Protein AF-A0A3B9G0I0-F1 (afdb_monomer)

Structure (mmCIF, N/CA/C/O backbone):
data_AF-A0A3B9G0I0-F1
#
_entry.id   AF-A0A3B9G0I0-F1
#
loop_
_atom_site.group_PDB
_atom_site.id
_atom_site.type_symbol
_atom_site.label_atom_id
_atom_site.label_alt_id
_atom_site.label_comp_id
_atom_site.label_asym_id
_atom_site.label_entity_id
_atom_site.label_seq_id
_atom_site.pdbx_PDB_ins_code
_atom_site.Cartn_x
_atom_site.Cartn_y
_atom_site.Cartn_z
_atom_site.occupancy
_atom_site.B_iso_or_equiv
_atom_site.auth_seq_id
_atom_site.auth_comp_id
_atom_site.auth_asym_id
_atom_site.auth_atom_id
_atom_site.pdbx_PDB_model_num
ATOM 1 N N . MET A 1 1 ? -12.073 -60.567 45.822 1.00 41.97 1 MET A N 1
ATOM 2 C CA . MET A 1 1 ? -11.079 -59.484 45.970 1.00 41.97 1 MET A CA 1
ATOM 3 C C . MET A 1 1 ? -10.978 -59.125 47.441 1.00 41.97 1 MET A C 1
ATOM 5 O O . MET A 1 1 ? -12.001 -59.067 48.112 1.00 41.97 1 MET A O 1
ATOM 9 N N . SER A 1 2 ? -9.762 -58.991 47.967 1.00 38.66 2 SER A N 1
ATOM 10 C CA . SER A 1 2 ? -9.510 -58.536 49.338 1.00 38.66 2 SER A CA 1
ATOM 11 C C . SER A 1 2 ? -10.139 -57.159 49.542 1.00 38.66 2 SER A C 1
ATOM 13 O O . SER A 1 2 ? -9.814 -56.247 48.785 1.00 38.66 2 SER A O 1
ATOM 15 N N . LYS A 1 3 ? -11.020 -57.011 50.539 1.00 46.69 3 LYS A N 1
ATOM 16 C CA . LYS A 1 3 ? -11.597 -55.719 50.933 1.00 46.69 3 LYS A CA 1
ATOM 17 C C . LYS A 1 3 ? -10.458 -54.750 51.260 1.00 46.69 3 LYS A C 1
ATOM 19 O O . LYS A 1 3 ? -9.879 -54.827 52.343 1.00 46.69 3 LYS A O 1
ATOM 24 N N . LYS A 1 4 ? -10.109 -53.870 50.317 1.00 53.06 4 LYS A N 1
ATOM 25 C CA . LYS A 1 4 ? -9.336 -52.666 50.620 1.00 53.06 4 LYS A CA 1
ATOM 26 C C . LYS A 1 4 ? -10.223 -51.853 51.555 1.00 53.06 4 LYS A C 1
ATOM 28 O O . LYS A 1 4 ? -11.272 -51.372 51.147 1.00 53.06 4 LYS A O 1
ATOM 33 N N . ILE A 1 5 ? -9.834 -51.756 52.821 1.00 47.72 5 ILE A N 1
ATOM 34 C CA . ILE A 1 5 ? -10.400 -50.746 53.711 1.00 47.72 5 ILE A CA 1
ATOM 35 C C . ILE A 1 5 ? -9.814 -49.425 53.220 1.00 47.72 5 ILE A C 1
ATOM 37 O O . ILE A 1 5 ? -8.691 -49.073 53.576 1.00 47.72 5 ILE A O 1
ATOM 41 N N . VAL A 1 6 ? -10.533 -48.748 52.329 1.00 55.44 6 VAL A N 1
ATOM 42 C CA . VAL A 1 6 ? -10.244 -47.364 51.965 1.00 55.44 6 VAL A CA 1
ATOM 43 C C . VAL A 1 6 ? -11.093 -46.527 52.910 1.00 55.44 6 VAL A C 1
ATOM 45 O O . VAL A 1 6 ? -12.318 -46.556 52.840 1.00 55.44 6 VAL A O 1
ATOM 48 N N . PHE A 1 7 ? -10.456 -45.868 53.874 1.00 58.44 7 PHE A N 1
ATOM 49 C CA . PHE A 1 7 ? -11.147 -44.913 54.735 1.00 58.44 7 PHE A CA 1
ATOM 50 C C . PHE A 1 7 ? -11.372 -43.647 53.905 1.00 58.44 7 PHE A C 1
ATOM 52 O O . PHE A 1 7 ? -10.561 -42.724 53.926 1.00 58.44 7 PHE A O 1
ATOM 59 N N . LEU A 1 8 ? -12.414 -43.668 53.077 1.00 64.19 8 LEU A N 1
ATOM 60 C CA . LEU A 1 8 ? -12.832 -42.516 52.296 1.00 64.19 8 LEU A CA 1
ATOM 61 C C . LEU A 1 8 ? -13.683 -41.613 53.200 1.00 64.19 8 LEU A C 1
ATOM 63 O O . LEU A 1 8 ? -14.548 -42.129 53.915 1.00 64.19 8 LEU A O 1
ATOM 67 N N . PRO A 1 9 ? -13.429 -40.296 53.234 1.00 64.06 9 PRO A N 1
ATOM 68 C CA . PRO A 1 9 ? -14.244 -39.365 54.003 1.00 64.06 9 PRO A CA 1
ATOM 69 C C . PRO A 1 9 ? -15.730 -39.506 53.654 1.00 64.06 9 PRO A C 1
ATOM 71 O O . PRO A 1 9 ? -16.112 -39.699 52.493 1.00 64.06 9 PRO A O 1
ATOM 74 N N . TYR A 1 10 ? -16.573 -39.437 54.683 1.00 61.56 10 TYR A N 1
ATOM 75 C CA . TYR A 1 10 ? -18.013 -39.297 54.498 1.00 61.56 10 TYR A CA 1
ATOM 76 C C . TYR A 1 10 ? -18.261 -37.946 53.811 1.00 61.56 10 TYR A C 1
ATOM 78 O O . TYR A 1 10 ? -17.676 -36.977 54.282 1.00 61.56 10 TYR A O 1
ATOM 86 N N . ASP A 1 11 ? -18.967 -37.992 52.663 1.00 62.03 11 ASP A N 1
ATOM 87 C CA . ASP A 1 11 ? -19.448 -36.931 51.734 1.00 62.03 11 ASP A CA 1
ATOM 88 C C . ASP A 1 11 ? -18.601 -35.672 51.423 1.00 62.03 11 ASP A C 1
ATOM 90 O O . ASP A 1 11 ? -18.962 -34.920 50.518 1.00 62.03 11 ASP A O 1
ATOM 94 N N . MET A 1 12 ? -17.443 -35.480 52.057 1.00 69.00 12 MET A N 1
ATOM 95 C CA . MET A 1 12 ? -16.493 -34.368 51.903 1.00 69.00 12 MET A CA 1
ATOM 96 C C . MET A 1 12 ? -17.063 -32.971 52.217 1.00 69.00 12 MET A C 1
ATOM 98 O O . MET A 1 12 ? -16.278 -32.032 52.294 1.00 69.00 12 MET A O 1
ATOM 102 N N . ASP A 1 13 ? -18.381 -32.816 52.399 1.00 71.12 13 ASP A N 1
ATOM 103 C CA . ASP A 1 13 ? -19.108 -31.598 52.797 1.00 71.12 13 ASP A CA 1
ATOM 104 C C . ASP A 1 13 ? -18.713 -30.291 52.058 1.00 71.12 13 ASP A C 1
ATOM 106 O O . ASP A 1 13 ? -18.874 -29.184 52.575 1.00 71.12 13 ASP A O 1
ATOM 110 N N . THR A 1 14 ? -18.203 -30.379 50.822 1.00 75.06 14 THR A N 1
ATOM 111 C CA . THR A 1 14 ? -17.759 -29.208 50.030 1.00 75.06 14 THR A CA 1
ATOM 112 C C . THR A 1 14 ? -18.674 -28.847 48.859 1.00 75.06 14 THR A C 1
ATOM 114 O O . THR A 1 14 ? -18.431 -27.851 48.167 1.00 75.06 14 THR A O 1
ATOM 117 N N . ALA A 1 15 ? -19.721 -29.640 48.619 1.00 77.75 15 ALA A N 1
ATOM 118 C CA . ALA A 1 15 ? -20.648 -29.443 47.514 1.00 77.75 15 ALA A CA 1
ATOM 119 C C . ALA A 1 15 ? -21.806 -28.513 47.905 1.00 77.75 15 ALA A C 1
ATOM 121 O O . ALA A 1 15 ? -22.407 -28.649 48.968 1.00 77.75 15 ALA A O 1
ATOM 122 N N . ILE A 1 16 ? -22.141 -27.572 47.021 1.00 86.62 16 ILE A N 1
ATOM 123 C CA . ILE A 1 16 ? -23.198 -26.578 47.243 1.00 86.62 16 ILE A CA 1
ATOM 124 C C . ILE A 1 16 ? -24.109 -26.458 46.024 1.00 86.62 16 ILE A C 1
ATOM 126 O O . ILE A 1 16 ? -23.675 -26.645 44.887 1.00 86.62 16 ILE A O 1
ATOM 130 N N . GLY A 1 17 ? -25.381 -26.140 46.264 1.00 85.94 17 GLY A N 1
ATOM 131 C CA . GLY A 1 17 ? -26.382 -25.981 45.206 1.00 85.94 17 GLY A CA 1
ATOM 132 C C . GLY A 1 17 ? -26.926 -27.293 44.623 1.00 85.94 17 GLY A C 1
ATOM 133 O O . GLY A 1 17 ? -27.568 -27.272 43.573 1.00 85.94 17 GLY A O 1
ATOM 134 N N . ILE A 1 18 ? -26.676 -28.427 45.284 1.00 83.62 18 ILE A N 1
ATOM 135 C CA . ILE A 1 18 ? -27.123 -29.758 44.851 1.00 83.62 18 ILE A CA 1
ATOM 136 C C . ILE A 1 18 ? -28.121 -30.379 45.826 1.00 83.62 18 ILE A C 1
ATOM 138 O O . ILE A 1 18 ? -28.094 -30.078 47.018 1.00 83.62 18 ILE A O 1
ATOM 142 N N . ASN A 1 19 ? -28.987 -31.256 45.321 1.00 81.44 19 ASN A N 1
ATOM 143 C CA . ASN A 1 19 ? -29.797 -32.147 46.153 1.00 81.44 19 ASN A CA 1
ATOM 144 C C . ASN A 1 19 ? -29.030 -33.421 46.548 1.00 81.44 19 ASN A C 1
ATOM 146 O O . ASN A 1 19 ? -27.861 -33.599 46.200 1.00 81.44 19 ASN A O 1
ATOM 150 N N . ASN A 1 20 ? -29.704 -34.320 47.268 1.00 76.12 20 ASN A N 1
ATOM 151 C CA . ASN A 1 20 ? -29.115 -35.567 47.764 1.00 76.12 20 ASN A CA 1
ATOM 152 C C . ASN A 1 20 ? -28.740 -36.547 46.638 1.00 76.12 20 ASN A C 1
ATOM 154 O O . ASN A 1 20 ? -27.899 -37.419 46.837 1.00 76.12 20 ASN A O 1
ATOM 158 N N . GLU A 1 21 ? -29.327 -36.398 45.450 1.00 76.81 21 GLU A N 1
ATOM 159 C CA . GLU A 1 21 ? -28.962 -37.134 44.236 1.00 76.81 21 GLU A CA 1
ATOM 160 C C . GLU A 1 21 ? -27.770 -36.494 43.487 1.00 76.81 21 GLU A C 1
ATOM 162 O O . GLU A 1 21 ? -27.240 -37.055 42.526 1.00 76.81 21 GLU A O 1
ATOM 167 N N . GLY A 1 22 ? -27.316 -35.312 43.910 1.00 77.62 22 GLY A N 1
ATOM 168 C CA . GLY A 1 22 ? -26.197 -34.587 43.307 1.00 77.62 22 GLY A CA 1
ATOM 169 C C . GLY A 1 22 ? -26.554 -33.703 42.127 1.00 77.62 22 GLY A C 1
ATOM 170 O O . GLY A 1 22 ? -25.659 -33.152 41.484 1.00 77.62 22 GLY A O 1
ATOM 171 N N . ALA A 1 23 ? -27.842 -33.572 41.821 1.00 82.62 23 ALA A N 1
ATOM 172 C CA . ALA A 1 23 ? -28.332 -32.715 40.758 1.00 82.62 23 ALA A CA 1
ATOM 173 C C . ALA A 1 23 ? -28.284 -31.243 41.188 1.00 82.62 23 ALA A C 1
ATOM 175 O O . ALA A 1 23 ? -28.682 -30.891 42.298 1.00 82.62 23 ALA A O 1
ATOM 176 N N . LEU A 1 24 ? -27.820 -30.379 40.282 1.00 84.12 24 LEU A N 1
ATOM 177 C CA . LEU A 1 24 ? -27.733 -28.925 40.447 1.00 84.12 24 LEU A CA 1
ATOM 178 C C . LEU A 1 24 ? -29.117 -28.259 40.383 1.00 84.12 24 LEU A C 1
ATOM 180 O O . LEU A 1 24 ? -29.476 -27.642 39.382 1.00 84.12 24 LEU A O 1
ATOM 184 N N . VAL A 1 25 ? -29.906 -28.414 41.443 1.00 84.81 25 VAL A N 1
ATOM 185 C CA . VAL A 1 25 ? -31.303 -27.944 41.503 1.00 84.81 25 VAL A CA 1
ATOM 186 C C . VAL A 1 25 ? -31.512 -26.747 42.432 1.00 84.81 25 VAL A C 1
ATOM 188 O O . VAL A 1 25 ? -32.557 -26.106 42.365 1.00 84.81 25 VAL A O 1
ATOM 191 N N . PHE A 1 26 ? -30.528 -26.405 43.272 1.00 88.12 26 PHE A N 1
ATOM 192 C CA . PHE A 1 26 ? -30.631 -25.282 44.205 1.00 88.12 26 PHE A CA 1
ATOM 193 C C . PHE A 1 26 ? -29.777 -24.101 43.747 1.00 88.12 26 PHE A C 1
ATOM 195 O O . PHE A 1 26 ? -28.579 -24.000 44.029 1.00 88.12 26 PHE A O 1
ATOM 202 N N . SER A 1 27 ? -30.419 -23.178 43.036 1.00 91.25 27 SER A N 1
ATOM 203 C CA . SER A 1 27 ? -29.778 -21.945 42.587 1.00 91.25 27 SER A CA 1
ATOM 204 C C . SER A 1 27 ? -29.383 -21.040 43.766 1.00 91.25 27 SER A C 1
ATOM 206 O O . SER A 1 27 ? -29.938 -21.110 44.864 1.00 91.25 27 SER A O 1
ATOM 208 N N . TYR A 1 28 ? -28.403 -20.167 43.539 1.00 94.12 28 TYR A N 1
ATOM 209 C CA . TYR A 1 28 ? -27.823 -19.285 44.557 1.00 94.12 28 TYR A CA 1
ATOM 210 C C . TYR A 1 28 ? -28.792 -18.213 45.072 1.00 94.12 28 TYR A C 1
ATOM 212 O O . TYR A 1 28 ? -28.503 -17.550 46.068 1.00 94.12 28 TYR A O 1
ATOM 220 N N . ASN A 1 29 ? -29.916 -17.995 44.394 1.00 93.31 29 ASN A N 1
ATOM 221 C CA . ASN A 1 29 ? -30.916 -16.997 44.757 1.00 93.31 29 ASN A CA 1
ATOM 222 C C . ASN A 1 29 ? -31.951 -17.518 45.755 1.00 93.31 29 ASN A C 1
ATOM 224 O O . ASN A 1 29 ? -32.730 -16.713 46.253 1.00 93.31 29 ASN A O 1
ATOM 228 N N . LEU A 1 30 ? -31.968 -18.821 46.053 1.00 93.00 30 LEU A N 1
ATOM 229 C CA . LEU A 1 30 ? -32.938 -19.400 46.978 1.00 93.00 30 LEU A CA 1
ATOM 230 C C . LEU A 1 30 ? -32.705 -18.917 48.416 1.00 93.00 30 LEU A C 1
ATOM 232 O O . LEU A 1 30 ? -31.572 -18.801 48.894 1.00 93.00 30 LEU A O 1
ATOM 236 N N . GLU A 1 31 ? -33.785 -18.603 49.109 1.00 92.25 31 GLU A N 1
ATOM 237 C CA . GLU A 1 31 ? -33.810 -18.106 50.479 1.00 92.25 31 GLU A CA 1
ATOM 238 C C . GLU A 1 31 ? -34.434 -19.119 51.432 1.00 92.25 31 GLU A C 1
ATOM 240 O O . GLU A 1 31 ? -35.031 -20.111 51.025 1.00 92.25 31 GLU A O 1
ATOM 245 N N . ASP A 1 32 ? -34.285 -18.858 52.726 1.00 88.69 32 ASP A N 1
ATOM 246 C CA . ASP A 1 32 ? -34.721 -19.721 53.824 1.00 88.69 32 ASP A CA 1
ATOM 247 C C . ASP A 1 32 ? -36.240 -19.870 53.960 1.00 88.69 32 ASP A C 1
ATOM 249 O O . ASP A 1 32 ? -36.683 -20.553 54.874 1.00 88.69 32 ASP A O 1
ATOM 253 N N . ILE A 1 33 ? -37.010 -19.215 53.089 1.00 91.12 33 ILE A N 1
ATOM 254 C CA . ILE A 1 33 ? -38.476 -19.266 53.014 1.00 91.12 33 ILE A CA 1
ATOM 255 C C . ILE A 1 33 ? -38.984 -19.845 51.683 1.00 91.12 33 ILE A C 1
ATOM 257 O O . ILE A 1 33 ? -40.194 -19.911 51.461 1.00 91.12 33 ILE A O 1
ATOM 261 N N . ASP A 1 34 ? -38.081 -20.186 50.759 1.00 93.00 34 ASP A N 1
ATOM 262 C CA . ASP A 1 34 ? -38.469 -20.647 49.430 1.00 93.00 34 ASP A CA 1
ATOM 263 C C . ASP A 1 34 ? -38.861 -22.126 49.426 1.00 93.00 34 ASP A C 1
ATOM 265 O O . ASP A 1 34 ? -38.409 -22.942 50.234 1.00 93.00 34 ASP A O 1
ATOM 269 N N . GLN A 1 35 ? -39.676 -22.484 48.437 1.00 90.75 35 GLN A N 1
ATOM 270 C CA . GLN A 1 35 ? -40.056 -23.858 48.144 1.00 90.75 35 GLN A CA 1
ATOM 271 C C . GLN A 1 35 ? -39.558 -24.255 46.752 1.00 90.75 35 GLN A C 1
ATOM 273 O O . GLN A 1 35 ? -39.450 -23.435 45.841 1.00 90.75 35 GLN A O 1
ATOM 278 N N . THR A 1 36 ? -39.243 -25.536 46.596 1.00 84.38 36 THR A N 1
ATOM 279 C CA . THR A 1 36 ? -38.968 -26.176 45.305 1.00 84.38 36 THR A CA 1
ATOM 280 C C . THR A 1 36 ? -40.199 -26.133 44.396 1.00 84.38 36 THR A C 1
ATOM 282 O O . THR A 1 36 ? -41.320 -25.939 44.864 1.00 84.38 36 THR A O 1
ATOM 285 N N . GLU A 1 37 ? -40.030 -26.406 43.097 1.00 79.88 37 GLU A N 1
ATOM 286 C CA . GLU A 1 37 ? -41.160 -26.508 42.153 1.00 79.88 37 GLU A CA 1
ATOM 287 C C . GLU A 1 37 ? -42.211 -27.552 42.579 1.00 79.88 37 GLU A C 1
ATOM 289 O O . GLU A 1 37 ? -43.393 -27.411 42.273 1.00 79.88 37 GLU A O 1
ATOM 294 N N . GLY A 1 38 ? -41.796 -28.582 43.327 1.00 81.19 38 GLY A N 1
ATOM 295 C CA . GLY A 1 38 ? -42.679 -29.601 43.902 1.00 81.19 38 GLY A CA 1
ATOM 296 C C . GLY A 1 38 ? -43.382 -29.190 45.203 1.00 81.19 38 GLY A C 1
ATOM 297 O O . GLY A 1 38 ? -44.087 -30.012 45.784 1.00 81.19 38 GLY A O 1
ATOM 298 N N . GLY A 1 39 ? -43.182 -27.958 45.684 1.00 84.88 39 GLY A N 1
ATOM 299 C CA . GLY A 1 39 ? -43.790 -27.425 46.908 1.00 84.88 39 GLY A CA 1
ATOM 300 C C . GLY A 1 39 ? -43.109 -27.853 48.212 1.00 84.88 39 GLY A C 1
ATOM 301 O O . GLY A 1 39 ? -43.616 -27.543 49.284 1.00 84.88 39 GLY A O 1
ATOM 302 N N . ALA A 1 40 ? -41.979 -28.563 48.147 1.00 85.94 40 ALA A N 1
ATOM 303 C CA . ALA A 1 40 ? -41.186 -28.890 49.331 1.00 85.94 40 ALA A CA 1
ATOM 304 C C . ALA A 1 40 ? -40.299 -27.709 49.737 1.00 85.94 40 ALA A C 1
ATOM 306 O O . ALA A 1 40 ? -39.719 -27.058 48.866 1.00 85.94 40 ALA A O 1
ATOM 307 N N . ASP A 1 41 ? -40.155 -27.478 51.038 1.00 89.81 41 ASP A N 1
ATOM 308 C CA . ASP A 1 41 ? -39.297 -26.434 51.600 1.00 89.81 41 ASP A CA 1
ATOM 309 C C . ASP A 1 41 ? -37.835 -26.619 51.169 1.00 89.81 41 ASP A C 1
ATOM 311 O O . ASP A 1 41 ? -37.285 -27.719 51.265 1.00 89.81 41 ASP A O 1
ATOM 315 N N . VAL A 1 42 ? -37.182 -25.541 50.722 1.00 88.06 42 VAL A N 1
ATOM 316 C CA . VAL A 1 42 ? -35.743 -25.570 50.399 1.00 88.06 42 VAL A CA 1
ATOM 317 C C . VAL A 1 42 ? -34.918 -25.763 51.675 1.00 88.06 42 VAL A C 1
ATOM 319 O O . VAL A 1 42 ? -33.900 -26.453 51.663 1.00 88.06 42 VAL A O 1
ATOM 322 N N . TYR A 1 43 ? -35.380 -25.192 52.791 1.00 86.81 43 TYR A N 1
ATOM 323 C CA . TYR A 1 43 ? -34.755 -25.325 54.102 1.00 86.81 43 TYR A CA 1
ATOM 324 C C . TYR A 1 43 ? -35.694 -26.028 55.081 1.00 86.81 43 TYR A C 1
ATOM 326 O O . TYR A 1 43 ? -36.759 -25.522 55.436 1.00 86.81 43 TYR A O 1
ATOM 334 N N . ASN A 1 44 ? -35.261 -27.188 55.578 1.00 86.31 44 ASN A N 1
ATOM 335 C CA . ASN A 1 44 ? -36.016 -27.937 56.577 1.00 86.31 44 ASN A CA 1
ATOM 336 C C . ASN A 1 44 ? -36.257 -27.092 57.837 1.00 86.31 44 ASN A C 1
ATOM 338 O O . ASN A 1 44 ? -35.318 -26.605 58.469 1.00 86.31 44 ASN A O 1
ATOM 342 N N . GLY A 1 45 ? -37.526 -26.972 58.234 1.00 87.88 45 GLY A N 1
ATOM 343 C CA . GLY A 1 45 ? -37.923 -26.220 59.423 1.00 87.88 45 GLY A CA 1
ATOM 344 C C . GLY A 1 45 ? -38.049 -24.711 59.205 1.00 87.88 45 GLY A C 1
ATOM 345 O O . GLY A 1 45 ? -38.039 -23.976 60.197 1.00 87.88 45 GLY A O 1
ATOM 346 N N . GLN A 1 46 ? -38.189 -24.243 57.958 1.00 89.88 46 GLN A N 1
ATOM 347 C CA . GLN A 1 46 ? -38.402 -22.823 57.653 1.00 89.88 46 GLN A CA 1
ATOM 348 C C . GLN A 1 46 ? -39.603 -22.207 58.385 1.00 89.88 46 GLN A C 1
ATOM 350 O O . GLN A 1 46 ? -39.515 -21.066 58.845 1.00 89.88 46 GLN A O 1
ATOM 355 N N . ASP A 1 47 ? -40.658 -22.996 58.607 1.00 89.75 47 ASP A N 1
ATOM 356 C CA . ASP A 1 47 ? -41.871 -22.607 59.341 1.00 89.75 47 ASP A CA 1
ATOM 357 C C . ASP A 1 47 ? -41.736 -22.708 60.870 1.00 89.75 47 ASP A C 1
ATOM 359 O O . ASP A 1 47 ? -42.698 -22.500 61.615 1.00 89.75 47 ASP A O 1
ATOM 363 N N . SER A 1 48 ? -40.541 -23.016 61.385 1.00 94.12 48 SER A N 1
ATOM 364 C CA . SER A 1 48 ? -40.289 -22.963 62.823 1.00 94.12 48 SER A CA 1
ATOM 365 C C . SER A 1 48 ? -40.630 -21.575 63.365 1.00 94.12 48 SER A C 1
ATOM 367 O O . SER A 1 48 ? -40.189 -20.548 62.838 1.00 94.12 48 SER A O 1
ATOM 369 N N . VAL A 1 49 ? -41.374 -21.545 64.474 1.00 94.75 49 VAL A N 1
ATOM 370 C CA . VAL A 1 49 ? -41.757 -20.304 65.166 1.00 94.75 49 VAL A CA 1
ATOM 371 C C . VAL A 1 49 ? -40.525 -19.461 65.510 1.00 94.75 49 VAL A C 1
ATOM 373 O O . VAL A 1 49 ? -40.589 -18.236 65.446 1.00 94.75 49 VAL A O 1
ATOM 376 N N . LEU A 1 50 ? -39.388 -20.100 65.818 1.00 93.62 50 LEU A N 1
ATOM 377 C CA . LEU A 1 50 ? -38.130 -19.400 66.080 1.00 93.62 50 LEU A CA 1
ATOM 378 C C . LEU A 1 50 ? -37.680 -18.574 64.870 1.00 93.62 50 LEU A C 1
ATOM 380 O O . LEU A 1 50 ? -37.455 -17.376 65.010 1.00 93.62 50 LEU A O 1
ATOM 384 N N . TRP A 1 51 ? -37.553 -19.201 63.698 1.00 92.25 51 TRP A N 1
ATOM 385 C CA . TRP A 1 51 ? -37.054 -18.533 62.494 1.00 92.25 51 TRP A CA 1
ATOM 386 C C . TRP A 1 51 ? -38.052 -17.508 61.958 1.00 92.25 51 TRP A C 1
ATOM 388 O O . TRP A 1 51 ? -37.658 -16.417 61.551 1.00 92.25 51 TRP A O 1
ATOM 398 N N . THR A 1 52 ? -39.348 -17.806 62.062 1.00 92.88 52 THR A N 1
ATOM 399 C CA . THR A 1 52 ? -40.420 -16.864 61.715 1.00 92.88 52 THR A CA 1
ATOM 400 C C . THR A 1 52 ? -40.353 -15.600 62.572 1.00 92.88 52 THR A C 1
ATOM 402 O O . THR A 1 52 ? -40.341 -14.496 62.031 1.00 92.88 52 THR A O 1
ATOM 405 N N . ASN A 1 53 ? -40.222 -15.744 63.895 1.00 94.38 53 ASN A N 1
ATOM 406 C CA . ASN A 1 53 ? -40.084 -14.601 64.800 1.00 94.38 53 ASN A CA 1
ATOM 407 C C . ASN A 1 53 ? -38.746 -13.876 64.620 1.00 94.38 53 ASN A C 1
ATOM 409 O O . ASN A 1 53 ? -38.710 -12.654 64.724 1.00 94.38 53 ASN A O 1
ATOM 413 N N . LEU A 1 54 ? -37.653 -14.596 64.338 1.00 93.56 54 LEU A N 1
ATOM 414 C CA . LEU A 1 54 ? -36.351 -13.980 64.081 1.00 93.56 54 LEU A CA 1
ATOM 415 C C . LEU A 1 54 ? -36.435 -13.018 62.890 1.00 93.56 54 LEU A C 1
ATOM 417 O O . LEU A 1 54 ? -36.057 -11.857 63.014 1.00 93.56 54 LEU A O 1
ATOM 421 N N . ARG A 1 55 ? -36.982 -13.485 61.762 1.00 91.00 55 ARG A N 1
ATOM 422 C CA . ARG A 1 55 ? -37.166 -12.667 60.555 1.00 91.00 55 ARG A CA 1
ATOM 423 C C . ARG A 1 55 ? -38.099 -11.481 60.796 1.00 91.00 55 ARG A C 1
ATOM 425 O O . ARG A 1 55 ? -37.802 -10.382 60.346 1.00 91.00 55 ARG A O 1
ATOM 432 N N . ALA A 1 56 ? -39.209 -11.702 61.503 1.00 92.38 56 ALA A N 1
ATOM 433 C CA . ALA A 1 56 ? -40.216 -10.670 61.742 1.00 92.38 56 ALA A CA 1
ATOM 434 C C . ALA A 1 56 ? -39.754 -9.579 62.723 1.00 92.38 56 ALA A C 1
ATOM 436 O O . ALA A 1 56 ? -40.138 -8.424 62.565 1.00 92.38 56 ALA A O 1
ATOM 437 N N . CYS A 1 57 ? -38.954 -9.937 63.732 1.00 95.94 57 CYS A N 1
ATOM 438 C CA . CYS A 1 57 ? -38.592 -9.025 64.819 1.00 95.94 57 CYS A CA 1
ATOM 439 C C . CYS A 1 57 ? -37.181 -8.435 64.711 1.00 95.94 57 CYS A C 1
ATOM 441 O O . CYS A 1 57 ? -36.946 -7.409 65.335 1.00 95.94 57 CYS A O 1
ATOM 443 N N . PHE A 1 58 ? -36.254 -9.073 63.984 1.00 95.44 58 PHE A N 1
ATOM 444 C CA . PHE A 1 58 ? -34.827 -8.707 63.988 1.00 95.44 58 PHE A CA 1
ATOM 445 C C . PHE A 1 58 ? -34.249 -8.453 62.587 1.00 95.44 58 PHE A C 1
ATOM 447 O O . PHE A 1 58 ? -33.060 -8.669 62.346 1.00 95.44 58 PHE A O 1
ATOM 454 N N . GLY A 1 59 ? -35.086 -8.049 61.625 1.00 91.38 59 GLY A N 1
ATOM 455 C CA . GLY A 1 59 ? -34.648 -7.789 60.248 1.00 91.38 59 GLY A CA 1
ATOM 456 C C . GLY A 1 59 ? -33.519 -6.753 60.161 1.00 91.38 59 GLY A C 1
ATOM 457 O O . GLY A 1 59 ? -32.508 -7.001 59.499 1.00 91.38 59 GLY A O 1
ATOM 458 N N . ASP A 1 60 ? -33.650 -5.643 60.890 1.00 93.88 60 ASP A N 1
ATOM 459 C CA . ASP A 1 60 ? -32.676 -4.544 60.897 1.00 93.88 60 ASP A CA 1
ATOM 460 C C . ASP A 1 60 ? -31.346 -4.960 61.548 1.00 93.88 60 ASP A C 1
ATOM 462 O O . ASP A 1 60 ? -30.260 -4.627 61.056 1.00 93.88 60 ASP A O 1
ATOM 466 N N . GLU A 1 61 ? -31.397 -5.737 62.634 1.00 96.94 61 GLU A N 1
ATOM 467 C CA . GLU A 1 61 ? -30.212 -6.285 63.293 1.00 96.94 61 GLU A CA 1
ATOM 468 C C . GLU A 1 61 ? -29.497 -7.313 62.411 1.00 96.94 61 GLU A C 1
ATOM 470 O O . GLU A 1 61 ? -28.265 -7.307 62.348 1.00 96.94 61 GLU A O 1
ATOM 475 N N . LEU A 1 62 ? -30.238 -8.168 61.695 1.00 94.69 62 LEU A N 1
ATOM 476 C CA . LEU A 1 62 ? -29.669 -9.129 60.742 1.00 94.69 62 LEU A CA 1
ATOM 477 C C . LEU A 1 62 ? -28.967 -8.416 59.582 1.00 94.69 62 LEU A C 1
ATOM 479 O O . LEU A 1 62 ? -27.840 -8.780 59.229 1.00 94.69 62 LEU A O 1
ATOM 483 N N . GLN A 1 63 ? -29.592 -7.374 59.029 1.00 95.31 63 GLN A N 1
ATOM 484 C CA . GLN A 1 63 ? -28.983 -6.536 57.998 1.00 95.31 63 GLN A CA 1
ATOM 485 C C . GLN A 1 63 ? -27.707 -5.860 58.517 1.00 95.31 63 GLN A C 1
ATOM 487 O O . GLN A 1 63 ? -26.653 -5.961 57.883 1.00 95.31 63 GLN A O 1
ATOM 492 N N . SER A 1 64 ? -27.770 -5.233 59.694 1.00 97.25 64 SER A N 1
ATOM 493 C CA . SER A 1 64 ? -26.632 -4.547 60.323 1.00 97.25 64 SER A CA 1
ATOM 494 C C . SER A 1 64 ? -25.473 -5.503 60.625 1.00 97.25 64 SER A C 1
ATOM 496 O O . SER A 1 64 ? -24.299 -5.174 60.413 1.00 97.25 64 SER A O 1
ATOM 498 N N . MET A 1 65 ? -25.785 -6.718 61.085 1.00 97.12 65 MET A N 1
ATOM 499 C CA . MET A 1 65 ? -24.806 -7.782 61.295 1.00 97.12 65 MET A CA 1
ATOM 500 C C . MET A 1 65 ? -24.114 -8.148 59.978 1.00 97.12 65 MET A C 1
ATOM 502 O O . MET A 1 65 ? -22.881 -8.167 59.926 1.00 97.12 65 MET A O 1
ATOM 506 N N . TYR A 1 66 ? -24.876 -8.404 58.911 1.00 97.12 66 TYR A N 1
ATOM 507 C CA . TYR A 1 66 ? -24.309 -8.752 57.607 1.00 97.12 66 TYR A CA 1
ATOM 508 C C . TYR A 1 66 ? -23.428 -7.623 57.051 1.00 97.12 66 TYR A C 1
ATOM 510 O O . TYR A 1 66 ? -22.281 -7.863 56.669 1.00 97.12 66 TYR A O 1
ATOM 518 N N . GLN A 1 67 ? -23.905 -6.377 57.100 1.00 97.25 67 GLN A N 1
ATOM 519 C CA . GLN A 1 67 ? -23.145 -5.188 56.698 1.00 97.25 67 GLN A CA 1
ATOM 520 C C . GLN A 1 67 ? -21.827 -5.048 57.469 1.00 97.25 67 GLN A C 1
ATOM 522 O O . GLN A 1 67 ? -20.785 -4.754 56.877 1.00 97.25 67 GLN A O 1
ATOM 527 N N . THR A 1 68 ? -21.833 -5.315 58.776 1.00 97.75 68 THR A N 1
ATOM 528 C CA . THR A 1 68 ? -20.619 -5.295 59.609 1.00 97.75 68 THR A CA 1
ATOM 529 C C . THR A 1 68 ? -19.643 -6.395 59.194 1.00 97.75 68 THR A C 1
ATOM 531 O O . THR A 1 68 ? -18.443 -6.150 59.054 1.00 97.75 68 THR A O 1
ATOM 534 N N . LEU A 1 69 ? -20.131 -7.615 58.960 1.00 97.06 69 LEU A N 1
ATOM 535 C CA . LEU A 1 69 ? -19.293 -8.740 58.538 1.00 97.06 69 LEU A CA 1
ATOM 536 C C . LEU A 1 69 ? -18.644 -8.495 57.170 1.00 97.06 69 LEU A C 1
ATOM 538 O O . LEU A 1 69 ? -17.458 -8.800 57.008 1.00 97.06 69 LEU A O 1
ATOM 542 N N . ARG A 1 70 ? -19.388 -7.915 56.219 1.00 96.62 70 ARG A N 1
ATOM 543 C CA . ARG A 1 70 ? -18.876 -7.561 54.887 1.00 96.62 70 ARG A CA 1
ATOM 544 C C . ARG A 1 70 ? -17.884 -6.402 54.942 1.00 96.62 70 ARG A C 1
ATOM 546 O O . ARG A 1 70 ? -16.774 -6.546 54.441 1.00 96.62 70 ARG A O 1
ATOM 553 N N . SER A 1 71 ? -18.232 -5.291 55.595 1.00 95.56 71 SER A N 1
ATOM 554 C CA . SER A 1 71 ? -17.383 -4.084 55.641 1.00 95.56 71 SER A CA 1
ATOM 555 C C . SER A 1 71 ? -16.076 -4.277 56.417 1.00 95.56 71 SER A C 1
ATOM 557 O O . SER A 1 71 ? -15.069 -3.659 56.090 1.00 95.56 71 SER A O 1
ATOM 559 N N . THR A 1 72 ? -16.051 -5.173 57.409 1.00 95.06 72 THR A N 1
ATOM 560 C CA . THR A 1 72 ? -14.824 -5.518 58.153 1.00 95.06 72 THR A CA 1
ATOM 561 C C . THR A 1 72 ? -13.980 -6.605 57.480 1.00 95.06 72 THR A C 1
ATOM 563 O O . THR A 1 72 ? -12.980 -7.037 58.054 1.00 95.06 72 THR A O 1
ATOM 566 N N . GLY A 1 73 ? -14.387 -7.108 56.306 1.00 92.25 73 GLY A N 1
ATOM 567 C CA . GLY A 1 73 ? -13.712 -8.212 55.612 1.00 92.25 73 GLY A CA 1
ATOM 568 C C . GLY A 1 73 ? -13.744 -9.541 56.378 1.00 92.25 73 GLY A C 1
ATOM 569 O O . GLY A 1 73 ? -13.027 -10.485 56.042 1.00 92.25 73 GLY A O 1
ATOM 570 N N . LYS A 1 74 ? -14.561 -9.644 57.436 1.00 93.88 74 LYS A N 1
ATOM 571 C CA . LYS A 1 74 ? -14.697 -10.877 58.222 1.00 93.88 74 LYS A CA 1
ATOM 572 C C . LYS A 1 74 ? -15.390 -11.972 57.424 1.00 93.88 74 LYS A C 1
ATOM 574 O O . LYS A 1 74 ? -15.032 -13.134 57.617 1.00 93.88 74 LYS A O 1
ATOM 579 N N . LEU A 1 75 ? -16.302 -11.579 56.536 1.00 96.19 75 LEU A N 1
ATOM 580 C CA . LEU A 1 75 ? -17.004 -12.427 55.582 1.00 96.19 75 LEU A CA 1
ATOM 581 C C . LEU A 1 75 ? -16.833 -11.847 54.167 1.00 96.19 75 LEU A C 1
ATOM 583 O O . LEU A 1 75 ? -17.197 -10.697 53.920 1.00 96.19 75 LEU A O 1
ATOM 587 N N . SER A 1 76 ? -16.283 -12.625 53.237 1.00 95.25 76 SER A N 1
ATOM 588 C CA . SER A 1 76 ? -16.141 -12.255 51.823 1.00 95.25 76 SER A CA 1
ATOM 589 C C . SER A 1 76 ? -16.068 -13.491 50.936 1.00 95.25 76 SER A C 1
ATOM 591 O O . SER A 1 76 ? -15.730 -14.567 51.429 1.00 95.25 76 SER A O 1
ATOM 593 N N . TYR A 1 77 ? -16.345 -13.321 49.638 1.00 95.69 77 TYR A N 1
ATOM 594 C CA . TYR A 1 77 ? -16.185 -14.385 48.644 1.00 95.69 77 TYR A CA 1
ATOM 595 C C . TYR A 1 77 ? -14.799 -15.027 48.736 1.00 95.69 77 TYR A C 1
ATOM 597 O O . TYR A 1 77 ? -14.710 -16.211 49.034 1.00 95.69 77 TYR A O 1
ATOM 605 N N . SER A 1 78 ? -13.735 -14.231 48.590 1.00 95.12 78 SER A N 1
ATOM 606 C CA . SER A 1 78 ? -12.357 -14.735 48.580 1.00 95.12 78 SER A CA 1
ATOM 607 C C . SER A 1 78 ? -11.990 -15.494 49.853 1.00 95.12 78 SER A C 1
ATOM 609 O O . SER A 1 78 ? -11.315 -16.506 49.785 1.00 95.12 78 SER A O 1
ATOM 611 N N . LYS A 1 79 ? -12.463 -15.041 51.020 1.00 95.19 79 LYS A N 1
ATOM 612 C CA . LYS A 1 79 ? -12.143 -15.693 52.294 1.00 95.19 79 LYS A CA 1
ATOM 613 C C . LYS A 1 79 ? -12.901 -17.004 52.490 1.00 95.19 79 LYS A C 1
ATOM 615 O O . LYS A 1 79 ? -12.352 -17.951 53.038 1.00 95.19 79 LYS A O 1
ATOM 620 N N . VAL A 1 80 ? -14.178 -17.047 52.104 1.00 94.62 80 VAL A N 1
ATOM 621 C CA . VAL A 1 80 ? -14.975 -18.279 52.200 1.00 94.62 80 VAL A CA 1
ATOM 622 C C . VAL A 1 80 ? -14.489 -19.302 51.180 1.00 94.62 80 VAL A C 1
ATOM 624 O O . VAL A 1 80 ? -14.382 -20.475 51.518 1.00 94.62 80 VAL A O 1
ATOM 627 N N . GLU A 1 81 ? -14.152 -18.861 49.971 1.00 94.56 81 GLU A N 1
ATOM 628 C CA . GLU A 1 81 ? -13.571 -19.714 48.937 1.00 94.56 81 GLU A CA 1
ATOM 629 C C . GLU A 1 81 ? -12.223 -20.296 49.386 1.00 94.56 81 GLU A C 1
ATOM 631 O O . GLU A 1 81 ? -12.112 -21.517 49.448 1.00 94.56 81 GLU A O 1
ATOM 636 N N . GLU A 1 82 ? -11.293 -19.477 49.888 1.00 94.12 82 GLU A N 1
ATOM 637 C CA . GLU A 1 82 ? -10.014 -19.940 50.456 1.00 94.12 82 GLU A CA 1
ATOM 638 C C . GLU A 1 82 ? -10.204 -20.990 51.567 1.00 94.12 82 GLU A C 1
ATOM 640 O O . GLU A 1 82 ? -9.456 -21.966 51.649 1.00 94.12 82 GLU A O 1
ATOM 645 N N . MET A 1 83 ? -11.213 -20.822 52.430 1.00 92.31 83 MET A N 1
ATOM 646 C CA . MET A 1 83 ? -11.523 -21.796 53.483 1.00 92.31 83 MET A CA 1
ATOM 647 C C . MET A 1 83 ? -12.012 -23.134 52.923 1.00 92.31 83 MET A C 1
ATOM 649 O O . MET A 1 83 ? -11.663 -24.179 53.480 1.00 92.31 83 MET A O 1
ATOM 653 N N . PHE A 1 84 ? -12.807 -23.118 51.849 1.00 91.19 84 PHE A N 1
ATOM 654 C CA . PHE A 1 84 ? -13.215 -24.340 51.159 1.00 91.19 84 PHE A CA 1
ATOM 655 C C . PHE A 1 84 ? -12.035 -25.004 50.449 1.00 91.19 84 PHE A C 1
ATOM 657 O O . PHE A 1 84 ? -11.875 -26.214 50.604 1.00 91.19 84 PHE A O 1
ATOM 664 N N . GLU A 1 85 ? -11.191 -24.239 49.749 1.00 89.25 85 GLU A N 1
ATOM 665 C CA . GLU A 1 85 ? -9.993 -24.780 49.089 1.00 89.25 85 GLU A CA 1
ATOM 666 C C . GLU A 1 85 ? -9.044 -25.408 50.117 1.00 89.25 85 GLU A C 1
ATOM 668 O O . GLU A 1 85 ? -8.721 -26.588 50.031 1.00 89.25 85 GLU A O 1
ATOM 673 N N . THR A 1 86 ? -8.739 -24.697 51.207 1.00 90.56 86 THR A N 1
ATOM 674 C CA . THR A 1 86 ? -7.895 -25.215 52.303 1.00 90.56 86 THR A CA 1
ATOM 675 C C . THR A 1 86 ? -8.473 -26.484 52.941 1.00 90.56 86 THR A C 1
ATOM 677 O O . THR A 1 86 ? -7.738 -27.343 53.441 1.00 90.56 86 THR A O 1
ATOM 680 N N . HIS A 1 87 ? -9.803 -26.607 52.996 1.00 86.88 87 HIS A N 1
ATOM 681 C CA . HIS A 1 87 ? -10.446 -27.821 53.484 1.00 86.88 87 HIS A CA 1
ATOM 682 C C . HIS A 1 87 ? -10.269 -28.976 52.494 1.00 86.88 87 HIS A C 1
ATOM 684 O O . HIS A 1 87 ? -9.886 -30.067 52.917 1.00 86.88 87 HIS A O 1
ATOM 690 N N . GLN A 1 88 ? -10.522 -28.730 51.208 1.00 82.44 88 GLN A N 1
ATOM 691 C CA . GLN A 1 88 ? -10.452 -29.723 50.137 1.00 82.44 88 GLN A CA 1
ATOM 692 C C . GLN A 1 88 ? -9.014 -30.206 49.875 1.00 82.44 88 GLN A C 1
ATOM 694 O O . GLN A 1 88 ? -8.809 -31.401 49.664 1.00 82.44 88 GLN A O 1
ATOM 699 N N . ASP A 1 89 ? -8.017 -29.332 50.021 1.00 86.56 89 ASP A N 1
ATOM 700 C CA . ASP A 1 89 ? -6.583 -29.615 49.833 1.00 86.56 89 ASP A CA 1
ATOM 701 C C . ASP A 1 89 ? -6.018 -30.695 50.773 1.00 86.56 89 ASP A C 1
ATOM 703 O O . ASP A 1 89 ? -4.910 -31.201 50.578 1.00 86.56 89 ASP A O 1
ATOM 707 N N . LYS A 1 90 ? -6.772 -31.098 51.803 1.00 85.62 90 LYS A N 1
ATOM 708 C CA . LYS A 1 90 ? -6.400 -32.214 52.687 1.00 85.62 90 LYS A CA 1
ATOM 709 C C . LYS A 1 90 ? -6.409 -33.568 51.975 1.00 85.62 90 LYS A C 1
ATOM 711 O O . LYS A 1 90 ? -5.826 -34.517 52.508 1.00 85.62 90 LYS A O 1
ATOM 716 N N . TRP A 1 91 ? -7.051 -33.672 50.809 1.00 82.19 91 TRP A N 1
ATOM 717 C CA . TRP A 1 91 ? -7.150 -34.908 50.036 1.00 82.19 91 TRP A CA 1
ATOM 718 C C . TRP A 1 91 ? -6.610 -34.723 48.613 1.00 82.19 91 TRP A C 1
ATOM 720 O O . TRP A 1 91 ? -7.076 -33.845 47.893 1.00 82.19 91 TRP A O 1
ATOM 730 N N . PRO A 1 92 ? -5.661 -35.564 48.159 1.00 83.62 92 PRO A N 1
ATOM 731 C CA . PRO A 1 92 ? -5.203 -35.526 46.777 1.00 83.62 92 PRO A CA 1
ATOM 732 C C . PRO A 1 92 ? -6.322 -35.950 45.818 1.00 83.62 92 PRO A C 1
ATOM 734 O O . PRO A 1 92 ? -7.124 -36.832 46.133 1.00 83.62 92 PRO A O 1
ATOM 737 N N . GLU A 1 93 ? -6.302 -35.402 44.604 1.00 80.56 93 GLU A N 1
ATOM 738 C CA . GLU A 1 93 ? -7.289 -35.663 43.544 1.00 80.56 93 GLU A CA 1
ATOM 739 C C . GLU A 1 93 ? -7.484 -37.163 43.253 1.00 80.56 93 GLU A C 1
ATOM 741 O O . GLU A 1 93 ? -8.592 -37.620 42.989 1.00 80.56 93 GLU A O 1
ATOM 746 N N . ALA A 1 94 ? -6.430 -37.974 43.397 1.00 82.75 94 ALA A N 1
ATOM 747 C CA . ALA A 1 94 ? -6.522 -39.426 43.251 1.00 82.75 94 ALA A CA 1
ATOM 748 C C . ALA A 1 94 ? -7.474 -40.087 44.270 1.00 82.75 94 ALA A C 1
ATOM 750 O O . ALA A 1 94 ? -8.170 -41.036 43.917 1.00 82.75 94 ALA A O 1
ATOM 751 N N . ILE A 1 95 ? -7.530 -39.593 45.515 1.00 81.81 95 ILE A N 1
ATOM 752 C CA . ILE A 1 95 ? -8.486 -40.083 46.525 1.00 81.81 95 ILE A CA 1
ATOM 753 C C . ILE A 1 95 ? -9.903 -39.633 46.169 1.00 81.81 95 ILE A C 1
ATOM 755 O O . ILE A 1 95 ? -10.836 -40.417 46.316 1.00 81.81 95 ILE A O 1
ATOM 759 N N . PHE A 1 96 ? -10.061 -38.406 45.669 1.00 79.12 96 PHE A N 1
ATOM 760 C CA . PHE A 1 96 ? -11.356 -37.888 45.229 1.00 79.12 96 PHE A CA 1
ATOM 761 C C . PHE A 1 96 ? -11.927 -38.702 44.058 1.00 79.12 96 PHE A C 1
ATOM 763 O O . PHE A 1 96 ? -13.096 -39.077 44.076 1.00 79.12 96 PHE A O 1
ATOM 770 N N . ASN A 1 97 ? -11.089 -39.050 43.079 1.00 82.56 97 ASN A N 1
ATOM 771 C CA . ASN A 1 97 ? -11.488 -39.863 41.929 1.00 82.56 97 ASN A CA 1
ATOM 772 C C . ASN A 1 97 ? -11.852 -41.301 42.322 1.00 82.56 97 ASN A C 1
ATOM 774 O O . ASN A 1 97 ? -12.831 -41.838 41.809 1.00 82.56 97 ASN A O 1
ATOM 778 N N . GLU A 1 98 ? -11.107 -41.914 43.247 1.00 85.06 98 GLU A N 1
ATOM 779 C CA . GLU A 1 98 ? -11.441 -43.247 43.768 1.00 85.06 98 GLU A CA 1
ATOM 780 C C . GLU A 1 98 ? -12.762 -43.225 44.559 1.00 85.06 98 GLU A C 1
ATOM 782 O O . GLU A 1 98 ? -13.586 -44.127 44.407 1.00 85.06 98 GLU A O 1
ATOM 787 N N . ASP A 1 99 ? -13.003 -42.178 45.362 1.00 82.38 99 ASP A N 1
ATOM 788 C CA . ASP A 1 99 ? -14.266 -41.989 46.088 1.00 82.38 99 ASP A CA 1
ATOM 789 C C . ASP A 1 99 ? -15.452 -41.802 45.143 1.00 82.38 99 ASP A C 1
ATOM 791 O O . ASP A 1 99 ? -16.480 -42.466 45.292 1.00 82.38 99 ASP A O 1
ATOM 795 N N . ALA A 1 100 ? -15.291 -40.941 44.137 1.00 83.56 100 ALA A N 1
ATOM 796 C CA . ALA A 1 100 ? -16.309 -40.695 43.129 1.00 83.56 100 ALA A CA 1
ATOM 797 C C . ALA A 1 100 ? -16.606 -41.954 42.304 1.00 83.56 100 ALA A C 1
ATOM 799 O O . ALA A 1 100 ? -17.771 -42.232 42.013 1.00 83.56 100 ALA A O 1
ATOM 800 N N . PHE A 1 101 ? -15.579 -42.745 41.968 1.00 86.94 101 PHE A N 1
ATOM 801 C CA . PHE A 1 101 ? -15.766 -44.032 41.308 1.00 86.94 101 PHE A CA 1
ATOM 802 C C . PHE A 1 101 ? -16.599 -44.967 42.185 1.00 86.94 101 PHE A C 1
ATOM 804 O O . PHE A 1 101 ? -17.681 -45.370 41.768 1.00 86.94 101 PHE A O 1
ATOM 811 N N . TYR A 1 102 ? -16.152 -45.236 43.414 1.00 86.50 102 TYR A N 1
ATOM 812 C CA . TYR A 1 102 ? -16.816 -46.172 44.323 1.00 86.50 102 TYR A CA 1
ATOM 813 C C . TYR A 1 102 ? -18.263 -45.772 44.650 1.00 86.50 102 TYR A C 1
ATOM 815 O O . TYR A 1 102 ? -19.150 -46.621 44.680 1.00 86.50 102 TYR A O 1
ATOM 823 N N . LYS A 1 103 ? -18.531 -44.484 44.900 1.00 82.56 103 LYS A N 1
ATOM 824 C CA . LYS A 1 103 ? -19.860 -44.017 45.332 1.00 82.56 103 LYS A CA 1
ATOM 825 C C . LYS A 1 103 ? -20.830 -43.760 44.183 1.00 82.56 103 LYS A C 1
ATOM 827 O O . LYS A 1 103 ? -22.032 -43.920 44.378 1.00 82.56 103 LYS A O 1
ATOM 832 N N . TYR A 1 104 ? -20.347 -43.314 43.022 1.00 85.25 104 TYR A N 1
ATOM 833 C CA . TYR A 1 104 ? -21.220 -42.766 41.976 1.00 85.25 104 TYR A CA 1
ATOM 834 C C . TYR A 1 104 ? -21.147 -43.525 40.651 1.00 85.25 104 TYR A C 1
ATOM 836 O O . TYR A 1 104 ? -22.122 -43.503 39.902 1.00 85.25 104 TYR A O 1
ATOM 844 N N . ILE A 1 105 ? -20.034 -44.208 40.360 1.00 88.38 105 ILE A N 1
ATOM 845 C CA . ILE A 1 105 ? -19.831 -44.950 39.105 1.00 88.38 105 ILE A CA 1
ATOM 846 C C . ILE A 1 105 ? -20.011 -46.458 39.319 1.00 88.38 105 ILE A C 1
ATOM 848 O O . ILE A 1 105 ? -20.685 -47.105 38.523 1.00 88.38 105 ILE A O 1
ATOM 852 N N . ASP A 1 106 ? -19.475 -47.021 40.398 1.00 90.00 106 ASP A N 1
ATOM 853 C CA . ASP A 1 106 ? -19.569 -48.452 40.708 1.00 90.00 106 ASP A CA 1
ATOM 854 C C . ASP A 1 106 ? -21.027 -48.934 40.841 1.00 90.00 106 ASP A C 1
ATOM 856 O O . ASP A 1 106 ? -21.359 -49.947 40.230 1.00 90.00 106 ASP A O 1
ATOM 860 N N . PRO A 1 107 ? -21.964 -48.186 41.473 1.00 90.00 107 PRO A N 1
ATOM 861 C CA . PRO A 1 107 ? -23.380 -48.568 41.485 1.00 90.00 107 PRO A CA 1
ATOM 862 C C . PRO A 1 107 ? -24.016 -48.635 40.090 1.00 90.00 107 PRO A C 1
ATOM 864 O O . PRO A 1 107 ? -24.948 -49.408 39.865 1.00 90.00 107 PRO A O 1
ATOM 867 N N . LEU A 1 108 ? -23.521 -47.847 39.128 1.00 91.00 108 LEU A N 1
ATOM 868 C CA . LEU A 1 108 ? -23.944 -47.974 37.734 1.00 91.00 108 LEU A CA 1
ATOM 869 C C . LEU A 1 108 ? -23.379 -49.259 37.114 1.00 91.00 108 LEU A C 1
ATOM 871 O O . LEU A 1 108 ? -24.087 -49.932 36.371 1.00 91.00 108 LEU A O 1
ATOM 875 N N . ILE A 1 109 ? -22.117 -49.590 37.391 1.00 92.69 109 ILE A N 1
ATOM 876 C CA . ILE A 1 109 ? -21.426 -50.738 36.790 1.00 92.69 109 ILE A CA 1
ATOM 877 C C . ILE A 1 109 ? -21.939 -52.064 37.362 1.00 92.69 109 ILE A C 1
ATOM 879 O O . ILE A 1 109 ? -22.241 -52.979 36.595 1.00 92.69 109 ILE A O 1
ATOM 883 N N . GLU A 1 110 ? -22.019 -52.181 38.686 1.00 92.94 110 GLU A N 1
ATOM 884 C CA . GLU A 1 110 ? -22.350 -53.431 39.376 1.00 92.94 110 GLU A CA 1
ATOM 885 C C . GLU A 1 110 ? -23.865 -53.663 39.457 1.00 92.94 110 GLU A C 1
ATOM 887 O O . GLU A 1 110 ? -24.329 -54.777 39.207 1.00 92.94 110 GLU A O 1
ATOM 892 N N . ASP A 1 111 ? -24.639 -52.604 39.727 1.00 91.81 111 ASP A N 1
ATOM 893 C CA . ASP A 1 111 ? -26.074 -52.698 40.029 1.00 91.81 111 ASP A CA 1
ATOM 894 C C . ASP A 1 111 ? -26.983 -52.049 38.964 1.00 91.81 111 ASP A C 1
ATOM 896 O O . ASP A 1 111 ? -28.210 -52.056 39.106 1.00 91.81 111 ASP A O 1
ATOM 900 N N . ASN A 1 112 ? -26.419 -51.485 37.886 1.00 90.56 112 ASN A N 1
ATOM 901 C CA . ASN A 1 112 ? -27.149 -50.736 36.850 1.00 90.56 112 ASN A CA 1
ATOM 902 C C . ASN A 1 112 ? -27.998 -49.573 37.416 1.00 90.56 112 ASN A C 1
ATOM 904 O O . ASN A 1 112 ? -29.066 -49.246 36.891 1.00 90.56 112 ASN A O 1
ATOM 908 N N . ASN A 1 113 ? -27.529 -48.946 38.500 1.00 89.06 113 ASN A N 1
ATOM 909 C CA . ASN A 1 113 ? -28.182 -47.817 39.159 1.00 89.06 113 ASN A CA 1
ATOM 910 C C . ASN A 1 113 ? -27.525 -46.479 38.774 1.00 89.06 113 ASN A C 1
ATOM 912 O O . ASN A 1 113 ? -26.446 -46.138 39.249 1.00 89.06 113 ASN A O 1
ATOM 916 N N . SER A 1 114 ? -28.212 -45.676 37.959 1.00 88.44 114 SER A N 1
ATOM 917 C CA . SER A 1 114 ? -27.713 -44.382 37.470 1.00 88.44 114 SER A CA 1
ATOM 918 C C . SER A 1 114 ? -28.047 -43.175 38.359 1.00 88.44 114 SER A C 1
ATOM 920 O O . SER A 1 114 ? -27.768 -42.043 37.965 1.00 88.44 114 SER A O 1
ATOM 922 N N . SER A 1 115 ? -28.669 -43.378 39.524 1.00 85.12 115 SER A N 1
ATOM 923 C CA . SER A 1 115 ? -29.276 -42.299 40.329 1.00 85.12 115 SER A CA 1
ATOM 924 C C . SER A 1 115 ? -28.279 -41.268 40.874 1.00 85.12 115 SER A C 1
ATOM 926 O O . SER A 1 115 ? -28.684 -40.163 41.213 1.00 85.12 115 SER A O 1
ATOM 928 N N . TYR A 1 116 ? -26.989 -41.608 40.949 1.00 82.75 116 TYR A N 1
ATOM 929 C CA . TYR A 1 116 ? -25.956 -40.770 41.574 1.00 82.75 116 TYR A CA 1
ATOM 930 C C . TYR A 1 116 ? -24.952 -40.173 40.582 1.00 82.75 116 TYR A C 1
ATOM 932 O O . TYR A 1 116 ? -24.020 -39.482 40.986 1.00 82.75 116 TYR A O 1
ATOM 940 N N . LEU A 1 117 ? -25.126 -40.402 39.275 1.00 86.62 117 LEU A N 1
ATOM 941 C CA . LEU A 1 117 ? -24.156 -39.968 38.260 1.00 86.62 117 LEU A CA 1
ATOM 942 C C . LEU A 1 117 ? -23.968 -38.446 38.211 1.00 86.62 117 LEU A C 1
ATOM 944 O O . LEU A 1 117 ? -22.891 -37.973 37.851 1.00 86.62 117 LEU A O 1
ATOM 948 N N . SER A 1 118 ? -24.976 -37.666 38.606 1.00 85.69 118 SER A N 1
ATOM 949 C CA . SER A 1 118 ? -24.888 -36.204 38.730 1.00 85.69 118 SER A CA 1
ATOM 950 C C . SER A 1 118 ? -23.817 -35.743 39.726 1.00 85.69 118 SER A C 1
ATOM 952 O O . SER A 1 118 ? -23.192 -34.698 39.525 1.00 85.69 118 SER A O 1
ATOM 954 N N . MET A 1 119 ? -23.507 -36.546 40.749 1.00 82.31 119 MET A N 1
ATOM 955 C CA . MET A 1 119 ? -22.397 -36.260 41.665 1.00 82.31 119 MET A CA 1
ATOM 956 C C . MET A 1 119 ? -21.031 -36.312 40.971 1.00 82.31 119 MET A C 1
ATOM 958 O O . MET A 1 119 ? -20.124 -35.599 41.385 1.00 82.31 119 MET A O 1
ATOM 962 N N . ALA A 1 120 ? -20.884 -37.077 39.887 1.00 80.56 120 ALA A N 1
ATOM 963 C CA . ALA A 1 120 ? -19.646 -37.152 39.109 1.00 80.56 120 ALA A CA 1
ATOM 964 C C . ALA A 1 120 ? -19.556 -36.085 37.994 1.00 80.56 120 ALA A C 1
ATOM 966 O O . ALA A 1 120 ? -18.577 -36.049 37.250 1.00 80.56 120 ALA A O 1
ATOM 967 N N . GLN A 1 121 ? -20.566 -35.216 37.840 1.00 79.75 121 GLN A N 1
ATOM 968 C CA . GLN A 1 121 ? -20.567 -34.192 36.793 1.00 79.75 121 GLN A CA 1
ATOM 969 C C . GLN A 1 121 ? -19.718 -32.975 37.171 1.00 79.75 121 GLN A C 1
ATOM 971 O O . GLN A 1 121 ? -20.034 -32.263 38.132 1.00 79.75 121 GLN A O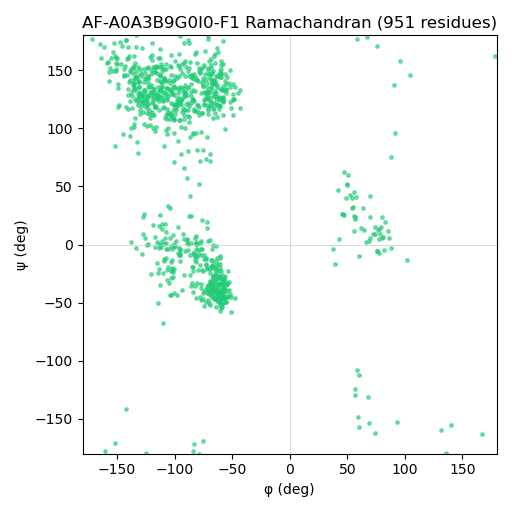 1
ATOM 976 N N . GLY A 1 122 ? -18.708 -32.709 36.335 1.00 79.62 122 GLY A N 1
ATOM 977 C CA . GLY A 1 122 ? -17.892 -31.496 36.352 1.00 79.62 122 GLY A CA 1
ATOM 978 C C . GLY A 1 122 ? -16.999 -31.349 37.585 1.00 79.62 122 GLY A C 1
ATOM 979 O O . GLY A 1 122 ? -17.002 -32.173 38.497 1.00 79.62 122 GLY A O 1
ATOM 980 N N . SER A 1 123 ? -16.229 -30.262 37.614 1.00 82.69 123 SER A N 1
ATOM 981 C CA . SER A 1 123 ? -15.452 -29.900 38.797 1.00 82.69 123 SER A CA 1
ATOM 982 C C . SER A 1 123 ? -16.376 -29.338 39.882 1.00 82.69 123 SER A C 1
ATOM 984 O O . SER A 1 123 ? -17.043 -28.320 39.677 1.00 82.69 123 SER A O 1
ATOM 986 N N . LYS A 1 124 ? -16.404 -29.988 41.054 1.00 80.44 124 LYS A N 1
ATOM 987 C CA . LYS A 1 124 ? -17.142 -29.491 42.230 1.00 80.44 124 LYS A CA 1
ATOM 988 C C . LYS A 1 124 ? -16.548 -28.201 42.791 1.00 80.44 124 LYS A C 1
ATOM 990 O O . LYS A 1 124 ? -17.281 -27.387 43.346 1.00 80.44 124 LYS A O 1
ATOM 995 N N . GLU A 1 125 ? -15.254 -27.992 42.580 1.00 84.75 125 GLU A N 1
ATOM 996 C CA . GLU A 1 125 ? -14.557 -26.748 42.897 1.00 84.75 125 GLU A CA 1
ATOM 997 C C . GLU A 1 125 ? -15.098 -25.583 42.054 1.00 84.75 125 GLU A C 1
ATOM 999 O O . GLU A 1 125 ? -15.583 -24.596 42.604 1.00 84.75 125 GLU A O 1
ATOM 1004 N N . GLU A 1 126 ? -15.130 -25.720 40.725 1.00 88.75 126 GLU A N 1
ATOM 1005 C CA . GLU A 1 126 ? -15.623 -24.655 39.836 1.00 88.75 126 GLU A CA 1
ATOM 1006 C C . GLU A 1 126 ? -17.118 -24.372 40.040 1.00 88.75 126 GLU A C 1
ATOM 1008 O O . GLU A 1 126 ? -17.550 -23.216 40.067 1.00 88.75 126 GLU A O 1
ATOM 1013 N N . GLN A 1 127 ? -17.912 -25.422 40.275 1.00 88.19 127 GLN A N 1
ATOM 1014 C CA . GLN A 1 127 ? -19.311 -25.297 40.683 1.00 88.19 127 GLN A CA 1
ATOM 1015 C C . GLN A 1 127 ? -19.453 -24.441 41.952 1.00 88.19 127 GLN A C 1
ATOM 1017 O O . GLN A 1 127 ? -20.277 -23.521 41.998 1.00 88.19 127 GLN A O 1
ATOM 1022 N N . ARG A 1 128 ? -18.657 -24.737 42.986 1.00 90.00 128 ARG A N 1
ATOM 1023 C CA . ARG A 1 128 ? -18.674 -24.013 44.259 1.00 90.00 128 ARG A CA 1
ATOM 1024 C C . ARG A 1 128 ? -18.266 -22.556 44.076 1.00 90.00 128 ARG A C 1
ATOM 1026 O O . ARG A 1 128 ? -18.973 -21.675 44.566 1.00 90.00 128 ARG A O 1
ATOM 1033 N N . LYS A 1 129 ? -17.168 -22.288 43.364 1.00 93.69 129 LYS A N 1
ATOM 1034 C CA . LYS A 1 129 ? -16.699 -20.922 43.077 1.00 93.69 129 LYS A CA 1
ATOM 1035 C C . LYS A 1 129 ? -17.793 -20.103 42.404 1.00 93.69 129 LYS A C 1
ATOM 1037 O O . LYS A 1 129 ? -18.136 -19.022 42.882 1.00 93.69 129 LYS A O 1
ATOM 1042 N N . TRP A 1 130 ? -18.418 -20.650 41.360 1.00 92.94 130 TRP A N 1
ATOM 1043 C CA . TRP A 1 130 ? -19.522 -19.987 40.667 1.00 92.94 130 TRP A CA 1
ATOM 1044 C C . TRP A 1 130 ? -20.716 -19.720 41.593 1.00 92.94 130 TRP A C 1
ATOM 1046 O O . TRP A 1 130 ? -21.238 -18.602 41.625 1.00 92.94 130 TRP A O 1
ATOM 1056 N N . TRP A 1 131 ? -21.147 -20.711 42.377 1.00 94.06 131 TRP A N 1
ATOM 1057 C CA . TRP A 1 131 ? -22.304 -20.556 43.262 1.00 94.06 131 TRP A CA 1
ATOM 1058 C C . TRP A 1 131 ? -22.029 -19.531 44.370 1.00 94.06 131 TRP A C 1
ATOM 1060 O O . TRP A 1 131 ? -22.842 -18.629 44.575 1.00 94.06 131 TRP A O 1
ATOM 1070 N N . LEU A 1 132 ? -20.868 -19.597 45.038 1.00 95.25 132 LEU A N 1
ATOM 1071 C CA . LEU A 1 132 ? -20.467 -18.633 46.073 1.00 95.25 132 LEU A CA 1
ATOM 1072 C C . LEU A 1 132 ? -20.357 -17.217 45.503 1.00 95.25 132 LEU A C 1
ATOM 1074 O O . LEU A 1 132 ? -20.875 -16.277 46.106 1.00 95.25 132 LEU A O 1
ATOM 1078 N N . TYR A 1 133 ? -19.728 -17.058 44.336 1.00 95.69 133 TYR A N 1
ATOM 1079 C CA . TYR A 1 133 ? -19.558 -15.761 43.678 1.00 95.69 133 TYR A CA 1
ATOM 1080 C C . TYR A 1 133 ? -20.899 -15.051 43.456 1.00 95.69 133 TYR A C 1
ATOM 1082 O O . TYR A 1 133 ? -21.028 -13.852 43.736 1.00 95.69 133 TYR A O 1
ATOM 1090 N N . ASN A 1 134 ? -21.901 -15.790 42.972 1.00 95.88 134 ASN A N 1
ATOM 1091 C CA . ASN A 1 134 ? -23.237 -15.255 42.728 1.00 95.88 134 ASN A CA 1
ATOM 1092 C C . ASN A 1 134 ? -24.041 -15.102 44.026 1.00 95.88 134 ASN A C 1
ATOM 1094 O O . ASN A 1 134 ? -24.731 -14.096 44.190 1.00 95.88 134 ASN A O 1
ATOM 1098 N N . ARG A 1 135 ? -23.908 -16.025 44.991 1.00 95.69 135 ARG A N 1
ATOM 1099 C CA . ARG A 1 135 ? -24.576 -15.924 46.299 1.00 95.69 135 ARG A CA 1
ATOM 1100 C C . ARG A 1 135 ? -24.158 -14.669 47.053 1.00 95.69 135 ARG A C 1
ATOM 1102 O O . ARG A 1 135 ? -25.018 -13.984 47.599 1.00 95.69 135 ARG A O 1
ATOM 1109 N N . PHE A 1 136 ? -22.863 -14.356 47.074 1.00 96.88 136 PHE A N 1
ATOM 1110 C CA . PHE A 1 136 ? -22.371 -13.147 47.730 1.00 96.88 136 PHE A CA 1
ATOM 1111 C C . PHE A 1 136 ? -22.973 -11.888 47.112 1.00 96.88 136 PHE A C 1
ATOM 1113 O O . PHE A 1 136 ? -23.490 -11.061 47.851 1.00 96.88 136 PHE A O 1
ATOM 1120 N N . ARG A 1 137 ? -23.009 -11.779 45.779 1.00 96.56 137 ARG A N 1
ATOM 1121 C CA . ARG A 1 137 ? -23.645 -10.645 45.078 1.00 96.56 137 ARG A CA 1
ATOM 1122 C C . ARG A 1 137 ? -25.145 -10.560 45.330 1.00 96.56 137 ARG A C 1
ATOM 1124 O O . ARG A 1 137 ? -25.664 -9.475 45.567 1.00 96.56 137 ARG A O 1
ATOM 1131 N N . TYR A 1 138 ? -25.829 -11.701 45.334 1.00 97.62 138 TYR A N 1
ATOM 1132 C CA . TYR A 1 138 ? -27.250 -11.777 45.653 1.00 97.62 138 TYR A CA 1
ATOM 1133 C C . TYR A 1 138 ? -27.536 -11.239 47.066 1.00 97.62 138 TYR A C 1
ATOM 1135 O O . TYR A 1 138 ? -28.356 -10.336 47.229 1.00 97.62 138 TYR A O 1
ATOM 1143 N N . ILE A 1 139 ? -26.819 -11.712 48.089 1.00 97.19 139 ILE A N 1
ATOM 1144 C CA . ILE A 1 139 ? -27.039 -11.267 49.475 1.00 97.19 139 ILE A CA 1
ATOM 1145 C C . ILE A 1 139 ? -26.540 -9.831 49.707 1.00 97.19 139 ILE A C 1
ATOM 1147 O O . ILE A 1 139 ? -27.201 -9.062 50.406 1.00 97.19 139 ILE A O 1
ATOM 1151 N N . ASP A 1 140 ? -25.426 -9.437 49.085 1.00 97.56 140 ASP A N 1
ATOM 1152 C CA . ASP A 1 140 ? -24.924 -8.057 49.093 1.00 97.56 140 ASP A CA 1
ATOM 1153 C C . ASP A 1 140 ? -25.968 -7.088 48.520 1.00 97.56 140 ASP A C 1
ATOM 1155 O O . ASP A 1 140 ? -26.210 -6.036 49.112 1.00 97.56 140 ASP A O 1
ATOM 1159 N N . SER A 1 141 ? -26.659 -7.468 47.439 1.00 97.38 141 SER A N 1
ATOM 1160 C CA . SER A 1 141 ? -27.762 -6.676 46.884 1.00 97.38 141 SER A CA 1
ATOM 1161 C C . SER A 1 141 ? -28.984 -6.626 47.812 1.00 97.38 141 SER A C 1
ATOM 1163 O O . SER A 1 141 ? -29.571 -5.560 47.974 1.00 97.38 141 SER A O 1
ATOM 1165 N N . LYS A 1 142 ? -29.336 -7.732 48.492 1.00 96.38 142 LYS A N 1
ATOM 1166 C CA . LYS A 1 142 ? -30.455 -7.790 49.455 1.00 96.38 142 LYS A CA 1
ATOM 1167 C C . LYS A 1 142 ? -30.256 -6.822 50.613 1.00 96.38 142 LYS A C 1
ATOM 1169 O O . LYS A 1 142 ? -31.133 -6.020 50.913 1.00 96.38 142 LYS A O 1
ATOM 1174 N N . TYR A 1 143 ? -29.095 -6.896 51.257 1.00 96.44 143 TYR A N 1
ATOM 1175 C CA . TYR A 1 143 ? -28.795 -6.114 52.456 1.00 96.44 143 TYR A CA 1
ATOM 1176 C C . TYR A 1 143 ? -28.115 -4.772 52.163 1.00 96.44 143 TYR A C 1
ATOM 1178 O O . TYR A 1 143 ? -27.752 -4.066 53.108 1.00 96.44 143 TYR A O 1
ATOM 1186 N N . ASN A 1 144 ? -27.963 -4.411 50.883 1.00 94.88 144 ASN A N 1
ATOM 1187 C CA . ASN A 1 144 ? -27.257 -3.219 50.416 1.00 94.88 144 ASN A CA 1
ATOM 1188 C C . ASN A 1 144 ? -25.889 -3.070 51.109 1.00 94.88 144 ASN A C 1
ATOM 1190 O O . ASN A 1 144 ? -25.660 -2.157 51.906 1.00 94.88 144 ASN A O 1
ATOM 1194 N N . ALA A 1 145 ? -25.019 -4.052 50.886 1.00 96.06 145 ALA A N 1
ATOM 1195 C CA . ALA A 1 145 ? -23.764 -4.245 51.605 1.00 96.06 145 ALA A CA 1
ATOM 1196 C C . ALA A 1 145 ? -22.643 -4.703 50.664 1.00 96.06 145 ALA A C 1
ATOM 1198 O O . ALA A 1 145 ? -22.896 -5.093 49.529 1.00 96.06 145 ALA A O 1
ATOM 1199 N N . GLY A 1 146 ? -21.403 -4.714 51.163 1.00 95.44 146 GLY A N 1
ATOM 1200 C CA . GLY A 1 146 ? -20.278 -5.341 50.466 1.00 95.44 146 GLY A CA 1
ATOM 1201 C C . GLY A 1 146 ? -20.059 -4.788 49.057 1.00 95.44 146 GLY A C 1
ATOM 1202 O O . GLY A 1 146 ? -20.005 -3.572 48.870 1.00 95.44 146 GLY A O 1
ATOM 1203 N N . ASP A 1 147 ? -19.950 -5.689 48.083 1.00 93.94 147 ASP A N 1
ATOM 1204 C CA . ASP A 1 147 ? -19.570 -5.363 46.705 1.00 93.94 147 ASP A CA 1
ATOM 1205 C C . ASP A 1 147 ? -20.647 -4.506 46.010 1.00 93.94 147 ASP A C 1
ATOM 1207 O O . ASP A 1 147 ? -20.327 -3.691 45.143 1.00 93.94 147 ASP A O 1
ATOM 1211 N N . ALA A 1 148 ? -21.916 -4.625 46.428 1.00 95.94 148 ALA A N 1
ATOM 1212 C CA . ALA A 1 148 ? -23.032 -3.876 45.849 1.00 95.94 148 ALA A CA 1
ATOM 1213 C C . ALA A 1 148 ? -22.906 -2.357 46.049 1.00 95.94 148 ALA A C 1
ATOM 1215 O O . ALA A 1 148 ? -23.394 -1.603 45.213 1.00 95.94 148 ALA A O 1
ATOM 1216 N N . LEU A 1 149 ? -22.242 -1.898 47.120 1.00 95.19 149 LEU A N 1
ATOM 1217 C CA . LEU A 1 149 ? -22.097 -0.469 47.436 1.00 95.19 149 LEU A CA 1
ATOM 1218 C C . LEU A 1 149 ? -21.070 0.251 46.553 1.00 95.19 149 LEU A C 1
ATOM 1220 O O . LEU A 1 149 ? -21.125 1.472 46.430 1.00 95.19 149 LEU A O 1
ATOM 1224 N N . THR A 1 150 ? -20.134 -0.494 45.966 1.00 94.62 150 THR A N 1
ATOM 1225 C CA . THR A 1 150 ? -19.117 0.027 45.040 1.00 94.62 150 THR A CA 1
ATOM 1226 C C . THR A 1 150 ? -19.446 -0.273 43.578 1.00 94.62 150 THR A C 1
ATOM 1228 O O . THR A 1 150 ? -18.955 0.412 42.688 1.00 94.62 150 THR A O 1
ATOM 1231 N N . ASP A 1 151 ? -20.283 -1.282 43.325 1.00 96.88 151 ASP A N 1
ATOM 1232 C CA . ASP A 1 151 ? -20.777 -1.662 42.001 1.00 96.88 151 ASP A CA 1
ATOM 1233 C C . ASP A 1 151 ? -22.054 -0.884 41.655 1.00 96.88 151 ASP A C 1
ATOM 1235 O O . ASP A 1 151 ? -23.173 -1.368 41.838 1.00 96.88 151 ASP A O 1
ATOM 1239 N N . VAL A 1 152 ? -21.891 0.360 41.205 1.00 97.31 152 VAL A N 1
ATOM 1240 C CA . VAL A 1 152 ? -22.998 1.320 41.093 1.00 97.31 152 VAL A CA 1
ATOM 1241 C C . VAL A 1 152 ? -22.994 2.078 39.765 1.00 97.31 152 VAL A C 1
ATOM 1243 O O . VAL A 1 152 ? -21.931 2.411 39.240 1.00 97.31 152 VAL A O 1
ATOM 1246 N N . ILE A 1 153 ? -24.194 2.345 39.239 1.00 98.50 153 ILE A N 1
ATOM 1247 C CA . ILE A 1 153 ? -24.462 3.389 38.239 1.00 98.50 153 ILE A CA 1
ATOM 1248 C C . ILE A 1 153 ? -24.875 4.642 39.001 1.00 98.50 153 ILE A C 1
ATOM 1250 O O . ILE A 1 153 ? -25.774 4.579 39.847 1.00 98.50 153 ILE A O 1
ATOM 1254 N N . THR A 1 154 ? -24.272 5.775 38.662 1.00 98.38 154 THR A N 1
ATOM 1255 C CA . THR A 1 154 ? -24.590 7.064 39.286 1.00 98.38 154 THR A CA 1
ATOM 1256 C C . THR A 1 154 ? -25.232 7.982 38.265 1.00 98.38 154 THR A C 1
ATOM 1258 O O . THR A 1 154 ? -24.656 8.232 37.208 1.00 98.38 154 THR A O 1
ATOM 1261 N N . VAL A 1 155 ? -26.412 8.518 38.580 1.00 98.56 155 VAL A N 1
ATOM 1262 C CA . VAL A 1 155 ? -27.054 9.551 37.760 1.00 98.56 155 VAL A CA 1
ATOM 1263 C C . VAL A 1 155 ? -27.537 10.730 38.604 1.00 98.56 155 VAL A C 1
ATOM 1265 O O . VAL A 1 155 ? -27.858 10.577 39.782 1.00 98.56 155 VAL A O 1
ATOM 1268 N N . ARG A 1 156 ? -27.618 11.920 38.000 1.00 98.25 156 ARG A N 1
ATOM 1269 C CA . ARG A 1 156 ? -28.271 13.102 38.597 1.00 98.25 156 ARG A CA 1
ATOM 1270 C C . ARG A 1 156 ? -29.601 13.355 37.897 1.00 98.25 156 ARG A C 1
ATOM 1272 O O . ARG A 1 156 ? -29.601 13.685 36.719 1.00 98.25 156 ARG A O 1
ATOM 1279 N N . GLY A 1 157 ? -30.726 13.170 38.584 1.00 98.00 157 GLY A N 1
ATOM 1280 C CA . GLY A 1 157 ? -32.068 13.379 38.023 1.00 98.00 157 GLY A CA 1
ATOM 1281 C C . GLY A 1 157 ? -32.592 14.803 38.234 1.00 98.00 157 GLY A C 1
ATOM 1282 O O . GLY A 1 157 ? -32.370 15.391 39.293 1.00 98.00 157 GLY A O 1
ATOM 1283 N N . TYR A 1 158 ? -33.344 15.323 37.260 1.00 98.25 158 TYR A N 1
ATOM 1284 C CA . TYR A 1 158 ? -33.994 16.648 37.276 1.00 98.25 158 TYR A CA 1
ATOM 1285 C C . TYR A 1 158 ? -35.512 16.601 37.050 1.00 98.25 158 TYR A C 1
ATOM 1287 O O . TYR A 1 158 ? -36.176 17.636 37.043 1.00 98.25 158 TYR A O 1
ATOM 1295 N N . ALA A 1 159 ? -36.072 15.410 36.853 1.00 97.62 159 ALA A N 1
ATOM 1296 C CA . ALA A 1 159 ? -37.504 15.190 36.747 1.00 97.62 159 ALA A CA 1
ATOM 1297 C C . ALA A 1 159 ? -37.888 13.857 37.395 1.00 97.62 159 ALA A C 1
ATOM 1299 O O . ALA A 1 159 ? -37.091 12.920 37.469 1.00 97.62 159 ALA A O 1
ATOM 1300 N N . LYS A 1 160 ? -39.116 13.779 37.912 1.00 97.19 160 LYS A N 1
ATOM 1301 C CA . LYS A 1 160 ? -39.631 12.560 38.540 1.00 97.19 160 LYS A CA 1
ATOM 1302 C C . LYS A 1 160 ? -39.961 11.525 37.466 1.00 97.19 160 LYS A C 1
ATOM 1304 O O . LYS A 1 160 ? -40.852 11.751 36.652 1.00 97.19 160 LYS A O 1
ATOM 1309 N N . ALA A 1 161 ? -39.317 10.365 37.540 1.00 97.44 161 ALA A N 1
ATOM 1310 C CA . ALA A 1 161 ? -39.677 9.182 36.767 1.00 97.44 161 ALA A CA 1
ATOM 1311 C C . ALA A 1 161 ? -39.299 7.902 37.524 1.00 97.44 161 ALA A C 1
ATOM 1313 O O . ALA A 1 161 ? -38.350 7.883 38.312 1.00 97.44 161 ALA A O 1
ATOM 1314 N N . ASN A 1 162 ? -40.053 6.832 37.283 1.00 97.94 162 ASN A N 1
ATOM 1315 C CA . ASN A 1 162 ? -39.706 5.496 37.759 1.00 97.94 162 ASN A CA 1
ATOM 1316 C C . ASN A 1 162 ? -38.556 4.933 36.922 1.00 97.94 162 ASN A C 1
ATOM 1318 O O . ASN A 1 162 ? -38.394 5.304 35.760 1.00 97.94 162 ASN A O 1
ATOM 1322 N N . ILE A 1 163 ? -37.782 4.013 37.492 1.00 98.50 163 ILE A N 1
ATOM 1323 C CA . ILE A 1 163 ? -36.722 3.314 36.760 1.00 98.50 163 ILE A CA 1
ATOM 1324 C C . ILE A 1 163 ? -37.108 1.846 36.643 1.00 98.50 163 ILE A C 1
ATOM 1326 O O . ILE A 1 163 ? -37.395 1.187 37.641 1.00 98.50 163 ILE A O 1
ATOM 1330 N N . THR A 1 164 ? -37.100 1.323 35.419 1.00 98.44 164 THR A N 1
ATOM 1331 C CA . THR A 1 164 ? -37.316 -0.105 35.164 1.00 98.44 164 THR A CA 1
ATOM 1332 C C . THR A 1 164 ? -35.978 -0.795 34.996 1.00 98.44 164 THR A C 1
ATOM 1334 O O . THR A 1 164 ? -35.248 -0.485 34.064 1.00 98.44 164 THR A O 1
ATOM 1337 N N . VAL A 1 165 ? -35.657 -1.769 35.841 1.00 97.94 165 VAL A N 1
ATOM 1338 C CA . VAL A 1 165 ? -34.418 -2.544 35.713 1.00 97.94 165 VAL A CA 1
ATOM 1339 C C . VAL A 1 165 ? -34.705 -3.966 35.264 1.00 97.94 165 VAL A C 1
ATOM 1341 O O . VAL A 1 165 ? -35.691 -4.579 35.662 1.00 97.94 165 VAL A O 1
ATOM 1344 N N . THR A 1 166 ? -33.826 -4.509 34.431 1.00 98.31 166 THR A N 1
ATOM 1345 C CA . THR A 1 166 ? -33.808 -5.931 34.075 1.00 98.31 166 THR A CA 1
ATOM 1346 C C . THR A 1 166 ? -32.466 -6.507 34.508 1.00 98.31 166 THR A C 1
ATOM 1348 O O . THR A 1 166 ? -31.444 -6.152 33.912 1.00 98.31 166 THR A O 1
ATOM 1351 N N . PRO A 1 167 ? -32.417 -7.381 35.522 1.00 97.56 167 PRO A N 1
ATOM 1352 C CA . PRO A 1 167 ? -31.167 -7.998 35.943 1.00 97.56 167 PRO A CA 1
ATOM 1353 C C . PRO A 1 167 ? -30.635 -9.027 34.938 1.00 97.56 167 PRO A C 1
ATOM 1355 O O . PRO A 1 167 ? -31.388 -9.756 34.293 1.00 97.56 167 PRO A O 1
ATOM 1358 N N . TYR A 1 168 ? -29.313 -9.133 34.840 1.00 96.50 168 TYR A N 1
ATOM 1359 C CA . TYR A 1 168 ? -28.601 -10.209 34.144 1.00 96.50 168 TYR A CA 1
ATOM 1360 C C . TYR A 1 168 ? -28.422 -11.460 35.024 1.00 96.50 168 TYR A C 1
ATOM 1362 O O . TYR A 1 168 ? -28.233 -12.563 34.505 1.00 96.50 168 TYR A O 1
ATOM 1370 N N . ALA A 1 169 ? -28.479 -11.292 36.343 1.00 96.06 169 ALA A N 1
ATOM 1371 C CA . ALA A 1 169 ? -28.393 -12.334 37.360 1.00 96.06 169 ALA A CA 1
ATOM 1372 C C . ALA A 1 169 ? -29.487 -12.091 38.408 1.00 96.06 169 ALA A C 1
ATOM 1374 O O . ALA A 1 169 ? -29.901 -10.949 38.589 1.00 96.06 169 ALA A O 1
ATOM 1375 N N . ASP A 1 170 ? -29.954 -13.137 39.090 1.00 97.50 170 ASP A N 1
ATOM 1376 C CA . ASP A 1 170 ? -30.882 -12.967 40.213 1.00 97.50 170 ASP A CA 1
ATOM 1377 C C . ASP A 1 170 ? -30.240 -12.090 41.298 1.00 97.50 170 ASP A C 1
ATOM 1379 O O . ASP A 1 170 ? -29.129 -12.384 41.746 1.00 97.50 170 ASP A O 1
ATOM 1383 N N . ILE A 1 171 ? -30.924 -11.020 41.704 1.00 97.56 171 ILE A N 1
ATOM 1384 C CA . ILE A 1 171 ? -30.469 -10.026 42.693 1.00 97.56 171 ILE A CA 1
ATOM 1385 C C . ILE A 1 171 ? -31.678 -9.393 43.392 1.00 97.56 171 ILE A C 1
ATOM 1387 O O . ILE A 1 171 ? -32.821 -9.573 42.982 1.00 97.56 171 ILE A O 1
ATOM 1391 N N . TYR A 1 172 ? -31.438 -8.571 44.407 1.00 98.06 172 TYR A N 1
ATOM 1392 C CA . TYR A 1 172 ? -32.371 -7.514 44.777 1.00 98.06 172 TYR A CA 1
ATOM 1393 C C . TYR A 1 172 ? -32.056 -6.269 43.955 1.00 98.06 172 TYR A C 1
ATOM 1395 O O . TYR A 1 172 ? -31.073 -5.565 44.204 1.00 98.06 172 TYR A O 1
ATOM 1403 N N . ALA A 1 173 ? -32.904 -5.994 42.969 1.00 98.00 173 ALA A N 1
ATOM 1404 C CA . ALA A 1 173 ? -32.872 -4.742 42.231 1.00 98.00 173 ALA A CA 1
ATOM 1405 C C . ALA A 1 173 ? -33.042 -3.589 43.222 1.00 98.00 173 ALA A C 1
ATOM 1407 O O . ALA A 1 173 ? -34.018 -3.572 43.968 1.00 98.00 173 ALA A O 1
ATOM 1408 N N . SER A 1 174 ? -32.081 -2.667 43.253 1.00 97.94 174 SER A N 1
ATOM 1409 C CA . SER A 1 174 ? -31.961 -1.681 44.326 1.00 97.94 174 SER A CA 1
ATOM 1410 C C . SER A 1 174 ? -31.598 -0.312 43.767 1.00 97.94 174 SER A C 1
ATOM 1412 O O . SER A 1 174 ? -30.577 -0.170 43.092 1.00 97.94 174 SER A O 1
ATOM 1414 N N . ILE A 1 175 ? -32.418 0.695 44.069 1.00 98.50 175 ILE A N 1
ATOM 1415 C CA . ILE A 1 175 ? -32.202 2.081 43.646 1.00 98.50 175 ILE A CA 1
ATOM 1416 C C . ILE A 1 175 ? -32.339 3.003 44.845 1.00 98.50 175 ILE A C 1
ATOM 1418 O O . ILE A 1 175 ? -33.326 2.949 45.578 1.00 98.50 175 ILE A O 1
ATOM 1422 N N . LYS A 1 176 ? -31.359 3.882 45.030 1.00 98.25 176 LYS A N 1
ATOM 1423 C CA . LYS A 1 176 ? -31.386 4.917 46.055 1.00 98.25 176 LYS A CA 1
ATOM 1424 C C . LYS A 1 176 ? -31.612 6.280 45.414 1.00 98.25 176 LYS A C 1
ATOM 1426 O O . LYS A 1 176 ? -30.725 6.782 44.738 1.00 98.25 176 LYS A O 1
ATOM 1431 N N . TYR A 1 177 ? -32.781 6.873 45.650 1.00 97.75 177 TYR A N 1
ATOM 1432 C CA . TYR A 1 177 ? -33.147 8.229 45.232 1.00 97.75 177 TYR A CA 1
ATOM 1433 C C . TYR A 1 177 ? -32.855 9.210 46.375 1.00 97.75 177 TYR A C 1
ATOM 1435 O O . TYR A 1 177 ? -33.616 9.292 47.345 1.00 97.75 177 TYR A O 1
ATOM 1443 N N . GLY A 1 178 ? -31.739 9.937 46.303 1.00 94.56 178 GLY A N 1
ATOM 1444 C CA . GLY A 1 178 ? -31.249 10.763 47.407 1.00 94.56 178 GLY A CA 1
ATOM 1445 C C . GLY A 1 178 ? -31.013 9.919 48.664 1.00 94.56 178 GLY A C 1
ATOM 1446 O O . GLY A 1 178 ? -30.086 9.116 48.725 1.00 94.56 178 GLY A O 1
ATOM 1447 N N . SER A 1 179 ? -31.876 10.068 49.670 1.00 93.88 179 SER A N 1
ATOM 1448 C CA . SER A 1 179 ? -31.809 9.291 50.919 1.00 93.88 179 SER A CA 1
ATOM 1449 C C . SER A 1 179 ? -32.703 8.044 50.939 1.00 93.88 179 SER A C 1
ATOM 1451 O O . SER A 1 179 ? -32.585 7.246 51.867 1.00 93.88 179 SER A O 1
ATOM 1453 N N . TYR A 1 180 ? -33.585 7.854 49.952 1.00 96.88 180 TYR A N 1
ATOM 1454 C CA . TYR A 1 180 ? -34.597 6.791 49.959 1.00 96.88 180 TYR A CA 1
ATOM 1455 C C . TYR A 1 180 ? -34.147 5.586 49.141 1.00 96.88 180 TYR A C 1
ATOM 1457 O O . TYR A 1 180 ? -33.934 5.706 47.938 1.00 96.88 180 TYR A O 1
ATOM 1465 N N . LEU A 1 181 ? -34.038 4.424 49.784 1.00 96.75 181 LEU A N 1
ATOM 1466 C CA . LEU A 1 181 ? -33.716 3.155 49.137 1.00 96.75 181 LEU A CA 1
ATOM 1467 C C . LEU A 1 181 ? -35.008 2.400 48.789 1.00 96.75 181 LEU A C 1
ATOM 1469 O O . LEU A 1 181 ? -35.831 2.140 49.664 1.00 96.75 181 LEU A O 1
ATOM 1473 N N . VAL A 1 182 ? -35.170 2.043 47.517 1.00 98.00 182 VAL A N 1
ATOM 1474 C CA . VAL A 1 182 ? -36.251 1.195 47.000 1.00 98.00 182 VAL A CA 1
ATOM 1475 C C . VAL A 1 182 ? -35.626 -0.099 46.499 1.00 98.00 182 VAL A C 1
ATOM 1477 O O . VAL A 1 182 ? -34.665 -0.057 45.731 1.00 98.00 182 VAL A O 1
ATOM 1480 N N . GLN A 1 183 ? -36.150 -1.245 46.938 1.00 97.12 183 GLN A N 1
ATOM 1481 C CA . GLN A 1 183 ? -35.624 -2.558 46.561 1.00 97.12 183 GLN A CA 1
ATOM 1482 C C . GLN A 1 183 ? -36.746 -3.544 46.250 1.00 97.12 183 GLN A C 1
ATOM 1484 O O . GLN A 1 183 ? -37.810 -3.504 46.867 1.00 97.12 183 GLN A O 1
ATOM 1489 N N . THR A 1 184 ? -36.487 -4.465 45.328 1.00 97.44 184 THR A N 1
ATOM 1490 C CA . THR A 1 184 ? -37.357 -5.614 45.062 1.00 97.44 184 THR A CA 1
ATOM 1491 C C . THR A 1 184 ? -36.529 -6.843 44.705 1.00 97.44 184 THR A C 1
ATOM 1493 O O . THR A 1 184 ? -35.477 -6.727 44.074 1.00 97.44 184 THR A O 1
ATOM 1496 N N . ARG A 1 185 ? -36.987 -8.031 45.112 1.00 97.50 185 ARG A N 1
ATOM 1497 C CA . ARG A 1 185 ? -36.355 -9.302 44.740 1.00 97.50 185 ARG A CA 1
ATOM 1498 C C . ARG A 1 185 ? -36.622 -9.549 43.257 1.00 97.50 185 ARG A C 1
ATOM 1500 O O . ARG A 1 185 ? -37.777 -9.662 42.853 1.00 97.50 185 ARG A O 1
ATOM 1507 N N . ALA A 1 186 ? -35.566 -9.605 42.458 1.00 97.62 186 ALA A N 1
ATOM 1508 C CA . ALA A 1 186 ? -35.647 -9.554 41.010 1.00 97.62 186 ALA A CA 1
ATOM 1509 C C . ALA A 1 186 ? -34.965 -10.768 40.369 1.00 97.62 186 ALA A C 1
ATOM 1511 O O . ALA A 1 186 ? -33.783 -11.039 40.594 1.00 97.62 186 ALA A O 1
ATOM 1512 N N . ALA A 1 187 ? -35.723 -11.498 39.554 1.00 96.75 187 ALA A N 1
ATOM 1513 C CA . ALA A 1 187 ? -35.227 -12.644 38.816 1.00 96.75 187 ALA A CA 1
ATOM 1514 C C . ALA A 1 187 ? -34.441 -12.214 37.572 1.00 96.75 187 ALA A C 1
ATOM 1516 O O . ALA A 1 187 ? -34.731 -11.201 36.922 1.00 96.75 187 ALA A O 1
ATOM 1517 N N . ARG A 1 188 ? -33.460 -13.033 37.200 1.00 96.50 188 ARG A N 1
ATOM 1518 C CA . ARG A 1 188 ? -32.686 -12.889 35.969 1.00 96.50 188 ARG A CA 1
ATOM 1519 C C . ARG A 1 188 ? -33.607 -12.756 34.751 1.00 96.50 188 ARG A C 1
ATOM 1521 O O . ARG A 1 188 ? -34.524 -13.549 34.557 1.00 96.50 188 ARG A O 1
ATOM 1528 N N . ASN A 1 189 ? -33.285 -11.810 33.867 1.00 96.88 189 ASN A N 1
ATOM 1529 C CA . ASN A 1 189 ? -33.985 -11.533 32.607 1.00 96.88 189 ASN A CA 1
ATOM 1530 C C . ASN A 1 189 ? -35.461 -11.108 32.741 1.00 96.88 189 ASN A C 1
ATOM 1532 O O . ASN A 1 189 ? -36.161 -11.084 31.729 1.00 96.88 189 ASN A O 1
ATOM 1536 N N . GLN A 1 190 ? -35.930 -10.738 33.934 1.00 98.06 190 GLN A N 1
ATOM 1537 C CA . GLN A 1 190 ? -37.267 -10.173 34.139 1.00 98.06 190 GLN A CA 1
ATOM 1538 C C . GLN A 1 190 ? -37.178 -8.676 34.457 1.00 98.06 190 GLN A C 1
ATOM 1540 O O . GLN A 1 190 ? -36.249 -8.236 35.132 1.00 98.06 190 GLN A O 1
ATOM 1545 N N . ALA A 1 191 ? -38.114 -7.887 33.927 1.00 97.94 191 ALA A N 1
ATOM 1546 C CA . ALA A 1 191 ? -38.154 -6.442 34.131 1.00 97.94 191 ALA A CA 1
ATOM 1547 C C . ALA A 1 191 ? -38.960 -6.086 35.387 1.00 97.94 191 ALA A C 1
ATOM 1549 O O . ALA A 1 191 ? -40.060 -6.600 35.585 1.00 97.94 191 ALA A O 1
ATOM 1550 N N . TYR A 1 192 ? -38.427 -5.177 36.201 1.00 98.38 192 TYR A N 1
ATOM 1551 C CA . TYR A 1 192 ? -39.049 -4.693 37.430 1.00 98.38 192 TYR A CA 1
ATOM 1552 C C . TYR A 1 192 ? -39.031 -3.168 37.454 1.00 98.38 192 TYR A C 1
ATOM 1554 O O . TYR A 1 192 ? -37.967 -2.559 37.349 1.00 98.38 192 TYR A O 1
ATOM 1562 N N . GLU A 1 193 ? -40.201 -2.553 37.612 1.00 98.31 193 GLU A N 1
ATOM 1563 C CA . GLU A 1 193 ? -40.319 -1.112 37.825 1.00 98.31 193 GLU A CA 1
ATOM 1564 C C . GLU A 1 193 ? -40.105 -0.785 39.309 1.00 98.31 193 GLU A C 1
ATOM 1566 O O . GLU A 1 193 ? -40.802 -1.306 40.181 1.00 98.31 193 GLU A O 1
ATOM 1571 N N . LEU A 1 194 ? -39.141 0.087 39.600 1.00 98.31 194 LEU A N 1
ATOM 1572 C CA . LEU A 1 194 ? -38.909 0.635 40.929 1.00 98.31 194 LEU A CA 1
ATOM 1573 C C . LEU A 1 194 ? -39.436 2.069 40.953 1.00 98.31 194 LEU A C 1
ATOM 1575 O O . LEU A 1 194 ? -38.928 2.960 40.267 1.00 98.31 194 LEU A O 1
ATOM 1579 N N . VAL A 1 195 ? -40.496 2.266 41.736 1.00 98.06 195 VAL A N 1
ATOM 1580 C CA . VAL A 1 195 ? -41.220 3.537 41.813 1.00 98.06 195 VAL A CA 1
ATOM 1581 C C . VAL A 1 195 ? -40.360 4.595 42.498 1.00 98.06 195 VAL A C 1
ATOM 1583 O O . VAL A 1 195 ? -39.829 4.360 43.584 1.00 98.06 195 VAL A O 1
ATOM 1586 N N . CYS A 1 196 ? -40.258 5.782 41.895 1.00 97.75 196 CYS A N 1
ATOM 1587 C CA . CYS A 1 196 ? -39.563 6.907 42.512 1.00 97.75 196 CYS A CA 1
ATOM 1588 C C . CYS A 1 196 ? -40.360 7.416 43.730 1.00 97.75 196 CYS A C 1
ATOM 1590 O O . CYS A 1 196 ? -41.495 7.880 43.563 1.00 97.75 196 CYS A O 1
ATOM 1592 N N . PRO A 1 197 ? -39.789 7.380 44.950 1.00 97.31 197 PRO A N 1
ATOM 1593 C CA . PRO A 1 197 ? -40.507 7.739 46.172 1.00 97.31 197 PRO A CA 1
ATOM 1594 C C . PRO A 1 197 ? -40.577 9.256 46.407 1.00 97.31 197 PRO A C 1
ATOM 1596 O O . PRO A 1 197 ? -41.264 9.702 47.319 1.00 97.31 197 PRO A O 1
ATOM 1599 N N . LEU A 1 198 ? -39.851 10.053 45.619 1.00 96.56 198 LEU A N 1
ATOM 1600 C CA . LEU A 1 198 ? -39.779 11.504 45.770 1.00 96.56 198 LEU A CA 1
ATOM 1601 C C . LEU A 1 198 ? -40.939 12.195 45.045 1.00 96.56 198 LEU A C 1
ATOM 1603 O O . LEU A 1 198 ? -41.329 11.796 43.947 1.00 96.56 198 LEU A O 1
ATOM 1607 N N . ASP A 1 199 ? -41.469 13.270 45.626 1.00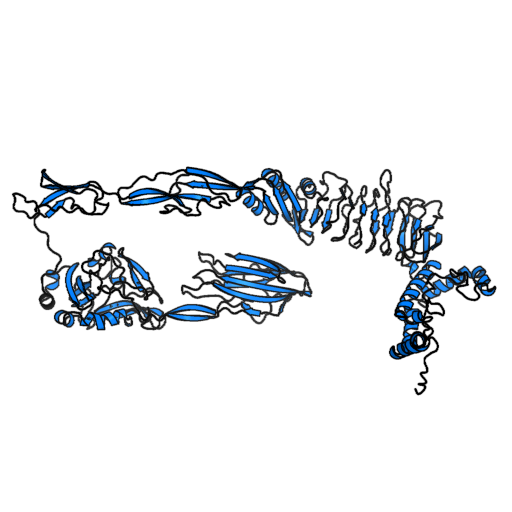 94.12 199 ASP A N 1
ATOM 1608 C CA . ASP A 1 199 ? -42.474 14.122 44.970 1.00 94.12 199 ASP A CA 1
ATOM 1609 C C . ASP A 1 199 ? -41.847 15.110 43.986 1.00 94.12 199 ASP A C 1
ATOM 1611 O O . ASP A 1 199 ? -42.439 15.413 42.951 1.00 94.12 199 ASP A O 1
ATOM 1615 N N . ASN A 1 200 ? -40.633 15.570 44.290 1.00 93.69 200 ASN A N 1
ATOM 1616 C CA . ASN A 1 200 ? -39.845 16.445 43.437 1.00 93.69 200 ASN A CA 1
ATOM 1617 C C . ASN A 1 200 ? -38.427 15.887 43.291 1.00 93.69 200 ASN A C 1
ATOM 1619 O O . ASN A 1 200 ? -37.809 15.491 44.279 1.00 93.69 200 ASN A O 1
ATOM 1623 N N . VAL A 1 201 ? -37.922 15.889 42.064 1.00 96.44 201 VAL A N 1
ATOM 1624 C CA . VAL A 1 201 ? -36.567 15.467 41.708 1.00 96.44 201 VAL A CA 1
ATOM 1625 C C . VAL A 1 201 ? -35.927 16.661 41.017 1.00 96.44 201 VAL A C 1
ATOM 1627 O O . VAL A 1 201 ? -36.409 17.094 39.979 1.00 96.44 201 VAL A O 1
ATOM 1630 N N . ASN A 1 202 ? -34.883 17.223 41.616 1.00 96.19 202 ASN A N 1
ATOM 1631 C CA . ASN A 1 202 ? -34.122 18.340 41.064 1.00 96.19 202 ASN A CA 1
ATOM 1632 C C . ASN A 1 202 ? -32.674 18.200 41.519 1.00 96.19 202 ASN A C 1
ATOM 1634 O O . ASN A 1 202 ? -32.440 18.163 42.729 1.00 96.19 202 ASN A O 1
ATOM 1638 N N . ASP A 1 203 ? -31.745 18.078 40.570 1.00 96.56 203 ASP A N 1
ATOM 1639 C CA . ASP A 1 203 ? -30.331 17.789 40.830 1.00 96.56 203 ASP A CA 1
ATOM 1640 C C . ASP A 1 203 ? -30.136 16.721 41.929 1.00 96.56 203 ASP A C 1
ATOM 1642 O O . ASP A 1 203 ? -29.421 16.888 42.919 1.00 96.56 203 ASP A O 1
ATOM 1646 N N . THR A 1 204 ? -30.895 15.633 41.816 1.00 97.94 204 THR A N 1
ATOM 1647 C CA . THR A 1 204 ? -30.955 14.590 42.840 1.00 97.94 204 THR A CA 1
ATOM 1648 C C . THR A 1 204 ? -30.034 13.447 42.466 1.00 97.94 204 THR A C 1
ATOM 1650 O O . THR A 1 204 ? -30.152 12.879 41.383 1.00 97.94 204 THR A O 1
ATOM 1653 N N . GLU A 1 205 ? -29.144 13.079 43.382 1.00 98.00 205 GLU A N 1
ATOM 1654 C CA . GLU A 1 205 ? -28.286 11.908 43.233 1.00 98.00 205 GLU A CA 1
ATOM 1655 C C . GLU A 1 205 ? -29.095 10.616 43.295 1.00 98.00 205 GLU A C 1
ATOM 1657 O O . GLU A 1 205 ? -29.860 10.394 44.239 1.00 98.00 205 GLU A O 1
ATOM 1662 N N . ILE A 1 206 ? -28.930 9.770 42.284 1.00 98.62 206 ILE A N 1
ATOM 1663 C CA . ILE A 1 206 ? -29.587 8.475 42.185 1.00 98.62 206 ILE A CA 1
ATOM 1664 C C . ILE A 1 206 ? -28.517 7.411 41.953 1.00 98.62 206 ILE A C 1
ATOM 1666 O O . ILE A 1 206 ? -27.763 7.474 40.981 1.00 98.62 206 ILE A O 1
ATOM 1670 N N . TYR A 1 207 ? -28.487 6.418 42.837 1.00 98.56 207 TYR A N 1
ATOM 1671 C CA . TYR A 1 207 ? -27.614 5.253 42.727 1.00 98.56 207 TYR A CA 1
ATOM 1672 C C . TYR A 1 207 ? -28.427 4.028 42.331 1.00 98.56 207 TYR A C 1
ATOM 1674 O O . TYR A 1 207 ? -29.391 3.686 43.015 1.00 98.56 207 TYR A O 1
ATOM 1682 N N . ILE A 1 208 ? -28.023 3.345 41.263 1.00 98.50 208 ILE A N 1
ATOM 1683 C CA . ILE A 1 208 ? -28.561 2.034 40.881 1.00 98.50 208 ILE A CA 1
ATOM 1684 C C . ILE A 1 208 ? -27.478 1.002 41.207 1.00 98.50 208 ILE A C 1
ATOM 1686 O O . ILE A 1 208 ? -26.428 0.971 40.562 1.00 98.50 208 ILE A O 1
ATOM 1690 N N . TYR A 1 209 ? -27.705 0.201 42.246 1.00 98.31 209 TYR A N 1
ATOM 1691 C CA . TYR A 1 209 ? -26.705 -0.725 42.783 1.00 98.31 209 TYR A CA 1
ATOM 1692 C C . TYR A 1 209 ? -26.637 -2.042 42.008 1.00 98.31 209 TYR A C 1
ATOM 1694 O O . TYR A 1 209 ? -27.572 -2.421 41.300 1.00 98.31 209 TYR A O 1
ATOM 1702 N N . SER A 1 210 ? -25.542 -2.780 42.217 1.00 97.06 210 SER A N 1
ATOM 1703 C CA . SER A 1 210 ? -25.219 -4.026 41.507 1.00 97.06 210 SER A CA 1
ATOM 1704 C C . SER A 1 210 ? -25.162 -3.835 39.989 1.00 97.06 210 SER A C 1
ATOM 1706 O O . SER A 1 210 ? -25.664 -4.666 39.229 1.00 97.06 210 SER A O 1
ATOM 1708 N N . ALA A 1 211 ? -24.577 -2.718 39.547 1.00 96.94 211 ALA A N 1
ATOM 1709 C CA . ALA A 1 211 ? -24.527 -2.293 38.150 1.00 96.94 211 ALA A CA 1
ATOM 1710 C C . ALA A 1 211 ? -24.000 -3.380 37.202 1.00 96.94 211 ALA A C 1
ATOM 1712 O O . ALA A 1 211 ? -24.592 -3.628 36.148 1.00 96.94 211 ALA A O 1
ATOM 1713 N N . SER A 1 212 ? -22.949 -4.098 37.601 1.00 95.81 212 SER A N 1
ATOM 1714 C CA . SER A 1 212 ? -22.358 -5.209 36.844 1.00 95.81 212 SER A CA 1
ATOM 1715 C C . SER A 1 212 ? -23.299 -6.404 36.650 1.00 95.81 212 SER A C 1
ATOM 1717 O O . SER A 1 212 ? -23.006 -7.319 35.877 1.00 95.81 212 SER A O 1
ATOM 1719 N N . GLN A 1 213 ? -24.431 -6.434 37.357 1.00 96.00 213 GLN A N 1
ATOM 1720 C CA . GLN A 1 213 ? -25.457 -7.471 37.270 1.00 96.00 213 GLN A CA 1
ATOM 1721 C C . GLN A 1 213 ? -26.725 -6.996 36.558 1.00 96.00 213 GLN A C 1
ATOM 1723 O O . GLN A 1 213 ? -27.716 -7.726 36.558 1.00 96.00 213 GLN A O 1
ATOM 1728 N N . LEU A 1 214 ? -26.718 -5.825 35.916 1.00 97.25 214 LEU A N 1
ATOM 1729 C CA . LEU A 1 214 ? -27.869 -5.294 35.186 1.00 97.25 214 LEU A CA 1
ATOM 1730 C C . LEU A 1 214 ? -27.712 -5.477 33.678 1.00 97.25 214 LEU A C 1
ATOM 1732 O O . LEU A 1 214 ? -26.693 -5.133 33.089 1.00 97.25 214 LEU A O 1
ATOM 1736 N N . LYS A 1 215 ? -28.766 -6.004 33.051 1.00 96.88 215 LYS A N 1
ATOM 1737 C CA . LYS A 1 215 ? -28.907 -6.118 31.596 1.00 96.88 215 LYS A CA 1
ATOM 1738 C C . LYS A 1 215 ? -29.492 -4.841 30.988 1.00 96.88 215 LYS A C 1
ATOM 1740 O O . LYS A 1 215 ? -29.131 -4.464 29.878 1.00 96.88 215 LYS A O 1
ATOM 1745 N N . SER A 1 216 ? -30.414 -4.189 31.697 1.00 97.56 216 SER A N 1
ATOM 1746 C CA . SER A 1 216 ? -31.068 -2.944 31.278 1.00 97.56 216 SER A CA 1
ATOM 1747 C C . SER A 1 216 ? -31.479 -2.114 32.494 1.00 97.56 216 SER A C 1
ATOM 1749 O O . SER A 1 216 ? -31.828 -2.677 33.532 1.00 97.56 216 SER A O 1
ATOM 1751 N N . VAL A 1 217 ? -31.477 -0.791 32.332 1.00 97.81 217 VAL A N 1
ATOM 1752 C CA . VAL A 1 217 ? -32.070 0.193 33.258 1.00 97.81 217 VAL A CA 1
ATOM 1753 C C . VAL A 1 217 ? -33.267 0.926 32.635 1.00 97.81 217 VAL A C 1
ATOM 1755 O O . VAL A 1 217 ? -33.706 1.955 33.143 1.00 97.81 217 VAL A O 1
ATOM 1758 N N . GLY A 1 218 ? -33.808 0.384 31.538 1.00 97.00 218 GLY A N 1
ATOM 1759 C CA . GLY A 1 218 ? -34.977 0.933 30.862 1.00 97.00 218 GLY A CA 1
ATOM 1760 C C . GLY A 1 218 ? -34.703 2.277 30.185 1.00 97.00 218 GLY A C 1
ATOM 1761 O O . GLY A 1 218 ? -33.580 2.567 29.770 1.00 97.00 218 GLY A O 1
ATOM 1762 N N . ASP A 1 219 ? -35.763 3.068 30.044 1.00 97.94 219 ASP A N 1
ATOM 1763 C CA . ASP A 1 219 ? -35.716 4.428 29.514 1.00 97.94 219 ASP A CA 1
ATOM 1764 C C . ASP A 1 219 ? -35.545 5.426 30.665 1.00 97.94 219 ASP A C 1
ATOM 1766 O O . ASP A 1 219 ? -36.417 5.544 31.527 1.00 97.94 219 ASP A O 1
ATOM 1770 N N . LEU A 1 220 ? -34.416 6.134 30.684 1.00 98.44 220 LEU A N 1
ATOM 1771 C CA . LEU A 1 220 ? -34.100 7.129 31.707 1.00 98.44 220 LEU A CA 1
ATOM 1772 C C . LEU A 1 220 ? -34.350 8.569 31.234 1.00 98.44 220 LEU A C 1
ATOM 1774 O O . LEU A 1 220 ? -34.143 9.501 32.012 1.00 98.44 220 LEU A O 1
ATOM 1778 N N . SER A 1 221 ? -34.816 8.786 29.998 1.00 97.75 221 SER A N 1
ATOM 1779 C CA . SER A 1 221 ? -35.050 10.130 29.443 1.00 97.75 221 SER A CA 1
ATOM 1780 C C . SER A 1 221 ? -36.036 10.953 30.283 1.00 97.75 221 SER A C 1
ATOM 1782 O O . SER A 1 221 ? -35.853 12.161 30.457 1.00 97.75 221 SER A O 1
ATOM 1784 N N . GLY A 1 222 ? -37.025 10.294 30.900 1.00 97.00 222 GLY A N 1
ATOM 1785 C CA . GLY A 1 222 ? -38.000 10.910 31.805 1.00 97.00 222 GLY A CA 1
ATOM 1786 C C . GLY A 1 222 ? -37.405 11.494 33.092 1.00 97.00 222 GLY A C 1
ATOM 1787 O O . GLY A 1 222 ? -38.043 12.342 33.711 1.00 97.00 222 GLY A O 1
ATOM 1788 N N . LEU A 1 223 ? -36.187 11.094 33.485 1.00 97.88 223 LEU A N 1
ATOM 1789 C CA . LEU A 1 223 ? -35.473 11.680 34.628 1.00 97.88 223 LEU A CA 1
ATOM 1790 C C . LEU A 1 223 ? -34.780 13.001 34.290 1.00 97.88 223 LEU A C 1
ATOM 1792 O O . LEU A 1 223 ? -34.303 13.663 35.212 1.00 97.88 223 LEU A O 1
ATOM 1796 N N . MET A 1 224 ? -34.689 13.377 33.006 1.00 97.88 224 MET A N 1
ATOM 1797 C CA . MET A 1 224 ? -33.923 14.542 32.541 1.00 97.88 224 MET A CA 1
ATOM 1798 C C . MET A 1 224 ? -32.496 14.537 33.111 1.00 97.88 224 MET A C 1
ATOM 1800 O O . MET A 1 224 ? -32.069 15.485 33.765 1.00 97.88 224 MET A O 1
ATOM 1804 N N . VAL A 1 225 ? -31.793 13.412 32.941 1.00 98.44 225 VAL A N 1
ATOM 1805 C CA . VAL A 1 225 ? -30.496 13.147 33.584 1.00 98.44 225 VAL A CA 1
ATOM 1806 C C . VAL A 1 225 ? -29.487 14.262 33.282 1.00 98.44 225 VAL A C 1
ATOM 1808 O O . VAL A 1 225 ? -29.372 14.666 32.131 1.00 98.44 225 VAL A O 1
ATOM 1811 N N . GLY A 1 226 ? -28.763 14.746 34.298 1.00 98.00 226 GLY A N 1
ATOM 1812 C CA . GLY A 1 226 ? -27.732 15.784 34.170 1.00 98.00 226 GLY A CA 1
ATOM 1813 C C . GLY A 1 226 ? -26.282 15.291 34.213 1.00 98.00 226 GLY A C 1
ATOM 1814 O O . GLY A 1 226 ? -25.394 15.852 33.579 1.00 98.00 226 GLY A O 1
ATOM 1815 N N . TYR A 1 227 ? -26.047 14.188 34.913 1.00 98.50 227 TYR A N 1
ATOM 1816 C CA . TYR A 1 227 ? -24.763 13.490 34.987 1.00 98.50 227 TYR A CA 1
ATOM 1817 C C . TYR A 1 227 ? -25.050 11.998 34.932 1.00 98.50 227 TYR A C 1
ATOM 1819 O O . TYR A 1 227 ? -26.026 11.556 35.547 1.00 98.50 227 TYR A O 1
ATOM 1827 N N . ALA A 1 228 ? -24.224 11.244 34.216 1.00 98.12 228 ALA A N 1
ATOM 1828 C CA . ALA A 1 228 ? -24.398 9.816 34.016 1.00 98.12 228 ALA A CA 1
ATOM 1829 C C . ALA A 1 228 ? -23.055 9.074 34.035 1.00 98.12 228 ALA A C 1
ATOM 1831 O O . ALA A 1 228 ? -22.226 9.274 33.151 1.00 98.12 228 ALA A O 1
ATOM 1832 N N . ASP A 1 229 ? -22.878 8.157 34.985 1.00 98.25 229 ASP A N 1
ATOM 1833 C CA . ASP A 1 229 ? -21.760 7.213 35.018 1.00 98.25 229 ASP A CA 1
ATOM 1834 C C . ASP A 1 229 ? -22.266 5.767 35.039 1.00 98.25 229 ASP A C 1
ATOM 1836 O O . ASP A 1 229 ? -22.869 5.299 36.009 1.00 98.25 229 ASP A O 1
ATOM 1840 N N . PHE A 1 230 ? -21.999 5.071 33.937 1.00 97.75 230 PHE A N 1
ATOM 1841 C CA . PHE A 1 230 ? -22.337 3.678 33.673 1.00 97.75 230 PHE A CA 1
ATOM 1842 C C . PHE A 1 230 ? -21.102 2.769 33.621 1.00 97.75 230 PHE A C 1
ATOM 1844 O O . PHE A 1 230 ? -21.219 1.616 33.211 1.00 97.75 230 PHE A O 1
ATOM 1851 N N . THR A 1 231 ? -19.929 3.233 34.062 1.00 95.75 231 THR A N 1
ATOM 1852 C CA . THR A 1 231 ? -18.649 2.508 33.936 1.00 95.75 231 THR A CA 1
ATOM 1853 C C . THR A 1 231 ? -18.687 1.096 34.536 1.00 95.75 231 THR A C 1
ATOM 1855 O O . THR A 1 231 ? -18.092 0.170 33.984 1.00 95.75 231 THR A O 1
ATOM 1858 N N . ASN A 1 232 ? -19.429 0.894 35.631 1.00 95.56 232 ASN A N 1
ATOM 1859 C CA . ASN A 1 232 ? -19.575 -0.413 36.287 1.00 95.56 232 ASN A CA 1
ATOM 1860 C C . ASN A 1 232 ? -20.634 -1.327 35.641 1.00 95.56 232 ASN A C 1
ATOM 1862 O O . ASN A 1 232 ? -20.696 -2.520 35.946 1.00 95.56 232 ASN A O 1
ATOM 1866 N N . ALA A 1 233 ? -21.460 -0.807 34.727 1.00 95.56 233 ALA A N 1
ATOM 1867 C CA . ALA A 1 233 ? -22.581 -1.510 34.103 1.00 95.56 233 ALA A CA 1
ATOM 1868 C C . ALA A 1 233 ? -22.134 -2.462 32.978 1.00 95.56 233 ALA A C 1
ATOM 1870 O O . ALA A 1 233 ? -22.651 -2.441 31.867 1.00 95.56 233 ALA A O 1
ATOM 1871 N N . THR A 1 234 ? -21.170 -3.333 33.275 1.00 94.62 234 THR A N 1
ATOM 1872 C CA . THR A 1 234 ? -20.452 -4.203 32.320 1.00 94.62 234 THR A CA 1
ATOM 1873 C C . THR A 1 234 ? -21.318 -5.204 31.548 1.00 94.62 234 THR A C 1
ATOM 1875 O O . THR A 1 234 ? -20.827 -5.851 30.623 1.00 94.62 234 THR A O 1
ATOM 1878 N N . LYS A 1 235 ? -22.596 -5.359 31.918 1.00 95.19 235 LYS A N 1
ATOM 1879 C CA . LYS A 1 235 ? -23.557 -6.247 31.248 1.00 95.19 235 LYS A CA 1
ATOM 1880 C C . LYS A 1 235 ? -24.747 -5.514 30.624 1.00 95.19 235 LYS A C 1
ATOM 1882 O O . LYS A 1 235 ? -25.675 -6.172 30.145 1.00 95.19 235 LYS A O 1
ATOM 1887 N N . LEU A 1 236 ? -24.737 -4.181 30.634 1.00 97.19 236 LEU A N 1
ATOM 1888 C CA . LEU A 1 236 ? -25.834 -3.363 30.133 1.00 97.19 236 LEU A CA 1
ATOM 1889 C C . LEU A 1 236 ? -25.874 -3.416 28.602 1.00 97.19 236 LEU A C 1
ATOM 1891 O O . LEU A 1 236 ? -24.882 -3.133 27.944 1.00 97.19 236 LEU A O 1
ATOM 1895 N N . GLN A 1 237 ? -27.032 -3.751 28.036 1.00 97.12 237 GLN A N 1
ATOM 1896 C CA . GLN A 1 237 ? -27.185 -3.994 26.595 1.00 97.12 237 GLN A CA 1
ATOM 1897 C C . GLN A 1 237 ? -27.791 -2.816 25.827 1.00 97.12 237 GLN A C 1
ATOM 1899 O O . GLN A 1 237 ? -27.621 -2.715 24.616 1.00 97.12 237 GLN A O 1
ATOM 1904 N N . SER A 1 238 ? -28.488 -1.914 26.514 1.00 96.50 238 SER A N 1
ATOM 1905 C CA . SER A 1 238 ? -29.097 -0.725 25.917 1.00 96.50 238 SER A CA 1
ATOM 1906 C C . SER A 1 238 ? -29.119 0.402 26.936 1.00 96.50 238 SER A C 1
ATOM 1908 O O . SER A 1 238 ? -29.476 0.168 28.094 1.00 96.50 238 SER A O 1
ATOM 1910 N N . LEU A 1 239 ? -28.800 1.616 26.492 1.00 98.06 239 LEU A N 1
ATOM 1911 C CA . LEU A 1 239 ? -28.899 2.836 27.284 1.00 98.06 239 LEU A CA 1
ATOM 1912 C C . LEU A 1 239 ? -29.664 3.913 26.518 1.00 98.06 239 LEU A C 1
ATOM 1914 O O . LEU A 1 239 ? -29.308 4.260 25.393 1.00 98.06 239 LEU A O 1
ATOM 1918 N N . LYS A 1 240 ? -30.686 4.471 27.166 1.00 98.25 240 LYS A N 1
ATOM 1919 C CA . LYS A 1 240 ? -31.480 5.576 26.638 1.00 98.25 240 LYS A CA 1
ATOM 1920 C C . LYS A 1 240 ? -31.594 6.686 27.677 1.00 98.25 240 LYS A C 1
ATOM 1922 O O . LYS A 1 240 ? -32.203 6.495 28.729 1.00 98.25 240 LYS A O 1
ATOM 1927 N N . LEU A 1 241 ? -30.973 7.821 27.375 1.00 98.44 241 LEU A N 1
ATOM 1928 C CA . LEU A 1 241 ? -31.000 9.053 28.173 1.00 98.44 241 LEU A CA 1
ATOM 1929 C C . LEU A 1 241 ? -31.693 10.200 27.425 1.00 98.44 241 LEU A C 1
ATOM 1931 O O . LEU A 1 241 ? -32.053 11.189 28.057 1.00 98.44 241 LEU A O 1
ATOM 1935 N N . GLY A 1 242 ? -31.864 10.063 26.108 1.00 97.38 242 GLY A N 1
ATOM 1936 C CA . GLY A 1 242 ? -32.541 11.015 25.236 1.00 97.38 242 GLY A CA 1
ATOM 1937 C C . GLY A 1 242 ? -33.681 10.385 24.436 1.00 97.38 242 GLY A C 1
ATOM 1938 O O . GLY A 1 242 ? -33.991 9.202 24.585 1.00 97.38 242 GLY A O 1
ATOM 1939 N N . GLU A 1 243 ? -34.328 11.201 23.609 1.00 95.75 243 GLU A N 1
ATOM 1940 C CA . GLU A 1 243 ? -35.440 10.805 22.739 1.00 95.75 243 GLU A CA 1
ATOM 1941 C C . GLU A 1 243 ? -35.569 11.793 21.566 1.00 95.75 243 GLU A C 1
ATOM 1943 O O . GLU A 1 243 ? -35.137 12.944 21.654 1.00 95.75 243 GLU A O 1
ATOM 1948 N N . GLY A 1 244 ? -36.174 11.358 20.458 1.00 91.94 244 GLY A N 1
ATOM 1949 C CA . GLY A 1 244 ? -36.516 12.216 19.323 1.00 91.94 244 GLY A CA 1
ATOM 1950 C C . GLY A 1 244 ? -37.734 13.131 19.556 1.00 91.94 244 GLY A C 1
ATOM 1951 O O . GLY A 1 244 ? -38.268 13.275 20.657 1.00 91.94 244 GLY A O 1
ATOM 1952 N N . GLY A 1 245 ? -38.218 13.756 18.480 1.00 90.69 245 GLY A N 1
ATOM 1953 C CA . GLY A 1 245 ? -39.422 14.595 18.512 1.00 90.69 245 GLY A CA 1
ATOM 1954 C C . GLY A 1 245 ? -39.244 15.886 19.321 1.00 90.69 245 GLY A C 1
ATOM 1955 O O . GLY A 1 245 ? -38.286 16.620 19.112 1.00 90.69 245 GLY A O 1
ATOM 1956 N N . ASN A 1 246 ? -40.186 16.176 20.226 1.00 92.25 246 ASN A N 1
ATOM 1957 C CA . ASN A 1 246 ? -40.192 17.407 21.033 1.00 92.25 246 ASN A CA 1
ATOM 1958 C C . ASN A 1 246 ? -39.415 17.283 22.360 1.00 92.25 246 ASN A C 1
ATOM 1960 O O . ASN A 1 246 ? -39.483 18.195 23.186 1.00 92.25 246 ASN A O 1
ATOM 1964 N N . TYR A 1 247 ? -38.739 16.155 22.611 1.00 96.88 247 TYR A N 1
ATOM 1965 C CA . TYR A 1 247 ? -37.927 15.980 23.816 1.00 96.88 247 TYR A CA 1
ATOM 1966 C C . TYR A 1 247 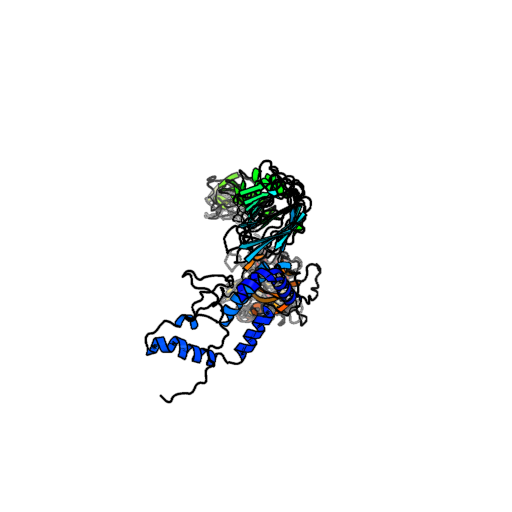? -36.748 16.960 23.815 1.00 96.88 247 TYR A C 1
ATOM 1968 O O . TYR A 1 247 ? -36.159 17.213 22.768 1.00 96.88 247 TYR A O 1
ATOM 1976 N N . GLN A 1 248 ? -36.423 17.523 24.981 1.00 96.81 248 GLN A N 1
ATOM 1977 C CA . GLN A 1 248 ? -35.296 18.435 25.186 1.00 96.81 248 GLN A CA 1
ATOM 1978 C C . GLN A 1 248 ? -34.768 18.260 26.612 1.00 96.81 248 GLN A C 1
ATOM 1980 O O . GLN A 1 248 ? -35.488 18.536 27.574 1.00 96.81 248 GLN A O 1
ATOM 1985 N N . ASN A 1 249 ? -33.509 17.845 26.752 1.00 97.94 249 ASN A N 1
ATOM 1986 C CA . ASN A 1 249 ? -32.824 17.758 28.039 1.00 97.94 249 ASN A CA 1
ATOM 1987 C C . ASN A 1 249 ? -31.635 18.721 28.085 1.00 97.94 249 ASN A C 1
ATOM 1989 O O . ASN A 1 249 ? -30.554 18.442 27.569 1.00 97.94 249 ASN A O 1
ATOM 1993 N N . GLY A 1 250 ? -31.843 19.860 28.745 1.00 97.38 250 GLY A N 1
ATOM 1994 C CA . GLY A 1 250 ? -30.814 20.878 28.961 1.00 97.38 250 GLY A CA 1
ATOM 1995 C C . GLY A 1 250 ? -29.861 20.603 30.125 1.00 97.38 250 GLY A C 1
ATOM 1996 O O . GLY A 1 250 ? -29.091 21.496 30.461 1.00 97.38 250 GLY A O 1
ATOM 1997 N N . ASN A 1 251 ? -29.922 19.427 30.761 1.00 98.19 251 ASN A N 1
ATOM 1998 C CA . ASN A 1 251 ? -29.152 19.143 31.974 1.00 98.19 251 ASN A CA 1
ATOM 1999 C C . ASN A 1 251 ? -27.941 18.233 31.737 1.00 98.19 251 ASN A C 1
ATOM 2001 O O . ASN A 1 251 ? -26.964 18.381 32.462 1.00 98.19 251 ASN A O 1
ATOM 2005 N N . LEU A 1 252 ? -27.993 17.276 30.793 1.00 98.62 252 LEU A N 1
ATOM 2006 C CA . LEU A 1 252 ? -26.930 16.268 30.625 1.00 98.62 252 LEU A CA 1
ATOM 2007 C C . LEU A 1 252 ? -25.630 16.916 30.147 1.00 98.62 252 LEU A C 1
ATOM 2009 O O . LEU A 1 252 ? -25.550 17.292 28.985 1.00 98.62 252 LEU A O 1
ATOM 2013 N N . THR A 1 253 ? -24.610 17.006 30.998 1.00 98.12 253 THR A N 1
ATOM 2014 C CA . THR A 1 253 ? -23.299 17.571 30.625 1.00 98.12 253 THR A CA 1
ATOM 2015 C C . THR A 1 253 ? -22.188 16.532 30.552 1.00 98.12 253 THR A C 1
ATOM 2017 O O . THR A 1 253 ? -21.205 16.752 29.845 1.00 98.12 253 THR A O 1
ATOM 2020 N N . GLU A 1 254 ? -22.336 15.412 31.265 1.00 98.12 254 GLU A N 1
ATOM 2021 C CA . GLU A 1 254 ? -21.316 14.367 31.378 1.00 98.12 254 GLU A CA 1
ATOM 2022 C C . GLU A 1 254 ? -21.910 12.963 31.221 1.00 98.12 254 GLU A C 1
ATOM 2024 O O . GLU A 1 254 ? -22.941 12.645 31.825 1.00 98.12 254 GLU A O 1
ATOM 2029 N N . LEU A 1 255 ? -21.234 12.122 30.435 1.00 98.31 255 LEU A N 1
ATOM 2030 C CA . LEU A 1 255 ? -21.616 10.737 30.168 1.00 98.31 255 LEU A CA 1
ATOM 2031 C C . LEU A 1 255 ? -20.382 9.826 30.128 1.00 98.31 255 LEU A C 1
ATOM 2033 O O . LEU A 1 255 ? -19.554 9.924 29.224 1.00 98.31 255 LEU A O 1
ATOM 2037 N N . TYR A 1 256 ? -20.321 8.873 31.057 1.00 97.50 256 TYR A N 1
ATOM 2038 C CA . TYR A 1 256 ? -19.279 7.849 31.137 1.00 97.50 256 TYR A CA 1
ATOM 2039 C C . TYR A 1 256 ? -19.887 6.461 30.933 1.00 97.50 256 TYR A C 1
ATOM 2041 O O . TYR A 1 256 ? -20.852 6.096 31.600 1.00 97.50 256 TYR A O 1
ATOM 2049 N N . LEU A 1 257 ? -19.332 5.679 30.004 1.00 95.44 257 LEU A N 1
ATOM 2050 C CA . LEU A 1 257 ? -19.843 4.346 29.644 1.00 95.44 257 LEU A CA 1
ATOM 2051 C C . LEU A 1 257 ? -18.881 3.210 30.012 1.00 95.44 257 LEU A C 1
ATOM 2053 O O . LEU A 1 257 ? -19.307 2.065 30.160 1.00 95.44 257 LEU A O 1
ATOM 2057 N N . GLY A 1 258 ? -17.593 3.521 30.181 1.00 89.81 258 GLY A N 1
ATOM 2058 C CA . GLY A 1 258 ? -16.548 2.531 30.426 1.00 89.81 258 GLY A CA 1
ATOM 2059 C C . GLY A 1 258 ? -16.414 1.496 29.301 1.00 89.81 258 GLY A C 1
ATOM 2060 O O . GLY A 1 258 ? -16.816 1.711 28.158 1.00 89.81 258 GLY A O 1
ATOM 2061 N N . ASN A 1 259 ? -15.856 0.333 29.642 1.00 89.88 259 ASN A N 1
ATOM 2062 C CA . ASN A 1 259 ? -15.669 -0.788 28.715 1.00 89.88 259 ASN A CA 1
ATOM 2063 C C . ASN A 1 259 ? -16.887 -1.719 28.705 1.00 89.88 259 ASN A C 1
ATOM 2065 O O . ASN A 1 259 ? -16.782 -2.911 29.012 1.00 89.88 259 ASN A O 1
ATOM 2069 N N . ASN A 1 260 ? -18.064 -1.175 28.397 1.00 92.81 260 ASN A N 1
ATOM 2070 C CA . ASN A 1 260 ? -19.285 -1.967 28.336 1.00 92.81 260 ASN A CA 1
ATOM 2071 C C . ASN A 1 260 ? -19.397 -2.727 27.007 1.00 92.81 260 ASN A C 1
ATOM 2073 O O . ASN A 1 260 ? -20.100 -2.332 26.077 1.00 92.81 260 ASN A O 1
ATOM 2077 N N . VAL A 1 261 ? -18.711 -3.865 26.941 1.00 95.56 261 VAL A N 1
ATOM 2078 C CA . VAL A 1 261 ? -18.639 -4.703 25.739 1.00 95.56 261 VAL A CA 1
ATOM 2079 C C . VAL A 1 261 ? -19.987 -5.269 25.294 1.00 95.56 261 VAL A C 1
ATOM 2081 O O . VAL A 1 261 ? -20.073 -5.726 24.165 1.00 95.56 261 VAL A O 1
ATOM 2084 N N . LEU A 1 262 ? -21.032 -5.279 26.131 1.00 96.38 262 LEU A N 1
ATOM 2085 C CA . LEU A 1 262 ? -22.356 -5.796 25.753 1.00 96.38 262 LEU A CA 1
ATOM 2086 C C . LEU A 1 262 ? -23.329 -4.709 25.277 1.00 96.38 262 LEU A C 1
ATOM 2088 O O . LEU A 1 262 ? -24.432 -5.057 24.852 1.00 96.38 262 LEU A O 1
ATOM 2092 N N . LEU A 1 263 ? -22.949 -3.429 25.339 1.00 97.81 263 LEU A N 1
ATOM 2093 C CA . LEU A 1 263 ? -23.813 -2.327 24.923 1.00 97.81 263 LEU A CA 1
ATOM 2094 C C . LEU A 1 263 ? -24.054 -2.380 23.414 1.00 97.81 263 LEU A C 1
ATOM 2096 O O . LEU A 1 263 ? -23.119 -2.206 22.642 1.00 97.81 263 LEU A O 1
ATOM 2100 N N . GLY A 1 264 ? -25.307 -2.585 23.008 1.00 97.94 264 GLY A N 1
ATOM 2101 C CA . GLY A 1 264 ? -25.735 -2.614 21.608 1.00 97.94 264 GLY A CA 1
ATOM 2102 C C . GLY A 1 264 ? -26.417 -1.327 21.141 1.00 97.94 264 GLY A C 1
ATOM 2103 O O . GLY A 1 264 ? -26.428 -1.032 19.947 1.00 97.94 264 GLY A O 1
ATOM 2104 N N . THR A 1 265 ? -26.985 -0.531 22.050 1.00 98.44 265 THR A N 1
ATOM 2105 C CA . THR A 1 265 ? -27.692 0.714 21.699 1.00 98.44 265 THR A CA 1
ATOM 2106 C C . THR A 1 265 ? -27.407 1.836 22.689 1.00 98.44 265 THR A C 1
ATOM 2108 O O . THR A 1 265 ? -27.495 1.629 23.901 1.00 98.44 265 THR A O 1
ATOM 2111 N N . LEU A 1 266 ? -27.115 3.024 22.156 1.00 98.50 266 LEU A N 1
ATOM 2112 C CA . LEU A 1 266 ? -26.971 4.277 22.891 1.00 98.50 266 LEU A CA 1
ATOM 2113 C C . LEU A 1 266 ? -27.831 5.366 22.239 1.00 98.50 266 LEU A C 1
ATOM 2115 O O . LEU A 1 266 ? -27.602 5.731 21.087 1.00 98.50 266 LEU A O 1
ATOM 2119 N N . ASP A 1 267 ? -28.788 5.904 22.992 1.00 98.56 267 ASP A N 1
ATOM 2120 C CA . ASP A 1 267 ? -29.645 7.010 22.556 1.00 98.56 267 ASP A CA 1
ATOM 2121 C C . ASP A 1 267 ? -29.569 8.180 23.541 1.00 98.56 267 ASP A C 1
ATOM 2123 O O . ASP A 1 267 ? -30.001 8.084 24.698 1.00 98.56 267 ASP A O 1
ATOM 2127 N N . VAL A 1 268 ? -28.995 9.287 23.073 1.00 98.50 268 VAL A N 1
ATOM 2128 C CA . VAL A 1 268 ? -28.836 10.544 23.817 1.00 98.50 268 VAL A CA 1
ATOM 2129 C C . VAL A 1 268 ? -29.386 11.736 23.030 1.00 98.50 268 VAL A C 1
ATOM 2131 O O . VAL A 1 268 ? -28.976 12.876 23.255 1.00 98.50 268 VAL A O 1
ATOM 2134 N N . ARG A 1 269 ? -30.316 11.490 22.099 1.00 97.81 269 ARG A N 1
ATOM 2135 C CA . ARG A 1 269 ? -30.898 12.545 21.262 1.00 97.81 269 ARG A CA 1
ATOM 2136 C C . ARG A 1 269 ? -31.529 13.659 22.088 1.00 97.81 269 ARG A C 1
ATOM 2138 O O . ARG A 1 269 ? -32.178 13.415 23.106 1.00 97.81 269 ARG A O 1
ATOM 2145 N N . ASN A 1 270 ? -31.348 14.889 21.617 1.00 98.00 270 ASN A N 1
ATOM 2146 C CA . ASN A 1 270 ? -31.830 16.129 22.227 1.00 98.00 270 ASN A CA 1
ATOM 2147 C C . ASN A 1 270 ? -31.375 16.361 23.683 1.00 98.00 270 ASN A C 1
ATOM 2149 O O . ASN A 1 270 ? -31.976 17.157 24.412 1.00 98.00 270 ASN A O 1
ATOM 2153 N N . CYS A 1 271 ? -30.286 15.722 24.114 1.00 98.31 271 CYS A N 1
ATOM 2154 C CA . CYS A 1 271 ? -29.531 16.125 25.298 1.00 98.31 271 CYS A CA 1
ATOM 2155 C C . CYS A 1 271 ? -28.653 17.340 24.957 1.00 98.31 271 CYS A C 1
ATOM 2157 O O . CYS A 1 271 ? -27.435 17.231 24.820 1.00 98.31 271 CYS A O 1
ATOM 2159 N N . VAL A 1 272 ? -29.284 18.504 24.777 1.00 97.44 272 VAL A N 1
ATOM 2160 C CA . VAL A 1 272 ? -28.674 19.709 24.183 1.00 97.44 272 VAL A CA 1
ATOM 2161 C C . VAL A 1 272 ? -27.447 20.239 24.924 1.00 97.44 272 VAL A C 1
ATOM 2163 O O . VAL A 1 272 ? -26.585 20.860 24.306 1.00 97.44 272 VAL A O 1
ATOM 2166 N N . ALA A 1 273 ? -27.334 19.987 26.231 1.00 97.81 273 ALA A N 1
ATOM 2167 C CA . ALA A 1 273 ? -26.191 20.420 27.036 1.00 97.81 273 ALA A CA 1
ATOM 2168 C C . ALA A 1 273 ? -24.977 19.472 26.963 1.00 97.81 273 ALA A C 1
ATOM 2170 O O . ALA A 1 273 ? -23.906 19.815 27.472 1.00 97.81 273 ALA A O 1
ATOM 2171 N N . LEU A 1 274 ? -25.110 18.305 26.316 1.00 98.50 274 LEU A N 1
ATOM 2172 C CA . LEU A 1 274 ? -24.036 17.319 26.236 1.00 98.50 274 LEU A CA 1
ATOM 2173 C C . LEU A 1 274 ? -23.012 17.775 25.197 1.00 98.50 274 LEU A C 1
ATOM 2175 O O . LEU A 1 274 ? -23.193 17.563 24.001 1.00 98.50 274 LEU A O 1
ATOM 2179 N N . ALA A 1 275 ? -21.947 18.418 25.671 1.00 97.75 275 ALA A N 1
ATOM 2180 C CA . ALA A 1 275 ? -20.824 18.888 24.856 1.00 97.75 275 ALA A CA 1
ATOM 2181 C C . ALA A 1 275 ? -19.528 18.088 25.084 1.00 97.75 275 ALA A C 1
ATOM 2183 O O . ALA A 1 275 ? -18.585 18.200 24.296 1.00 97.75 275 ALA A O 1
ATOM 2184 N N . GLN A 1 276 ? -19.465 17.291 26.158 1.00 97.56 276 GLN A N 1
ATOM 2185 C CA . GLN A 1 276 ? -18.333 16.413 26.451 1.00 97.56 276 GLN A CA 1
ATOM 2186 C C . GLN A 1 276 ? -18.127 15.421 25.298 1.00 97.56 276 GLN A C 1
ATOM 2188 O O . GLN A 1 276 ? -19.078 14.803 24.829 1.00 97.56 276 GLN A O 1
ATOM 2193 N N . ALA A 1 277 ? -16.879 15.250 24.855 1.00 94.62 277 ALA A N 1
ATOM 2194 C CA . ALA A 1 277 ? -16.542 14.184 23.919 1.00 94.62 277 ALA A CA 1
ATOM 2195 C C . ALA A 1 277 ? -16.840 12.827 24.572 1.00 94.62 277 ALA A C 1
ATOM 2197 O O . ALA A 1 277 ? -16.284 12.515 25.626 1.00 94.62 277 ALA A O 1
ATOM 2198 N N . VAL A 1 278 ? -17.723 12.041 23.958 1.00 96.56 278 VAL A N 1
ATOM 2199 C CA . VAL A 1 278 ? -18.135 10.745 24.506 1.00 96.56 278 VAL A CA 1
ATOM 2200 C C . VAL A 1 278 ? -17.244 9.645 23.942 1.00 96.56 278 VAL A C 1
ATOM 2202 O O . VAL A 1 278 ? -17.082 9.520 22.725 1.00 96.56 278 VAL A O 1
ATOM 2205 N N . ASP A 1 279 ? -16.668 8.842 24.835 1.00 96.56 279 ASP A N 1
ATOM 2206 C CA . ASP A 1 279 ? -15.864 7.679 24.475 1.00 96.56 279 ASP A CA 1
ATOM 2207 C C . ASP A 1 279 ? -16.694 6.396 24.566 1.00 96.56 279 ASP A C 1
ATOM 2209 O O . ASP A 1 279 ? -17.143 6.003 25.644 1.00 96.56 279 ASP A O 1
ATOM 2213 N N . ILE A 1 280 ? -16.887 5.748 23.417 1.00 96.69 280 ILE A N 1
ATOM 2214 C CA . ILE A 1 280 ? -17.513 4.429 23.300 1.00 96.69 280 ILE A CA 1
ATOM 2215 C C . ILE A 1 280 ? -16.567 3.389 22.701 1.00 96.69 280 ILE A C 1
ATOM 2217 O O . ILE A 1 280 ? -17.014 2.327 22.277 1.00 96.69 280 ILE A O 1
ATOM 2221 N N . SER A 1 281 ? -15.258 3.646 22.678 1.00 95.75 281 SER A N 1
ATOM 2222 C CA . SER A 1 281 ? -14.265 2.734 22.095 1.00 95.75 281 SER A CA 1
ATOM 2223 C C . SER A 1 281 ? -14.243 1.351 22.753 1.00 95.75 281 SER A C 1
ATOM 2225 O O . SER A 1 281 ? -14.009 0.354 22.070 1.00 95.75 281 SER A O 1
ATOM 2227 N N . GLY A 1 282 ? -14.553 1.277 24.052 1.00 94.38 282 GLY A N 1
ATOM 2228 C CA . GLY A 1 282 ? -14.696 0.030 24.808 1.00 94.38 282 GLY A CA 1
ATOM 2229 C C . GLY A 1 282 ? -16.029 -0.709 24.609 1.00 94.38 282 GLY A C 1
ATOM 2230 O O . GLY A 1 282 ? -16.172 -1.837 25.079 1.00 94.38 282 GLY A O 1
ATOM 2231 N N . CYS A 1 283 ? -17.003 -0.111 23.914 1.00 96.06 283 CYS A N 1
ATOM 2232 C CA . CYS A 1 283 ? -18.327 -0.690 23.656 1.00 96.06 283 CYS A CA 1
ATOM 2233 C C . CYS A 1 283 ? -18.338 -1.463 22.326 1.00 96.06 283 CYS A C 1
ATOM 2235 O O . CYS A 1 283 ? -18.979 -1.067 21.357 1.00 96.06 283 CYS A O 1
ATOM 2237 N N . THR A 1 284 ? -17.585 -2.559 22.246 1.00 95.69 284 THR A N 1
ATOM 2238 C CA . THR A 1 284 ? -17.274 -3.241 20.973 1.00 95.69 284 THR A CA 1
ATOM 2239 C C . THR A 1 284 ? -18.457 -3.921 20.270 1.00 95.69 284 THR A C 1
ATOM 2241 O O . THR A 1 284 ? -18.363 -4.166 19.068 1.00 95.69 284 THR A O 1
ATOM 2244 N N . ASN A 1 285 ? -19.571 -4.190 20.964 1.00 96.19 285 ASN A N 1
ATOM 2245 C CA . ASN A 1 285 ? -20.807 -4.722 20.362 1.00 96.19 285 ASN A CA 1
ATOM 2246 C C . ASN A 1 285 ? -21.858 -3.642 20.040 1.00 96.19 285 ASN A C 1
ATOM 2248 O O . ASN A 1 285 ? -23.018 -3.979 19.810 1.00 96.19 285 ASN A O 1
ATOM 2252 N N . ILE A 1 286 ? -21.484 -2.358 20.025 1.00 98.06 286 ILE A N 1
ATOM 2253 C CA . ILE A 1 286 ? -22.419 -1.273 19.712 1.00 98.06 286 ILE A CA 1
ATOM 2254 C C . ILE A 1 286 ? -22.929 -1.386 18.266 1.00 98.06 286 ILE A C 1
ATOM 2256 O O . ILE A 1 286 ? -22.147 -1.488 17.320 1.00 98.06 286 ILE A O 1
ATOM 2260 N N . GLU A 1 287 ? -24.252 -1.362 18.093 1.00 98.56 287 GLU A N 1
ATOM 2261 C CA . GLU A 1 287 ? -24.919 -1.455 16.787 1.00 98.56 287 GLU A CA 1
ATOM 2262 C C . GLU A 1 287 ? -25.629 -0.152 16.402 1.00 98.56 287 GLU A C 1
ATOM 2264 O O . GLU A 1 287 ? -25.660 0.198 15.220 1.00 98.56 287 GLU A O 1
ATOM 2269 N N . HIS A 1 288 ? -26.183 0.571 17.381 1.00 98.56 288 HIS A N 1
ATOM 2270 C CA . HIS A 1 288 ? -27.013 1.752 17.143 1.00 98.56 288 HIS A CA 1
ATOM 2271 C C . HIS A 1 288 ? -26.629 2.916 18.057 1.00 98.56 288 HIS A C 1
ATOM 2273 O O . HIS A 1 288 ? -26.640 2.781 19.284 1.00 98.56 288 HIS A O 1
ATOM 2279 N N . VAL A 1 289 ? -26.310 4.059 17.452 1.00 98.38 289 VAL A N 1
ATOM 2280 C CA . VAL A 1 289 ? -25.842 5.259 18.148 1.00 98.38 289 VAL A CA 1
ATOM 2281 C C . VAL A 1 289 ? -26.584 6.493 17.634 1.00 98.38 289 VAL A C 1
ATOM 2283 O O . VAL A 1 289 ? -26.543 6.771 16.436 1.00 98.38 289 VAL A O 1
ATOM 2286 N N . TYR A 1 290 ? -27.208 7.239 18.552 1.00 98.44 290 TYR A N 1
ATOM 2287 C CA . TYR A 1 290 ? -28.010 8.429 18.250 1.00 98.44 290 TYR A CA 1
ATOM 2288 C C . TYR A 1 290 ? -27.606 9.630 19.117 1.00 98.44 290 TYR A C 1
ATOM 2290 O O . TYR A 1 290 ? -27.762 9.601 20.342 1.00 98.44 290 TYR A O 1
ATOM 2298 N N . PHE A 1 291 ? -27.092 10.683 18.480 1.00 98.06 291 PHE A N 1
ATOM 2299 C CA . PHE A 1 291 ? -26.588 11.909 19.114 1.00 98.06 291 PHE A CA 1
ATOM 2300 C C . PHE A 1 291 ? -27.194 13.199 18.532 1.00 98.06 291 PHE A C 1
ATOM 2302 O O . PHE A 1 291 ? -26.732 14.296 18.857 1.00 98.06 291 PHE A O 1
ATOM 2309 N N . GLU A 1 292 ? -28.214 13.117 17.679 1.00 96.31 292 GLU A N 1
ATOM 2310 C CA . GLU A 1 292 ? -28.859 14.297 17.095 1.00 96.31 292 GLU A CA 1
ATOM 2311 C C . GLU A 1 292 ? -29.360 15.256 18.185 1.00 96.31 292 GLU A C 1
ATOM 2313 O O . GLU A 1 292 ? -29.909 14.835 19.203 1.00 96.31 292 GLU A O 1
ATOM 2318 N N . GLY A 1 293 ? -29.165 16.561 17.991 1.00 96.19 293 GLY A N 1
ATOM 2319 C CA . GLY A 1 293 ? -29.564 17.578 18.969 1.00 96.19 293 GLY A CA 1
ATOM 2320 C C . GLY A 1 293 ? -28.701 17.636 20.239 1.00 96.19 293 GLY A C 1
ATOM 2321 O O . GLY A 1 293 ? -29.077 18.324 21.181 1.00 96.19 293 GLY A O 1
ATOM 2322 N N . THR A 1 294 ? -27.570 16.927 20.300 1.00 98.06 294 THR A N 1
ATOM 2323 C CA . THR A 1 294 ? -26.524 17.164 21.316 1.00 98.06 294 THR A CA 1
ATOM 2324 C C . THR A 1 294 ? -25.541 18.243 20.846 1.00 98.06 294 THR A C 1
ATOM 2326 O O . THR A 1 294 ? -25.604 18.679 19.701 1.00 98.06 294 THR A O 1
ATOM 2329 N N . SER A 1 295 ? -24.618 18.664 21.716 1.00 97.44 295 SER A N 1
ATOM 2330 C CA . SER A 1 295 ? -23.582 19.665 21.405 1.00 97.44 295 SER A CA 1
ATOM 2331 C C . SER A 1 295 ? -22.179 19.051 21.283 1.00 97.44 295 SER A C 1
ATOM 2333 O O . SER A 1 295 ? -21.173 19.760 21.398 1.00 97.44 295 SER A O 1
ATOM 2335 N N . ILE A 1 296 ? -22.072 17.727 21.107 1.00 97.94 296 ILE A N 1
ATOM 2336 C CA . ILE A 1 296 ? -20.767 17.067 21.013 1.00 97.94 296 ILE A CA 1
ATOM 2337 C C . ILE A 1 296 ? -20.042 17.503 19.739 1.00 97.94 296 ILE A C 1
ATOM 2339 O O . ILE A 1 296 ? -20.631 17.658 18.670 1.00 97.94 296 ILE A O 1
ATOM 2343 N N . THR A 1 297 ? -18.730 17.682 19.840 1.00 97.50 297 THR A N 1
ATOM 2344 C CA . THR A 1 297 ? -17.882 18.043 18.689 1.00 97.50 297 THR A CA 1
ATOM 2345 C C . THR A 1 297 ? -17.102 16.854 18.132 1.00 97.50 297 THR A C 1
ATOM 2347 O O . THR A 1 297 ? -16.549 16.939 17.031 1.00 97.50 297 THR A O 1
ATOM 2350 N N . SER A 1 298 ? -17.058 15.754 18.888 1.00 95.94 298 SER A N 1
ATOM 2351 C CA . SER A 1 298 ? -16.386 14.503 18.544 1.00 95.94 298 SER A CA 1
ATOM 2352 C C . SER A 1 298 ? -16.955 13.334 19.354 1.00 95.94 298 SER A C 1
ATOM 2354 O O . SER A 1 298 ? -17.496 13.532 20.444 1.00 95.94 298 SER A O 1
ATOM 2356 N N . ILE A 1 299 ? -16.794 12.126 18.819 1.00 96.62 299 ILE A N 1
ATOM 2357 C CA . ILE A 1 299 ? -17.109 10.851 19.468 1.00 96.62 299 ILE A CA 1
ATOM 2358 C C . ILE A 1 299 ? -15.961 9.873 19.203 1.00 96.62 299 ILE A C 1
ATOM 2360 O O . ILE A 1 299 ? -15.440 9.815 18.086 1.00 96.62 299 ILE A O 1
ATOM 2364 N N . THR A 1 300 ? -15.568 9.095 20.210 1.00 96.94 300 THR A N 1
ATOM 2365 C CA . THR A 1 300 ? -14.574 8.028 20.035 1.00 96.94 300 THR A CA 1
ATOM 2366 C C . THR A 1 300 ? -15.296 6.704 19.820 1.00 96.94 300 THR A C 1
ATOM 2368 O O . THR A 1 300 ? -15.866 6.142 20.750 1.00 96.94 300 THR A O 1
ATOM 2371 N N . LEU A 1 301 ? -15.279 6.204 18.585 1.00 97.50 301 LEU A N 1
ATOM 2372 C CA . LEU A 1 301 ? -15.898 4.930 18.205 1.00 97.50 301 LEU A CA 1
ATOM 2373 C C . LEU A 1 301 ? -14.948 3.736 18.430 1.00 97.50 301 LEU A C 1
ATOM 2375 O O . LEU A 1 301 ? -13.724 3.914 18.373 1.00 97.50 301 LEU A O 1
ATOM 2379 N N . PRO A 1 302 ? -15.474 2.503 18.587 1.00 96.31 302 PRO A N 1
ATOM 2380 C CA . PRO A 1 302 ? -14.674 1.291 18.450 1.00 96.31 302 PRO A CA 1
ATOM 2381 C C . PRO A 1 302 ? -13.949 1.249 17.100 1.00 96.31 302 PRO A C 1
ATOM 2383 O O . PRO A 1 302 ? -14.477 1.687 16.070 1.00 96.31 302 PRO A O 1
ATOM 2386 N N . ASN A 1 303 ? -12.728 0.712 17.099 1.00 95.06 303 ASN A N 1
ATOM 2387 C CA . ASN A 1 303 ? -11.976 0.485 15.869 1.00 95.06 303 ASN A CA 1
ATOM 2388 C C . ASN A 1 303 ? -12.448 -0.819 15.212 1.00 95.06 303 ASN A C 1
ATOM 2390 O O . ASN A 1 303 ? -11.990 -1.901 15.574 1.00 95.06 303 ASN A O 1
ATOM 2394 N N . GLY A 1 304 ? -13.368 -0.698 14.259 1.00 94.31 304 GLY A N 1
ATOM 2395 C CA . GLY A 1 304 ? -14.115 -1.818 13.702 1.00 94.31 304 GLY A CA 1
ATOM 2396 C C . GLY A 1 304 ? -15.221 -2.330 14.622 1.00 94.31 304 GLY A C 1
ATOM 2397 O O . GLY A 1 304 ? -15.361 -1.900 15.768 1.00 94.31 304 GLY A O 1
ATOM 2398 N N . GLY A 1 305 ? -16.051 -3.223 14.092 1.00 92.25 305 GLY A N 1
ATOM 2399 C CA . GLY A 1 305 ? -17.181 -3.794 14.816 1.00 92.25 305 GLY A CA 1
ATOM 2400 C C . GLY A 1 305 ? -18.418 -3.944 13.943 1.00 92.25 305 GLY A C 1
ATOM 2401 O O . GLY A 1 305 ? -18.334 -4.071 12.722 1.00 92.25 305 GLY A O 1
ATOM 2402 N N . ILE A 1 306 ? -19.569 -3.961 14.608 1.00 96.12 306 ILE A N 1
ATOM 2403 C CA . ILE A 1 306 ? -20.883 -4.245 14.024 1.00 96.12 306 ILE A CA 1
ATOM 2404 C C . ILE A 1 306 ? -21.807 -3.017 14.042 1.00 96.12 306 ILE A C 1
ATOM 2406 O O . ILE A 1 306 ? -23.026 -3.173 14.044 1.00 96.12 306 ILE A O 1
ATOM 2410 N N . LEU A 1 307 ? -21.242 -1.802 14.049 1.00 98.38 307 LEU A N 1
ATOM 2411 C CA . LEU A 1 307 ? -22.014 -0.557 14.055 1.00 98.38 307 LEU A CA 1
ATOM 2412 C C . LEU A 1 307 ? -22.838 -0.445 12.765 1.00 98.38 307 LEU A C 1
ATOM 2414 O O . LEU A 1 307 ? -22.276 -0.435 11.671 1.00 98.38 307 LEU A O 1
ATOM 2418 N N . LYS A 1 308 ? -24.164 -0.357 12.897 1.00 98.44 308 LYS A N 1
ATOM 2419 C CA . LYS A 1 308 ? -25.132 -0.282 11.788 1.00 98.44 308 LYS A CA 1
ATOM 2420 C C . LYS A 1 308 ? -25.661 1.136 11.596 1.00 98.44 308 LYS A C 1
ATOM 2422 O O . LYS A 1 308 ? -25.723 1.603 10.459 1.00 98.44 308 LYS A O 1
ATOM 2427 N N . THR A 1 309 ? -25.995 1.803 12.704 1.00 98.62 309 THR A N 1
ATOM 2428 C CA . THR A 1 309 ? -26.583 3.150 12.726 1.00 98.62 309 THR A CA 1
ATOM 2429 C C . THR A 1 309 ? -25.678 4.125 13.466 1.00 98.62 309 THR A C 1
ATOM 2431 O O . THR A 1 309 ? -25.333 3.884 14.625 1.00 98.62 309 THR A O 1
ATOM 2434 N N . LEU A 1 310 ? -25.333 5.236 12.815 1.00 98.38 310 LEU A N 1
ATOM 2435 C CA . LEU A 1 310 ? -24.566 6.332 13.404 1.00 98.38 310 LEU A CA 1
ATOM 2436 C C . LEU A 1 310 ? -25.193 7.673 13.018 1.00 98.38 310 LEU A C 1
ATOM 2438 O O . LEU A 1 310 ? -24.987 8.158 11.905 1.00 98.38 310 LEU A O 1
ATOM 2442 N N . HIS A 1 311 ? -25.944 8.264 13.945 1.00 97.94 311 HIS A N 1
ATOM 2443 C CA . HIS A 1 311 ? -26.566 9.575 13.773 1.00 97.94 311 HIS A CA 1
ATOM 2444 C C . HIS A 1 311 ? -25.893 10.601 14.684 1.00 97.94 311 HIS A C 1
ATOM 2446 O O . HIS A 1 311 ? -25.775 10.401 15.895 1.00 97.94 311 HIS A O 1
ATOM 2452 N N . LEU A 1 312 ? -25.407 11.688 14.089 1.00 97.69 312 LEU A N 1
ATOM 2453 C CA . LEU A 1 312 ? -24.535 12.669 14.733 1.00 97.69 312 LEU A CA 1
ATOM 2454 C C . LEU A 1 312 ? -25.123 14.091 14.675 1.00 97.69 312 LEU A C 1
ATOM 2456 O O . LEU A 1 312 ? -25.866 14.407 13.743 1.00 97.69 312 LEU A O 1
ATOM 2460 N N . PRO A 1 313 ? -24.784 14.981 15.630 1.00 96.56 313 PRO A N 1
ATOM 2461 C CA . PRO A 1 313 ? -25.264 16.360 15.623 1.00 96.56 313 PRO A CA 1
ATOM 2462 C C . PRO A 1 313 ? -24.568 17.203 14.544 1.00 96.56 313 PRO A C 1
ATOM 2464 O O . PRO A 1 313 ? -23.523 16.836 14.005 1.00 96.56 313 PRO A O 1
ATOM 2467 N N . ASP A 1 314 ? -25.127 18.377 14.265 1.00 95.19 314 ASP A N 1
ATOM 2468 C CA . ASP A 1 314 ? -24.577 19.380 13.344 1.00 95.19 314 ASP A CA 1
ATOM 2469 C C . ASP A 1 314 ? -23.270 20.014 13.862 1.00 95.19 314 ASP A C 1
ATOM 2471 O O . ASP A 1 314 ? -22.461 20.526 13.080 1.00 95.19 314 ASP A O 1
ATOM 2475 N N . THR A 1 315 ? -23.020 19.911 15.170 1.00 96.56 315 THR A N 1
ATOM 2476 C CA . THR A 1 315 ? -21.830 20.415 15.868 1.00 96.56 315 THR A CA 1
ATOM 2477 C C . THR A 1 315 ? -20.570 19.563 15.701 1.00 96.56 315 THR A C 1
ATOM 2479 O O . THR A 1 315 ? -19.514 19.956 16.208 1.00 96.56 315 THR A O 1
ATOM 2482 N N . ILE A 1 316 ? -20.622 18.411 15.019 1.00 97.31 316 ILE A N 1
ATOM 2483 C CA . ILE A 1 316 ? -19.426 17.583 14.805 1.00 97.31 316 ILE A CA 1
ATOM 2484 C C . ILE A 1 316 ? -18.371 18.356 14.012 1.00 97.31 316 ILE A C 1
ATOM 2486 O O . ILE A 1 316 ? -18.599 18.802 12.892 1.00 97.31 316 ILE A O 1
ATOM 2490 N N . THR A 1 317 ? -17.173 18.452 14.590 1.00 97.00 317 THR A N 1
ATOM 2491 C CA . THR A 1 317 ? -16.002 19.059 13.940 1.00 97.00 317 THR A CA 1
ATOM 2492 C C . THR A 1 317 ? -14.890 18.047 13.673 1.00 97.00 317 THR A C 1
ATOM 2494 O O . THR A 1 317 ? -14.089 18.255 12.756 1.00 97.00 317 THR A O 1
ATOM 2497 N N . ASN A 1 318 ? -14.847 16.949 14.438 1.00 96.62 318 ASN A N 1
ATOM 2498 C CA . ASN A 1 318 ? -13.944 15.819 14.244 1.00 96.62 318 ASN A CA 1
ATOM 2499 C C . ASN A 1 318 ? -14.749 14.532 14.034 1.00 96.62 318 ASN A C 1
ATOM 2501 O O . ASN A 1 318 ? -15.356 14.007 14.969 1.00 96.62 318 ASN A O 1
ATOM 2505 N N . LEU A 1 319 ? -14.720 14.030 12.800 1.00 97.19 319 LEU A N 1
ATOM 2506 C CA . LEU A 1 319 ? -15.360 12.787 12.401 1.00 97.19 319 LEU A CA 1
ATOM 2507 C C . LEU A 1 319 ? -14.296 11.722 12.138 1.00 97.19 319 LEU A C 1
ATOM 2509 O O . LEU A 1 319 ? -13.581 11.781 11.137 1.00 97.19 319 LEU A O 1
ATOM 2513 N N . THR A 1 320 ? -14.216 10.731 13.025 1.00 97.31 320 THR A N 1
ATOM 2514 C CA . THR A 1 320 ? -13.324 9.576 12.877 1.00 97.31 320 THR A CA 1
ATOM 2515 C C . THR A 1 320 ? -14.134 8.283 12.843 1.00 97.31 320 THR A C 1
ATOM 2517 O O . THR A 1 320 ? -14.721 7.892 13.848 1.00 97.31 320 THR A O 1
ATOM 2520 N N . ILE A 1 321 ? -14.127 7.591 11.702 1.00 97.75 321 ILE A N 1
ATOM 2521 C CA . ILE A 1 321 ? -14.756 6.279 11.510 1.00 97.75 321 ILE A CA 1
ATOM 2522 C C . ILE A 1 321 ? -13.716 5.339 10.898 1.00 97.75 321 ILE A C 1
ATOM 2524 O O . ILE A 1 321 ? -13.168 5.611 9.829 1.00 97.75 321 ILE A O 1
ATOM 2528 N N . ARG A 1 322 ? -13.427 4.227 11.581 1.00 96.94 322 ARG A N 1
ATOM 2529 C CA . ARG A 1 322 ? -12.389 3.274 11.166 1.00 96.94 322 ARG A CA 1
ATOM 2530 C C . ARG A 1 322 ? -12.918 1.853 11.178 1.00 96.94 322 ARG A C 1
ATOM 2532 O O . ARG A 1 322 ? -13.446 1.409 12.195 1.00 96.94 322 ARG A O 1
ATOM 2539 N N . ASN A 1 323 ? -12.741 1.154 10.062 1.00 96.69 323 ASN A N 1
ATOM 2540 C CA . ASN A 1 323 ? -13.060 -0.260 9.871 1.00 96.69 323 ASN A CA 1
ATOM 2541 C C . ASN A 1 323 ? -14.531 -0.623 10.166 1.00 96.69 323 ASN A C 1
ATOM 2543 O O . ASN A 1 323 ? -14.839 -1.774 10.468 1.00 96.69 323 ASN A O 1
ATOM 2547 N N . GLN A 1 324 ? -15.446 0.349 10.081 1.00 96.25 324 GLN A N 1
ATOM 2548 C CA . GLN A 1 324 ? -16.883 0.158 10.303 1.00 96.25 324 GLN A CA 1
ATOM 2549 C C . GLN A 1 324 ? -17.593 -0.100 8.968 1.00 96.25 324 GLN A C 1
ATOM 2551 O O . GLN A 1 324 ? -18.220 0.783 8.380 1.00 96.25 324 GLN A O 1
ATOM 2556 N N . THR A 1 325 ? -17.470 -1.323 8.459 1.00 95.19 325 THR A N 1
ATOM 2557 C CA . THR A 1 325 ? -18.052 -1.727 7.167 1.00 95.19 325 THR A CA 1
ATOM 2558 C C . THR A 1 325 ? -19.532 -2.105 7.257 1.00 95.19 325 THR A C 1
ATOM 2560 O O . THR A 1 325 ? -20.195 -2.204 6.226 1.00 95.19 325 THR A O 1
ATOM 2563 N N . ALA A 1 326 ? -20.061 -2.293 8.471 1.00 97.00 326 ALA A N 1
ATOM 2564 C CA . ALA A 1 326 ? -21.450 -2.678 8.723 1.00 97.00 326 ALA A CA 1
ATOM 2565 C C . ALA A 1 326 ? -22.445 -1.500 8.715 1.00 97.00 326 ALA A C 1
ATOM 2567 O O . ALA A 1 326 ? -23.655 -1.742 8.720 1.00 97.00 326 ALA A O 1
ATOM 2568 N N . ILE A 1 327 ? -21.958 -0.250 8.678 1.00 98.19 327 ILE A N 1
ATOM 2569 C CA . ILE A 1 327 ? -22.813 0.943 8.697 1.00 98.19 327 ILE A CA 1
ATOM 2570 C C . ILE A 1 327 ? -23.708 0.926 7.458 1.00 98.19 327 ILE A C 1
ATOM 2572 O O . ILE A 1 327 ? -23.221 0.821 6.332 1.00 98.19 327 ILE A O 1
ATOM 2576 N N . ASN A 1 328 ? -25.014 1.045 7.648 1.00 97.50 328 ASN A N 1
ATOM 2577 C CA . ASN A 1 328 ? -25.981 1.163 6.556 1.00 97.50 328 ASN A CA 1
ATOM 2578 C C . ASN A 1 328 ? -26.929 2.357 6.724 1.00 97.50 328 ASN A C 1
ATOM 2580 O O . ASN A 1 328 ? -27.648 2.688 5.784 1.00 97.50 328 ASN A O 1
ATOM 2584 N N . ASP A 1 329 ? -26.871 3.020 7.878 1.00 97.81 329 ASP A N 1
ATOM 2585 C CA . ASP A 1 329 ? -27.624 4.221 8.207 1.00 97.81 329 ASP A CA 1
ATOM 2586 C C . ASP A 1 329 ? -26.683 5.229 8.889 1.00 97.81 329 ASP A C 1
ATOM 2588 O O . ASP A 1 329 ? -26.271 5.054 10.038 1.00 97.81 329 ASP A O 1
ATOM 2592 N N . PHE A 1 330 ? -26.275 6.253 8.141 1.00 97.56 330 PHE A N 1
ATOM 2593 C CA . PHE A 1 330 ? -25.350 7.290 8.592 1.00 97.56 330 PHE A CA 1
ATOM 2594 C C . PHE A 1 330 ? -25.949 8.665 8.332 1.00 97.56 330 PHE A C 1
ATOM 2596 O O . PHE A 1 330 ? -26.334 8.968 7.202 1.00 97.56 330 PHE A O 1
ATOM 2603 N N . THR A 1 331 ? -25.974 9.512 9.360 1.00 95.81 331 THR A N 1
ATOM 2604 C CA . THR A 1 331 ? -26.410 10.904 9.236 1.00 95.81 331 THR A CA 1
ATOM 2605 C C . THR A 1 331 ? -25.550 11.823 10.096 1.00 95.81 331 THR A C 1
ATOM 2607 O O . THR A 1 331 ? -25.100 11.475 11.190 1.00 95.81 331 THR A O 1
ATOM 2610 N N . VAL A 1 332 ? -25.336 13.031 9.589 1.00 95.56 332 VAL A N 1
ATOM 2611 C CA . VAL A 1 332 ? -24.877 14.186 10.361 1.00 95.56 332 VAL A CA 1
ATOM 2612 C C . VAL A 1 332 ? -25.976 15.219 10.188 1.00 95.56 332 VAL A C 1
ATOM 2614 O O . VAL A 1 332 ? -26.368 15.477 9.057 1.00 95.56 332 VAL A O 1
ATOM 2617 N N . ALA A 1 333 ? -26.495 15.794 11.273 1.00 91.06 333 ALA A N 1
ATOM 2618 C CA . ALA A 1 333 ? -27.647 16.700 11.186 1.00 91.06 333 ALA A CA 1
ATOM 2619 C C . ALA A 1 333 ? -27.390 17.952 10.316 1.00 91.06 333 ALA A C 1
ATOM 2621 O O . ALA A 1 333 ? -28.336 18.618 9.904 1.00 91.06 333 ALA A O 1
ATOM 2622 N N . ASN A 1 334 ? -26.122 18.260 10.026 1.00 87.25 334 ASN A N 1
ATOM 2623 C CA . ASN A 1 334 ? -25.739 19.201 8.985 1.00 87.25 334 ASN A CA 1
ATOM 2624 C C . ASN A 1 334 ? -25.473 18.478 7.649 1.00 87.25 334 ASN A C 1
ATOM 2626 O O . ASN A 1 334 ? -24.463 17.784 7.512 1.00 87.25 334 ASN A O 1
ATOM 2630 N N . ASP A 1 335 ? -26.318 18.742 6.652 1.00 82.62 335 ASP A N 1
ATOM 2631 C CA . ASP A 1 335 ? -26.237 18.152 5.311 1.00 82.62 335 ASP A CA 1
ATOM 2632 C C . ASP A 1 335 ? -25.106 18.726 4.425 1.00 82.62 335 ASP A C 1
ATOM 2634 O O . ASP A 1 335 ? -24.810 18.161 3.370 1.00 82.62 335 ASP A O 1
ATOM 2638 N N . ASP A 1 336 ? -24.471 19.847 4.804 1.00 89.50 336 ASP A N 1
ATOM 2639 C CA . ASP A 1 336 ? -23.401 20.485 4.015 1.00 89.50 336 ASP A CA 1
ATOM 2640 C C . ASP A 1 336 ? -21.974 20.106 4.450 1.00 89.50 336 ASP A C 1
ATOM 2642 O O . ASP A 1 336 ? -21.009 20.430 3.754 1.00 89.50 336 ASP A O 1
ATOM 2646 N N . PHE A 1 337 ? -21.834 19.401 5.580 1.00 95.19 337 PHE A N 1
ATOM 2647 C CA . PHE A 1 337 ? -20.568 18.941 6.172 1.00 95.19 337 PHE A CA 1
ATOM 2648 C C . PHE A 1 337 ? -19.519 20.038 6.451 1.00 95.19 337 PHE A C 1
ATOM 2650 O O . PHE A 1 337 ? -18.371 19.728 6.783 1.00 95.19 337 PHE A O 1
ATOM 2657 N N . SER A 1 338 ? -19.884 21.319 6.367 1.00 91.38 338 SER A N 1
ATOM 2658 C CA . SER A 1 338 ? -18.954 22.452 6.466 1.00 91.38 338 SER A CA 1
ATOM 2659 C C . SER A 1 338 ? -18.366 22.649 7.867 1.00 91.38 338 SER A C 1
ATOM 2661 O O . SER A 1 338 ? -17.292 23.240 8.006 1.00 91.38 338 SER A O 1
ATOM 2663 N N . SER A 1 339 ? -19.028 22.122 8.904 1.00 93.75 339 SER A N 1
ATOM 2664 C CA . SER A 1 339 ? -18.546 22.135 10.291 1.00 93.75 339 SER A CA 1
ATOM 2665 C C . SER A 1 339 ? -17.376 21.173 10.534 1.00 93.75 339 SER A C 1
ATOM 2667 O O . SER A 1 339 ? -16.595 21.376 11.470 1.00 93.75 339 SER A O 1
ATOM 2669 N N . ILE A 1 340 ? -17.188 20.163 9.677 1.00 97.56 340 ILE A N 1
ATOM 2670 C CA . ILE A 1 340 ? -16.131 19.161 9.831 1.00 97.56 340 ILE A CA 1
ATOM 2671 C C . ILE A 1 340 ? -14.778 19.761 9.417 1.00 97.56 340 ILE A C 1
ATOM 2673 O O . ILE A 1 340 ? -14.497 20.033 8.248 1.00 97.56 340 ILE A O 1
ATOM 2677 N N . THR A 1 341 ? -13.889 19.921 10.398 1.00 97.12 341 THR A N 1
ATOM 2678 C CA . THR A 1 341 ? -12.516 20.424 10.197 1.00 97.12 341 THR A CA 1
ATOM 2679 C C . THR A 1 341 ? -11.467 19.314 10.236 1.00 97.12 341 THR A C 1
ATOM 2681 O O . THR A 1 341 ? -10.323 19.520 9.817 1.00 97.12 341 THR A O 1
ATOM 2684 N N . THR A 1 342 ? -11.842 18.137 10.745 1.00 97.88 342 THR A N 1
ATOM 2685 C CA . THR A 1 342 ? -11.004 16.938 10.835 1.00 97.88 342 THR A CA 1
ATOM 2686 C C . THR A 1 342 ? -11.830 15.720 10.428 1.00 97.88 342 THR A C 1
ATOM 2688 O O . THR A 1 342 ? -12.822 15.397 11.077 1.00 97.88 342 THR A O 1
ATOM 2691 N N . LEU A 1 343 ? -11.420 15.052 9.353 1.00 98.25 343 LEU A N 1
ATOM 2692 C CA . LEU A 1 343 ? -12.065 13.870 8.795 1.00 98.25 343 LEU A CA 1
ATOM 2693 C C . LEU A 1 343 ? -11.055 12.721 8.722 1.00 98.25 343 LEU A C 1
ATOM 2695 O O . LEU A 1 343 ? -10.044 12.823 8.024 1.00 98.25 343 LEU A O 1
ATOM 2699 N N . ARG A 1 344 ? -11.355 11.609 9.394 1.00 98.12 344 ARG A N 1
ATOM 2700 C CA . ARG A 1 344 ? -10.633 10.340 9.264 1.00 98.12 344 ARG A CA 1
ATOM 2701 C C . ARG A 1 344 ? -11.619 9.223 8.949 1.00 98.12 344 ARG A C 1
ATOM 2703 O O . ARG A 1 344 ? -12.315 8.744 9.838 1.00 98.12 344 ARG A O 1
ATOM 2710 N N . LEU A 1 345 ? -11.654 8.798 7.693 1.00 98.25 345 LEU A N 1
ATOM 2711 C CA . LEU A 1 345 ? -12.458 7.669 7.230 1.00 98.25 345 LEU A CA 1
ATOM 2712 C C . LEU A 1 345 ? -11.524 6.582 6.695 1.00 98.25 345 LEU A C 1
ATOM 2714 O O . LEU A 1 345 ? -10.767 6.812 5.755 1.00 98.25 345 LEU A O 1
ATOM 2718 N N . GLU A 1 346 ? -11.557 5.397 7.293 1.00 97.56 346 GLU A N 1
ATOM 2719 C CA . GLU A 1 346 ? -10.719 4.261 6.887 1.00 97.56 346 GLU A CA 1
ATOM 2720 C C . GLU A 1 346 ? -11.586 3.015 6.753 1.00 97.56 346 GLU A C 1
ATOM 2722 O O . GLU A 1 346 ? -12.192 2.596 7.738 1.00 97.56 346 GLU A O 1
ATOM 2727 N N . ASN A 1 347 ? -11.636 2.420 5.558 1.00 95.19 347 ASN A N 1
ATOM 2728 C CA . ASN A 1 347 ? -12.388 1.188 5.286 1.00 95.19 347 ASN A CA 1
ATOM 2729 C C . ASN A 1 347 ? -13.840 1.266 5.796 1.00 95.19 347 ASN A C 1
ATOM 2731 O O . ASN A 1 347 ? -14.302 0.422 6.568 1.00 95.19 347 ASN A O 1
ATOM 2735 N N . VAL A 1 348 ? -14.535 2.336 5.413 1.00 95.94 348 VAL A N 1
ATOM 2736 C CA . VAL A 1 348 ? -15.931 2.594 5.787 1.00 95.94 348 VAL A CA 1
ATOM 2737 C C . VAL A 1 348 ? -16.879 2.059 4.719 1.00 95.94 348 VAL A C 1
ATOM 2739 O O . VAL A 1 348 ? -16.498 1.899 3.559 1.00 95.94 348 VAL A O 1
ATOM 2742 N N . SER A 1 349 ? -18.117 1.761 5.106 1.00 94.25 349 SER A N 1
ATOM 2743 C CA . SER A 1 349 ? -19.140 1.329 4.155 1.00 94.25 349 SER A CA 1
ATOM 2744 C C . SER A 1 349 ? -19.520 2.445 3.170 1.00 94.25 349 SER A C 1
ATOM 2746 O O . SER A 1 349 ? -19.321 3.630 3.433 1.00 94.25 349 SER A O 1
ATOM 2748 N N . ALA A 1 350 ? -20.148 2.071 2.051 1.00 93.44 350 ALA A N 1
ATOM 2749 C CA . ALA A 1 350 ? -20.668 3.025 1.068 1.00 93.44 350 ALA A CA 1
ATOM 2750 C C . ALA A 1 350 ? -21.862 3.861 1.574 1.00 93.44 350 ALA A C 1
ATOM 2752 O O . ALA A 1 350 ? -22.213 4.848 0.935 1.00 93.44 350 ALA A O 1
ATOM 2753 N N . ALA A 1 351 ? -22.486 3.486 2.699 1.00 95.00 351 ALA A N 1
ATOM 2754 C CA . ALA A 1 351 ? -23.535 4.298 3.322 1.00 95.00 351 ALA A CA 1
ATOM 2755 C C . ALA A 1 351 ? -22.972 5.600 3.915 1.00 95.00 351 ALA A C 1
ATOM 2757 O O . ALA A 1 351 ? -23.682 6.596 4.015 1.00 95.00 351 ALA A O 1
ATOM 2758 N N . VAL A 1 352 ? -21.680 5.611 4.256 1.00 96.62 352 VAL A N 1
ATOM 2759 C CA . VAL A 1 352 ? -20.937 6.839 4.534 1.00 96.62 352 VAL A CA 1
ATOM 2760 C C . VAL A 1 352 ? -20.465 7.396 3.191 1.00 96.62 352 VAL A C 1
ATOM 2762 O O . VAL A 1 352 ? -19.430 6.972 2.670 1.00 96.62 352 VAL A O 1
ATOM 2765 N N . ASP A 1 353 ? -21.222 8.336 2.614 1.00 95.50 353 ASP A N 1
ATOM 2766 C CA . ASP A 1 353 ? -20.875 8.984 1.340 1.00 95.50 353 ASP A CA 1
ATOM 2767 C C . ASP A 1 353 ? -19.644 9.892 1.498 1.00 95.50 353 ASP A C 1
ATOM 2769 O O . ASP A 1 353 ? -19.708 11.119 1.593 1.00 95.50 353 ASP A O 1
ATOM 2773 N N . SER A 1 354 ? -18.482 9.246 1.531 1.00 96.88 354 SER A N 1
ATOM 2774 C CA . SER A 1 354 ? -17.178 9.882 1.688 1.00 96.88 354 SER A CA 1
ATOM 2775 C C . SER A 1 354 ? -16.899 10.930 0.614 1.00 96.88 354 SER A C 1
ATOM 2777 O O . SER A 1 354 ? -16.192 11.897 0.895 1.00 96.88 354 SER A O 1
ATOM 2779 N N . LYS A 1 355 ? -17.463 10.781 -0.593 1.00 96.50 355 LYS A N 1
ATOM 2780 C CA . LYS A 1 355 ? -17.304 11.763 -1.668 1.00 96.50 355 LYS A CA 1
ATOM 2781 C C . LYS A 1 355 ? -18.054 13.041 -1.321 1.00 96.50 355 LYS A C 1
ATOM 2783 O O . LYS A 1 355 ? -17.451 14.112 -1.342 1.00 96.50 355 LYS A O 1
ATOM 2788 N N . SER A 1 356 ? -19.336 12.936 -0.975 1.00 95.75 356 SER A N 1
ATOM 2789 C CA . SER A 1 356 ? -20.158 14.096 -0.606 1.00 95.75 356 SER A CA 1
ATOM 2790 C C . SER A 1 356 ? -19.601 14.818 0.619 1.00 95.75 356 SER A C 1
ATOM 2792 O O . SER A 1 356 ? -19.475 16.042 0.589 1.00 95.75 356 SER A O 1
ATOM 2794 N N . ILE A 1 357 ? -19.149 14.071 1.635 1.00 97.50 357 ILE A N 1
ATOM 2795 C CA . ILE A 1 357 ? -18.504 14.648 2.823 1.00 97.50 357 ILE A CA 1
ATOM 2796 C C . ILE A 1 357 ? -17.267 15.458 2.420 1.00 97.50 357 ILE A C 1
ATOM 2798 O O . ILE A 1 357 ? -17.186 16.639 2.746 1.00 97.50 357 ILE A O 1
ATOM 2802 N N . VAL A 1 358 ? -16.322 14.866 1.673 1.00 97.44 358 VAL A N 1
ATOM 2803 C CA . VAL A 1 358 ? -15.083 15.550 1.242 1.00 97.44 358 VAL A CA 1
ATOM 2804 C C . VAL A 1 358 ? -15.381 16.799 0.411 1.00 97.44 358 VAL A C 1
ATOM 2806 O O . VAL A 1 358 ? -14.725 17.828 0.589 1.00 97.44 358 VAL A O 1
ATOM 2809 N N . MET A 1 359 ? -16.378 16.741 -0.475 1.00 96.25 359 MET A N 1
ATOM 2810 C CA . MET A 1 359 ? -16.762 17.887 -1.302 1.00 96.25 359 MET A CA 1
ATOM 2811 C C . MET A 1 359 ? -17.381 19.031 -0.476 1.00 96.25 359 MET A C 1
ATOM 2813 O O . MET A 1 359 ? -17.154 20.196 -0.821 1.00 96.25 359 MET A O 1
ATOM 2817 N N . GLY A 1 360 ? -18.065 18.725 0.632 1.00 96.25 360 GLY A N 1
ATOM 2818 C CA . GLY A 1 360 ? -18.646 19.702 1.567 1.00 96.25 360 GLY A CA 1
ATOM 2819 C C . GLY A 1 360 ? -17.647 20.396 2.507 1.00 96.25 360 GLY A C 1
ATOM 2820 O O . GLY A 1 360 ? -17.896 21.513 2.954 1.00 96.25 360 GLY A O 1
ATOM 2821 N N . LEU A 1 361 ? -16.472 19.802 2.757 1.00 97.44 361 LEU A N 1
ATOM 2822 C CA . LEU A 1 361 ? -15.492 20.349 3.712 1.00 97.44 361 LEU A CA 1
ATOM 2823 C C . LEU A 1 361 ? -14.966 21.743 3.329 1.00 97.44 361 LEU A C 1
ATOM 2825 O O . LEU A 1 361 ? -14.714 22.036 2.158 1.00 97.44 361 LEU A O 1
ATOM 2829 N N . ALA A 1 362 ? -14.671 22.587 4.317 1.00 96.38 362 ALA A N 1
ATOM 2830 C CA . ALA A 1 362 ? -13.938 23.833 4.091 1.00 96.38 362 ALA A CA 1
ATOM 2831 C C . ALA A 1 362 ? -12.468 23.581 3.683 1.00 96.38 362 ALA A C 1
ATOM 2833 O O . ALA A 1 362 ? -11.870 22.565 4.034 1.00 96.38 362 ALA A O 1
ATOM 2834 N N . ALA A 1 363 ? -11.855 24.527 2.961 1.00 96.62 363 ALA A N 1
ATOM 2835 C CA . ALA A 1 363 ? -10.420 24.471 2.670 1.00 96.62 363 ALA A CA 1
ATOM 2836 C C . ALA A 1 363 ? -9.594 24.471 3.972 1.00 96.62 363 ALA A C 1
ATOM 2838 O O . ALA A 1 363 ? -9.960 25.119 4.953 1.00 96.62 363 ALA A O 1
ATOM 2839 N N . ASN A 1 364 ? -8.443 23.801 3.959 1.00 96.56 364 ASN A N 1
ATOM 2840 C CA . ASN A 1 364 ? -7.575 23.515 5.107 1.00 96.56 364 ASN A CA 1
ATOM 2841 C C . ASN A 1 364 ? -8.128 22.515 6.139 1.00 96.56 364 ASN A C 1
ATOM 2843 O O . ASN A 1 364 ? -7.464 22.294 7.161 1.00 96.56 364 ASN A O 1
ATOM 2847 N N . SER A 1 365 ? -9.279 21.877 5.894 1.00 98.00 365 SER A N 1
ATOM 2848 C CA . SER A 1 365 ? -9.706 20.722 6.693 1.00 98.00 365 SER A CA 1
ATOM 2849 C C . SER A 1 365 ? -8.676 19.593 6.603 1.00 98.00 365 SER A C 1
ATOM 2851 O O . SER A 1 365 ? -7.997 19.420 5.590 1.00 98.00 365 SER A O 1
ATOM 2853 N N . ARG A 1 366 ? -8.516 18.838 7.692 1.00 98.31 366 ARG A N 1
ATOM 2854 C CA . ARG A 1 366 ? -7.551 17.735 7.795 1.00 98.31 366 ARG A CA 1
ATOM 2855 C C . ARG A 1 366 ? -8.219 16.446 7.357 1.00 98.31 366 ARG A C 1
ATOM 2857 O O . ARG A 1 366 ? -9.158 16.007 8.013 1.00 98.31 366 ARG A O 1
ATOM 2864 N N . VAL A 1 367 ? -7.737 15.850 6.277 1.00 98.38 367 VAL A N 1
ATOM 2865 C CA . VAL A 1 367 ? -8.360 14.689 5.645 1.00 98.38 367 VAL A CA 1
ATOM 2866 C C . VAL A 1 367 ? -7.413 13.500 5.655 1.00 98.38 367 VAL A C 1
ATOM 2868 O O . VAL A 1 367 ? -6.295 13.552 5.133 1.00 98.38 367 VAL A O 1
ATOM 2871 N N . ARG A 1 368 ? -7.909 12.396 6.205 1.00 98.06 368 ARG A N 1
ATOM 2872 C CA . ARG A 1 368 ? -7.397 11.054 5.972 1.00 98.06 368 ARG A CA 1
ATOM 2873 C C . ARG A 1 368 ? -8.535 10.179 5.467 1.00 98.06 368 ARG A C 1
ATOM 2875 O O . ARG A 1 368 ? -9.521 9.983 6.171 1.00 98.06 368 ARG A O 1
ATOM 2882 N N . LEU A 1 369 ? -8.399 9.677 4.248 1.00 97.88 369 LEU A N 1
ATOM 2883 C CA . LEU A 1 369 ? -9.425 8.884 3.585 1.00 97.88 369 LEU A CA 1
ATOM 2884 C C . LEU A 1 369 ? -8.791 7.656 2.931 1.00 97.88 369 LEU A C 1
ATOM 2886 O O . LEU A 1 369 ? -8.091 7.781 1.931 1.00 97.88 369 LEU A O 1
ATOM 2890 N N . ILE A 1 370 ? -9.044 6.471 3.478 1.00 97.19 370 ILE A N 1
ATOM 2891 C CA . ILE A 1 370 ? -8.435 5.216 3.022 1.00 97.19 370 ILE A CA 1
ATOM 2892 C C . ILE A 1 370 ? -9.520 4.210 2.640 1.00 97.19 370 ILE A C 1
ATOM 2894 O O . ILE A 1 370 ? -10.483 4.014 3.383 1.00 97.19 370 ILE A O 1
ATOM 2898 N N . GLY A 1 371 ? -9.334 3.544 1.500 1.00 95.06 371 GLY A N 1
ATOM 2899 C CA . GLY A 1 371 ? -10.197 2.460 1.030 1.00 95.06 371 GLY A CA 1
ATOM 2900 C C . GLY A 1 371 ? -11.491 2.933 0.364 1.00 95.06 371 GLY A C 1
ATOM 2901 O O . GLY A 1 371 ? -12.469 2.193 0.354 1.00 95.06 371 GLY A O 1
ATOM 2902 N N . PHE A 1 372 ? -11.529 4.157 -0.173 1.00 96.25 372 PHE A N 1
ATOM 2903 C CA . PHE A 1 372 ? -12.715 4.662 -0.869 1.00 96.25 372 PHE A CA 1
ATOM 2904 C C . PHE A 1 372 ? -12.824 4.114 -2.301 1.00 96.25 372 PHE A C 1
ATOM 2906 O O . PHE A 1 372 ? -11.817 3.851 -2.963 1.00 96.25 372 PHE A O 1
ATOM 2913 N N . TYR A 1 373 ? -14.054 4.003 -2.800 1.00 95.31 373 TYR A N 1
ATOM 2914 C CA . TYR A 1 373 ? -14.353 3.757 -4.209 1.00 95.31 373 TYR A CA 1
ATOM 2915 C C . TYR A 1 373 ? -15.345 4.814 -4.688 1.00 95.31 373 TYR A C 1
ATOM 2917 O O . TYR A 1 373 ? -16.481 4.864 -4.214 1.00 95.31 373 TYR A O 1
ATOM 2925 N N . TRP A 1 374 ? -14.919 5.674 -5.607 1.00 96.75 374 TRP A N 1
ATOM 2926 C CA . TRP A 1 374 ? -15.741 6.748 -6.159 1.00 96.75 374 TRP A CA 1
ATOM 2927 C C . TRP A 1 374 ? -15.936 6.577 -7.654 1.00 96.75 374 TRP A C 1
ATOM 2929 O O . TRP A 1 374 ? -15.039 6.138 -8.367 1.00 96.75 374 TRP A O 1
ATOM 2939 N N . THR A 1 375 ? -17.090 7.016 -8.143 1.00 95.81 375 THR A N 1
ATOM 2940 C CA . THR A 1 375 ? -17.340 7.177 -9.574 1.00 95.81 375 THR A CA 1
ATOM 2941 C C . THR A 1 375 ? -17.272 8.652 -9.966 1.00 95.81 375 THR A C 1
ATOM 2943 O O . THR A 1 375 ? -17.630 9.548 -9.189 1.00 95.81 375 THR A O 1
ATOM 2946 N N . ALA A 1 376 ? -16.790 8.927 -11.173 1.00 96.06 376 ALA A N 1
ATOM 2947 C CA . ALA A 1 376 ? -16.718 10.254 -11.772 1.00 96.06 376 ALA A CA 1
ATOM 2948 C C . ALA A 1 376 ? -17.245 10.205 -13.212 1.00 96.06 376 ALA A C 1
ATOM 2950 O O . ALA A 1 376 ? -17.049 9.217 -13.918 1.00 96.06 376 ALA A O 1
ATOM 2951 N N . ALA A 1 377 ? -17.922 11.272 -13.642 1.00 94.69 377 ALA A N 1
ATOM 2952 C CA . ALA A 1 377 ? -18.553 11.322 -14.961 1.00 94.69 377 ALA A CA 1
ATOM 2953 C C . ALA A 1 377 ? -17.527 11.317 -16.107 1.00 94.69 377 ALA A C 1
ATOM 2955 O O . ALA A 1 377 ? -17.743 10.663 -17.122 1.00 94.69 377 ALA A O 1
ATOM 2956 N N . ASP A 1 378 ? -16.417 12.032 -15.927 1.00 94.31 378 ASP A N 1
ATOM 2957 C CA . ASP A 1 378 ? -15.355 12.210 -16.913 1.00 94.31 378 ASP A CA 1
ATOM 2958 C C . ASP A 1 378 ? -14.048 12.672 -16.233 1.00 94.31 378 ASP A C 1
ATOM 2960 O O . ASP A 1 378 ? -13.979 12.850 -15.010 1.00 94.31 378 ASP A O 1
ATOM 2964 N N . ALA A 1 379 ? -13.007 12.911 -17.034 1.00 94.38 379 ALA A N 1
ATOM 2965 C CA . ALA A 1 379 ? -11.724 13.444 -16.576 1.00 94.38 379 ALA A CA 1
ATOM 2966 C C . ALA A 1 379 ? -11.834 14.816 -15.869 1.00 94.38 379 ALA A C 1
ATOM 2968 O O . ALA A 1 379 ? -11.044 15.112 -14.968 1.00 94.38 379 ALA A O 1
ATOM 2969 N N . ALA A 1 380 ? -12.806 15.661 -16.235 1.00 95.69 380 ALA A N 1
ATOM 2970 C CA . ALA A 1 380 ? -12.995 16.969 -15.606 1.00 95.69 380 ALA A CA 1
ATOM 2971 C C . ALA A 1 380 ? -13.567 16.827 -14.187 1.00 95.69 380 ALA A C 1
ATOM 2973 O O . ALA A 1 380 ? -13.123 17.514 -13.266 1.00 95.69 380 ALA A O 1
ATOM 2974 N N . ALA A 1 381 ? -14.487 15.884 -13.981 1.00 96.56 381 ALA A N 1
ATOM 2975 C CA . ALA A 1 381 ? -15.006 15.544 -12.662 1.00 96.56 381 ALA A CA 1
ATOM 2976 C C . ALA A 1 381 ? -13.918 14.955 -11.749 1.00 96.56 381 ALA A C 1
ATOM 2978 O O . ALA A 1 381 ? -13.891 15.276 -10.561 1.00 96.56 381 ALA A O 1
ATOM 2979 N N . ILE A 1 382 ? -13.003 14.137 -12.287 1.00 97.06 382 ILE A N 1
ATOM 2980 C CA . ILE A 1 382 ? -11.835 13.652 -11.530 1.00 97.06 382 ILE A CA 1
ATOM 2981 C C . ILE A 1 382 ? -10.938 14.829 -11.143 1.00 97.06 382 ILE A C 1
ATOM 2983 O O . ILE A 1 382 ? -10.610 14.974 -9.968 1.00 97.06 382 ILE A O 1
ATOM 2987 N N . SER A 1 383 ? -10.609 15.710 -12.092 1.00 96.56 383 SER A N 1
ATOM 2988 C CA . SER A 1 383 ? -9.828 16.922 -11.811 1.00 96.56 383 SER A CA 1
ATOM 2989 C C . SER A 1 383 ? -10.447 17.759 -10.691 1.00 96.56 383 SER A C 1
ATOM 2991 O O . SER A 1 383 ? -9.732 18.123 -9.767 1.00 96.56 383 SER A O 1
ATOM 2993 N N . ALA A 1 384 ? -11.766 17.980 -10.695 1.00 97.31 384 ALA A N 1
ATOM 2994 C CA . ALA A 1 384 ? -12.450 18.749 -9.651 1.00 97.31 384 ALA A CA 1
ATOM 2995 C C . ALA A 1 384 ? -12.355 18.105 -8.252 1.00 97.31 384 ALA A C 1
ATOM 2997 O O . ALA A 1 384 ? -12.228 18.810 -7.251 1.00 97.31 384 ALA A O 1
ATOM 2998 N N . ILE A 1 385 ? -12.390 16.769 -8.171 1.00 97.38 385 ILE A N 1
ATOM 2999 C CA . ILE A 1 385 ? -12.169 16.034 -6.914 1.00 97.38 385 ILE A CA 1
ATOM 3000 C C . ILE A 1 385 ? -10.731 16.244 -6.429 1.00 97.38 385 ILE A C 1
ATOM 3002 O O . ILE A 1 385 ? -10.509 16.539 -5.257 1.00 97.38 385 ILE A O 1
ATOM 3006 N N . LEU A 1 386 ? -9.751 16.109 -7.323 1.00 96.81 386 LEU A N 1
ATOM 3007 C CA . LEU A 1 386 ? -8.344 16.288 -6.969 1.00 96.81 386 LEU A CA 1
ATOM 3008 C C . LEU A 1 386 ? -8.033 17.750 -6.604 1.00 96.81 386 LEU A C 1
ATOM 3010 O O . LEU A 1 386 ? -7.316 17.990 -5.641 1.00 96.81 386 LEU A O 1
ATOM 3014 N N . ASP A 1 387 ? -8.638 18.722 -7.291 1.00 97.50 387 ASP A N 1
ATOM 3015 C CA . ASP A 1 387 ? -8.560 20.150 -6.955 1.00 97.50 387 ASP A CA 1
ATOM 3016 C C . ASP A 1 387 ? -9.108 20.422 -5.557 1.00 97.50 387 ASP A C 1
ATOM 3018 O O . ASP A 1 387 ? -8.524 21.193 -4.797 1.00 97.50 387 ASP A O 1
ATOM 3022 N N . LYS A 1 388 ? -10.209 19.762 -5.181 1.00 97.25 388 LYS A N 1
ATOM 3023 C CA . LYS A 1 388 ? -10.736 19.845 -3.820 1.00 97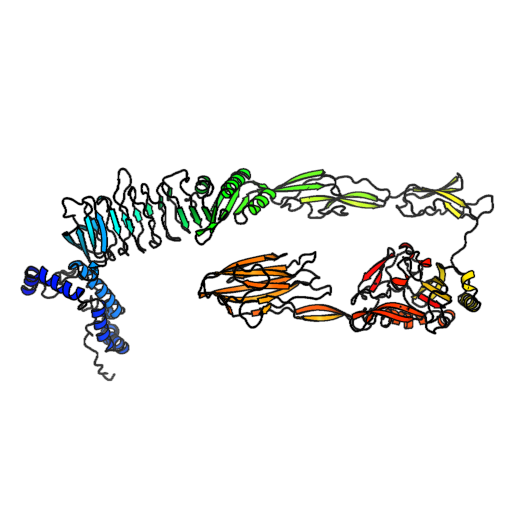.25 388 LYS A CA 1
ATOM 3024 C C . LYS A 1 388 ? -9.734 19.298 -2.806 1.00 97.25 388 LYS A C 1
ATOM 3026 O O . LYS A 1 388 ? -9.491 19.966 -1.801 1.00 97.25 388 LYS A O 1
ATOM 3031 N N . LEU A 1 389 ? -9.149 18.127 -3.059 1.00 97.19 389 LEU A N 1
ATOM 3032 C CA . LEU A 1 389 ? -8.158 17.509 -2.172 1.00 97.19 389 LEU A CA 1
ATOM 3033 C C . LEU A 1 389 ? -6.891 18.363 -2.018 1.00 97.19 389 LEU A C 1
ATOM 3035 O O . LEU A 1 389 ? -6.356 18.440 -0.915 1.00 97.19 389 LEU A O 1
ATOM 3039 N N . ASP A 1 390 ? -6.475 19.083 -3.062 1.00 97.19 390 ASP A N 1
ATOM 3040 C CA . ASP A 1 390 ? -5.323 19.997 -3.011 1.00 97.19 390 ASP A CA 1
ATOM 3041 C C . ASP A 1 390 ? -5.539 21.179 -2.055 1.00 97.19 390 ASP A C 1
ATOM 3043 O O . ASP A 1 390 ? -4.579 21.775 -1.572 1.00 97.19 390 ASP A O 1
ATOM 3047 N N . THR A 1 391 ? -6.794 21.524 -1.750 1.00 97.75 391 THR A N 1
ATOM 3048 C CA . THR A 1 391 ? -7.106 22.557 -0.747 1.00 97.75 391 THR A CA 1
ATOM 3049 C C . THR A 1 391 ? -7.060 22.042 0.693 1.00 97.75 391 THR A C 1
ATOM 3051 O O . THR A 1 391 ? -7.258 22.827 1.623 1.00 97.75 391 THR A O 1
ATOM 3054 N N . MET A 1 392 ? -6.836 20.743 0.901 1.00 97.94 392 MET A N 1
ATOM 3055 C CA . MET A 1 392 ? -6.936 20.080 2.201 1.00 97.94 392 MET A CA 1
ATOM 3056 C C . MET A 1 392 ? -5.569 19.792 2.815 1.00 97.94 392 MET A C 1
ATOM 3058 O O . MET A 1 392 ? -4.573 19.561 2.134 1.00 97.94 392 MET A O 1
ATOM 3062 N N . ARG A 1 393 ? -5.555 19.719 4.146 1.00 97.69 393 ARG A N 1
ATOM 3063 C CA . ARG A 1 393 ? -4.431 19.202 4.935 1.00 97.69 393 ARG A CA 1
ATOM 3064 C C . ARG A 1 393 ? -4.615 17.711 5.195 1.00 97.69 393 ARG A C 1
ATOM 3066 O O . ARG A 1 393 ? -5.677 17.163 4.916 1.00 97.69 393 ARG A O 1
ATOM 3073 N N . GLY A 1 394 ? -3.622 17.043 5.777 1.00 96.44 394 GLY A N 1
ATOM 3074 C CA . GLY A 1 394 ? -3.718 15.610 6.083 1.00 96.44 394 GLY A CA 1
ATOM 3075 C C . GLY A 1 394 ? -3.594 15.250 7.555 1.00 96.44 394 GLY A C 1
ATOM 3076 O O . GLY A 1 394 ? -3.261 16.093 8.390 1.00 96.44 394 GLY A O 1
ATOM 3077 N N . LEU A 1 395 ? -3.820 13.966 7.843 1.00 95.00 395 LEU A N 1
ATOM 3078 C CA . LEU A 1 395 ? -3.485 13.314 9.110 1.00 95.00 395 LEU A CA 1
ATOM 3079 C C . LEU A 1 395 ? -2.632 12.073 8.830 1.00 95.00 395 LEU A C 1
ATOM 3081 O O . LEU A 1 395 ? -3.004 11.259 7.977 1.00 95.00 395 LEU A O 1
ATOM 3085 N N . ASP A 1 396 ? -1.526 11.899 9.548 1.00 92.62 396 ASP A N 1
ATOM 3086 C CA . ASP A 1 396 ? -0.789 10.632 9.537 1.00 92.62 396 ASP A CA 1
ATOM 3087 C C . ASP A 1 396 ? -1.565 9.520 10.280 1.00 92.62 396 ASP A C 1
ATOM 3089 O O . ASP A 1 396 ? -2.682 9.717 10.769 1.00 92.62 396 ASP A O 1
ATOM 3093 N N . GLU A 1 397 ? -0.998 8.315 10.336 1.00 90.81 397 GLU A N 1
ATOM 3094 C CA . GLU A 1 397 ? -1.626 7.168 11.007 1.00 90.81 397 GLU A CA 1
ATOM 3095 C C . GLU A 1 397 ? -1.863 7.402 12.512 1.00 90.81 397 GLU A C 1
ATOM 3097 O O . GLU A 1 397 ? -2.897 6.986 13.055 1.00 90.81 397 GLU A O 1
ATOM 3102 N N . SER A 1 398 ? -0.954 8.141 13.148 1.00 91.88 398 SER A N 1
ATOM 3103 C CA . SER A 1 398 ? -0.984 8.525 14.562 1.00 91.88 398 SER A CA 1
ATOM 3104 C C . SER A 1 398 ? -1.917 9.710 14.850 1.00 91.88 398 SER A C 1
ATOM 3106 O O . SER A 1 398 ? -2.125 10.055 16.010 1.00 91.88 398 SER A O 1
ATOM 3108 N N . GLY A 1 399 ? -2.509 10.324 13.820 1.00 87.69 399 GLY A N 1
ATOM 3109 C CA . GLY A 1 399 ? -3.391 11.487 13.944 1.00 87.69 399 GLY A CA 1
ATOM 3110 C C . GLY A 1 399 ? -2.665 12.836 13.991 1.00 87.69 399 GLY A C 1
ATOM 3111 O O . GLY A 1 399 ? -3.301 13.851 14.280 1.00 87.69 399 GLY A O 1
ATOM 3112 N N . ASN A 1 400 ? -1.364 12.888 13.694 1.00 93.50 400 ASN A N 1
ATOM 3113 C CA . ASN A 1 400 ? -0.628 14.145 13.585 1.00 93.50 400 ASN A CA 1
ATOM 3114 C C . ASN A 1 400 ? -0.928 14.847 12.258 1.00 93.50 400 ASN A C 1
ATOM 3116 O O . ASN A 1 400 ? -1.192 14.217 11.236 1.00 93.50 400 ASN A O 1
ATOM 3120 N N . ASN A 1 401 ? -0.836 16.176 12.262 1.00 95.31 401 ASN A N 1
ATOM 3121 C CA . ASN A 1 401 ? -1.111 16.989 11.081 1.00 95.31 401 ASN A CA 1
ATOM 3122 C C . ASN A 1 401 ? -0.057 16.786 9.982 1.00 95.31 401 ASN A C 1
ATOM 3124 O O . ASN A 1 401 ? 1.137 16.919 10.237 1.00 95.31 401 ASN A O 1
ATOM 3128 N N . MET A 1 402 ? -0.521 16.624 8.746 1.00 95.19 402 MET A N 1
ATOM 3129 C CA . MET A 1 402 ? 0.283 16.612 7.523 1.00 95.19 402 MET A CA 1
ATOM 3130 C C . MET A 1 402 ? -0.042 17.838 6.661 1.00 95.19 402 MET A C 1
ATOM 3132 O O . MET A 1 402 ? -1.083 18.483 6.831 1.00 95.19 402 MET A O 1
ATOM 3136 N N . GLU A 1 403 ? 0.859 18.180 5.743 1.00 94.81 403 GLU A N 1
ATOM 3137 C CA . GLU A 1 403 ? 0.676 19.315 4.831 1.00 94.81 403 GLU A CA 1
ATOM 3138 C C . GLU A 1 403 ? -0.456 19.068 3.829 1.00 94.81 403 GLU A C 1
ATOM 3140 O O . GLU A 1 403 ? -1.311 19.931 3.676 1.00 94.81 403 GLU A O 1
ATOM 3145 N N . ASN A 1 404 ? -0.519 17.860 3.259 1.00 93.44 404 ASN A N 1
ATOM 3146 C CA . ASN A 1 404 ? -1.465 17.479 2.206 1.00 93.44 404 ASN A CA 1
ATOM 3147 C C . ASN A 1 404 ? -2.401 16.361 2.670 1.00 93.44 404 ASN A C 1
ATOM 3149 O O . ASN A 1 404 ? -1.997 15.525 3.488 1.00 93.44 404 ASN A O 1
ATOM 3153 N N . ALA A 1 405 ? -3.611 16.305 2.104 1.00 96.75 405 ALA A N 1
ATOM 3154 C CA . ALA A 1 405 ? -4.566 15.218 2.324 1.00 96.75 405 ALA A CA 1
ATOM 3155 C C . ALA A 1 405 ? -3.915 13.833 2.185 1.00 96.75 405 ALA A C 1
ATOM 3157 O O . ALA A 1 405 ? -3.147 13.575 1.259 1.00 96.75 405 ALA A O 1
ATOM 3158 N N . GLN A 1 406 ? -4.232 12.927 3.110 1.00 97.38 406 GLN A N 1
ATOM 3159 C CA . GLN A 1 406 ? -3.744 11.549 3.078 1.00 97.38 406 GLN A CA 1
ATOM 3160 C C . GLN A 1 406 ? -4.846 10.653 2.521 1.00 97.38 406 GLN A C 1
ATOM 3162 O O . GLN A 1 406 ? -5.759 10.262 3.247 1.00 97.38 406 GLN A O 1
ATOM 3167 N N . VAL A 1 407 ? -4.791 10.368 1.220 1.00 97.06 407 VAL A N 1
ATOM 3168 C CA . VAL A 1 407 ? -5.858 9.651 0.512 1.00 97.06 407 VAL A CA 1
ATOM 3169 C C . VAL A 1 407 ? -5.351 8.391 -0.180 1.00 97.06 407 VAL A C 1
ATOM 3171 O O . VAL A 1 407 ? -4.282 8.398 -0.786 1.00 97.06 407 VAL A O 1
ATOM 3174 N N . SER A 1 408 ? -6.131 7.313 -0.116 1.00 96.81 408 SER A N 1
ATOM 3175 C CA . SER A 1 408 ? -5.914 6.108 -0.915 1.00 96.81 408 SER A CA 1
ATOM 3176 C C . SER A 1 408 ? -7.232 5.411 -1.231 1.00 96.81 408 SER A C 1
ATOM 3178 O O . SER A 1 408 ? -8.085 5.250 -0.359 1.00 96.81 408 SER A O 1
ATOM 3180 N N . GLY A 1 409 ? -7.411 5.007 -2.484 1.00 96.19 409 GLY A N 1
ATOM 3181 C CA . GLY A 1 409 ? -8.662 4.434 -2.967 1.00 96.19 409 GLY A CA 1
ATOM 3182 C C . GLY A 1 409 ? -8.703 4.360 -4.485 1.00 96.19 409 GLY A C 1
ATOM 3183 O O . GLY A 1 409 ? -7.671 4.457 -5.147 1.00 96.19 409 GLY A O 1
ATOM 3184 N N . THR A 1 410 ? -9.900 4.182 -5.036 1.00 96.62 410 THR A N 1
ATOM 3185 C CA . THR A 1 410 ? -10.131 4.108 -6.482 1.00 96.62 410 THR A CA 1
ATOM 3186 C C . THR A 1 410 ? -11.104 5.188 -6.932 1.00 96.62 410 THR A C 1
ATOM 3188 O O . THR A 1 410 ? -12.151 5.379 -6.314 1.00 96.62 410 THR A O 1
ATOM 3191 N N . ILE A 1 411 ? -10.783 5.862 -8.037 1.00 97.44 411 ILE A N 1
ATOM 3192 C CA . ILE A 1 411 ? -11.740 6.680 -8.787 1.00 97.44 411 ILE A CA 1
ATOM 3193 C C . ILE A 1 411 ? -11.958 6.011 -10.142 1.00 97.44 411 ILE A C 1
ATOM 3195 O O . ILE A 1 411 ? -11.007 5.770 -10.883 1.00 97.44 411 ILE A O 1
ATOM 3199 N N . HIS A 1 412 ? -13.204 5.691 -10.457 1.00 95.56 412 HIS A N 1
ATOM 3200 C CA . HIS A 1 412 ? -13.591 5.027 -11.693 1.00 95.56 412 HIS A CA 1
ATOM 3201 C C . HIS A 1 412 ? -14.423 5.956 -12.585 1.00 95.56 412 HIS A C 1
ATOM 3203 O O . HIS A 1 412 ? -15.275 6.703 -12.100 1.00 95.56 412 HIS A O 1
ATOM 3209 N N . THR A 1 413 ? -14.190 5.910 -13.892 1.00 95.50 413 THR A N 1
ATOM 3210 C CA . THR A 1 413 ? -14.970 6.637 -14.904 1.00 95.50 413 THR A CA 1
ATOM 3211 C C . THR A 1 413 ? -15.142 5.787 -16.166 1.00 95.50 413 THR A C 1
ATOM 3213 O O . THR A 1 413 ? -14.597 4.696 -16.254 1.00 95.50 413 THR A O 1
ATOM 3216 N N . THR A 1 414 ? -15.889 6.257 -17.163 1.00 93.38 414 THR A N 1
ATOM 3217 C CA . THR A 1 414 ? -16.115 5.478 -18.392 1.00 93.38 414 THR A CA 1
ATOM 3218 C C . THR A 1 414 ? -14.952 5.597 -19.379 1.00 93.38 414 THR A C 1
ATOM 3220 O O . THR A 1 414 ? -14.500 4.591 -19.909 1.00 93.38 414 THR A O 1
ATOM 3223 N N . ASN A 1 415 ? -14.430 6.803 -19.634 1.00 88.88 415 ASN A N 1
ATOM 3224 C CA . ASN A 1 415 ? -13.406 7.023 -20.665 1.00 88.88 415 ASN A CA 1
ATOM 3225 C C . ASN A 1 415 ? -12.267 7.900 -20.144 1.00 88.88 415 ASN A C 1
ATOM 3227 O O . ASN A 1 415 ? -12.529 8.972 -19.598 1.00 88.88 415 ASN A O 1
ATOM 3231 N N . LEU A 1 416 ? -11.019 7.494 -20.387 1.00 91.75 416 LEU A N 1
ATOM 3232 C CA . LEU A 1 416 ? -9.820 8.307 -20.147 1.00 91.75 416 LEU A CA 1
ATOM 3233 C C . LEU A 1 416 ? -8.800 8.148 -21.272 1.00 91.75 416 LEU A C 1
ATOM 3235 O O . LEU A 1 416 ? -8.831 7.182 -22.034 1.00 91.75 416 LEU A O 1
ATOM 3239 N N . THR A 1 417 ? -7.859 9.083 -21.366 1.00 89.19 417 THR A N 1
ATOM 3240 C CA . THR A 1 417 ? -6.625 8.870 -22.129 1.00 89.19 417 THR A CA 1
ATOM 3241 C C . THR A 1 417 ? -5.536 8.295 -21.220 1.00 89.19 417 THR A C 1
ATOM 3243 O O . THR A 1 417 ? -5.556 8.486 -20.000 1.00 89.19 417 THR A O 1
ATOM 3246 N N . GLY A 1 418 ? -4.531 7.627 -21.794 1.00 82.62 418 GLY A N 1
ATOM 3247 C CA . GLY A 1 418 ? -3.346 7.211 -21.028 1.00 82.62 418 GLY A CA 1
ATOM 3248 C C . GLY A 1 418 ? -2.624 8.391 -20.353 1.00 82.62 418 GLY A C 1
ATOM 3249 O O . GLY A 1 418 ? -2.055 8.234 -19.272 1.00 82.62 418 GLY A O 1
ATOM 3250 N N . ALA A 1 419 ? -2.694 9.584 -20.953 1.00 84.75 419 ALA A N 1
ATOM 3251 C CA . ALA A 1 419 ? -2.138 10.812 -20.391 1.00 84.75 419 ALA A CA 1
ATOM 3252 C C . ALA A 1 419 ? -2.914 11.299 -19.154 1.00 84.75 419 ALA A C 1
ATOM 3254 O O . ALA A 1 419 ? -2.280 11.686 -18.173 1.00 84.75 419 ALA A O 1
ATOM 3255 N N . ASP A 1 420 ? -4.250 11.227 -19.163 1.00 90.56 420 ASP A N 1
ATOM 3256 C CA . ASP A 1 420 ? -5.080 11.596 -18.006 1.00 90.56 420 ASP A CA 1
ATOM 3257 C C . ASP A 1 420 ? -4.761 10.707 -16.800 1.00 90.56 420 ASP A C 1
ATOM 3259 O O . ASP A 1 420 ? -4.500 11.204 -15.706 1.00 90.56 420 ASP A O 1
ATOM 3263 N N . ILE A 1 421 ? -4.700 9.385 -17.009 1.00 88.94 421 ILE A N 1
ATOM 3264 C CA . ILE A 1 421 ? -4.364 8.417 -15.953 1.00 88.94 421 ILE A CA 1
ATOM 3265 C C . ILE A 1 421 ? -2.979 8.718 -15.369 1.00 88.94 421 ILE A C 1
ATOM 3267 O O . ILE A 1 421 ? -2.818 8.764 -14.148 1.00 88.94 421 ILE A O 1
ATOM 3271 N N . ALA A 1 422 ? -1.980 8.960 -16.224 1.00 87.25 422 ALA A N 1
ATOM 3272 C CA . ALA A 1 422 ? -0.632 9.304 -15.778 1.00 87.25 422 ALA A CA 1
ATOM 3273 C C . ALA A 1 422 ? -0.603 10.621 -14.980 1.00 87.25 422 ALA A C 1
ATOM 3275 O O . ALA A 1 422 ? 0.061 10.694 -13.944 1.00 87.25 422 ALA A O 1
ATOM 3276 N N . ALA A 1 423 ? -1.344 11.642 -15.423 1.00 90.50 423 ALA A N 1
ATOM 3277 C CA . ALA A 1 423 ? -1.431 12.932 -14.744 1.00 90.50 423 ALA A CA 1
ATOM 3278 C C . ALA A 1 423 ? -2.104 12.816 -13.366 1.00 90.50 423 ALA A C 1
ATOM 3280 O O . ALA A 1 423 ? -1.578 13.336 -12.380 1.00 90.50 423 ALA A O 1
ATOM 3281 N N . PHE A 1 424 ? -3.224 12.095 -13.268 1.00 94.06 424 PHE A N 1
ATOM 3282 C CA . PHE A 1 424 ? -3.935 11.903 -12.002 1.00 94.06 424 PHE A CA 1
ATOM 3283 C C . PHE A 1 424 ? -3.132 11.067 -11.002 1.00 94.06 424 PHE A C 1
ATOM 3285 O O . PHE A 1 424 ? -2.975 11.489 -9.855 1.00 94.06 424 PHE A O 1
ATOM 3292 N N . ASN A 1 425 ? -2.547 9.947 -11.442 1.00 87.81 425 ASN A N 1
ATOM 3293 C CA . ASN A 1 425 ? -1.707 9.104 -10.585 1.00 87.81 425 ASN A CA 1
ATOM 3294 C C . ASN A 1 425 ? -0.444 9.850 -10.125 1.00 87.81 425 ASN A C 1
ATOM 3296 O O . ASN A 1 425 ? 0.021 9.645 -9.010 1.00 87.81 425 ASN A O 1
ATOM 3300 N N . SER A 1 426 ? 0.110 10.754 -10.940 1.00 90.38 426 SER A N 1
ATOM 3301 C CA . SER A 1 426 ? 1.234 11.589 -10.502 1.00 90.38 426 SER A CA 1
ATOM 3302 C C . SER A 1 426 ? 0.836 12.613 -9.434 1.00 90.38 426 SER A C 1
ATOM 3304 O O . SER A 1 426 ? 1.683 12.966 -8.615 1.00 90.38 426 SER A O 1
ATOM 3306 N N . ARG A 1 427 ? -0.408 13.115 -9.446 1.00 92.44 427 ARG A N 1
ATOM 3307 C CA . ARG A 1 427 ? -0.912 14.081 -8.453 1.00 92.44 427 ARG A CA 1
ATOM 3308 C C . ARG A 1 427 ? -1.217 13.399 -7.118 1.00 92.44 427 ARG A C 1
ATOM 3310 O O . ARG A 1 427 ? -0.845 13.924 -6.075 1.00 92.44 427 ARG A O 1
ATOM 3317 N N . TYR A 1 428 ? -1.823 12.210 -7.163 1.00 92.19 428 TYR A N 1
ATOM 3318 C CA . TYR A 1 428 ? -2.121 11.383 -5.990 1.00 92.19 428 TYR A CA 1
ATOM 3319 C C . TYR A 1 428 ? -1.698 9.919 -6.216 1.00 92.19 428 TYR A C 1
ATOM 3321 O O . TYR A 1 428 ? -2.527 9.103 -6.615 1.00 92.19 428 TYR A O 1
ATOM 3329 N N . PRO A 1 429 ? -0.439 9.546 -5.904 1.00 92.00 429 PRO A N 1
ATOM 3330 C CA . PRO A 1 429 ? 0.119 8.217 -6.203 1.00 92.00 429 PRO A CA 1
ATOM 3331 C C . PRO A 1 429 ? -0.609 7.024 -5.581 1.00 92.00 429 PRO A C 1
ATOM 3333 O O . PRO A 1 429 ? -0.491 5.904 -6.070 1.00 92.00 429 PRO A O 1
ATOM 3336 N N . TYR A 1 430 ? -1.356 7.254 -4.501 1.00 93.88 430 TYR A N 1
ATOM 3337 C CA . TYR A 1 430 ? -2.097 6.217 -3.781 1.00 93.88 430 TYR A CA 1
ATOM 3338 C C . TYR A 1 430 ? -3.584 6.161 -4.157 1.00 93.88 430 TYR A C 1
ATOM 3340 O O . TYR A 1 430 ? -4.330 5.356 -3.590 1.00 93.88 430 TYR A O 1
ATOM 3348 N N . VAL A 1 431 ? -4.021 6.994 -5.107 1.00 95.50 431 VAL A N 1
ATOM 3349 C CA . VAL A 1 431 ? -5.354 6.943 -5.712 1.00 95.50 431 VAL A CA 1
ATOM 3350 C C . VAL A 1 431 ? -5.230 6.265 -7.068 1.00 95.50 431 VAL A C 1
ATOM 3352 O O . VAL A 1 431 ? -4.587 6.780 -7.975 1.00 95.50 431 VAL A O 1
ATOM 3355 N N . THR A 1 432 ? -5.862 5.106 -7.214 1.00 95.19 432 THR A N 1
ATOM 3356 C CA . THR A 1 432 ? -5.906 4.389 -8.489 1.00 95.19 432 THR A CA 1
ATOM 3357 C C . THR A 1 432 ? -7.030 4.960 -9.342 1.00 95.19 432 THR A C 1
ATOM 3359 O O . THR A 1 432 ? -8.204 4.824 -8.996 1.00 95.19 432 THR A O 1
ATOM 3362 N N . VAL A 1 433 ? -6.697 5.584 -10.470 1.00 94.12 433 VAL A N 1
ATOM 3363 C CA . VAL A 1 433 ? -7.707 5.987 -11.454 1.00 94.12 433 VAL A CA 1
ATOM 3364 C C . VAL A 1 433 ? -7.910 4.881 -12.487 1.00 94.12 433 VAL A C 1
ATOM 3366 O O . VAL A 1 433 ? -6.953 4.406 -13.096 1.00 94.12 433 VAL A O 1
ATOM 3369 N N . THR A 1 434 ? -9.162 4.473 -12.689 1.00 91.94 434 THR A N 1
ATOM 3370 C CA . THR A 1 434 ? -9.552 3.436 -13.657 1.00 91.94 434 THR A CA 1
ATOM 3371 C C . THR A 1 434 ? -10.594 3.968 -14.634 1.00 91.94 434 THR A C 1
ATOM 3373 O O . THR A 1 434 ? -11.374 4.859 -14.292 1.00 91.94 434 THR A O 1
ATOM 3376 N N . ALA A 1 435 ? -10.620 3.405 -15.842 1.00 92.44 435 ALA A N 1
ATOM 3377 C CA . ALA A 1 435 ? -11.655 3.674 -16.830 1.00 92.44 435 ALA A CA 1
ATOM 3378 C C . ALA A 1 435 ? -12.125 2.384 -17.511 1.00 92.44 435 ALA A C 1
ATOM 3380 O O . ALA A 1 435 ? -11.331 1.448 -17.611 1.00 92.44 435 ALA A O 1
ATOM 3381 N N . ASP A 1 436 ? -13.377 2.343 -17.982 1.00 91.62 436 ASP A N 1
ATOM 3382 C CA . ASP A 1 436 ? -13.862 1.248 -18.841 1.00 91.62 436 ASP A CA 1
ATOM 3383 C C . ASP A 1 436 ? -13.070 1.190 -20.152 1.00 91.62 436 ASP A C 1
ATOM 3385 O O . ASP A 1 436 ? -12.697 0.110 -20.608 1.00 91.62 436 ASP A O 1
ATOM 3389 N N . HIS A 1 437 ? -12.782 2.367 -20.719 1.00 89.38 437 HIS A N 1
ATOM 3390 C CA . HIS A 1 437 ? -12.033 2.526 -21.957 1.00 89.38 437 HIS A CA 1
ATOM 3391 C C . HIS A 1 437 ? -10.847 3.476 -21.786 1.00 89.38 437 HIS A C 1
ATOM 3393 O O . HIS A 1 437 ? -10.987 4.592 -21.268 1.00 89.38 437 HIS A O 1
ATOM 3399 N N . VAL A 1 438 ? -9.679 3.058 -22.282 1.00 88.81 438 VAL A N 1
ATOM 3400 C CA . VAL A 1 438 ? -8.467 3.888 -22.320 1.00 88.81 438 VAL A CA 1
ATOM 3401 C C . VAL A 1 438 ? -8.073 4.164 -23.762 1.00 88.81 438 VAL A C 1
ATOM 3403 O O . VAL A 1 438 ? -7.861 3.250 -24.559 1.00 88.81 438 VAL A O 1
ATOM 3406 N N . THR A 1 439 ? -7.941 5.443 -24.095 1.00 90.19 439 THR A N 1
ATOM 3407 C CA . THR A 1 439 ? -7.518 5.904 -25.419 1.00 90.19 439 THR A CA 1
ATOM 3408 C C . THR A 1 439 ? -6.040 6.303 -25.439 1.00 90.19 439 THR A C 1
ATOM 3410 O O . THR A 1 439 ? -5.515 6.892 -24.490 1.00 90.19 439 THR A O 1
ATOM 3413 N N . ALA A 1 440 ? -5.357 5.973 -26.532 1.00 88.88 440 ALA A N 1
ATOM 3414 C CA . ALA A 1 440 ? -3.963 6.299 -26.815 1.00 88.88 440 ALA A CA 1
ATOM 3415 C C . ALA A 1 440 ? -3.839 6.842 -28.241 1.00 88.88 440 ALA A C 1
ATOM 3417 O O . ALA A 1 440 ? -4.521 6.373 -29.149 1.00 88.88 440 ALA A O 1
ATOM 3418 N N . ASN A 1 441 ? -2.953 7.803 -28.473 1.00 90.69 441 ASN A N 1
ATOM 3419 C CA . ASN A 1 441 ? -2.725 8.356 -29.805 1.00 90.69 441 ASN A CA 1
ATOM 3420 C C . ASN A 1 441 ? -1.523 7.701 -30.493 1.00 90.69 441 ASN A C 1
ATOM 3422 O O . ASN A 1 441 ? -0.420 7.625 -29.949 1.00 90.69 441 ASN A O 1
ATOM 3426 N N . LEU A 1 442 ? -1.722 7.270 -31.735 1.00 93.00 442 LEU A N 1
ATOM 3427 C CA . LEU A 1 442 ? -0.686 6.766 -32.623 1.00 93.00 442 LEU A CA 1
ATOM 3428 C C . LEU A 1 442 ? -0.332 7.839 -33.655 1.00 93.00 442 LEU A C 1
ATOM 3430 O O . LEU A 1 442 ? -1.133 8.195 -34.521 1.00 93.00 442 LEU A O 1
ATOM 3434 N N . TYR A 1 443 ? 0.883 8.365 -33.551 1.00 95.19 443 TYR A N 1
ATOM 3435 C CA . TYR A 1 443 ? 1.391 9.438 -34.396 1.00 95.19 443 TYR A CA 1
ATOM 3436 C C . TYR A 1 443 ? 2.265 8.871 -35.514 1.00 95.19 443 TYR A C 1
ATOM 3438 O O . TYR A 1 443 ? 3.301 8.252 -35.268 1.00 95.19 443 TYR A O 1
ATOM 3446 N N . TYR A 1 444 ? 1.879 9.132 -36.755 1.00 96.38 444 TYR A N 1
ATOM 3447 C CA . TYR A 1 444 ? 2.558 8.671 -37.958 1.00 96.38 444 TYR A CA 1
ATOM 3448 C C . TYR A 1 444 ? 3.422 9.785 -38.532 1.00 96.38 444 TYR A C 1
ATOM 3450 O O . TYR A 1 444 ? 2.901 10.810 -38.961 1.00 96.38 444 TYR A O 1
ATOM 3458 N N . TYR A 1 445 ? 4.734 9.589 -38.593 1.00 96.44 445 TYR A N 1
ATOM 3459 C CA . TYR A 1 445 ? 5.692 10.561 -39.117 1.00 96.44 445 TYR A CA 1
ATOM 3460 C C . TYR A 1 445 ? 6.395 10.078 -40.389 1.00 96.44 445 TYR A C 1
ATOM 3462 O O . TYR A 1 445 ? 6.495 8.884 -40.682 1.00 96.44 445 TYR A O 1
ATOM 3470 N N . ASN A 1 446 ? 6.958 11.016 -41.149 1.00 94.75 446 ASN A N 1
ATOM 3471 C CA . ASN A 1 446 ? 7.890 10.680 -42.224 1.00 94.75 446 ASN A CA 1
ATOM 3472 C C . ASN A 1 446 ? 9.164 9.992 -41.686 1.00 94.75 446 ASN A C 1
ATOM 3474 O O . ASN A 1 446 ? 9.408 9.935 -40.482 1.00 94.75 446 ASN A O 1
ATOM 3478 N N . TYR A 1 447 ? 9.984 9.447 -42.591 1.00 93.50 447 TYR A N 1
ATOM 3479 C CA . TYR A 1 447 ? 11.083 8.542 -42.232 1.00 93.50 447 TYR A CA 1
ATOM 3480 C C . TYR A 1 447 ? 12.113 9.133 -41.251 1.00 93.50 447 TYR A C 1
ATOM 3482 O O . TYR A 1 447 ? 12.703 8.382 -40.484 1.00 93.50 447 TYR A O 1
ATOM 3490 N N . ASP A 1 448 ? 12.340 10.449 -41.241 1.00 91.50 448 ASP A N 1
ATOM 3491 C CA . ASP A 1 448 ? 13.291 11.123 -40.341 1.00 91.50 448 ASP A CA 1
ATOM 3492 C C . ASP A 1 448 ? 12.620 11.791 -39.119 1.00 91.50 448 ASP A C 1
ATOM 3494 O O . ASP A 1 448 ? 13.292 12.332 -38.230 1.00 91.50 448 ASP A O 1
ATOM 3498 N N . GLY A 1 449 ? 11.290 11.718 -39.031 1.00 91.69 449 GLY A N 1
ATOM 3499 C CA . GLY A 1 449 ? 10.498 12.306 -37.958 1.00 91.69 449 GLY A CA 1
ATOM 3500 C C . GLY A 1 449 ? 10.349 13.824 -38.020 1.00 91.69 449 GLY A C 1
ATOM 3501 O O . GLY A 1 449 ? 9.994 14.416 -37.006 1.00 91.69 449 GLY A O 1
ATOM 3502 N N . SER A 1 450 ? 10.660 14.465 -39.147 1.00 92.56 450 SER A N 1
ATOM 3503 C CA . SER A 1 450 ? 10.523 15.919 -39.312 1.00 92.56 450 SER A CA 1
ATOM 3504 C C . SER A 1 450 ? 9.092 16.379 -39.604 1.00 92.56 450 SER A C 1
ATOM 3506 O O . SER A 1 450 ? 8.770 17.538 -39.362 1.00 92.56 450 SER A O 1
ATOM 3508 N N . THR A 1 451 ? 8.224 15.502 -40.117 1.00 93.44 451 THR A N 1
ATOM 3509 C CA . THR A 1 451 ? 6.847 15.838 -40.520 1.00 93.44 451 THR A CA 1
ATOM 3510 C C . THR A 1 451 ? 5.852 14.827 -39.957 1.00 93.44 451 THR A C 1
ATOM 3512 O O . THR A 1 451 ? 5.971 13.637 -40.251 1.00 93.44 451 THR A O 1
ATOM 3515 N N . LEU A 1 452 ? 4.861 15.300 -39.191 1.00 95.44 452 LEU A N 1
ATOM 3516 C CA . LEU A 1 452 ? 3.695 14.511 -38.777 1.00 95.44 452 LEU A CA 1
ATOM 3517 C C . LEU A 1 452 ? 2.748 14.360 -39.974 1.00 95.44 452 LEU A C 1
ATOM 3519 O O . LEU A 1 452 ? 2.339 15.349 -40.576 1.00 95.44 452 LEU A O 1
ATOM 3523 N N . ILE A 1 453 ? 2.423 13.122 -40.322 1.00 93.94 453 ILE A N 1
ATOM 3524 C CA . ILE A 1 453 ? 1.593 12.746 -41.471 1.00 93.94 453 ILE A CA 1
ATOM 3525 C C . ILE A 1 453 ? 0.147 12.497 -41.033 1.00 93.94 453 ILE A C 1
ATOM 3527 O O . ILE A 1 453 ? -0.782 12.920 -41.718 1.00 93.94 453 ILE A O 1
ATOM 3531 N N . HIS A 1 454 ? -0.053 11.797 -39.914 1.00 94.69 454 HIS A N 1
ATOM 3532 C CA . HIS A 1 454 ? -1.377 11.423 -39.417 1.00 94.69 454 HIS A CA 1
ATOM 3533 C C . HIS A 1 454 ? -1.349 11.170 -37.904 1.00 94.69 454 HIS A C 1
ATOM 3535 O O . HIS A 1 454 ? -0.328 10.739 -37.372 1.00 94.69 454 HIS A O 1
ATOM 3541 N N . THR A 1 455 ? -2.476 11.396 -37.233 1.00 94.88 455 THR A N 1
ATOM 3542 C CA . THR A 1 455 ? -2.706 10.984 -35.844 1.00 94.88 455 THR A CA 1
ATOM 3543 C C . THR A 1 455 ? -3.960 10.129 -35.818 1.00 94.88 455 THR A C 1
ATOM 3545 O O . THR A 1 455 ? -4.996 10.556 -36.327 1.00 94.88 455 THR A O 1
ATOM 3548 N N . GLU A 1 456 ? -3.867 8.950 -35.218 1.00 92.81 456 GLU A N 1
ATOM 3549 C CA . GLU A 1 456 ? -4.976 8.015 -35.047 1.00 92.81 456 GLU A CA 1
ATOM 3550 C C . GLU A 1 456 ? -5.210 7.777 -33.551 1.00 92.81 456 GLU A C 1
ATOM 3552 O O . GLU A 1 456 ? -4.262 7.489 -32.823 1.00 92.81 456 GLU A O 1
ATOM 3557 N N . SER A 1 457 ? -6.451 7.893 -33.075 1.00 90.62 457 SER A N 1
ATOM 3558 C CA . SER A 1 457 ? -6.797 7.551 -31.689 1.00 90.62 457 SER A CA 1
ATOM 3559 C C . SER A 1 457 ? -7.194 6.080 -31.602 1.00 90.62 457 SER A C 1
ATOM 3561 O O . SER A 1 457 ? -8.136 5.636 -32.255 1.00 90.62 457 SER A O 1
ATOM 3563 N N . ILE A 1 458 ? -6.472 5.328 -30.780 1.00 91.19 458 ILE A N 1
ATOM 3564 C CA . ILE A 1 458 ? -6.632 3.896 -30.551 1.00 91.19 458 ILE A CA 1
ATOM 3565 C C . ILE A 1 458 ? -7.267 3.680 -29.182 1.00 91.19 458 ILE A C 1
ATOM 3567 O O . ILE A 1 458 ? -6.859 4.299 -28.207 1.00 91.19 458 ILE A O 1
ATOM 3571 N N . THR A 1 459 ? -8.264 2.804 -29.101 1.00 89.50 459 THR A N 1
ATOM 3572 C CA . THR A 1 459 ? -8.954 2.463 -27.845 1.00 89.50 459 THR A CA 1
ATOM 3573 C C . THR A 1 459 ? -8.549 1.056 -27.405 1.00 89.50 459 THR A C 1
ATOM 3575 O O . THR A 1 459 ? -8.386 0.177 -28.253 1.00 89.50 459 THR A O 1
ATOM 3578 N N . ASP A 1 460 ? -8.353 0.855 -26.103 1.00 86.44 460 ASP A N 1
ATOM 3579 C CA . ASP A 1 460 ? -8.182 -0.443 -25.429 1.00 86.44 460 ASP A CA 1
ATOM 3580 C C . ASP A 1 460 ? -7.100 -1.358 -26.017 1.00 86.44 460 ASP A C 1
ATOM 3582 O O . ASP A 1 460 ? -7.292 -2.564 -26.179 1.00 86.44 460 ASP A O 1
ATOM 3586 N N . GLY A 1 461 ? -5.938 -0.797 -26.363 1.00 81.81 461 GLY A N 1
ATOM 3587 C CA . GLY A 1 461 ? -4.848 -1.599 -26.922 1.00 81.81 461 GLY A CA 1
ATOM 3588 C C . GLY A 1 461 ? -5.143 -2.119 -28.330 1.00 81.81 461 GLY A C 1
ATOM 3589 O O . GLY A 1 461 ? -4.571 -3.123 -28.750 1.00 81.81 461 GLY A O 1
ATOM 3590 N N . GLY A 1 462 ? -6.030 -1.457 -29.075 1.00 88.81 462 GLY A N 1
ATOM 3591 C CA . GLY A 1 462 ? -6.271 -1.751 -30.483 1.00 88.81 462 GLY A CA 1
ATOM 3592 C C . GLY A 1 462 ? -5.017 -1.628 -31.364 1.00 88.81 462 GLY A C 1
ATOM 3593 O O . GLY A 1 462 ? -3.933 -1.215 -30.937 1.00 88.81 462 GLY A O 1
ATOM 3594 N N . ASN A 1 463 ? -5.176 -1.990 -32.636 1.00 92.94 463 ASN A N 1
ATOM 3595 C CA . ASN A 1 463 ? -4.128 -1.843 -33.643 1.00 92.94 463 ASN A CA 1
ATOM 3596 C C . ASN A 1 463 ? -4.377 -0.587 -34.487 1.00 92.94 463 ASN A C 1
ATOM 3598 O O . ASN A 1 463 ? -5.526 -0.286 -34.803 1.00 92.94 463 ASN A O 1
ATOM 3602 N N . GLY A 1 464 ? -3.309 0.094 -34.902 1.00 89.44 464 GLY A N 1
ATOM 3603 C CA . GLY A 1 464 ? -3.376 1.195 -35.863 1.00 89.44 464 GLY A CA 1
ATOM 3604 C C . GLY A 1 464 ? -3.827 0.723 -37.243 1.00 89.44 464 GLY A C 1
ATOM 3605 O O . GLY A 1 464 ? -3.288 -0.251 -37.778 1.00 89.44 464 GLY A O 1
ATOM 3606 N N . GLY A 1 465 ? -4.811 1.412 -37.816 1.00 90.06 465 GLY A N 1
ATOM 3607 C CA . GLY A 1 465 ? -5.439 1.102 -39.098 1.00 90.06 465 GLY A CA 1
ATOM 3608 C C . GLY A 1 465 ? -4.991 1.995 -40.257 1.00 90.06 465 GLY A C 1
ATOM 3609 O O . GLY A 1 465 ? -5.454 1.793 -41.382 1.00 90.06 465 GLY A O 1
ATOM 3610 N N . TYR A 1 466 ? -4.110 2.976 -40.035 1.00 92.75 466 TYR A N 1
ATOM 3611 C CA . TYR A 1 466 ? -3.658 3.873 -41.103 1.00 92.75 466 TYR A CA 1
ATOM 3612 C C . TYR A 1 466 ? -2.958 3.133 -42.263 1.00 92.75 466 TYR A C 1
ATOM 3614 O O . TYR A 1 466 ? -1.899 2.524 -42.104 1.00 92.75 466 TYR A O 1
ATOM 3622 N N . THR A 1 467 ? -3.523 3.251 -43.469 1.00 88.81 467 THR A N 1
ATOM 3623 C CA . THR A 1 467 ? -3.048 2.585 -44.702 1.00 88.81 467 THR A CA 1
ATOM 3624 C C . THR A 1 467 ? -2.243 3.495 -45.637 1.00 88.81 467 THR A C 1
ATOM 3626 O O . THR A 1 467 ? -1.929 3.108 -46.763 1.00 88.81 467 THR A O 1
ATOM 3629 N N . GLY A 1 468 ? -1.898 4.713 -45.203 1.00 88.75 468 GLY A N 1
ATOM 3630 C CA . GLY A 1 468 ? -1.156 5.658 -46.036 1.00 88.75 468 GLY A CA 1
ATOM 3631 C C . GLY A 1 468 ? 0.243 5.157 -46.399 1.00 88.75 468 GLY A C 1
ATOM 3632 O O . GLY A 1 468 ? 0.985 4.673 -45.545 1.00 88.75 468 GLY A O 1
ATOM 3633 N N . THR A 1 469 ? 0.619 5.319 -47.669 1.00 89.75 469 THR A N 1
ATOM 3634 C CA . THR A 1 469 ? 1.945 4.972 -48.200 1.00 89.75 469 THR A CA 1
ATOM 3635 C C . THR A 1 469 ? 2.721 6.251 -48.529 1.00 89.75 469 THR A C 1
ATOM 3637 O O . THR A 1 469 ? 2.661 6.732 -49.667 1.00 89.75 469 THR A O 1
ATOM 3640 N N . PRO A 1 470 ? 3.405 6.868 -47.553 1.00 90.62 470 PRO A N 1
ATOM 3641 C CA . PRO A 1 470 ? 4.200 8.057 -47.824 1.00 90.62 470 PRO A CA 1
ATOM 3642 C C . PRO A 1 470 ? 5.300 7.768 -48.853 1.00 90.62 470 PRO A C 1
ATOM 3644 O O . PRO A 1 470 ? 5.787 6.644 -48.986 1.00 90.62 470 PRO A O 1
ATOM 3647 N N . SER A 1 471 ? 5.683 8.800 -49.604 1.00 85.38 471 SER A N 1
ATOM 3648 C CA . SER A 1 471 ? 6.727 8.717 -50.624 1.00 85.38 471 SER A CA 1
ATOM 3649 C C . SER A 1 471 ? 8.042 9.297 -50.116 1.00 85.38 471 SER A C 1
ATOM 3651 O O . SER A 1 471 ? 8.059 10.367 -49.505 1.00 85.38 471 SER A O 1
ATOM 3653 N N . ARG A 1 472 ? 9.157 8.657 -50.470 1.00 88.44 472 ARG A N 1
ATOM 3654 C CA . ARG A 1 472 ? 10.506 9.196 -50.286 1.00 88.44 472 ARG A CA 1
ATOM 3655 C C . ARG A 1 472 ? 11.144 9.428 -51.650 1.00 88.44 472 ARG A C 1
ATOM 3657 O O . ARG A 1 472 ? 11.213 8.510 -52.464 1.00 88.44 472 ARG A O 1
ATOM 3664 N N . SER A 1 473 ? 11.614 10.650 -51.895 1.00 86.94 473 SER A N 1
ATOM 3665 C CA . SER A 1 473 ? 12.293 11.001 -53.144 1.00 86.94 473 SER A CA 1
ATOM 3666 C C . SER A 1 473 ? 13.518 10.118 -53.366 1.00 86.94 473 SER A C 1
ATOM 3668 O O . SER A 1 473 ? 14.301 9.871 -52.447 1.00 86.94 473 SER A O 1
ATOM 3670 N N . SER A 1 474 ? 13.689 9.652 -54.601 1.00 83.75 474 SER A N 1
ATOM 3671 C CA . SER A 1 474 ? 14.868 8.879 -54.990 1.00 83.75 474 SER A CA 1
ATOM 3672 C C . SER A 1 474 ? 16.112 9.766 -54.986 1.00 83.75 474 SER A C 1
ATOM 3674 O O . SER A 1 474 ? 16.041 10.953 -55.307 1.00 83.75 474 SER A O 1
ATOM 3676 N N . THR A 1 475 ? 17.261 9.192 -54.646 1.00 85.81 475 THR A N 1
ATOM 3677 C CA . THR A 1 475 ? 18.567 9.854 -54.779 1.00 85.81 475 THR A CA 1
ATOM 3678 C C . THR A 1 475 ? 19.218 9.450 -56.101 1.00 85.81 475 THR A C 1
ATOM 3680 O O . THR A 1 475 ? 18.655 8.659 -56.859 1.00 85.81 475 THR A O 1
ATOM 3683 N N . ALA A 1 476 ? 20.413 9.965 -56.400 1.00 77.12 476 ALA A N 1
ATOM 3684 C CA . ALA A 1 476 ? 21.211 9.454 -57.516 1.00 77.12 476 ALA A CA 1
ATOM 3685 C C . ALA A 1 476 ? 21.583 7.967 -57.324 1.00 77.12 476 ALA A C 1
ATOM 3687 O O . ALA A 1 476 ? 21.724 7.235 -58.295 1.00 77.12 476 ALA A O 1
ATOM 3688 N N . GLN A 1 477 ? 21.675 7.478 -56.087 1.00 83.88 477 GLN A N 1
ATOM 3689 C CA . GLN A 1 477 ? 22.071 6.097 -55.814 1.00 83.88 477 GLN A CA 1
ATOM 3690 C C . GLN A 1 477 ? 20.893 5.133 -55.674 1.00 83.88 477 GLN A C 1
ATOM 3692 O O . GLN A 1 477 ? 20.975 4.002 -56.151 1.00 83.88 477 GLN A O 1
ATOM 3697 N N . TYR A 1 478 ? 19.802 5.561 -55.035 1.00 90.00 478 TYR A N 1
ATOM 3698 C CA . TYR A 1 478 ? 18.727 4.663 -54.622 1.00 90.00 478 TYR A CA 1
ATOM 3699 C C . TYR A 1 478 ? 17.344 5.156 -55.032 1.00 90.00 478 TYR A C 1
ATOM 3701 O O . TYR A 1 478 ? 17.025 6.338 -54.894 1.00 90.00 478 TYR A O 1
ATOM 3709 N N . ASN A 1 479 ? 16.501 4.214 -55.447 1.00 87.38 479 ASN A N 1
ATOM 3710 C CA . ASN A 1 479 ? 15.054 4.354 -55.381 1.00 87.38 479 ASN A CA 1
ATOM 3711 C C . ASN A 1 479 ? 14.574 3.793 -54.040 1.00 87.38 479 ASN A C 1
ATOM 3713 O O . ASN A 1 479 ? 15.031 2.730 -53.614 1.00 87.38 479 ASN A O 1
ATOM 3717 N N . TYR A 1 480 ? 13.643 4.485 -53.389 1.00 91.12 480 TYR A N 1
ATOM 3718 C CA . TYR A 1 480 ? 13.080 4.058 -52.110 1.00 91.12 480 TYR A CA 1
ATOM 3719 C C . TYR A 1 480 ? 11.651 3.561 -52.298 1.00 91.12 480 TYR A C 1
ATOM 3721 O O . TYR A 1 480 ? 10.825 4.258 -52.881 1.00 91.12 480 TYR A O 1
ATOM 3729 N N . SER A 1 481 ? 11.361 2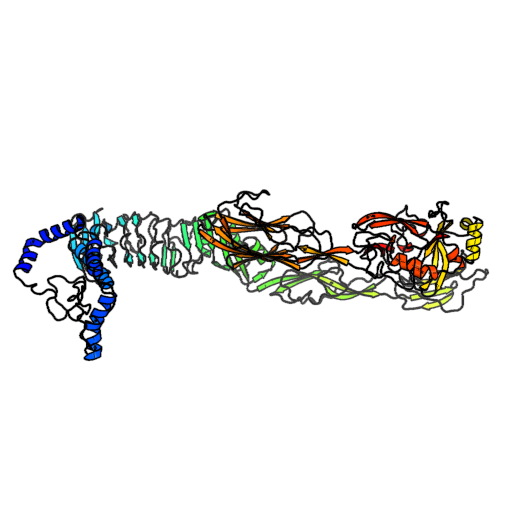.370 -51.781 1.00 90.69 481 SER A N 1
ATOM 3730 C CA . SER A 1 481 ? 10.013 1.799 -51.748 1.00 90.69 481 SER A CA 1
ATOM 3731 C C . SER A 1 481 ? 9.537 1.724 -50.306 1.00 90.69 481 SER A C 1
ATOM 3733 O O . SER A 1 481 ? 10.259 1.221 -49.448 1.00 90.69 481 SER A O 1
ATOM 3735 N N . PHE A 1 482 ? 8.352 2.263 -50.028 1.00 93.88 482 PHE A N 1
ATOM 3736 C CA . PHE A 1 482 ? 7.747 2.188 -48.701 1.00 93.88 482 PHE A CA 1
ATOM 3737 C C . PHE A 1 482 ? 7.438 0.729 -48.354 1.00 93.88 482 PHE A C 1
ATOM 3739 O O . PHE A 1 482 ? 6.866 0.012 -49.175 1.00 93.88 482 PHE A O 1
ATOM 3746 N N . VAL A 1 483 ? 7.823 0.293 -47.155 1.00 91.75 483 VAL A N 1
ATOM 3747 C CA . VAL A 1 483 ? 7.656 -1.106 -46.714 1.00 91.75 483 VAL A CA 1
ATOM 3748 C C . VAL A 1 483 ? 6.860 -1.264 -45.421 1.00 91.75 483 VAL A C 1
ATOM 3750 O O . VAL A 1 483 ? 6.645 -2.388 -44.980 1.00 91.75 483 VAL A O 1
ATOM 3753 N N . GLY A 1 484 ? 6.397 -0.163 -44.828 1.00 93.56 484 GLY A N 1
ATOM 3754 C CA . GLY A 1 484 ? 5.563 -0.158 -43.627 1.00 93.56 484 GLY A CA 1
ATOM 3755 C C . GLY A 1 484 ? 6.067 0.822 -42.572 1.00 93.56 484 GLY A C 1
ATOM 3756 O O . GLY A 1 484 ? 6.807 1.756 -42.876 1.00 93.56 484 GLY A O 1
ATOM 3757 N N . TRP A 1 485 ? 5.654 0.618 -41.325 1.00 95.25 485 TRP A N 1
ATOM 3758 C CA . TRP A 1 485 ? 5.922 1.531 -40.213 1.00 95.25 485 TRP A CA 1
ATOM 3759 C C . TRP A 1 485 ? 6.928 0.935 -39.228 1.00 95.25 485 TRP A C 1
ATOM 3761 O O . TRP A 1 485 ? 6.919 -0.267 -38.975 1.00 95.25 485 TRP A O 1
ATOM 3771 N N . SER A 1 486 ? 7.794 1.773 -38.667 1.00 94.25 486 SER A N 1
ATOM 3772 C CA . SER A 1 486 ? 8.790 1.392 -37.661 1.00 94.25 486 SER A CA 1
ATOM 3773 C C . SER A 1 486 ? 8.741 2.335 -36.463 1.00 94.25 486 SER A C 1
ATOM 3775 O O . SER A 1 486 ? 8.416 3.510 -36.591 1.00 94.25 486 SER A O 1
ATOM 3777 N N . LYS A 1 487 ? 9.104 1.839 -35.285 1.00 94.44 487 LYS A N 1
ATOM 3778 C CA . LYS A 1 487 ? 9.306 2.623 -34.060 1.00 94.44 487 LYS A CA 1
ATOM 3779 C C . LYS A 1 487 ? 10.595 3.457 -34.106 1.00 94.44 487 LYS A C 1
ATOM 3781 O O . LYS A 1 487 ? 10.787 4.329 -33.264 1.00 94.44 487 LYS A O 1
ATOM 3786 N N . SER A 1 488 ? 11.469 3.214 -35.087 1.00 93.62 488 SER A N 1
ATOM 3787 C CA . SER A 1 488 ? 12.749 3.908 -35.256 1.00 93.62 488 SER A CA 1
ATOM 3788 C C . SER A 1 488 ? 12.779 4.785 -36.506 1.00 93.62 488 SER A C 1
ATOM 3790 O O . SER A 1 488 ? 12.237 4.445 -37.556 1.00 93.62 488 SER A O 1
ATOM 3792 N N . LYS A 1 489 ? 13.481 5.917 -36.412 1.00 95.06 489 LYS A N 1
ATOM 3793 C CA . LYS A 1 489 ? 13.752 6.792 -37.560 1.00 95.06 489 LYS A CA 1
ATOM 3794 C C . LYS A 1 489 ? 14.699 6.119 -38.556 1.00 95.06 489 LYS A C 1
ATOM 3796 O O . LYS A 1 489 ? 15.568 5.342 -38.173 1.00 95.06 489 LYS A O 1
ATOM 3801 N N . ASN A 1 490 ? 14.581 6.492 -39.828 1.00 89.62 490 ASN A N 1
ATOM 3802 C CA . ASN A 1 490 ? 15.390 6.030 -40.961 1.00 89.62 490 ASN A CA 1
ATOM 3803 C C . ASN A 1 490 ? 15.406 4.504 -41.150 1.00 89.62 490 ASN A C 1
ATOM 3805 O O . ASN A 1 490 ? 16.343 3.971 -41.745 1.00 89.62 490 ASN A O 1
ATOM 3809 N N . ALA A 1 491 ? 14.379 3.807 -40.662 1.00 91.06 491 ALA A N 1
ATOM 3810 C CA . ALA A 1 491 ? 14.318 2.357 -40.718 1.00 91.06 491 ALA A CA 1
ATOM 3811 C C . ALA A 1 491 ? 14.274 1.836 -42.164 1.00 91.06 491 ALA A C 1
ATOM 3813 O O . ALA A 1 491 ? 13.562 2.362 -43.029 1.00 91.06 491 ALA A O 1
ATOM 3814 N N . THR A 1 492 ? 15.038 0.774 -42.416 1.00 89.44 492 THR A N 1
ATOM 3815 C CA . THR A 1 492 ? 15.085 0.068 -43.706 1.00 89.44 492 THR A CA 1
ATOM 3816 C C . THR A 1 492 ? 14.080 -1.085 -43.795 1.00 89.44 492 THR A C 1
ATOM 3818 O O . THR A 1 492 ? 13.909 -1.677 -44.860 1.00 89.44 492 THR A O 1
ATOM 3821 N N . SER A 1 493 ? 13.391 -1.380 -42.692 1.00 90.81 493 SER A N 1
ATOM 3822 C CA . SER A 1 493 ? 12.344 -2.393 -42.553 1.00 90.81 493 SER A CA 1
ATOM 3823 C C . SER A 1 493 ? 11.246 -1.896 -41.611 1.00 90.81 493 SER A C 1
ATOM 3825 O O . SER A 1 493 ? 11.503 -1.058 -40.749 1.00 90.81 493 SER A O 1
ATOM 3827 N N . ALA A 1 494 ? 10.026 -2.405 -41.775 1.00 91.19 494 ALA A N 1
ATOM 3828 C CA . ALA A 1 494 ? 8.938 -2.165 -40.831 1.00 91.19 494 ALA A CA 1
ATOM 3829 C C . ALA A 1 494 ? 9.100 -3.046 -39.581 1.00 91.19 494 ALA A C 1
ATOM 3831 O O . ALA A 1 494 ? 9.569 -4.181 -39.695 1.00 91.19 494 ALA A O 1
ATOM 3832 N N . ASP A 1 495 ? 8.677 -2.549 -38.418 1.00 93.12 495 ASP A N 1
ATOM 3833 C CA . ASP A 1 495 ? 8.584 -3.379 -37.215 1.00 93.12 495 ASP A CA 1
ATOM 3834 C C . ASP A 1 495 ? 7.226 -4.079 -37.210 1.00 93.12 495 ASP A C 1
ATOM 3836 O O . ASP A 1 495 ? 6.186 -3.440 -37.394 1.00 93.12 495 ASP A O 1
ATOM 3840 N N . SER A 1 496 ? 7.220 -5.392 -36.977 1.00 90.00 496 SER A N 1
ATOM 3841 C CA . SER A 1 496 ? 5.993 -6.198 -36.987 1.00 90.00 496 SER A CA 1
ATOM 3842 C C . SER A 1 496 ? 4.976 -5.763 -35.932 1.00 90.00 496 SER A C 1
ATOM 3844 O O . SER A 1 496 ? 3.786 -6.011 -36.099 1.00 90.00 496 SER A O 1
ATOM 3846 N N . ASP A 1 497 ? 5.435 -5.099 -34.872 1.00 91.19 497 ASP A N 1
ATOM 3847 C CA . ASP A 1 497 ? 4.622 -4.638 -33.753 1.00 91.19 497 ASP A CA 1
ATOM 3848 C C . ASP A 1 497 ? 4.428 -3.112 -33.709 1.00 91.19 497 ASP A C 1
ATOM 3850 O O . ASP A 1 497 ? 3.831 -2.598 -32.762 1.00 91.19 497 ASP A O 1
ATOM 3854 N N . ALA A 1 498 ? 4.898 -2.368 -34.722 1.00 89.69 498 ALA A N 1
ATOM 3855 C CA . ALA A 1 498 ? 4.833 -0.902 -34.733 1.00 89.69 498 ALA A CA 1
ATOM 3856 C C . ALA A 1 498 ? 3.410 -0.383 -34.485 1.00 89.69 498 ALA A C 1
ATOM 3858 O O . ALA A 1 498 ? 3.210 0.531 -33.683 1.00 89.69 498 ALA A O 1
ATOM 3859 N N . LEU A 1 499 ? 2.429 -1.004 -35.143 1.00 93.44 499 LEU A N 1
ATOM 3860 C CA . LEU A 1 499 ? 1.022 -0.611 -35.088 1.00 93.44 499 LEU A CA 1
ATOM 3861 C C . LEU A 1 499 ? 0.180 -1.510 -34.185 1.00 93.44 499 LEU A C 1
ATOM 3863 O O . LEU A 1 499 ? -1.010 -1.261 -34.045 1.00 93.44 499 LEU A O 1
ATOM 3867 N N . THR A 1 500 ? 0.744 -2.574 -33.614 1.00 92.19 500 THR A N 1
ATOM 3868 C CA . THR A 1 500 ? -0.047 -3.539 -32.845 1.00 92.19 500 THR A CA 1
ATOM 3869 C C . THR A 1 500 ? -0.049 -3.200 -31.365 1.00 92.19 500 THR A C 1
ATOM 3871 O O . THR A 1 500 ? 0.974 -2.742 -30.844 1.00 92.19 500 THR A O 1
ATOM 3874 N N . ASN A 1 501 ? -1.156 -3.500 -30.687 1.00 87.75 501 ASN A N 1
ATOM 3875 C CA . ASN A 1 501 ? -1.294 -3.382 -29.238 1.00 87.75 501 ASN A CA 1
ATOM 3876 C C . ASN A 1 501 ? -0.852 -2.003 -28.716 1.00 87.75 501 ASN A C 1
ATOM 3878 O O . ASN A 1 501 ? 0.140 -1.873 -27.986 1.00 87.75 501 ASN A O 1
ATOM 3882 N N . VAL A 1 502 ? -1.510 -0.944 -29.191 1.00 88.06 502 VAL A N 1
ATOM 3883 C CA . VAL A 1 502 ? -1.169 0.438 -28.826 1.00 88.06 502 VAL A CA 1
ATOM 3884 C C . VAL A 1 502 ? -1.902 0.805 -27.541 1.00 88.06 502 VAL A C 1
ATOM 3886 O O . VAL A 1 502 ? -3.048 1.237 -27.558 1.00 88.06 502 VAL A O 1
ATOM 3889 N N . THR A 1 503 ? -1.231 0.596 -26.411 1.00 83.19 503 THR A N 1
ATOM 3890 C CA . THR A 1 503 ? -1.768 0.832 -25.058 1.00 83.19 503 THR A CA 1
ATOM 3891 C C . THR A 1 503 ? -1.371 2.185 -24.459 1.00 83.19 503 THR A C 1
ATOM 3893 O O . THR A 1 503 ? -1.851 2.553 -23.392 1.00 83.19 503 THR A O 1
ATOM 3896 N N . ALA A 1 504 ? -0.484 2.922 -25.127 1.00 82.81 504 ALA A N 1
ATOM 3897 C CA . ALA A 1 504 ? -0.025 4.253 -24.748 1.00 82.81 504 ALA A CA 1
ATOM 3898 C C . ALA A 1 504 ? 0.364 5.037 -26.005 1.00 82.81 504 ALA A C 1
ATOM 3900 O O . ALA A 1 504 ? 0.629 4.430 -27.050 1.00 82.81 504 ALA A O 1
ATOM 3901 N N . ASP A 1 505 ? 0.413 6.367 -25.887 1.00 89.06 505 ASP A N 1
ATOM 3902 C CA . ASP A 1 505 ? 0.812 7.254 -26.976 1.00 89.06 505 ASP A CA 1
ATOM 3903 C C . ASP A 1 505 ? 2.125 6.780 -27.616 1.00 89.06 505 ASP A C 1
ATOM 3905 O O . ASP A 1 505 ? 3.138 6.569 -26.940 1.00 89.06 505 ASP A O 1
ATOM 3909 N N . ARG A 1 506 ? 2.100 6.574 -28.935 1.00 90.81 506 ARG A N 1
ATOM 3910 C CA . ARG A 1 506 ? 3.208 5.970 -29.681 1.00 90.81 506 ARG A CA 1
ATOM 3911 C C . ARG A 1 506 ? 3.469 6.742 -30.957 1.00 90.81 506 ARG A C 1
ATOM 3913 O O . ARG A 1 506 ? 2.554 7.075 -31.699 1.00 90.81 506 ARG A O 1
ATOM 3920 N N . THR A 1 507 ? 4.744 6.938 -31.255 1.00 95.62 507 THR A N 1
ATOM 3921 C CA . THR A 1 507 ? 5.183 7.502 -32.530 1.00 95.62 507 THR A CA 1
ATOM 3922 C C . THR A 1 507 ? 5.763 6.409 -33.417 1.00 95.62 507 THR A C 1
ATOM 3924 O O . THR A 1 507 ? 6.595 5.619 -32.968 1.00 95.62 507 THR A O 1
ATOM 3927 N N . VAL A 1 508 ? 5.354 6.389 -34.684 1.00 96.31 508 VAL A N 1
ATOM 3928 C CA . VAL A 1 508 ? 5.878 5.502 -35.727 1.00 96.31 508 VAL A CA 1
ATOM 3929 C C . VAL A 1 508 ? 6.331 6.303 -36.945 1.00 96.31 508 VAL A C 1
ATOM 3931 O O . VAL A 1 508 ? 5.804 7.370 -37.249 1.00 96.31 508 VAL A O 1
ATOM 3934 N N . TYR A 1 509 ? 7.318 5.776 -37.658 1.00 96.75 509 TYR A N 1
ATOM 3935 C CA . TYR A 1 509 ? 7.993 6.410 -38.783 1.00 96.75 509 TYR A CA 1
ATOM 3936 C C . TYR A 1 509 ? 7.888 5.534 -40.025 1.00 96.75 509 TYR A C 1
ATOM 3938 O O . TYR A 1 509 ? 7.956 4.306 -39.949 1.00 96.75 509 TYR A O 1
ATOM 3946 N N . ALA A 1 510 ? 7.748 6.166 -41.185 1.00 95.06 510 ALA A N 1
ATOM 3947 C CA . ALA A 1 510 ? 7.716 5.456 -42.454 1.00 95.06 510 ALA A CA 1
ATOM 3948 C C . ALA A 1 510 ? 9.063 4.773 -42.764 1.00 95.06 510 ALA A C 1
ATOM 3950 O O . ALA A 1 510 ? 10.089 5.446 -42.875 1.00 95.06 510 ALA A O 1
ATOM 3951 N N . ALA A 1 511 ? 9.055 3.454 -42.955 1.00 93.88 511 ALA A N 1
ATOM 3952 C CA . ALA A 1 511 ? 10.226 2.655 -43.305 1.00 93.88 511 ALA A CA 1
ATOM 3953 C C . ALA A 1 511 ? 10.319 2.419 -44.819 1.00 93.88 511 ALA A C 1
ATOM 3955 O O . ALA A 1 511 ? 9.304 2.247 -45.503 1.00 93.88 511 ALA A O 1
ATOM 3956 N N . TYR A 1 512 ? 11.546 2.381 -45.350 1.00 93.88 512 TYR A N 1
ATOM 3957 C CA . TYR A 1 512 ? 11.789 2.239 -46.790 1.00 93.88 512 TYR A CA 1
ATOM 3958 C C . TYR A 1 512 ? 12.904 1.247 -47.103 1.00 93.88 512 TYR A C 1
ATOM 3960 O O . TYR A 1 512 ? 14.012 1.376 -46.587 1.00 93.88 512 TYR A O 1
ATOM 3968 N N . THR A 1 513 ? 12.666 0.347 -48.056 1.00 91.50 513 THR A N 1
ATOM 3969 C CA . THR A 1 513 ? 13.747 -0.411 -48.696 1.00 91.50 513 THR A CA 1
ATOM 3970 C C . THR A 1 513 ? 14.368 0.409 -49.818 1.00 91.50 513 THR A C 1
ATOM 3972 O O . THR A 1 513 ? 13.686 1.142 -50.538 1.00 91.50 513 THR A O 1
ATOM 3975 N N . ALA A 1 514 ? 15.687 0.305 -49.957 1.00 89.31 514 ALA A N 1
ATOM 3976 C CA . ALA A 1 514 ? 16.448 0.986 -50.994 1.00 89.31 514 ALA A CA 1
ATOM 3977 C C . ALA A 1 514 ? 16.819 -0.005 -52.103 1.00 89.31 514 ALA A C 1
ATOM 3979 O O . ALA A 1 514 ? 17.321 -1.092 -51.829 1.00 89.31 514 ALA A O 1
ATOM 3980 N N . THR A 1 515 ? 16.609 0.382 -53.358 1.00 86.06 515 THR A N 1
ATOM 3981 C CA . THR A 1 515 ? 17.060 -0.368 -54.539 1.00 86.06 515 THR A CA 1
ATOM 3982 C C . THR A 1 515 ? 18.042 0.483 -55.327 1.00 86.06 515 THR A C 1
ATOM 3984 O O . THR A 1 515 ? 17.797 1.668 -55.553 1.00 86.06 515 THR A O 1
ATOM 3987 N N . VAL A 1 516 ? 19.187 -0.094 -55.694 1.00 84.69 516 VAL A N 1
ATOM 3988 C CA . VAL A 1 516 ? 20.242 0.625 -56.420 1.00 84.69 516 VAL A CA 1
ATOM 3989 C C . VAL A 1 516 ? 19.724 1.007 -57.807 1.00 84.69 516 VAL A C 1
ATOM 3991 O O . VAL A 1 516 ? 19.222 0.156 -58.542 1.00 84.69 516 VAL A O 1
ATOM 3994 N N . ARG A 1 517 ? 19.837 2.287 -58.167 1.00 84.12 517 ARG A N 1
ATOM 3995 C CA . ARG A 1 517 ? 19.457 2.791 -59.493 1.00 84.12 517 ARG A CA 1
ATOM 3996 C C . ARG A 1 517 ? 20.441 2.321 -60.554 1.00 84.12 517 ARG A C 1
ATOM 3998 O O . ARG A 1 517 ? 21.619 2.124 -60.268 1.00 84.12 517 ARG A O 1
ATOM 4005 N N . THR A 1 518 ? 19.958 2.189 -61.782 1.00 83.75 518 THR A N 1
ATOM 4006 C CA . THR A 1 518 ? 20.779 1.885 -62.952 1.00 83.75 518 THR A CA 1
ATOM 4007 C C . THR A 1 518 ? 20.755 3.036 -63.958 1.00 83.75 518 THR A C 1
ATOM 4009 O O . THR A 1 518 ? 19.796 3.806 -64.012 1.00 83.75 518 THR A O 1
ATOM 4012 N N . TYR A 1 519 ? 21.821 3.146 -64.745 1.00 85.56 519 TYR A N 1
ATOM 4013 C CA . TYR A 1 519 ? 22.097 4.227 -65.689 1.00 85.56 519 TYR A CA 1
ATOM 4014 C C . TYR A 1 519 ? 22.598 3.680 -67.029 1.00 85.56 519 TYR A C 1
ATOM 4016 O O . TYR A 1 519 ? 23.019 2.525 -67.132 1.00 85.56 519 TYR A O 1
ATOM 4024 N N . THR A 1 520 ? 22.541 4.501 -68.074 1.00 90.31 520 THR A N 1
ATOM 4025 C CA . THR A 1 520 ? 23.020 4.157 -69.418 1.00 90.31 520 THR A CA 1
ATOM 4026 C C . THR A 1 520 ? 24.387 4.780 -69.675 1.00 90.31 520 THR A C 1
ATOM 4028 O O . THR A 1 520 ? 24.557 5.988 -69.521 1.00 90.31 520 THR A O 1
ATOM 4031 N N . VAL A 1 521 ? 25.351 3.977 -70.130 1.00 89.81 521 VAL A N 1
ATOM 4032 C CA . VAL A 1 521 ? 26.691 4.447 -70.515 1.00 89.81 521 VAL A CA 1
ATOM 4033 C C . VAL A 1 521 ? 26.896 4.306 -72.018 1.00 89.81 521 VAL A C 1
ATOM 4035 O O . VAL A 1 521 ? 26.552 3.280 -72.598 1.00 89.81 521 VAL A O 1
ATOM 4038 N N . LYS A 1 522 ? 27.462 5.317 -72.674 1.00 90.56 522 LYS A N 1
ATOM 4039 C CA . LYS A 1 522 ? 27.742 5.304 -74.117 1.00 90.56 522 LYS A CA 1
ATOM 4040 C C . LYS A 1 522 ? 29.202 5.628 -74.387 1.00 90.56 522 LYS A C 1
ATOM 4042 O O . LYS A 1 522 ? 29.702 6.607 -73.859 1.00 90.56 522 LYS A O 1
ATOM 4047 N N . PHE A 1 523 ? 29.864 4.857 -75.240 1.00 89.06 523 PHE A N 1
ATOM 4048 C CA . PHE A 1 523 ? 31.264 5.041 -75.621 1.00 89.06 523 PHE A CA 1
ATOM 4049 C C . PHE A 1 523 ? 31.376 5.647 -77.019 1.00 89.06 523 PHE A C 1
ATOM 4051 O O . PHE A 1 523 ? 30.732 5.155 -77.942 1.00 89.06 523 PHE A O 1
ATOM 4058 N N . TYR A 1 524 ? 32.205 6.674 -77.187 1.00 86.38 524 TYR A N 1
ATOM 4059 C CA . TYR A 1 524 ? 32.388 7.442 -78.422 1.00 86.38 524 TYR A CA 1
ATOM 4060 C C . TYR A 1 524 ? 33.874 7.560 -78.799 1.00 86.38 524 TYR A C 1
ATOM 4062 O O . TYR A 1 524 ? 34.714 7.687 -77.915 1.00 86.38 524 TYR A O 1
ATOM 4070 N N . ASN A 1 525 ? 34.210 7.599 -80.094 1.00 83.06 525 ASN A N 1
ATOM 4071 C CA . ASN A 1 525 ? 35.516 8.061 -80.592 1.00 83.06 525 ASN A CA 1
ATOM 4072 C C . ASN A 1 525 ? 35.308 9.299 -81.473 1.00 83.06 525 ASN A C 1
ATOM 4074 O O . ASN A 1 525 ? 34.679 9.226 -82.534 1.00 83.06 525 ASN A O 1
ATOM 4078 N N . GLY A 1 526 ? 35.762 10.457 -80.989 1.00 79.38 526 GLY A N 1
ATOM 4079 C CA . GLY A 1 526 ? 35.339 11.751 -81.519 1.00 79.38 526 GLY A CA 1
ATOM 4080 C C . GLY A 1 526 ? 33.814 11.897 -81.453 1.00 79.38 526 GLY A C 1
ATOM 4081 O O . GLY A 1 526 ? 33.208 11.727 -80.399 1.00 79.38 526 GLY A O 1
ATOM 4082 N N . THR A 1 527 ? 33.178 12.177 -82.591 1.00 79.31 527 THR A N 1
ATOM 4083 C CA . THR A 1 527 ? 31.711 12.282 -82.711 1.00 79.31 527 THR A CA 1
ATOM 4084 C C . THR A 1 527 ? 31.016 10.951 -83.020 1.00 79.31 527 THR A C 1
ATOM 4086 O O . THR A 1 527 ? 29.786 10.894 -83.054 1.00 79.31 527 THR A O 1
ATOM 4089 N N . THR A 1 528 ? 31.769 9.869 -83.239 1.00 81.38 528 THR A N 1
ATOM 4090 C CA . THR A 1 528 ? 31.213 8.564 -83.627 1.00 81.38 528 THR A CA 1
ATOM 4091 C C . THR A 1 528 ? 30.855 7.751 -82.388 1.00 81.38 528 THR A C 1
ATOM 4093 O O . THR A 1 528 ? 31.727 7.463 -81.571 1.00 81.38 528 THR A O 1
ATOM 4096 N N . LEU A 1 529 ? 29.585 7.355 -82.248 1.00 88.25 529 LEU A N 1
ATOM 4097 C CA . LEU A 1 529 ? 29.153 6.425 -81.199 1.00 88.25 529 LEU A CA 1
ATOM 4098 C C . LEU A 1 529 ? 29.669 5.018 -81.511 1.00 88.25 529 LEU A C 1
ATOM 4100 O O . LEU A 1 529 ? 29.395 4.482 -82.581 1.00 88.25 529 LEU A O 1
ATOM 4104 N N . LEU A 1 530 ? 30.365 4.417 -80.554 1.00 83.81 530 LEU A N 1
ATOM 4105 C CA . LEU A 1 530 ? 30.951 3.087 -80.670 1.00 83.81 530 LEU A CA 1
ATOM 4106 C C . LEU A 1 530 ? 30.110 2.005 -79.979 1.00 83.81 530 LEU A C 1
ATOM 4108 O O . LEU A 1 530 ? 29.942 0.924 -80.533 1.00 83.81 530 LEU A O 1
ATOM 4112 N N . GLN A 1 531 ? 29.567 2.268 -78.783 1.00 89.50 531 GLN A N 1
ATOM 4113 C CA . GLN A 1 531 ? 28.770 1.286 -78.027 1.00 89.50 531 GLN A CA 1
ATOM 4114 C C . GLN A 1 531 ? 27.827 1.964 -77.030 1.00 89.50 531 GLN A C 1
ATOM 4116 O O . GLN A 1 531 ? 28.154 3.003 -76.469 1.00 89.50 531 GLN A O 1
ATOM 4121 N N . THR A 1 532 ? 26.668 1.359 -76.766 1.00 91.56 532 THR A N 1
ATOM 4122 C CA . THR A 1 532 ? 25.781 1.720 -75.644 1.00 91.56 532 THR A CA 1
ATOM 4123 C C . THR A 1 532 ? 25.650 0.530 -74.696 1.00 91.56 532 THR A C 1
ATOM 4125 O O . THR A 1 532 ? 25.416 -0.588 -75.146 1.00 91.56 532 THR A O 1
ATOM 4128 N N . VAL A 1 533 ? 25.779 0.773 -73.394 1.00 88.38 533 VAL A N 1
ATOM 4129 C CA . VAL A 1 533 ? 25.638 -0.201 -72.307 1.00 88.38 533 VAL A CA 1
ATOM 4130 C C . VAL A 1 533 ? 24.514 0.273 -71.372 1.00 88.38 533 VAL A C 1
ATOM 4132 O O . VAL A 1 533 ? 24.714 1.223 -70.613 1.00 88.38 533 VAL A O 1
ATOM 4135 N N . PRO A 1 534 ? 23.311 -0.323 -71.441 1.00 88.56 534 PRO A N 1
ATOM 4136 C CA . PRO A 1 534 ? 22.210 0.014 -70.540 1.00 88.56 534 PRO A CA 1
ATOM 4137 C C . PRO A 1 534 ? 22.332 -0.699 -69.179 1.00 88.56 534 PRO A C 1
ATOM 4139 O O . PRO A 1 534 ? 23.050 -1.687 -69.047 1.00 88.56 534 PRO A O 1
ATOM 4142 N N . ASN A 1 535 ? 21.550 -0.246 -68.193 1.00 87.25 535 ASN A N 1
ATOM 4143 C CA . ASN A 1 535 ? 21.355 -0.881 -66.877 1.00 87.25 535 ASN A CA 1
ATOM 4144 C C . ASN A 1 535 ? 22.593 -0.979 -65.958 1.00 87.25 535 ASN A C 1
ATOM 4146 O O . ASN A 1 535 ? 22.684 -1.887 -65.132 1.00 87.25 535 ASN A O 1
ATOM 4150 N N . VAL A 1 536 ? 23.525 -0.035 -66.038 1.00 85.44 536 VAL A N 1
ATOM 4151 C CA . VAL A 1 536 ? 24.728 -0.008 -65.192 1.00 85.44 536 VAL A CA 1
ATOM 4152 C C . VAL A 1 536 ? 24.371 0.529 -63.806 1.00 85.44 536 VAL A C 1
ATOM 4154 O O . VAL A 1 536 ? 23.895 1.654 -63.694 1.00 85.44 536 VAL A O 1
ATOM 4157 N N . GLN A 1 537 ? 24.551 -0.263 -62.747 1.00 88.38 537 GLN A N 1
ATOM 4158 C CA . GLN A 1 537 ? 24.218 0.140 -61.371 1.00 88.38 537 GLN A CA 1
ATOM 4159 C C . GLN A 1 537 ? 25.014 1.375 -60.916 1.00 88.38 537 GLN A C 1
ATOM 4161 O O . GLN A 1 537 ? 26.153 1.564 -61.338 1.00 88.38 537 GLN A O 1
ATOM 4166 N N . TYR A 1 538 ? 24.438 2.202 -60.034 1.00 84.81 538 TYR A N 1
ATOM 4167 C CA . TYR A 1 538 ? 25.143 3.331 -59.419 1.00 84.81 538 TYR A CA 1
ATOM 4168 C C . TYR A 1 538 ? 26.424 2.864 -58.713 1.00 84.81 538 TYR A C 1
ATOM 4170 O O . TYR A 1 538 ? 26.388 1.929 -57.913 1.00 84.81 538 TYR A O 1
ATOM 4178 N N . GLY A 1 539 ? 27.544 3.530 -58.991 1.00 83.75 539 GLY A N 1
ATOM 4179 C CA . GLY A 1 539 ? 28.884 3.147 -58.541 1.00 83.75 539 GLY A CA 1
ATOM 4180 C C . GLY A 1 539 ? 29.489 1.966 -59.310 1.00 83.75 539 GLY A C 1
ATOM 4181 O O . GLY A 1 539 ? 30.648 1.638 -59.091 1.00 83.75 539 GLY A O 1
ATOM 4182 N N . GLY A 1 540 ? 28.728 1.339 -60.211 1.00 86.00 540 GLY A N 1
ATOM 4183 C CA . GLY A 1 540 ? 29.178 0.259 -61.079 1.00 86.00 540 GLY A CA 1
ATOM 4184 C C . GLY A 1 540 ? 29.899 0.760 -62.328 1.00 86.00 540 GLY A C 1
ATOM 4185 O O . GLY A 1 540 ? 30.182 1.952 -62.482 1.00 86.00 540 GLY A O 1
ATOM 4186 N N . SER A 1 541 ? 30.169 -0.178 -63.233 1.00 86.19 541 SER A N 1
ATOM 4187 C CA . SER A 1 541 ? 31.063 0.042 -64.365 1.00 86.19 541 SER A CA 1
ATOM 4188 C C . SER A 1 541 ? 30.499 -0.509 -65.667 1.00 86.19 541 SER A C 1
ATOM 4190 O O . SER A 1 541 ? 29.906 -1.586 -65.701 1.00 86.19 541 SER A O 1
ATOM 4192 N N . ALA A 1 542 ? 30.729 0.221 -66.751 1.00 85.75 542 ALA A N 1
ATOM 4193 C CA . ALA A 1 542 ? 30.519 -0.216 -68.119 1.00 85.75 542 ALA A CA 1
ATOM 4194 C C . ALA A 1 542 ? 31.873 -0.383 -68.806 1.00 85.75 542 ALA A C 1
ATOM 4196 O O . ALA A 1 542 ? 32.755 0.463 -68.669 1.00 85.75 542 ALA A O 1
ATOM 4197 N N . THR A 1 543 ? 32.016 -1.448 -69.588 1.00 83.75 543 THR A N 1
ATOM 4198 C CA . THR A 1 543 ? 33.235 -1.720 -70.353 1.00 83.75 543 THR A CA 1
ATOM 4199 C C . THR A 1 543 ? 32.909 -1.692 -71.837 1.00 83.75 543 THR A C 1
ATOM 4201 O O . THR A 1 543 ? 31.976 -2.355 -72.293 1.00 83.75 543 THR A O 1
ATOM 4204 N N . TYR A 1 544 ? 33.683 -0.919 -72.592 1.00 85.00 544 TYR A N 1
ATOM 4205 C CA . TYR A 1 544 ? 33.662 -0.965 -74.046 1.00 85.00 544 TYR A CA 1
ATOM 4206 C C . TYR A 1 544 ? 34.316 -2.265 -74.533 1.00 85.00 544 TYR A C 1
ATOM 4208 O O . TYR A 1 544 ? 35.420 -2.593 -74.106 1.00 85.00 544 TYR A O 1
ATOM 4216 N N . THR A 1 545 ? 33.646 -3.008 -75.413 1.00 82.62 545 THR A N 1
ATOM 4217 C CA . THR A 1 545 ? 34.086 -4.331 -75.899 1.00 82.62 545 THR A CA 1
ATOM 4218 C C . THR A 1 545 ? 34.400 -4.356 -77.395 1.00 82.62 545 THR A C 1
ATOM 4220 O O . THR A 1 545 ? 34.712 -5.415 -77.940 1.00 82.62 545 THR A O 1
ATOM 4223 N N . GLY A 1 546 ? 34.300 -3.213 -78.080 1.00 78.00 546 GLY A N 1
ATOM 4224 C CA . GLY A 1 546 ? 34.702 -3.083 -79.480 1.00 78.00 546 GLY A CA 1
ATOM 4225 C C . GLY A 1 546 ? 36.219 -2.943 -79.656 1.00 78.00 546 GLY A C 1
ATOM 4226 O O . GLY A 1 546 ? 36.985 -2.933 -78.695 1.00 78.00 546 GLY A O 1
ATOM 4227 N N . SER A 1 547 ? 36.669 -2.816 -80.904 1.00 76.38 547 SER A N 1
ATOM 4228 C CA . SER A 1 547 ? 38.090 -2.638 -81.233 1.00 76.38 547 SER A CA 1
ATOM 4229 C C . SER A 1 547 ? 38.658 -1.327 -80.679 1.00 76.38 547 SER A C 1
ATOM 4231 O O . SER A 1 547 ? 37.956 -0.310 -80.678 1.00 76.38 547 SER A O 1
ATOM 4233 N N . THR A 1 548 ? 39.931 -1.348 -80.267 1.00 76.06 548 THR A N 1
ATOM 4234 C CA . THR A 1 548 ? 40.655 -0.208 -79.681 1.00 76.06 548 THR A CA 1
ATOM 4235 C C . THR A 1 548 ? 40.554 1.047 -80.561 1.00 76.06 548 THR A C 1
ATOM 4237 O O . THR A 1 548 ? 40.935 0.986 -81.733 1.00 76.06 548 THR A O 1
ATOM 4240 N N . PRO A 1 549 ? 40.046 2.179 -80.035 1.00 77.06 549 PRO A N 1
ATOM 4241 C CA . PRO A 1 549 ? 40.015 3.448 -80.760 1.00 77.06 549 PRO A CA 1
ATOM 4242 C C . PRO A 1 549 ? 41.425 3.929 -81.132 1.00 77.06 549 PRO A C 1
ATOM 4244 O O . PRO A 1 549 ? 42.360 3.758 -80.358 1.00 77.06 549 PRO A O 1
ATOM 4247 N N . THR A 1 550 ? 41.582 4.559 -82.295 1.00 67.88 550 THR A N 1
ATOM 4248 C CA . THR A 1 550 ? 42.867 5.095 -82.787 1.00 67.88 550 THR A CA 1
ATOM 4249 C C . THR A 1 550 ? 42.753 6.592 -83.076 1.00 67.88 550 THR A C 1
ATOM 4251 O O . THR A 1 550 ? 41.707 7.019 -83.575 1.00 67.88 550 THR A O 1
ATOM 4254 N N . ASP A 1 551 ? 43.817 7.366 -82.830 1.00 66.75 551 ASP A N 1
ATOM 4255 C CA . ASP A 1 551 ? 43.957 8.747 -83.315 1.00 66.75 551 ASP A CA 1
ATOM 4256 C C . ASP A 1 551 ? 44.913 8.827 -84.521 1.00 66.75 551 ASP A C 1
ATOM 4258 O O . ASP A 1 551 ? 45.657 7.892 -84.819 1.00 66.75 551 ASP A O 1
ATOM 4262 N N . SER A 1 552 ? 44.865 9.934 -85.264 1.00 57.72 552 SER A N 1
ATOM 4263 C CA . SER A 1 552 ? 45.717 10.178 -86.438 1.00 57.72 552 SER A CA 1
ATOM 4264 C C . SER A 1 552 ? 47.124 10.691 -86.096 1.00 57.72 552 SER A C 1
ATOM 4266 O O . SER A 1 552 ? 47.898 10.975 -87.008 1.00 57.72 552 SER A O 1
ATOM 4268 N N . SER A 1 553 ? 47.438 10.856 -84.809 1.00 52.12 553 SER A N 1
ATOM 4269 C CA . SER A 1 553 ? 48.643 11.527 -84.306 1.00 52.12 553 SER A CA 1
ATOM 4270 C C . SER A 1 553 ? 49.645 10.560 -83.665 1.00 52.12 553 SER A C 1
ATOM 4272 O O . SER A 1 553 ? 50.716 10.991 -83.247 1.00 52.12 553 SER A O 1
ATOM 4274 N N . GLY A 1 554 ? 49.339 9.258 -83.635 1.00 57.09 554 GLY A N 1
ATOM 4275 C CA . GLY A 1 554 ? 50.252 8.212 -83.172 1.00 57.09 554 GLY A CA 1
ATOM 4276 C C . GLY A 1 554 ? 50.346 8.087 -81.650 1.00 57.09 554 GLY A C 1
ATOM 4277 O O . GLY A 1 554 ? 51.269 7.438 -81.163 1.00 57.09 554 GLY A O 1
ATOM 4278 N N . ASN A 1 555 ? 49.407 8.678 -80.905 1.00 56.91 555 ASN A N 1
ATOM 4279 C CA . ASN A 1 555 ? 49.336 8.546 -79.451 1.00 56.91 555 ASN A CA 1
ATOM 4280 C C . ASN A 1 555 ? 48.580 7.266 -79.074 1.00 56.91 555 ASN A C 1
ATOM 4282 O O . ASN A 1 555 ? 47.604 6.881 -79.725 1.00 56.91 555 ASN A O 1
ATOM 4286 N N . SER A 1 556 ? 49.003 6.601 -78.001 1.00 58.19 556 SER A N 1
ATOM 4287 C CA . SER A 1 556 ? 48.292 5.434 -77.482 1.00 58.19 556 SER A CA 1
ATOM 4288 C C . SER A 1 556 ? 46.934 5.837 -76.913 1.00 58.19 556 SER A C 1
ATOM 4290 O O . SER A 1 556 ? 46.795 6.861 -76.242 1.00 58.19 556 SER A O 1
ATOM 4292 N N . PHE A 1 557 ? 45.923 5.010 -77.181 1.00 71.31 557 PHE A N 1
ATOM 4293 C CA . PHE A 1 557 ? 44.607 5.129 -76.569 1.00 71.31 557 PHE A CA 1
ATOM 4294 C C . PHE A 1 557 ? 44.741 5.041 -75.044 1.00 71.31 557 PHE A C 1
ATOM 4296 O O . PHE A 1 557 ? 45.067 3.982 -74.513 1.00 71.31 557 PHE A O 1
ATOM 4303 N N . LYS A 1 558 ? 44.488 6.159 -74.359 1.00 71.06 558 LYS A N 1
ATOM 4304 C CA . LYS A 1 558 ? 44.529 6.283 -72.893 1.00 71.06 558 LYS A CA 1
ATOM 4305 C C . LYS A 1 558 ? 43.384 5.511 -72.238 1.00 71.06 558 LYS A C 1
ATOM 4307 O O . LYS A 1 558 ? 43.500 5.006 -71.128 1.00 71.06 558 LYS A O 1
ATOM 4312 N N . GLY A 1 559 ? 42.240 5.471 -72.913 1.00 81.25 559 GLY A N 1
ATOM 4313 C CA . GLY A 1 559 ? 40.968 5.049 -72.342 1.00 81.25 559 GLY A CA 1
ATOM 4314 C C . GLY A 1 559 ? 39.856 5.994 -72.773 1.00 81.25 559 GLY A C 1
ATOM 4315 O O . GLY A 1 559 ? 40.080 6.944 -73.518 1.00 81.25 559 GLY A O 1
ATOM 4316 N N . PHE A 1 560 ? 38.635 5.744 -72.320 1.00 84.00 560 PHE A N 1
ATOM 4317 C CA . PHE A 1 560 ? 37.566 6.724 -72.479 1.00 84.00 560 PHE A CA 1
ATOM 4318 C C . PHE A 1 560 ? 37.551 7.684 -71.287 1.00 84.00 560 PHE A C 1
ATOM 4320 O O . PHE A 1 560 ? 37.882 7.278 -70.182 1.00 84.00 560 PHE A O 1
ATOM 4327 N N . GLU A 1 561 ? 37.144 8.933 -71.492 1.00 80.31 561 GLU A N 1
ATOM 4328 C CA . GLU A 1 561 ? 36.910 9.910 -70.429 1.00 80.31 561 GLU A CA 1
ATOM 4329 C C . GLU A 1 561 ? 35.478 10.454 -70.544 1.00 80.31 561 GLU A C 1
ATOM 4331 O O . GLU A 1 561 ? 35.093 10.947 -71.613 1.00 80.31 561 GLU A O 1
ATOM 4336 N N . PRO A 1 562 ? 34.668 10.360 -69.479 1.00 81.62 562 PRO A N 1
ATOM 4337 C CA . PRO A 1 562 ? 34.896 9.557 -68.269 1.00 81.62 562 PRO A CA 1
ATOM 4338 C C . PRO A 1 562 ? 35.087 8.056 -68.565 1.00 81.62 562 PRO A C 1
ATOM 4340 O O . PRO A 1 562 ? 34.604 7.550 -69.575 1.00 81.62 562 PRO A O 1
ATOM 4343 N N . THR A 1 563 ? 35.772 7.333 -67.673 1.00 77.19 563 THR A N 1
ATOM 4344 C CA . THR A 1 563 ? 36.291 5.952 -67.862 1.00 77.19 563 THR A CA 1
ATOM 4345 C C . THR A 1 563 ? 35.249 4.836 -67.934 1.00 77.19 563 THR A C 1
ATOM 4347 O O . THR A 1 563 ? 35.591 3.655 -68.005 1.00 77.19 563 THR A O 1
ATOM 4350 N N . GLY A 1 564 ? 33.961 5.181 -67.905 1.00 80.00 564 GLY A N 1
ATOM 4351 C CA . GLY A 1 564 ? 32.869 4.216 -67.793 1.00 80.00 564 GLY A CA 1
ATOM 4352 C C . GLY A 1 564 ? 32.801 3.531 -66.422 1.00 80.00 564 GLY A C 1
ATOM 4353 O O . GLY A 1 564 ? 31.953 2.668 -66.231 1.00 80.00 564 GLY A O 1
ATOM 4354 N N . GLN A 1 565 ? 33.663 3.905 -65.472 1.00 84.19 565 GLN A N 1
ATOM 4355 C CA . GLN A 1 565 ? 33.689 3.411 -64.092 1.00 84.19 565 GLN A CA 1
ATOM 4356 C C . GLN A 1 565 ? 33.004 4.414 -63.150 1.00 84.19 565 GLN A C 1
ATOM 4358 O O . GLN A 1 565 ? 32.942 5.605 -63.456 1.00 84.19 565 GLN A O 1
ATOM 4363 N N . ASN A 1 566 ? 32.543 3.955 -61.981 1.00 83.81 566 ASN A N 1
ATOM 4364 C CA . ASN A 1 566 ? 31.913 4.789 -60.945 1.00 83.81 566 ASN A CA 1
ATOM 4365 C C . ASN A 1 566 ? 30.701 5.588 -61.455 1.00 83.81 566 ASN A C 1
ATOM 4367 O O . ASN A 1 566 ? 30.561 6.784 -61.191 1.00 83.81 566 ASN A O 1
ATOM 4371 N N . ILE A 1 567 ? 29.818 4.933 -62.207 1.00 87.44 567 ILE A N 1
ATOM 4372 C CA . ILE A 1 567 ? 28.680 5.595 -62.849 1.00 87.44 567 ILE A CA 1
ATOM 4373 C C . ILE A 1 567 ? 27.720 6.160 -61.801 1.00 87.44 567 ILE A C 1
ATOM 4375 O O . ILE A 1 567 ? 27.170 5.425 -60.988 1.00 87.44 567 ILE A O 1
ATOM 4379 N N . THR A 1 568 ? 27.482 7.469 -61.834 1.00 86.12 568 THR A N 1
ATOM 4380 C CA . THR A 1 568 ? 26.554 8.153 -60.911 1.00 86.12 568 THR A CA 1
ATOM 4381 C C . THR A 1 568 ? 25.314 8.728 -61.606 1.00 86.12 568 THR A C 1
ATOM 4383 O O . THR A 1 568 ? 24.418 9.243 -60.935 1.00 86.12 568 THR A O 1
ATOM 4386 N N . GLY A 1 569 ? 25.248 8.600 -62.937 1.00 86.75 569 GLY A N 1
ATOM 4387 C CA . GLY A 1 569 ? 24.207 9.103 -63.834 1.00 86.75 569 GLY A CA 1
ATOM 4388 C C . GLY A 1 569 ? 24.398 8.570 -65.263 1.00 86.75 569 GLY A C 1
ATOM 4389 O O . GLY A 1 569 ? 25.386 7.887 -65.536 1.00 86.75 569 GLY A O 1
ATOM 4390 N N . ASP A 1 570 ? 23.498 8.889 -66.199 1.00 87.62 570 ASP A N 1
ATOM 4391 C CA . ASP A 1 570 ? 23.725 8.570 -67.619 1.00 87.62 570 ASP A CA 1
ATOM 4392 C C . ASP A 1 570 ? 25.029 9.225 -68.102 1.00 87.62 570 ASP A C 1
ATOM 4394 O O . ASP A 1 570 ? 25.235 10.425 -67.920 1.00 87.62 570 ASP A O 1
ATOM 4398 N N . THR A 1 571 ? 25.930 8.435 -68.688 1.00 86.56 571 THR A N 1
ATOM 4399 C CA . THR A 1 571 ? 27.327 8.841 -68.904 1.00 86.56 571 THR A CA 1
ATOM 4400 C C . THR A 1 571 ? 27.756 8.610 -70.351 1.00 86.56 571 THR A C 1
ATOM 4402 O O . THR A 1 571 ? 27.636 7.507 -70.875 1.00 86.56 571 THR A O 1
ATOM 4405 N N . ASN A 1 572 ? 28.303 9.639 -71.000 1.00 89.69 572 ASN A N 1
ATOM 4406 C CA . ASN A 1 572 ? 28.912 9.522 -72.326 1.00 89.69 572 ASN A CA 1
ATOM 4407 C C . ASN A 1 572 ? 30.438 9.586 -72.181 1.00 89.69 572 ASN A C 1
ATOM 4409 O O . ASN A 1 572 ? 30.972 10.615 -71.781 1.00 89.69 572 ASN A O 1
ATOM 4413 N N . CYS A 1 573 ? 31.108 8.489 -72.500 1.00 85.25 573 CYS A N 1
ATOM 4414 C CA . CYS A 1 573 ? 32.539 8.249 -72.397 1.00 85.25 573 CYS A CA 1
ATOM 4415 C C . CYS A 1 573 ? 33.200 8.483 -73.764 1.00 85.25 573 CYS A C 1
ATOM 4417 O O . CYS A 1 573 ? 32.829 7.831 -74.740 1.00 85.25 573 CYS A O 1
ATOM 4419 N N . TYR A 1 574 ? 34.187 9.372 -73.858 1.00 84.88 574 TYR A N 1
ATOM 4420 C CA . TYR A 1 574 ? 34.842 9.730 -75.124 1.00 84.88 574 TYR A CA 1
ATOM 4421 C C . TYR A 1 574 ? 36.295 9.270 -75.151 1.00 84.88 574 TYR A C 1
ATOM 4423 O O . TYR A 1 574 ? 37.025 9.517 -74.198 1.00 84.88 574 TYR A O 1
ATOM 4431 N N . ALA A 1 575 ? 36.724 8.633 -76.239 1.00 79.38 575 ALA A N 1
ATOM 4432 C CA . ALA A 1 575 ? 38.077 8.119 -76.398 1.00 79.38 575 ALA A CA 1
ATOM 4433 C C . ALA A 1 575 ? 39.113 9.239 -76.241 1.00 79.38 575 ALA A C 1
ATOM 4435 O O . ALA A 1 575 ? 39.050 10.246 -76.946 1.00 79.38 575 ALA A O 1
ATOM 4436 N N . GLN A 1 576 ? 40.046 9.048 -75.315 1.00 80.12 576 GLN A N 1
ATOM 4437 C CA . GLN A 1 576 ? 41.184 9.919 -75.060 1.00 80.12 576 GLN A CA 1
ATOM 4438 C C . GLN A 1 576 ? 42.479 9.215 -75.457 1.00 80.12 576 GLN A C 1
ATOM 4440 O O . GLN A 1 576 ? 42.577 7.985 -75.449 1.00 80.12 576 GLN A O 1
ATOM 4445 N N . PHE A 1 577 ? 43.489 10.018 -75.767 1.00 65.69 577 PHE A N 1
ATOM 4446 C CA . PHE A 1 577 ? 44.804 9.574 -76.212 1.00 65.69 577 PHE A CA 1
ATOM 4447 C C . PHE A 1 577 ? 45.871 10.321 -75.409 1.00 65.69 577 PHE A C 1
ATOM 4449 O O . PHE A 1 577 ? 45.690 11.505 -75.117 1.00 65.69 5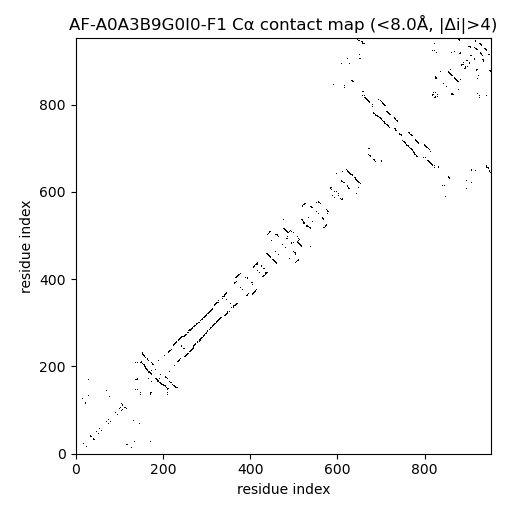77 PHE A O 1
ATOM 4456 N N . GLU A 1 578 ? 46.948 9.645 -75.006 1.00 52.34 578 GLU A N 1
ATOM 4457 C CA . GLU A 1 578 ? 47.981 10.238 -74.143 1.00 52.34 578 GLU A CA 1
ATOM 4458 C C . GLU A 1 578 ? 49.410 9.839 -74.495 1.00 52.34 578 GLU A C 1
ATOM 4460 O O . GLU A 1 578 ? 49.650 8.800 -75.113 1.00 52.34 578 GLU A O 1
ATOM 4465 N N . ALA A 1 579 ? 50.345 10.668 -74.021 1.00 44.38 579 ALA A N 1
ATOM 4466 C CA . ALA A 1 579 ? 51.738 10.301 -73.796 1.00 44.38 579 ALA A CA 1
ATOM 4467 C C . ALA A 1 579 ? 51.890 9.702 -72.372 1.00 44.38 579 ALA A C 1
ATOM 4469 O O . ALA A 1 579 ? 51.181 10.150 -71.471 1.00 44.38 579 ALA A O 1
ATOM 4470 N N . PRO A 1 580 ? 52.776 8.711 -72.157 1.00 38.75 580 PRO A N 1
ATOM 4471 C CA . PRO A 1 580 ? 52.719 7.811 -70.995 1.00 38.75 580 PRO A CA 1
ATOM 4472 C C . PRO A 1 580 ? 53.198 8.423 -69.659 1.00 38.75 580 PRO A C 1
ATOM 4474 O O . PRO A 1 580 ? 54.209 9.126 -69.629 1.00 38.75 580 PRO A O 1
ATOM 4477 N N . GLU A 1 581 ? 52.505 8.092 -68.556 1.00 37.84 581 GLU A N 1
ATOM 4478 C CA . GLU A 1 581 ? 52.931 8.281 -67.148 1.00 37.84 581 GLU A CA 1
ATOM 4479 C C . GLU A 1 581 ? 53.563 6.994 -66.560 1.00 37.84 581 GLU A C 1
ATOM 4481 O O . GLU A 1 581 ? 53.247 5.901 -67.034 1.00 37.84 581 GLU A O 1
ATOM 4486 N N . PRO A 1 582 ? 54.467 7.090 -65.557 1.00 43.06 582 PRO A N 1
ATOM 4487 C CA . PRO A 1 582 ? 55.314 5.976 -65.129 1.00 43.06 582 PRO A CA 1
ATOM 4488 C C . PRO A 1 582 ? 54.611 4.987 -64.185 1.00 43.06 582 PRO A C 1
ATOM 4490 O O . PRO A 1 582 ? 53.849 5.360 -63.295 1.00 43.06 582 PRO A O 1
ATOM 4493 N N . GLU A 1 583 ? 54.921 3.705 -64.369 1.00 45.06 583 GLU A N 1
ATOM 4494 C CA . GLU A 1 583 ? 54.426 2.584 -63.571 1.00 45.06 583 GLU A CA 1
ATOM 4495 C C . GLU A 1 583 ? 55.150 2.492 -62.211 1.00 45.06 583 GLU A C 1
ATOM 4497 O O . GLU A 1 583 ? 56.375 2.468 -62.148 1.00 45.06 583 GLU A O 1
ATOM 4502 N N . HIS A 1 584 ? 54.391 2.380 -61.113 1.00 58.88 584 HIS A N 1
ATOM 4503 C CA . HIS A 1 584 ? 54.890 2.180 -59.738 1.00 58.88 584 HIS A CA 1
ATOM 4504 C C . HIS A 1 584 ? 55.110 0.693 -59.397 1.00 58.88 584 HIS A C 1
ATOM 4506 O O . HIS A 1 584 ? 54.728 0.205 -58.327 1.00 58.88 584 HIS A O 1
ATOM 4512 N N . THR A 1 585 ? 55.672 -0.061 -60.338 1.00 62.97 585 THR A N 1
ATOM 4513 C CA . THR A 1 585 ? 56.093 -1.452 -60.132 1.00 62.97 585 THR A CA 1
ATOM 4514 C C . THR A 1 585 ? 57.584 -1.523 -60.385 1.00 62.97 585 THR A C 1
ATOM 4516 O O . THR A 1 585 ? 58.052 -1.165 -61.463 1.00 62.97 585 THR A O 1
ATOM 4519 N N . ILE A 1 586 ? 58.340 -1.971 -59.390 1.00 82.31 586 ILE A N 1
ATOM 4520 C CA . ILE A 1 586 ? 59.777 -2.157 -59.546 1.00 82.31 586 ILE A CA 1
ATOM 4521 C C . ILE A 1 586 ? 59.992 -3.322 -60.507 1.00 82.31 586 ILE A C 1
ATOM 4523 O O . ILE A 1 586 ? 59.532 -4.436 -60.266 1.00 82.31 586 ILE A O 1
ATOM 4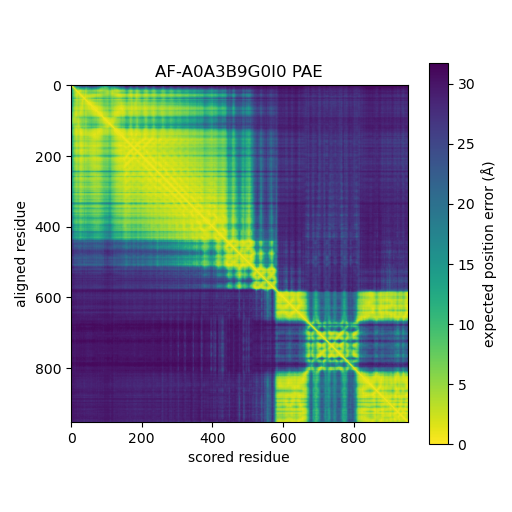527 N N . THR A 1 587 ? 60.669 -3.054 -61.618 1.00 81.06 587 THR A N 1
ATOM 4528 C CA . THR A 1 587 ? 61.031 -4.078 -62.606 1.00 81.06 587 THR A CA 1
ATOM 4529 C C . THR A 1 587 ? 62.309 -4.824 -62.235 1.00 81.06 587 THR A C 1
ATOM 4531 O O . THR A 1 587 ? 62.549 -5.911 -62.759 1.00 81.06 587 THR A O 1
ATOM 4534 N N . ASP A 1 588 ? 63.120 -4.236 -61.354 1.00 86.56 588 ASP A N 1
ATOM 4535 C CA . ASP A 1 588 ? 64.351 -4.827 -60.840 1.00 86.56 588 ASP A CA 1
ATOM 4536 C C . ASP A 1 588 ? 64.023 -6.072 -60.003 1.00 86.56 588 ASP A C 1
ATOM 4538 O O . ASP A 1 588 ? 63.072 -6.117 -59.218 1.00 86.56 588 ASP A O 1
ATOM 4542 N N . THR A 1 589 ? 64.825 -7.115 -60.162 1.00 89.44 589 THR A N 1
ATOM 4543 C CA . THR A 1 589 ? 64.758 -8.308 -59.322 1.00 89.44 589 THR A CA 1
ATOM 4544 C C . THR A 1 589 ? 65.203 -7.984 -57.897 1.00 89.44 589 THR A C 1
ATOM 4546 O O . THR A 1 589 ? 65.961 -7.046 -57.650 1.00 89.44 589 THR A O 1
ATOM 4549 N N . TRP A 1 590 ? 64.813 -8.813 -56.925 1.00 89.06 590 TRP A N 1
ATOM 4550 C CA . TRP A 1 590 ? 65.269 -8.646 -55.542 1.00 89.06 590 TRP A CA 1
ATOM 4551 C C . TRP A 1 590 ? 66.803 -8.612 -55.407 1.00 89.06 590 TRP A C 1
ATOM 4553 O O . TRP A 1 590 ? 67.321 -7.884 -54.566 1.00 89.06 590 TRP A O 1
ATOM 4563 N N . ALA A 1 591 ? 67.541 -9.337 -56.254 1.00 87.31 591 ALA A N 1
ATOM 4564 C CA . ALA A 1 591 ? 69.004 -9.297 -56.273 1.00 87.31 591 ALA A CA 1
ATOM 4565 C C . ALA A 1 591 ? 69.561 -7.941 -56.750 1.00 87.31 591 ALA A C 1
ATOM 4567 O O . ALA A 1 591 ? 70.539 -7.449 -56.185 1.00 87.31 591 ALA A O 1
ATOM 4568 N N . GLU A 1 592 ? 68.930 -7.324 -57.750 1.00 89.06 592 GLU A N 1
ATOM 4569 C CA . GLU A 1 592 ? 69.296 -5.993 -58.255 1.00 89.06 592 GLU A CA 1
ATOM 4570 C C . GLU A 1 592 ? 68.972 -4.910 -57.220 1.00 89.06 592 GLU A C 1
ATOM 4572 O O . GLU A 1 592 ? 69.817 -4.061 -56.937 1.00 89.06 592 GLU A O 1
ATOM 4577 N N . ILE A 1 593 ? 67.823 -5.003 -56.538 1.00 91.50 593 ILE A N 1
ATOM 4578 C CA . ILE A 1 593 ? 67.481 -4.112 -55.417 1.00 91.50 593 ILE A CA 1
ATOM 4579 C C . ILE A 1 593 ? 68.567 -4.164 -54.334 1.00 91.50 593 ILE A C 1
ATOM 4581 O O . ILE A 1 593 ? 69.038 -3.122 -53.879 1.00 91.50 593 ILE A O 1
ATOM 4585 N N . LEU A 1 594 ? 69.025 -5.360 -53.954 1.00 90.31 594 LEU A N 1
ATOM 4586 C CA . LEU A 1 594 ? 70.084 -5.524 -52.954 1.00 90.31 594 LEU A CA 1
ATOM 4587 C C . LEU A 1 594 ? 71.440 -4.981 -53.416 1.00 90.31 594 LEU A C 1
ATOM 4589 O O . LEU A 1 594 ? 72.194 -4.438 -52.606 1.00 90.31 594 LEU A O 1
ATOM 4593 N N . GLN A 1 595 ? 71.750 -5.082 -54.709 1.00 90.38 595 GLN A N 1
ATOM 4594 C CA . GLN A 1 595 ? 72.948 -4.472 -55.282 1.00 90.38 595 GLN A CA 1
ATOM 4595 C C . GLN A 1 595 ? 72.889 -2.939 -55.190 1.00 90.38 595 GLN A C 1
ATOM 4597 O O . GLN A 1 595 ? 73.884 -2.313 -54.822 1.00 90.38 595 GLN A O 1
ATOM 4602 N N . HIS A 1 596 ? 71.725 -2.346 -55.453 1.00 89.88 596 HIS A N 1
ATOM 4603 C CA . HIS A 1 596 ? 71.497 -0.904 -55.330 1.00 89.88 596 HIS A CA 1
ATOM 4604 C C . HIS A 1 596 ? 71.544 -0.414 -53.877 1.00 89.88 596 HIS A C 1
ATOM 4606 O O . HIS A 1 596 ? 72.083 0.655 -53.581 1.00 89.88 596 HIS A O 1
ATOM 4612 N N . VAL A 1 597 ? 71.073 -1.232 -52.932 1.00 90.88 597 VAL A N 1
ATOM 4613 C CA . VAL A 1 597 ? 71.252 -0.968 -51.497 1.00 90.88 597 VAL A CA 1
ATOM 4614 C C . VAL A 1 597 ? 72.740 -0.925 -51.131 1.00 90.88 597 VAL A C 1
ATOM 4616 O O . VAL A 1 597 ? 73.188 0.032 -50.506 1.00 90.88 597 VAL A O 1
ATOM 4619 N N . GLN A 1 598 ? 73.542 -1.891 -51.590 1.00 87.19 598 GLN A N 1
ATOM 4620 C CA . GLN A 1 598 ? 74.992 -1.916 -51.332 1.00 87.19 598 GLN A CA 1
ATOM 4621 C C . GLN A 1 598 ? 75.756 -0.760 -51.998 1.00 87.19 598 GLN A C 1
ATOM 4623 O O . GLN A 1 598 ? 76.778 -0.317 -51.476 1.00 87.19 598 GLN A O 1
ATOM 4628 N N . GLN A 1 599 ? 75.284 -0.286 -53.153 1.00 88.25 599 GLN A N 1
ATOM 4629 C CA . GLN A 1 599 ? 75.871 0.842 -53.886 1.00 88.25 599 GLN A CA 1
ATOM 4630 C C . GLN A 1 599 ? 75.437 2.207 -53.337 1.00 88.25 599 GLN A C 1
ATOM 4632 O O . GLN A 1 599 ? 76.072 3.215 -53.651 1.00 88.25 599 GLN A O 1
ATOM 4637 N N . GLY A 1 600 ? 74.390 2.243 -52.509 1.00 87.38 600 GLY A N 1
ATOM 4638 C CA . GLY A 1 600 ? 73.853 3.462 -51.911 1.00 87.38 600 GLY A CA 1
ATOM 4639 C C . GLY A 1 600 ? 73.015 4.328 -52.861 1.00 87.38 600 GLY A C 1
ATOM 4640 O O . GLY A 1 600 ? 72.731 5.473 -52.519 1.00 87.38 600 GLY A O 1
ATOM 4641 N N . ASP A 1 601 ? 72.620 3.830 -54.042 1.00 88.12 601 ASP A N 1
ATOM 4642 C CA . ASP A 1 601 ? 71.819 4.579 -55.030 1.00 88.12 601 ASP A CA 1
ATOM 4643 C C . ASP A 1 601 ? 70.303 4.299 -54.951 1.00 88.12 601 ASP A C 1
ATOM 4645 O O . ASP A 1 601 ? 69.513 4.959 -55.634 1.00 88.12 601 ASP A O 1
ATOM 4649 N N . TYR A 1 602 ? 69.878 3.392 -54.064 1.00 91.06 602 TYR A N 1
ATOM 4650 C CA . TYR A 1 602 ? 68.485 2.959 -53.877 1.00 91.06 602 TYR A CA 1
ATOM 4651 C C . TYR A 1 602 ? 67.454 4.104 -53.777 1.00 91.06 602 TYR A C 1
ATOM 4653 O O . TYR A 1 602 ? 66.434 4.068 -54.463 1.00 91.06 602 TYR A O 1
ATOM 4661 N N . ALA A 1 603 ? 67.715 5.150 -52.984 1.00 86.06 603 ALA A N 1
ATOM 4662 C CA . ALA A 1 603 ? 66.768 6.250 -52.742 1.00 86.06 603 ALA A CA 1
ATOM 4663 C C . ALA A 1 603 ? 66.587 7.202 -53.943 1.00 86.06 603 ALA A C 1
ATOM 4665 O O . ALA A 1 603 ? 65.682 8.033 -53.950 1.00 86.06 603 ALA A O 1
ATOM 4666 N N . THR A 1 604 ? 67.459 7.109 -54.952 1.00 85.69 604 THR A N 1
ATOM 4667 C CA . THR A 1 604 ? 67.331 7.864 -56.215 1.00 85.69 604 THR A CA 1
ATOM 4668 C C . THR A 1 604 ? 66.641 7.067 -57.314 1.00 85.69 604 THR A C 1
ATOM 4670 O O . THR A 1 604 ? 66.248 7.635 -58.332 1.00 85.69 604 THR A O 1
ATOM 4673 N N . ARG A 1 605 ? 66.513 5.754 -57.109 1.00 87.38 605 ARG A N 1
ATOM 4674 C CA . ARG A 1 605 ? 66.063 4.789 -58.109 1.00 87.38 605 ARG A CA 1
ATOM 4675 C C . ARG A 1 605 ? 64.646 4.296 -57.849 1.00 87.38 605 ARG A C 1
ATOM 4677 O O . ARG A 1 605 ? 63.921 4.035 -58.800 1.00 87.38 605 ARG A O 1
ATOM 4684 N N . TYR A 1 606 ? 64.257 4.238 -56.578 1.00 92.19 606 TYR A N 1
ATOM 4685 C CA . TYR A 1 606 ? 62.914 3.867 -56.146 1.00 92.19 606 TYR A CA 1
ATOM 4686 C C . TYR A 1 606 ? 62.257 5.004 -55.360 1.00 92.19 606 TYR A C 1
ATOM 4688 O O . TYR A 1 606 ? 62.931 5.858 -54.778 1.00 92.19 606 TYR A O 1
ATOM 4696 N N . ALA A 1 607 ? 60.932 4.987 -55.291 1.00 90.38 607 ALA A N 1
ATOM 4697 C CA . ALA A 1 607 ? 60.118 5.921 -54.531 1.00 90.38 607 ALA A CA 1
ATOM 4698 C C . ALA A 1 607 ? 59.291 5.209 -53.448 1.00 90.38 607 ALA A C 1
ATOM 4700 O O . ALA A 1 607 ? 58.906 4.047 -53.567 1.00 90.38 607 ALA A O 1
ATOM 4701 N N . VAL A 1 608 ? 58.963 5.939 -52.375 1.00 90.69 608 VAL A N 1
ATOM 4702 C CA . VAL A 1 608 ? 57.984 5.473 -51.379 1.00 90.69 608 VAL A CA 1
ATOM 4703 C C . VAL A 1 608 ? 56.647 5.243 -52.080 1.00 90.69 608 VAL A C 1
ATOM 4705 O O . VAL A 1 608 ? 56.113 6.158 -52.707 1.00 90.69 608 VAL A O 1
ATOM 4708 N N . GLY A 1 609 ? 56.092 4.043 -51.936 1.00 87.44 609 GLY A N 1
ATOM 4709 C CA . GLY A 1 609 ? 54.895 3.620 -52.655 1.00 87.44 609 GLY A CA 1
ATOM 4710 C C . GLY A 1 609 ? 55.156 2.700 -53.849 1.00 87.44 609 GLY A C 1
ATOM 4711 O O . GLY A 1 609 ? 54.198 2.080 -54.306 1.00 87.44 609 GLY A O 1
ATOM 4712 N N . ASP A 1 610 ? 56.398 2.555 -54.316 1.00 90.38 610 ASP A N 1
ATOM 4713 C CA . ASP A 1 610 ? 56.720 1.574 -55.355 1.00 90.38 610 ASP A CA 1
ATOM 4714 C C . ASP A 1 610 ? 56.518 0.154 -54.829 1.00 90.38 610 ASP A C 1
ATOM 4716 O O . ASP A 1 610 ? 56.802 -0.146 -53.661 1.00 90.38 610 ASP A O 1
ATOM 4720 N N . THR A 1 611 ? 55.996 -0.709 -55.698 1.00 89.56 611 THR A N 1
ATOM 4721 C CA . THR A 1 611 ? 55.567 -2.059 -55.336 1.00 89.56 611 THR A CA 1
ATOM 4722 C C . THR A 1 611 ? 56.437 -3.124 -55.987 1.00 89.56 611 THR A C 1
ATOM 4724 O O . THR A 1 611 ? 56.895 -2.973 -57.118 1.00 89.56 611 THR A O 1
ATOM 4727 N N . MET A 1 612 ? 56.662 -4.220 -55.270 1.00 90.19 612 MET A N 1
ATOM 4728 C CA . MET A 1 612 ? 57.365 -5.397 -55.765 1.00 90.19 612 MET A CA 1
ATOM 4729 C C . MET A 1 612 ? 56.676 -6.655 -55.245 1.00 90.19 612 MET A C 1
ATOM 4731 O O . MET A 1 612 ? 56.435 -6.798 -54.043 1.00 90.19 612 MET A O 1
ATOM 4735 N N . SER A 1 613 ? 56.357 -7.586 -56.140 1.00 89.44 613 SER A N 1
ATOM 4736 C CA . SER A 1 613 ? 55.727 -8.844 -55.744 1.00 89.44 613 SER A CA 1
ATOM 4737 C C . SER A 1 613 ? 56.716 -9.759 -55.013 1.00 89.44 613 SER A C 1
ATOM 4739 O O . SER A 1 613 ? 57.870 -9.938 -55.410 1.00 89.44 613 SER A O 1
ATOM 4741 N N . LEU A 1 614 ? 56.232 -10.403 -53.955 1.00 90.50 614 LEU A N 1
ATOM 4742 C CA . LEU A 1 614 ? 56.959 -11.384 -53.162 1.00 90.50 614 LEU A CA 1
ATOM 4743 C C . LEU A 1 614 ? 56.133 -12.669 -53.077 1.00 90.50 614 LEU A C 1
ATOM 4745 O O . LEU A 1 614 ? 54.974 -12.654 -52.666 1.00 90.50 614 LEU A O 1
ATOM 4749 N N . ASN A 1 615 ? 56.730 -13.790 -53.478 1.00 90.06 615 ASN A N 1
ATOM 4750 C CA . ASN A 1 615 ? 56.109 -15.104 -53.348 1.00 90.06 615 ASN A CA 1
ATOM 4751 C C . ASN A 1 615 ? 56.458 -15.706 -51.981 1.00 90.06 615 ASN A C 1
ATOM 4753 O O . ASN A 1 615 ? 57.624 -15.999 -51.727 1.00 90.06 615 ASN A O 1
ATOM 4757 N N . LEU A 1 616 ? 55.452 -15.916 -51.131 1.00 91.25 616 LEU A N 1
ATOM 4758 C CA . LEU A 1 616 ? 55.574 -16.499 -49.792 1.00 91.25 616 LEU A CA 1
ATOM 4759 C C . LEU A 1 616 ? 55.093 -17.960 -49.758 1.00 91.25 616 LEU A C 1
ATOM 4761 O O . LEU A 1 616 ? 54.553 -18.432 -48.757 1.00 91.25 616 LEU A O 1
ATOM 4765 N N . GLY A 1 617 ? 55.250 -18.701 -50.857 1.00 88.50 617 GLY A N 1
ATOM 4766 C CA . GLY A 1 617 ? 54.954 -20.132 -50.918 1.00 88.50 617 GLY A CA 1
ATOM 4767 C C . GLY A 1 617 ? 53.488 -20.445 -50.606 1.00 88.50 617 GLY A C 1
ATOM 4768 O O . GLY A 1 617 ? 52.595 -20.110 -51.384 1.00 88.50 617 GLY A O 1
ATOM 4769 N N . SER A 1 618 ? 53.224 -21.108 -49.474 1.00 86.12 618 SER A N 1
ATOM 4770 C CA . SER A 1 618 ? 51.863 -21.483 -49.057 1.00 86.12 618 SER A CA 1
ATOM 4771 C C . SER A 1 618 ? 50.956 -20.284 -48.758 1.00 86.12 618 SER A C 1
ATOM 4773 O O . SER A 1 618 ? 49.741 -20.399 -48.932 1.00 86.12 618 SER A O 1
ATOM 4775 N N . GLU A 1 619 ? 51.526 -19.134 -48.382 1.00 88.12 619 GLU A N 1
ATOM 4776 C CA . GLU A 1 619 ? 50.791 -17.874 -48.178 1.00 88.12 619 GLU A CA 1
ATOM 4777 C C . GLU A 1 619 ? 50.516 -17.112 -49.486 1.00 88.12 619 GLU A C 1
ATOM 4779 O O . GLU A 1 619 ? 49.853 -16.078 -49.479 1.00 88.12 619 GLU A O 1
ATOM 4784 N N . GLY A 1 620 ? 50.944 -17.652 -50.632 1.00 85.25 620 GLY A N 1
ATOM 4785 C CA . GLY A 1 620 ? 50.717 -17.058 -51.946 1.00 85.25 620 GLY A CA 1
ATOM 4786 C C . GLY A 1 620 ? 51.588 -15.831 -52.217 1.00 85.25 620 GLY A C 1
ATOM 4787 O O . GLY A 1 620 ? 52.625 -15.624 -51.590 1.00 85.25 620 GLY A O 1
ATOM 4788 N N . TYR A 1 621 ? 51.176 -15.039 -53.205 1.00 89.38 621 TYR A N 1
ATOM 4789 C CA . TYR A 1 621 ? 51.836 -13.783 -53.547 1.00 89.38 621 TYR A CA 1
ATOM 4790 C C . TYR A 1 621 ? 51.297 -12.647 -52.682 1.00 89.38 621 TYR A C 1
ATOM 4792 O O . TYR A 1 621 ? 50.110 -12.621 -52.364 1.00 89.38 621 TYR A O 1
ATOM 4800 N N . VAL A 1 622 ? 52.168 -11.700 -52.349 1.00 92.44 622 VAL A N 1
ATOM 4801 C CA . VAL A 1 622 ? 51.810 -10.387 -51.800 1.00 92.44 622 VAL A CA 1
ATOM 4802 C C . VAL A 1 622 ? 52.625 -9.313 -52.505 1.00 92.44 622 VAL A C 1
ATOM 4804 O O . VAL A 1 622 ? 53.780 -9.552 -52.862 1.00 92.44 622 VAL A O 1
ATOM 4807 N N . ASN A 1 623 ? 52.059 -8.125 -52.693 1.00 92.06 623 ASN A N 1
ATOM 4808 C CA . ASN A 1 623 ? 52.836 -6.962 -53.107 1.00 92.06 623 ASN A CA 1
ATOM 4809 C C . ASN A 1 623 ? 53.435 -6.287 -51.874 1.00 92.06 623 ASN A C 1
ATOM 4811 O O . ASN A 1 623 ? 52.717 -5.885 -50.956 1.00 92.06 623 ASN A O 1
ATOM 4815 N N . MET A 1 624 ? 54.761 -6.182 -51.846 1.00 93.81 624 MET A N 1
ATOM 4816 C CA . MET A 1 624 ? 55.494 -5.366 -50.885 1.00 93.81 624 MET A CA 1
ATOM 4817 C C . MET A 1 624 ? 55.571 -3.943 -51.418 1.00 93.81 624 MET A C 1
ATOM 4819 O O . MET A 1 624 ? 55.841 -3.753 -52.598 1.00 93.81 624 MET A O 1
ATOM 4823 N N . GLN A 1 625 ? 55.376 -2.953 -50.556 1.00 93.31 625 GLN A N 1
ATOM 4824 C CA . GLN A 1 625 ? 55.462 -1.543 -50.904 1.00 93.31 625 GLN A CA 1
ATOM 4825 C C . GLN A 1 625 ? 56.534 -0.855 -50.064 1.00 93.31 625 GLN A C 1
ATOM 4827 O O . GLN A 1 625 ? 56.631 -1.097 -48.854 1.00 93.31 625 GLN A O 1
ATOM 4832 N N . ILE A 1 626 ? 57.334 0.008 -50.691 1.00 95.31 626 ILE A N 1
ATOM 4833 C CA . ILE A 1 626 ? 58.334 0.798 -49.967 1.00 95.31 626 ILE A CA 1
ATOM 4834 C C . ILE A 1 626 ? 57.608 1.770 -49.037 1.00 95.31 626 ILE A C 1
ATOM 4836 O O . ILE A 1 626 ? 56.877 2.654 -49.487 1.00 95.31 626 ILE A O 1
ATOM 4840 N N . ALA A 1 627 ? 57.827 1.617 -47.734 1.00 93.50 627 ALA A N 1
ATOM 4841 C CA . ALA A 1 627 ? 57.237 2.435 -46.680 1.00 93.50 627 ALA A CA 1
ATOM 4842 C C . ALA A 1 627 ? 58.105 3.638 -46.289 1.00 93.50 627 ALA A C 1
ATOM 4844 O O . ALA A 1 627 ? 57.572 4.657 -45.843 1.00 93.50 627 ALA A O 1
ATOM 4845 N N . GLY A 1 628 ? 59.423 3.545 -46.484 1.00 93.62 628 GLY A N 1
ATOM 4846 C CA . GLY A 1 628 ? 60.369 4.622 -46.203 1.00 93.62 628 GLY A CA 1
ATOM 4847 C C . GLY A 1 628 ? 61.819 4.231 -46.485 1.00 93.62 628 GLY A C 1
ATOM 4848 O O . GLY A 1 628 ? 62.142 3.045 -46.574 1.00 93.62 628 GLY A O 1
ATOM 4849 N N . PHE A 1 629 ? 62.678 5.244 -46.599 1.00 94.56 629 PHE A N 1
ATOM 4850 C CA . PHE A 1 629 ? 64.128 5.105 -46.748 1.00 94.56 629 PHE A CA 1
ATOM 4851 C C . PHE A 1 629 ? 64.830 5.637 -45.502 1.00 94.56 629 PHE A C 1
ATOM 4853 O O . PHE A 1 629 ? 64.481 6.724 -45.042 1.00 94.56 629 PHE A O 1
ATOM 4860 N N . ASP A 1 630 ? 65.792 4.886 -44.963 1.00 93.69 630 ASP A N 1
ATOM 4861 C CA . ASP A 1 630 ? 66.620 5.302 -43.818 1.00 93.69 630 ASP A CA 1
ATOM 4862 C C . ASP A 1 630 ? 65.815 5.734 -42.571 1.00 93.69 630 ASP A C 1
ATOM 4864 O O . ASP A 1 630 ? 66.240 6.594 -41.799 1.00 93.69 630 ASP A O 1
ATOM 4868 N N . VAL A 1 631 ? 64.633 5.136 -42.368 1.00 91.25 631 VAL A N 1
ATOM 4869 C CA . VAL A 1 631 ? 63.707 5.483 -41.270 1.00 91.25 631 VAL A CA 1
ATOM 4870 C C . VAL A 1 631 ? 63.748 4.509 -40.091 1.00 91.25 631 VAL A C 1
ATOM 4872 O O . VAL A 1 631 ? 63.475 4.911 -38.962 1.00 91.25 631 VAL A O 1
ATOM 4875 N N . ASP A 1 632 ? 64.087 3.241 -40.329 1.00 94.56 632 ASP A N 1
ATOM 4876 C CA . ASP A 1 632 ? 64.054 2.183 -39.317 1.00 94.56 632 ASP A CA 1
ATOM 4877 C C . ASP A 1 632 ? 65.452 1.887 -38.765 1.00 94.56 632 ASP A C 1
ATOM 4879 O O . ASP A 1 632 ? 66.352 1.492 -39.499 1.00 94.56 632 ASP A O 1
ATOM 4883 N N . THR A 1 633 ? 65.656 2.059 -37.458 1.00 94.56 633 THR A N 1
ATOM 4884 C CA . THR A 1 633 ? 66.967 1.867 -36.812 1.00 94.56 633 THR A CA 1
ATOM 4885 C C . THR A 1 633 ? 67.362 0.389 -36.760 1.00 94.56 633 THR A C 1
ATOM 4887 O O . THR A 1 633 ? 66.644 -0.429 -36.184 1.00 94.56 633 THR A O 1
ATOM 4890 N N . ARG A 1 634 ? 68.542 0.040 -37.280 1.00 92.94 634 ARG A N 1
ATOM 4891 C CA . ARG A 1 634 ? 69.111 -1.314 -37.224 1.00 92.94 634 ARG A CA 1
ATOM 4892 C C . ARG A 1 634 ? 69.438 -1.713 -35.788 1.00 92.94 634 ARG A C 1
ATOM 4894 O O . ARG A 1 634 ? 69.991 -0.930 -35.015 1.00 92.94 634 ARG A O 1
ATOM 4901 N N . ALA A 1 635 ? 69.129 -2.955 -35.433 1.00 90.69 635 ALA A N 1
ATOM 4902 C CA . ALA A 1 635 ? 69.348 -3.484 -34.088 1.00 90.69 635 ALA A CA 1
ATOM 4903 C C . ALA A 1 635 ? 70.828 -3.745 -33.752 1.00 90.69 635 ALA A C 1
ATOM 4905 O O . ALA A 1 635 ? 71.182 -3.844 -32.580 1.00 90.69 635 ALA A O 1
ATOM 4906 N N . ASP A 1 636 ? 71.704 -3.823 -34.757 1.00 88.56 636 ASP A N 1
ATOM 4907 C CA . ASP A 1 636 ? 73.158 -3.967 -34.591 1.00 88.56 636 ASP A CA 1
ATOM 4908 C C . ASP A 1 636 ? 73.882 -2.641 -34.277 1.00 88.56 636 ASP A C 1
ATOM 4910 O O . ASP A 1 636 ? 75.103 -2.621 -34.114 1.00 88.56 636 ASP A O 1
ATOM 4914 N N . GLY A 1 637 ? 73.137 -1.532 -34.189 1.00 82.62 637 GLY A N 1
ATOM 4915 C CA . GLY A 1 637 ? 73.665 -0.205 -33.881 1.00 82.62 637 GLY A CA 1
ATOM 4916 C C . GLY A 1 637 ? 74.347 0.505 -35.055 1.00 82.62 637 GLY A C 1
ATOM 4917 O O . GLY A 1 637 ? 74.944 1.559 -34.840 1.00 82.62 637 GLY A O 1
ATOM 4918 N N . GLN A 1 638 ? 74.258 -0.013 -36.288 1.00 86.69 638 GLN A N 1
ATOM 4919 C CA . GLN A 1 638 ? 74.915 0.566 -37.474 1.00 86.69 638 GLN A CA 1
ATOM 4920 C C . GLN A 1 638 ? 74.096 1.653 -38.204 1.00 86.69 638 GLN A C 1
ATOM 4922 O O . GLN A 1 638 ? 74.310 1.896 -39.389 1.00 86.69 638 GLN A O 1
ATOM 4927 N N . GLY A 1 639 ? 73.176 2.337 -37.517 1.00 87.88 639 GLY A N 1
ATOM 4928 C CA . GLY A 1 639 ? 72.335 3.390 -38.107 1.00 87.88 639 GLY A CA 1
ATOM 4929 C C . GLY A 1 639 ? 70.988 2.870 -38.616 1.00 87.88 639 GLY A C 1
ATOM 4930 O O . GLY A 1 639 ? 70.460 1.909 -38.065 1.00 87.88 639 GLY A O 1
ATOM 4931 N N . ALA A 1 640 ? 70.397 3.524 -39.618 1.00 91.81 640 ALA A N 1
ATOM 4932 C CA . ALA A 1 640 ? 69.105 3.125 -40.182 1.00 91.81 640 ALA A CA 1
ATOM 4933 C C . ALA A 1 640 ? 69.259 2.084 -41.306 1.00 91.81 640 ALA A C 1
ATOM 4935 O O . ALA A 1 640 ? 70.294 2.022 -41.967 1.00 91.81 640 ALA A O 1
ATOM 4936 N N . ALA A 1 641 ? 68.243 1.244 -41.495 1.00 91.88 641 ALA A N 1
ATOM 4937 C CA . ALA A 1 641 ? 68.127 0.350 -42.637 1.00 91.88 641 ALA A CA 1
ATOM 4938 C C . ALA A 1 641 ? 67.725 1.147 -43.879 1.00 91.88 641 ALA A C 1
ATOM 4940 O O . ALA A 1 641 ? 66.920 2.078 -43.798 1.00 91.88 641 ALA A O 1
ATOM 4941 N N . HIS A 1 642 ? 68.266 0.754 -45.025 1.00 93.75 642 HIS A N 1
ATOM 4942 C CA . HIS A 1 642 ? 68.189 1.549 -46.241 1.00 93.75 642 HIS A CA 1
ATOM 4943 C C . HIS A 1 642 ? 66.777 1.586 -46.812 1.00 93.75 642 HIS A C 1
ATOM 4945 O O . HIS A 1 642 ? 66.294 2.659 -47.174 1.00 93.75 642 HIS A O 1
ATOM 4951 N N . ILE A 1 643 ? 66.074 0.448 -46.828 1.00 94.38 643 ILE A N 1
ATOM 4952 C CA . ILE A 1 643 ? 64.688 0.384 -47.309 1.00 94.38 643 ILE A CA 1
ATOM 4953 C C . ILE A 1 643 ? 63.804 -0.356 -46.308 1.00 94.38 643 ILE A C 1
ATOM 4955 O O . ILE A 1 643 ? 64.114 -1.462 -45.869 1.00 94.38 643 ILE A O 1
ATOM 4959 N N . SER A 1 644 ? 62.664 0.249 -45.976 1.00 95.94 644 SER A N 1
ATOM 4960 C CA . SER A 1 644 ? 61.613 -0.354 -45.148 1.00 95.94 644 SER A CA 1
ATOM 4961 C C . SER A 1 644 ? 60.432 -0.753 -46.021 1.00 95.94 644 SER A C 1
ATOM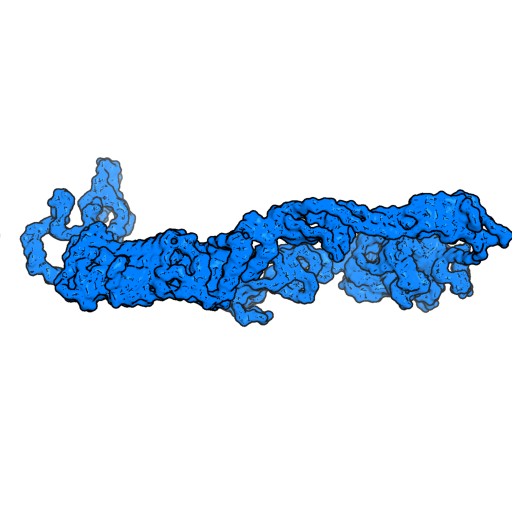 4963 O O . SER A 1 644 ? 59.905 0.077 -46.761 1.00 95.94 644 SER A O 1
ATOM 4965 N N . TRP A 1 645 ? 59.990 -2.002 -45.917 1.00 95.75 645 TRP A N 1
ATOM 4966 C CA . TRP A 1 645 ? 58.911 -2.568 -46.722 1.00 95.75 645 TRP A CA 1
ATOM 4967 C C . TRP A 1 645 ? 57.709 -2.931 -45.858 1.00 95.75 645 TRP A C 1
ATOM 4969 O O . TRP A 1 645 ? 57.868 -3.463 -44.761 1.00 95.75 645 TRP A O 1
ATOM 4979 N N . ILE A 1 646 ? 56.501 -2.695 -46.369 1.00 95.31 646 ILE A N 1
ATOM 4980 C CA . ILE A 1 646 ? 55.235 -3.157 -45.778 1.00 95.31 646 ILE A CA 1
ATOM 4981 C C . ILE A 1 646 ? 54.369 -3.702 -46.908 1.00 95.31 646 ILE A C 1
ATOM 4983 O O . ILE A 1 646 ? 54.297 -3.085 -47.965 1.00 95.31 646 ILE A O 1
ATOM 4987 N N . CYS A 1 647 ? 53.692 -4.831 -46.713 1.00 93.25 647 CYS A N 1
ATOM 4988 C CA . CYS A 1 647 ? 52.750 -5.335 -47.706 1.00 93.25 647 CYS A CA 1
ATOM 4989 C C . CYS A 1 647 ? 51.696 -4.275 -48.023 1.00 93.25 647 CYS A C 1
ATOM 4991 O O . CYS A 1 647 ? 51.092 -3.722 -47.107 1.00 93.25 647 CYS A O 1
ATOM 4993 N N . GLU A 1 648 ? 51.421 -4.028 -49.295 1.00 91.00 648 GLU A N 1
ATOM 4994 C CA . GLU A 1 648 ? 50.210 -3.329 -49.729 1.00 91.00 648 GLU A CA 1
ATOM 4995 C C . GLU A 1 648 ? 48.975 -4.211 -49.472 1.00 91.00 648 GLU A C 1
ATOM 4997 O O . GLU A 1 648 ? 47.938 -3.732 -49.007 1.00 91.00 648 GLU A O 1
ATOM 5002 N N . ASP A 1 649 ? 49.154 -5.521 -49.645 1.00 92.44 649 ASP A N 1
ATOM 5003 C CA . ASP A 1 649 ? 48.167 -6.563 -49.377 1.00 92.44 649 ASP A CA 1
ATOM 5004 C C . ASP A 1 649 ? 48.197 -7.076 -47.921 1.00 92.44 649 ASP A C 1
ATOM 5006 O O . ASP A 1 649 ? 49.041 -6.708 -47.101 1.00 92.44 649 ASP A O 1
ATOM 5010 N N . VAL A 1 650 ? 47.267 -7.971 -47.590 1.00 93.44 650 VAL A N 1
ATOM 5011 C CA . VAL A 1 650 ? 47.371 -8.882 -46.443 1.00 93.44 650 VAL A CA 1
ATOM 5012 C C . VAL A 1 650 ? 47.750 -10.282 -46.918 1.00 93.44 650 VAL A C 1
ATOM 5014 O O . VAL A 1 650 ? 47.404 -10.675 -48.035 1.00 93.44 650 VAL A O 1
ATOM 5017 N N . LEU A 1 651 ? 48.404 -11.052 -46.047 1.00 92.75 651 LEU A N 1
ATOM 5018 C CA . LEU A 1 651 ? 48.647 -12.479 -46.275 1.00 92.75 651 LEU A CA 1
ATOM 5019 C C . LEU A 1 651 ? 47.339 -13.211 -46.630 1.00 92.75 651 LEU A C 1
ATOM 5021 O O . LEU A 1 651 ? 46.247 -12.817 -46.198 1.00 92.75 651 LEU A O 1
ATOM 5025 N N . LYS A 1 652 ? 47.448 -14.283 -47.422 1.00 89.12 652 LYS A N 1
ATOM 5026 C CA . LYS A 1 652 ? 46.294 -15.063 -47.891 1.00 89.12 652 LYS A CA 1
ATOM 5027 C C . LYS A 1 652 ? 45.482 -15.629 -46.728 1.00 89.12 652 LYS A C 1
ATOM 5029 O O . LYS A 1 652 ? 44.250 -15.639 -46.796 1.00 89.12 652 LYS A O 1
ATOM 5034 N N . THR A 1 653 ? 46.150 -16.080 -45.671 1.00 91.06 653 THR A N 1
ATOM 5035 C CA . THR A 1 653 ? 45.499 -16.604 -44.470 1.00 91.06 653 THR A CA 1
ATOM 5036 C C . THR A 1 653 ? 45.280 -15.485 -43.448 1.00 91.06 653 THR A C 1
ATOM 5038 O O . THR A 1 653 ? 46.195 -14.739 -43.100 1.00 91.06 653 THR A O 1
ATOM 5041 N N . LYS A 1 654 ? 44.047 -15.353 -42.936 1.00 92.88 654 LYS A N 1
ATOM 5042 C CA . LYS A 1 654 ? 43.745 -14.469 -41.797 1.00 92.88 654 LYS A CA 1
ATOM 5043 C C . LYS A 1 654 ? 44.089 -15.170 -40.492 1.00 92.88 654 LYS A C 1
ATOM 5045 O O . LYS A 1 654 ? 43.835 -16.363 -40.350 1.00 92.88 654 LYS A O 1
ATOM 5050 N N . HIS A 1 655 ? 44.573 -14.409 -39.522 1.00 93.00 655 HIS A N 1
ATOM 5051 C CA . HIS A 1 655 ? 45.029 -14.941 -38.248 1.00 93.00 655 HIS A CA 1
ATOM 5052 C C . HIS A 1 655 ? 44.435 -14.169 -37.070 1.00 93.00 655 HIS A C 1
ATOM 5054 O O . HIS A 1 655 ? 44.203 -12.957 -37.117 1.00 93.00 655 HIS A O 1
ATOM 5060 N N . GLN A 1 656 ? 44.185 -14.901 -35.991 1.00 94.38 656 GLN A N 1
ATOM 5061 C CA . GLN A 1 656 ? 44.046 -14.305 -34.668 1.00 94.38 656 GLN A CA 1
ATOM 5062 C C . GLN A 1 656 ? 45.409 -13.761 -34.244 1.00 94.38 656 GLN A C 1
ATOM 5064 O O . GLN A 1 656 ? 46.428 -14.332 -34.628 1.00 94.38 656 GLN A O 1
ATOM 5069 N N . MET A 1 657 ? 45.443 -12.664 -33.481 1.00 92.88 657 MET A N 1
ATOM 5070 C CA . MET A 1 657 ? 46.720 -12.148 -32.972 1.00 92.88 657 MET A CA 1
ATOM 5071 C C . MET A 1 657 ? 47.398 -13.213 -32.106 1.00 92.88 657 MET A C 1
ATOM 5073 O O . MET A 1 657 ? 48.589 -13.461 -32.258 1.00 92.88 657 MET A O 1
ATOM 5077 N N . ASN A 1 658 ? 46.604 -13.878 -31.261 1.00 91.69 658 ASN A N 1
ATOM 5078 C CA . ASN A 1 658 ? 47.017 -15.043 -30.489 1.00 91.69 658 ASN A CA 1
ATOM 5079 C C . ASN A 1 658 ? 45.887 -16.087 -30.500 1.00 91.69 658 ASN A C 1
ATOM 5081 O O . ASN A 1 658 ? 44.940 -15.968 -29.714 1.00 91.69 658 ASN A O 1
ATOM 5085 N N . PRO A 1 659 ? 45.904 -17.051 -31.437 1.00 85.62 659 PRO A N 1
ATOM 5086 C CA . PRO A 1 659 ? 44.905 -18.117 -31.506 1.00 85.62 659 PRO A CA 1
ATOM 5087 C C . PRO A 1 659 ? 44.854 -19.032 -30.276 1.00 85.62 659 PRO A C 1
ATOM 5089 O O . PRO A 1 659 ? 43.785 -19.543 -29.945 1.00 85.62 659 PRO A O 1
ATOM 5092 N N . GLY A 1 660 ? 45.963 -19.207 -29.563 1.00 84.50 660 GLY A N 1
ATOM 5093 C CA . GLY A 1 660 ? 46.059 -19.942 -28.304 1.00 84.50 660 GLY A CA 1
ATOM 5094 C C . GLY A 1 660 ? 45.511 -19.186 -27.094 1.00 84.50 660 GLY A C 1
ATOM 5095 O O . GLY A 1 660 ? 45.910 -19.507 -25.981 1.00 84.50 660 GLY A O 1
ATOM 5096 N N . LEU A 1 661 ? 44.644 -18.179 -27.285 1.00 82.75 661 LEU A N 1
ATOM 5097 C CA . LEU A 1 661 ? 44.155 -17.292 -26.227 1.00 82.75 661 LEU A CA 1
ATOM 5098 C C . LEU A 1 661 ? 43.653 -18.055 -25.000 1.00 82.75 661 LEU A C 1
ATOM 5100 O O . LEU A 1 661 ? 42.569 -18.640 -25.015 1.00 82.75 661 LEU A O 1
ATOM 5104 N N . VAL A 1 662 ? 44.392 -17.930 -23.898 1.00 84.38 662 VAL A N 1
ATOM 5105 C CA . VAL A 1 662 ? 43.957 -18.372 -22.580 1.00 84.38 662 VAL A CA 1
ATOM 5106 C C . VAL A 1 662 ? 43.557 -17.148 -21.778 1.00 84.38 662 VAL A C 1
ATOM 5108 O O . VAL A 1 662 ? 44.358 -16.283 -21.411 1.00 84.38 662 VAL A O 1
ATOM 5111 N N . THR A 1 663 ? 42.255 -17.065 -21.537 1.00 80.31 663 THR A N 1
ATOM 5112 C CA . THR A 1 663 ? 41.665 -16.033 -20.701 1.00 80.31 663 THR A CA 1
ATOM 5113 C C . THR A 1 663 ? 41.765 -16.431 -19.245 1.00 80.31 663 THR A C 1
ATOM 5115 O O . THR A 1 663 ? 41.120 -17.393 -18.820 1.00 80.31 663 THR A O 1
ATOM 5118 N N . ASN A 1 664 ? 42.510 -15.652 -18.469 1.00 78.44 664 ASN A N 1
ATOM 5119 C CA . ASN A 1 664 ? 42.496 -15.806 -17.032 1.00 78.44 664 ASN A CA 1
ATOM 5120 C C . ASN A 1 664 ? 41.253 -15.112 -16.502 1.00 78.44 664 ASN A C 1
ATOM 5122 O O . ASN A 1 664 ? 41.072 -13.895 -16.615 1.00 78.44 664 ASN A O 1
ATOM 5126 N N . TYR A 1 665 ? 40.370 -15.937 -15.957 1.00 72.12 665 TYR A N 1
ATOM 5127 C CA . TYR A 1 665 ? 39.249 -15.464 -15.181 1.00 72.12 665 TYR A CA 1
ATOM 5128 C C . TYR A 1 665 ? 39.654 -15.473 -13.728 1.00 72.12 665 TYR A C 1
ATOM 5130 O O . TYR A 1 665 ? 40.178 -16.464 -13.219 1.00 72.12 665 TYR A O 1
ATOM 5138 N N . LYS A 1 666 ? 39.330 -14.393 -13.048 1.00 65.12 666 LYS A N 1
ATOM 5139 C CA . LYS A 1 666 ? 39.311 -14.391 -11.601 1.00 65.12 666 LYS A CA 1
ATOM 5140 C C . LYS A 1 666 ? 37.880 -14.634 -11.152 1.00 65.12 666 LYS A C 1
ATOM 5142 O O . LYS A 1 666 ? 36.938 -13.979 -11.610 1.00 65.12 666 LYS A O 1
ATOM 5147 N N . TYR A 1 667 ? 37.739 -15.641 -10.301 1.00 61.94 667 TYR A N 1
ATOM 5148 C CA . TYR A 1 667 ? 36.531 -15.856 -9.527 1.00 61.94 667 TYR A CA 1
ATOM 5149 C C . TYR A 1 667 ? 36.738 -15.108 -8.232 1.00 61.94 667 TYR A C 1
ATOM 5151 O O . TYR A 1 667 ? 37.491 -15.536 -7.361 1.00 61.94 667 TYR A O 1
ATOM 5159 N N . GLU A 1 668 ? 36.139 -13.937 -8.167 1.00 56.16 668 GLU A N 1
ATOM 5160 C CA . GLU A 1 668 ? 36.156 -13.148 -6.952 1.00 56.16 668 GLU A CA 1
ATOM 5161 C C . GLU A 1 668 ? 34.906 -13.509 -6.152 1.00 56.16 668 GLU A C 1
ATOM 5163 O O . GLU A 1 668 ? 33.909 -13.994 -6.713 1.00 56.16 668 GLU A O 1
ATOM 5168 N N . GLU A 1 669 ? 34.958 -13.289 -4.836 1.00 53.81 669 GLU A N 1
ATOM 5169 C CA . GLU A 1 669 ? 33.721 -13.247 -4.069 1.00 53.81 669 GLU A CA 1
ATOM 5170 C C . GLU A 1 669 ? 32.786 -12.276 -4.783 1.00 53.81 669 GLU A C 1
ATOM 5172 O O . GLU A 1 669 ? 33.095 -11.101 -5.006 1.00 53.81 669 GLU A O 1
ATOM 5177 N N . GLY A 1 670 ? 31.664 -12.826 -5.233 1.00 55.84 670 GLY A N 1
ATOM 5178 C CA . GLY A 1 670 ? 30.584 -12.017 -5.727 1.00 55.84 670 GLY A CA 1
ATOM 5179 C C . GLY A 1 670 ? 30.028 -11.190 -4.588 1.00 55.84 670 GLY A C 1
ATOM 5180 O O . GLY A 1 670 ? 30.306 -11.455 -3.416 1.00 55.84 670 GLY A O 1
ATOM 5181 N N . PRO A 1 671 ? 29.263 -10.154 -4.920 1.00 55.19 671 PRO A N 1
ATOM 5182 C CA . PRO A 1 671 ? 28.879 -9.187 -3.923 1.00 55.19 671 PRO A CA 1
ATOM 5183 C C . PRO A 1 671 ? 28.053 -9.881 -2.828 1.00 55.19 671 PRO A C 1
ATOM 5185 O O . PRO A 1 671 ? 27.029 -10.513 -3.087 1.00 55.19 671 PRO A O 1
ATOM 5188 N N . SER A 1 672 ? 28.570 -9.827 -1.604 1.00 57.03 672 SER A N 1
ATOM 5189 C CA . SER A 1 672 ? 27.971 -10.411 -0.411 1.00 57.03 672 SER A CA 1
ATOM 5190 C C . SER A 1 672 ? 27.601 -9.295 0.557 1.00 57.03 672 SER A C 1
ATOM 5192 O O . SER A 1 672 ? 28.242 -8.237 0.622 1.00 57.03 672 SER A O 1
ATOM 5194 N N . PHE A 1 673 ? 26.529 -9.515 1.312 1.00 61.66 673 PHE A N 1
ATOM 5195 C CA . PHE A 1 673 ? 26.231 -8.653 2.443 1.00 61.66 673 PHE A CA 1
ATOM 5196 C C . PHE A 1 673 ? 27.217 -8.982 3.563 1.00 61.66 673 PHE A C 1
ATOM 5198 O O . PHE A 1 673 ? 27.401 -10.143 3.909 1.00 61.66 673 PHE A O 1
ATOM 5205 N N . THR A 1 674 ? 27.862 -7.974 4.140 1.00 55.75 674 THR A N 1
ATOM 5206 C CA . THR A 1 674 ? 28.733 -8.147 5.306 1.00 55.75 674 THR A CA 1
ATOM 5207 C C . THR A 1 674 ? 28.277 -7.231 6.429 1.00 55.75 674 THR A C 1
ATOM 5209 O O . THR A 1 674 ? 27.822 -6.103 6.216 1.00 55.75 674 THR A O 1
ATOM 5212 N N . ARG A 1 675 ? 28.376 -7.722 7.667 1.00 58.56 675 ARG A N 1
ATOM 5213 C CA . ARG A 1 675 ? 28.040 -6.912 8.836 1.00 58.56 675 ARG A CA 1
ATOM 5214 C C . ARG A 1 675 ? 29.106 -5.841 9.044 1.00 58.56 675 ARG A C 1
ATOM 5216 O O . ARG A 1 675 ? 30.302 -6.126 9.072 1.00 58.56 675 ARG A O 1
ATOM 5223 N N . ALA A 1 676 ? 28.654 -4.611 9.235 1.00 53.22 676 ALA A N 1
ATOM 5224 C CA . ALA A 1 676 ? 29.465 -3.429 9.476 1.00 53.22 676 ALA A CA 1
ATOM 5225 C C . ALA A 1 676 ? 30.162 -3.439 10.852 1.00 53.22 676 ALA A C 1
ATOM 5227 O O . ALA A 1 676 ? 29.801 -2.666 11.737 1.00 53.22 676 ALA A O 1
ATOM 5228 N N . SER A 1 677 ? 31.183 -4.274 11.049 1.00 46.53 677 SER A N 1
ATOM 5229 C CA . SER A 1 677 ? 31.957 -4.376 12.302 1.00 46.53 677 SER A CA 1
ATOM 5230 C C . SER A 1 677 ? 31.134 -4.733 13.560 1.00 46.53 677 SER A C 1
ATOM 5232 O O . SER A 1 677 ? 29.917 -4.901 13.529 1.00 46.53 677 SER A O 1
ATOM 5234 N N . THR A 1 678 ? 31.820 -4.902 14.692 1.00 46.12 678 THR A N 1
ATOM 5235 C CA . THR A 1 678 ? 31.300 -5.468 15.950 1.00 46.12 678 THR A CA 1
ATOM 5236 C C . THR A 1 678 ? 30.314 -4.567 16.716 1.00 46.12 678 THR A C 1
ATOM 5238 O O . THR A 1 678 ? 29.852 -4.967 17.781 1.00 46.12 678 THR A O 1
ATOM 5241 N N . SER A 1 679 ? 29.942 -3.387 16.196 1.00 47.28 679 SER A N 1
ATOM 5242 C CA . SER A 1 679 ? 28.897 -2.506 16.759 1.00 47.28 679 SER A CA 1
ATOM 5243 C C . SER A 1 679 ? 27.553 -2.632 16.011 1.00 47.28 679 SER A C 1
ATOM 5245 O O . SER A 1 679 ? 27.140 -1.783 15.225 1.00 47.28 679 SER A O 1
ATOM 5247 N N . THR A 1 680 ? 26.933 -3.781 16.239 1.00 52.06 680 THR A N 1
ATOM 5248 C CA . THR A 1 680 ? 25.515 -4.182 16.193 1.00 52.06 680 THR A CA 1
ATOM 5249 C C . THR A 1 680 ? 24.454 -3.742 15.155 1.00 52.06 680 THR A C 1
ATOM 5251 O O . THR A 1 680 ? 23.508 -4.522 15.080 1.00 52.06 680 THR A O 1
ATOM 5254 N N . THR A 1 681 ? 24.525 -2.698 14.304 1.00 52.19 681 THR A N 1
ATOM 5255 C CA . THR A 1 681 ? 23.296 -2.266 13.549 1.00 52.19 681 THR A CA 1
ATOM 5256 C C . THR A 1 681 ? 23.346 -1.974 12.040 1.00 52.19 681 THR A C 1
ATOM 5258 O O . THR A 1 681 ? 22.287 -1.768 11.457 1.00 52.19 681 THR A O 1
ATOM 5261 N N . ASN A 1 682 ? 24.493 -2.030 11.353 1.00 53.16 682 ASN A N 1
ATOM 5262 C CA . ASN A 1 682 ? 24.539 -1.801 9.893 1.00 53.16 682 ASN A CA 1
ATOM 5263 C C . ASN A 1 682 ? 24.903 -3.072 9.099 1.00 53.16 682 ASN A C 1
ATOM 5265 O O . ASN A 1 682 ? 25.789 -3.836 9.500 1.00 53.16 682 ASN A O 1
ATOM 5269 N N . LEU A 1 683 ? 24.246 -3.280 7.951 1.00 54.75 683 LEU A N 1
ATOM 5270 C CA . LEU A 1 683 ? 24.516 -4.374 7.009 1.00 54.75 683 LEU A CA 1
ATOM 5271 C C . LEU A 1 683 ? 24.928 -3.775 5.656 1.00 54.75 683 LEU A C 1
ATOM 5273 O O . LEU A 1 683 ? 24.104 -3.319 4.869 1.00 54.75 683 LEU A O 1
ATOM 5277 N N . TYR A 1 684 ? 26.228 -3.740 5.372 1.00 55.44 684 TYR A N 1
ATOM 5278 C CA . TYR A 1 684 ? 26.713 -3.215 4.095 1.00 55.44 684 TYR A CA 1
ATOM 5279 C C . TYR A 1 684 ? 26.646 -4.295 3.015 1.00 55.44 684 TYR A C 1
ATOM 5281 O O . TYR A 1 684 ? 26.886 -5.469 3.289 1.00 55.44 684 TYR A O 1
ATOM 5289 N N . TYR A 1 685 ? 26.380 -3.899 1.772 1.00 53.78 685 TYR A N 1
ATOM 5290 C CA . TYR A 1 685 ? 26.597 -4.761 0.617 1.00 53.78 685 TYR A CA 1
ATOM 5291 C C . TYR A 1 685 ? 27.953 -4.405 0.006 1.00 53.78 685 TYR A C 1
ATOM 5293 O O . TYR A 1 685 ? 28.235 -3.238 -0.274 1.00 53.78 685 TYR A O 1
ATOM 5301 N N . ASN A 1 686 ? 28.858 -5.378 -0.096 1.00 51.44 686 ASN A N 1
ATOM 5302 C CA . ASN A 1 686 ? 30.227 -5.066 -0.491 1.00 51.44 686 ASN A CA 1
ATOM 5303 C C . ASN A 1 686 ? 30.340 -4.703 -1.978 1.00 51.44 686 ASN A C 1
ATOM 5305 O O . ASN A 1 686 ? 29.681 -5.260 -2.853 1.00 51.44 686 ASN A O 1
ATOM 5309 N N . LYS A 1 687 ? 31.220 -3.730 -2.219 1.00 50.78 687 LYS A N 1
ATOM 5310 C CA . LYS A 1 687 ? 31.570 -3.104 -3.497 1.00 50.78 687 LYS A CA 1
ATOM 5311 C C . LYS A 1 687 ? 32.075 -4.109 -4.520 1.00 50.78 687 LYS A C 1
ATOM 5313 O O . LYS A 1 687 ? 33.016 -4.839 -4.228 1.00 50.78 687 LYS A O 1
ATOM 5318 N N . TRP A 1 688 ? 31.566 -4.035 -5.749 1.00 50.62 688 TRP A N 1
ATOM 5319 C CA . TRP A 1 688 ? 32.295 -4.566 -6.898 1.00 50.62 688 TRP A CA 1
ATOM 5320 C C . TRP A 1 688 ? 33.203 -3.475 -7.468 1.00 50.62 688 TRP A C 1
ATOM 5322 O O . TRP A 1 688 ? 32.742 -2.370 -7.730 1.00 50.62 688 TRP A O 1
ATOM 5332 N N . THR A 1 689 ? 34.489 -3.756 -7.658 1.00 47.16 689 THR A N 1
ATOM 5333 C CA . THR A 1 689 ? 35.412 -2.917 -8.442 1.00 47.16 689 THR A CA 1
ATOM 5334 C C . THR A 1 689 ? 36.174 -3.819 -9.390 1.00 47.16 689 THR A C 1
ATOM 5336 O O . THR A 1 689 ? 37.325 -4.151 -9.127 1.00 47.16 689 THR A O 1
ATOM 5339 N N . ALA A 1 690 ? 35.555 -4.218 -10.499 1.00 38.97 690 ALA A N 1
ATOM 5340 C CA . ALA A 1 690 ? 36.325 -4.750 -11.612 1.00 38.97 690 ALA A CA 1
ATOM 5341 C C . ALA A 1 690 ? 36.164 -3.839 -12.828 1.00 38.97 690 ALA A C 1
ATOM 5343 O O . ALA A 1 690 ? 35.079 -3.656 -13.366 1.00 38.97 690 ALA A O 1
ATOM 5344 N N . ASN A 1 691 ? 37.289 -3.290 -13.277 1.00 41.75 691 ASN A N 1
ATOM 5345 C CA . ASN A 1 691 ? 37.430 -2.559 -14.536 1.00 41.75 691 ASN A CA 1
ATOM 5346 C C . ASN A 1 691 ? 37.367 -3.475 -15.773 1.00 41.75 691 ASN A C 1
ATOM 5348 O O . ASN A 1 691 ? 37.769 -3.051 -16.855 1.00 41.75 691 ASN A O 1
ATOM 5352 N N . ASN A 1 692 ? 36.921 -4.728 -15.638 1.00 45.38 692 ASN A N 1
ATOM 5353 C CA . ASN A 1 692 ? 36.913 -5.668 -16.747 1.00 45.38 692 ASN A CA 1
ATOM 5354 C C . ASN A 1 692 ? 35.507 -5.970 -17.222 1.00 45.38 692 ASN A C 1
ATOM 5356 O O . ASN A 1 692 ? 34.636 -6.409 -16.470 1.00 45.38 692 ASN A O 1
ATOM 5360 N N . ARG A 1 693 ? 35.354 -5.699 -18.516 1.00 52.91 693 ARG A N 1
ATOM 5361 C CA . ARG A 1 693 ? 34.119 -5.832 -19.254 1.00 52.91 693 ARG A CA 1
ATOM 5362 C C . ARG A 1 693 ? 33.644 -7.280 -19.203 1.00 52.91 693 ARG A C 1
ATOM 5364 O O . ARG A 1 693 ? 34.480 -8.183 -19.262 1.00 52.91 693 ARG A O 1
ATOM 5371 N N . TYR A 1 694 ? 32.328 -7.471 -19.141 1.00 52.81 694 TYR A N 1
ATOM 5372 C CA . TYR A 1 694 ? 31.608 -8.760 -19.169 1.00 52.81 694 TYR A CA 1
ATOM 5373 C C . TYR A 1 694 ? 31.389 -9.478 -17.824 1.00 52.81 694 TYR A C 1
ATOM 5375 O O . TYR A 1 694 ? 31.960 -10.538 -17.573 1.00 52.81 694 TYR A O 1
ATOM 5383 N N . VAL A 1 695 ? 30.438 -8.972 -17.027 1.00 53.19 695 VAL A N 1
ATOM 5384 C CA . VAL A 1 695 ? 29.750 -9.732 -15.963 1.00 53.19 695 VAL A CA 1
ATOM 5385 C C . VAL A 1 695 ? 28.251 -9.412 -15.999 1.00 53.19 695 VAL A C 1
ATOM 5387 O O . VAL A 1 695 ? 27.898 -8.241 -16.003 1.00 53.19 695 VAL A O 1
ATOM 5390 N N . ALA A 1 696 ? 27.362 -10.410 -16.046 1.00 53.72 696 ALA A N 1
ATOM 5391 C CA . ALA A 1 696 ? 25.907 -10.192 -16.061 1.00 53.72 696 ALA A CA 1
ATOM 5392 C C . ALA A 1 696 ? 25.163 -11.194 -15.158 1.00 53.72 696 ALA A C 1
ATOM 5394 O O . ALA A 1 696 ? 25.588 -12.344 -15.052 1.00 53.72 696 ALA A O 1
ATOM 5395 N N . ASN A 1 697 ? 24.030 -10.757 -14.586 1.00 58.72 697 ASN A N 1
ATOM 5396 C CA . ASN A 1 697 ? 23.042 -11.545 -13.828 1.00 58.72 697 ASN A CA 1
ATOM 5397 C C . ASN A 1 697 ? 23.488 -12.063 -12.450 1.00 58.72 697 ASN A C 1
ATOM 5399 O O . ASN A 1 697 ? 23.169 -13.190 -12.072 1.00 58.72 697 ASN A O 1
ATOM 5403 N N . ASN A 1 698 ? 24.190 -11.239 -11.670 1.00 61.47 698 ASN A N 1
ATOM 5404 C CA . ASN A 1 698 ? 24.522 -11.605 -10.292 1.00 61.47 698 ASN A CA 1
ATOM 5405 C C . ASN A 1 698 ? 23.357 -11.270 -9.361 1.00 61.47 698 ASN A C 1
ATOM 5407 O O . ASN A 1 698 ? 22.825 -10.161 -9.412 1.00 61.47 698 ASN A O 1
ATOM 5411 N N . THR A 1 699 ? 22.992 -12.218 -8.501 1.00 66.12 699 THR A N 1
ATOM 5412 C CA . THR A 1 699 ? 21.926 -12.067 -7.503 1.00 66.12 699 THR A CA 1
ATOM 5413 C C . THR A 1 699 ? 22.503 -12.289 -6.118 1.00 66.12 699 THR A C 1
ATOM 5415 O O . THR A 1 699 ? 23.172 -13.295 -5.885 1.00 66.12 699 THR A O 1
ATOM 5418 N N . ALA A 1 700 ? 22.211 -11.386 -5.193 1.00 68.50 700 ALA A N 1
ATOM 5419 C CA . ALA A 1 700 ? 22.578 -11.533 -3.796 1.00 68.50 700 ALA A CA 1
ATOM 5420 C C . ALA A 1 700 ? 21.356 -11.379 -2.901 1.00 68.50 700 ALA A C 1
ATOM 5422 O O . ALA A 1 700 ? 20.503 -10.520 -3.137 1.00 68.50 700 ALA A O 1
ATOM 5423 N N . LYS A 1 701 ? 21.292 -12.213 -1.862 1.00 77.12 701 LYS A N 1
ATOM 5424 C CA . LYS A 1 701 ? 20.161 -12.265 -0.935 1.00 77.12 701 LYS A CA 1
ATOM 5425 C C . LYS A 1 701 ? 20.653 -12.222 0.501 1.00 77.12 701 LYS A C 1
ATOM 5427 O O . LYS A 1 701 ? 21.647 -12.873 0.842 1.00 77.12 701 LYS A O 1
ATOM 5432 N N . ILE A 1 702 ? 19.941 -11.476 1.329 1.00 73.12 702 ILE A N 1
ATOM 5433 C CA . ILE A 1 702 ? 20.103 -11.488 2.775 1.00 73.12 702 ILE A CA 1
ATOM 5434 C C . ILE A 1 702 ? 18.733 -11.543 3.437 1.00 73.12 702 ILE A C 1
ATOM 5436 O O . ILE A 1 702 ? 17.829 -10.792 3.079 1.00 73.12 702 ILE A O 1
ATOM 5440 N N . THR A 1 703 ? 18.625 -12.409 4.434 1.00 80.56 703 THR A N 1
ATOM 5441 C CA . THR A 1 703 ? 17.481 -12.470 5.341 1.00 80.56 703 THR A CA 1
ATOM 5442 C C . THR A 1 703 ? 17.978 -12.200 6.749 1.00 80.56 703 THR A C 1
ATOM 5444 O O . THR A 1 703 ? 19.010 -12.741 7.154 1.00 80.56 703 THR A O 1
ATOM 5447 N N . PHE A 1 704 ? 17.284 -11.355 7.502 1.00 77.44 704 PHE A N 1
ATOM 5448 C CA . PHE A 1 704 ? 17.596 -11.108 8.908 1.00 77.44 704 PHE A CA 1
ATOM 5449 C C . PHE A 1 704 ? 16.347 -10.726 9.691 1.00 77.44 704 PHE A C 1
ATOM 5451 O O . PHE A 1 704 ? 15.379 -10.220 9.131 1.00 77.44 704 PHE A O 1
ATOM 5458 N N . THR A 1 705 ? 16.377 -10.941 11.003 1.00 82.31 705 THR A N 1
ATOM 5459 C CA . THR A 1 705 ? 15.301 -10.508 11.901 1.00 82.31 705 THR A CA 1
ATOM 5460 C C . THR A 1 705 ? 15.712 -9.268 12.677 1.00 82.31 705 THR A C 1
ATOM 5462 O O . THR A 1 705 ? 16.851 -9.174 13.142 1.00 82.31 705 THR A O 1
ATOM 5465 N N . VAL A 1 706 ? 14.782 -8.330 12.830 1.00 75.81 706 VAL A N 1
ATOM 5466 C CA . VAL A 1 706 ? 14.941 -7.107 13.616 1.00 75.81 706 VAL A CA 1
ATOM 5467 C C . VAL A 1 706 ? 13.942 -7.121 14.760 1.00 75.81 706 VAL A C 1
ATOM 5469 O O . VAL A 1 706 ? 12.741 -7.096 14.515 1.00 75.81 706 VAL A O 1
ATOM 5472 N N . THR A 1 707 ? 14.422 -7.116 16.001 1.00 80.75 707 THR A N 1
ATOM 5473 C CA . THR A 1 707 ? 13.565 -6.966 17.186 1.00 80.75 707 THR A CA 1
ATOM 5474 C C . THR A 1 707 ? 13.639 -5.539 17.699 1.00 80.75 707 THR A C 1
ATOM 5476 O O . THR A 1 707 ? 14.719 -5.052 18.040 1.00 80.75 707 THR A O 1
ATOM 5479 N N . ALA A 1 708 ? 12.495 -4.862 17.753 1.00 74.06 708 ALA A N 1
ATOM 5480 C CA . ALA A 1 708 ? 12.401 -3.503 18.262 1.00 74.06 708 ALA A CA 1
ATOM 5481 C C . ALA A 1 708 ? 12.484 -3.472 19.792 1.00 74.06 708 ALA A C 1
ATOM 5483 O O . ALA A 1 708 ? 11.838 -4.260 20.474 1.00 74.06 708 ALA A O 1
ATOM 5484 N N . VAL A 1 709 ? 13.252 -2.532 20.339 1.00 71.69 709 VAL A N 1
ATOM 5485 C CA . VAL A 1 709 ? 13.409 -2.307 21.791 1.00 71.69 709 VAL A CA 1
ATOM 5486 C C . VAL A 1 709 ? 12.654 -1.035 22.242 1.00 71.69 709 VAL A C 1
ATOM 5488 O O . VAL A 1 709 ? 12.614 -0.714 23.429 1.00 71.69 709 VAL A O 1
ATOM 5491 N N . LYS A 1 710 ? 12.051 -0.294 21.296 1.00 69.00 710 LYS A N 1
ATOM 5492 C CA . LYS A 1 710 ? 11.080 0.808 21.484 1.00 69.00 710 LYS A CA 1
ATOM 5493 C C . LYS A 1 710 ? 10.344 1.127 20.168 1.00 69.00 710 LYS A C 1
ATOM 5495 O O . LYS A 1 710 ? 10.868 0.799 19.107 1.00 69.00 710 LYS A O 1
ATOM 5500 N N . ASP A 1 711 ? 9.183 1.787 20.241 1.00 73.06 711 ASP A N 1
ATOM 5501 C CA . ASP A 1 711 ? 8.405 2.220 19.065 1.00 73.06 711 ASP A CA 1
ATOM 5502 C C . ASP A 1 711 ? 9.152 3.329 18.303 1.00 73.06 711 ASP A C 1
ATOM 5504 O O . ASP A 1 711 ? 9.495 4.361 18.892 1.00 73.06 711 ASP A O 1
ATOM 5508 N N . GLU A 1 712 ? 9.446 3.131 17.016 1.00 69.81 712 GLU A N 1
ATOM 5509 C CA . GLU A 1 712 ? 10.154 4.115 16.180 1.00 69.81 712 GLU A CA 1
ATOM 5510 C C . GLU A 1 712 ? 10.024 3.791 14.680 1.00 69.81 712 GLU A C 1
ATOM 5512 O O . GLU A 1 712 ? 9.539 2.731 14.303 1.00 69.81 712 GLU A O 1
ATOM 5517 N N . THR A 1 713 ? 10.484 4.679 13.795 1.00 67.56 713 THR A N 1
ATOM 5518 C CA . THR A 1 713 ? 10.639 4.365 12.366 1.00 67.56 713 THR A CA 1
ATOM 5519 C C . THR A 1 713 ? 12.053 3.867 12.083 1.00 67.56 713 THR A C 1
ATOM 5521 O O . THR A 1 713 ? 13.033 4.599 12.232 1.00 67.56 713 THR A O 1
ATOM 5524 N N . LEU A 1 714 ? 12.146 2.622 11.633 1.00 67.44 714 LEU A N 1
ATOM 5525 C CA . LEU A 1 714 ? 13.338 1.997 11.089 1.00 67.44 714 LEU A CA 1
ATOM 5526 C C . LEU A 1 714 ? 13.423 2.268 9.583 1.00 67.44 714 LEU A C 1
ATOM 5528 O O . LEU A 1 714 ? 12.666 1.706 8.797 1.00 67.44 714 LEU A O 1
ATOM 5532 N N . ARG A 1 715 ? 14.370 3.100 9.154 1.00 73.31 715 ARG A N 1
ATOM 5533 C CA . ARG A 1 715 ? 14.628 3.328 7.725 1.00 73.31 715 ARG A CA 1
ATOM 5534 C C . ARG A 1 715 ? 15.553 2.249 7.172 1.00 73.31 715 ARG A C 1
ATOM 5536 O O . ARG A 1 715 ? 16.655 2.097 7.686 1.00 73.31 715 ARG A O 1
ATOM 5543 N N . ILE A 1 716 ? 15.126 1.571 6.109 1.00 72.38 716 ILE A N 1
ATOM 5544 C CA . ILE A 1 716 ? 15.882 0.644 5.259 1.00 72.38 716 ILE A CA 1
ATOM 5545 C C . ILE A 1 716 ? 16.215 1.383 3.962 1.00 72.38 716 ILE A C 1
ATOM 5547 O O . ILE A 1 716 ? 15.348 1.652 3.135 1.00 72.38 716 ILE A O 1
ATOM 5551 N N . ARG A 1 717 ? 17.476 1.752 3.770 1.00 68.94 717 ARG A N 1
ATOM 5552 C CA . ARG A 1 717 ? 17.901 2.552 2.610 1.00 68.94 717 ARG A CA 1
ATOM 5553 C C . ARG A 1 717 ? 18.693 1.714 1.610 1.00 68.94 717 ARG A C 1
ATOM 5555 O O . ARG A 1 717 ? 19.604 1.021 2.038 1.00 68.94 717 ARG A O 1
ATOM 5562 N N . TYR A 1 718 ? 18.398 1.844 0.313 1.00 66.50 718 TYR A N 1
ATOM 5563 C CA . TYR A 1 718 ? 19.277 1.491 -0.808 1.00 66.50 718 TYR A CA 1
ATOM 5564 C C . TYR A 1 718 ? 20.032 2.743 -1.262 1.00 66.50 718 TYR A C 1
ATOM 5566 O O . TYR A 1 718 ? 19.422 3.741 -1.647 1.00 66.50 718 TYR A O 1
ATOM 5574 N N . VAL A 1 719 ? 21.361 2.704 -1.211 1.00 62.16 719 VAL A N 1
ATOM 5575 C CA . VAL A 1 719 ? 22.235 3.802 -1.656 1.00 62.16 719 VAL A CA 1
ATOM 5576 C C . VAL A 1 719 ? 23.046 3.355 -2.861 1.00 62.16 719 VAL A C 1
ATOM 5578 O O . VAL A 1 719 ? 23.684 2.310 -2.802 1.00 62.16 719 VAL A O 1
ATOM 5581 N N . THR A 1 720 ? 23.083 4.166 -3.915 1.00 58.62 720 THR A N 1
ATOM 5582 C CA . THR A 1 720 ? 23.973 3.996 -5.072 1.00 58.62 720 THR A CA 1
ATOM 5583 C C . THR A 1 720 ? 25.242 4.826 -4.874 1.00 58.62 720 THR A C 1
ATOM 5585 O O . THR A 1 720 ? 25.167 6.038 -4.678 1.00 58.62 720 THR A O 1
ATOM 5588 N N . ALA A 1 721 ? 26.439 4.231 -4.927 1.00 52.25 721 ALA A N 1
ATOM 5589 C CA . ALA A 1 721 ? 27.661 5.043 -4.864 1.00 52.25 721 ALA A CA 1
ATOM 5590 C C . ALA A 1 721 ? 28.173 5.447 -6.255 1.00 52.25 721 ALA A C 1
ATOM 5592 O O . ALA A 1 721 ? 28.741 4.633 -6.971 1.00 52.25 721 ALA A O 1
ATOM 5593 N N . GLY A 1 722 ? 28.087 6.744 -6.569 1.00 48.91 722 GLY A N 1
ATOM 5594 C CA . GLY A 1 722 ? 29.036 7.431 -7.457 1.00 48.91 722 GLY A CA 1
ATOM 5595 C C . GLY A 1 722 ? 28.717 7.502 -8.963 1.00 48.91 722 GLY A C 1
ATOM 5596 O O . GLY A 1 722 ? 29.154 6.677 -9.750 1.00 48.91 722 GLY A O 1
ATOM 5597 N N . GLY A 1 723 ? 28.116 8.615 -9.393 1.00 46.22 723 GLY A N 1
ATOM 5598 C CA . GLY A 1 723 ? 28.692 9.533 -10.395 1.00 46.22 723 GLY A CA 1
ATOM 5599 C C . GLY A 1 723 ? 28.919 9.156 -11.874 1.00 46.22 723 GLY A C 1
ATOM 5600 O O . GLY A 1 723 ? 29.431 10.027 -12.578 1.00 46.22 723 GLY A O 1
ATOM 5601 N N . SER A 1 724 ? 28.578 7.973 -12.401 1.00 40.38 724 SER A N 1
ATOM 5602 C CA . SER A 1 724 ? 28.778 7.668 -13.842 1.00 40.38 724 SER A CA 1
ATOM 5603 C C . SER A 1 724 ? 27.472 7.533 -14.650 1.00 40.38 724 SER A C 1
ATOM 5605 O O . SER A 1 724 ? 26.406 7.300 -14.091 1.00 40.38 724 SER A O 1
ATOM 5607 N N . ARG A 1 725 ? 27.543 7.821 -15.962 1.00 43.72 725 ARG A N 1
ATOM 5608 C CA . ARG A 1 725 ? 26.430 8.283 -16.825 1.00 43.72 725 ARG A CA 1
ATOM 5609 C C . ARG A 1 725 ? 25.425 7.229 -17.311 1.00 43.72 725 ARG A C 1
ATOM 5611 O O . ARG A 1 725 ? 24.471 7.631 -17.965 1.00 43.72 725 ARG A O 1
ATOM 5618 N N . ASP A 1 726 ? 25.559 5.965 -16.935 1.00 45.81 726 ASP A N 1
ATOM 5619 C CA . ASP A 1 726 ? 24.515 4.956 -17.135 1.00 45.81 726 ASP A CA 1
ATOM 5620 C C . ASP A 1 726 ? 24.181 4.347 -15.776 1.00 45.81 726 ASP A C 1
ATOM 5622 O O . ASP A 1 726 ? 24.947 3.575 -15.212 1.00 45.81 726 ASP A O 1
ATOM 5626 N N . LYS A 1 727 ? 23.056 4.789 -15.206 1.00 49.94 727 LYS A N 1
ATOM 5627 C CA . LYS A 1 727 ? 22.565 4.340 -13.901 1.00 49.94 727 LYS A CA 1
ATOM 5628 C C . LYS A 1 727 ? 22.300 2.836 -13.966 1.00 49.94 727 LYS A C 1
ATOM 5630 O O . LYS A 1 727 ? 21.443 2.403 -14.740 1.00 49.94 727 LYS A O 1
ATOM 5635 N N . ASP A 1 728 ? 23.032 2.066 -13.170 1.00 52.56 728 ASP A N 1
ATOM 5636 C CA . ASP A 1 728 ? 22.889 0.618 -13.064 1.00 52.56 728 ASP A CA 1
ATOM 5637 C C . ASP A 1 728 ? 21.416 0.233 -12.883 1.00 52.56 728 ASP A C 1
ATOM 5639 O O . ASP A 1 728 ? 20.731 0.728 -11.987 1.00 52.56 728 ASP A O 1
ATOM 5643 N N . ARG A 1 729 ? 20.906 -0.648 -13.749 1.00 58.19 729 ARG A N 1
ATOM 5644 C CA . ARG A 1 729 ? 19.578 -1.242 -13.577 1.00 58.19 729 ARG A CA 1
ATOM 5645 C C . ARG A 1 729 ? 19.710 -2.429 -12.634 1.00 58.19 729 ARG A C 1
ATOM 5647 O O . ARG A 1 729 ? 20.061 -3.535 -13.061 1.00 58.19 729 ARG A O 1
ATOM 5654 N N . ALA A 1 730 ? 19.456 -2.183 -11.354 1.00 60.31 730 ALA A N 1
ATOM 5655 C CA . ALA A 1 730 ? 19.339 -3.236 -10.359 1.00 60.31 730 ALA A CA 1
ATOM 5656 C C . ALA A 1 730 ? 17.862 -3.502 -10.066 1.00 60.31 730 ALA A C 1
ATOM 5658 O O . ALA A 1 730 ? 17.073 -2.573 -9.908 1.00 60.31 730 ALA A O 1
ATOM 5659 N N . PHE A 1 731 ? 17.484 -4.771 -9.990 1.00 69.38 731 PHE A N 1
ATOM 5660 C CA . PHE A 1 731 ? 16.189 -5.166 -9.455 1.00 69.38 731 PHE A CA 1
ATOM 5661 C C . PHE A 1 731 ? 16.326 -5.333 -7.951 1.00 69.38 731 PHE A C 1
ATOM 5663 O O . PHE A 1 731 ? 17.141 -6.127 -7.479 1.00 69.38 731 PHE A O 1
ATOM 5670 N N . PHE A 1 732 ? 15.557 -4.533 -7.226 1.00 73.12 732 PHE A N 1
ATOM 5671 C CA . PHE A 1 732 ? 15.482 -4.501 -5.777 1.00 73.12 732 PHE A CA 1
ATOM 5672 C C . PHE A 1 732 ? 14.167 -5.142 -5.351 1.00 73.12 732 PHE A C 1
ATOM 5674 O O . PHE A 1 732 ? 13.102 -4.702 -5.782 1.00 73.12 732 PHE A O 1
ATOM 5681 N N . SER A 1 733 ? 14.260 -6.161 -4.501 1.00 79.44 733 SER A N 1
ATOM 5682 C CA . SER A 1 733 ? 13.117 -6.795 -3.853 1.00 79.44 733 SER A CA 1
ATOM 5683 C C . SER A 1 733 ? 13.295 -6.740 -2.339 1.00 79.44 733 SER A C 1
ATOM 5685 O O . SER A 1 733 ? 14.318 -7.182 -1.814 1.00 79.44 733 SER A O 1
ATOM 5687 N N . LEU A 1 734 ? 12.283 -6.234 -1.641 1.00 81.75 734 LEU A N 1
ATOM 5688 C CA . LEU A 1 734 ? 12.204 -6.158 -0.188 1.00 81.75 734 LEU A CA 1
ATOM 5689 C C . LEU A 1 734 ? 10.889 -6.777 0.277 1.00 81.75 734 LEU A C 1
ATOM 5691 O O . LEU A 1 734 ? 9.813 -6.407 -0.205 1.00 81.75 734 LEU A O 1
ATOM 5695 N N . LYS A 1 735 ? 10.978 -7.688 1.244 1.00 84.12 735 LYS A N 1
ATOM 5696 C CA . LYS A 1 735 ? 9.822 -8.252 1.940 1.00 84.12 735 LYS A CA 1
ATOM 5697 C C . LYS A 1 735 ? 9.979 -8.091 3.441 1.00 84.12 735 LYS A C 1
ATOM 5699 O O . LYS A 1 735 ? 11.082 -8.217 3.970 1.00 84.12 735 LYS A O 1
ATOM 5704 N N . ILE A 1 736 ? 8.864 -7.809 4.101 1.00 82.44 736 ILE A N 1
ATOM 5705 C CA . ILE A 1 736 ? 8.771 -7.664 5.553 1.00 82.44 736 ILE A CA 1
ATOM 5706 C C . ILE A 1 736 ? 7.714 -8.654 6.021 1.00 82.44 736 ILE A C 1
ATOM 5708 O O . ILE A 1 736 ? 6.587 -8.627 5.533 1.00 82.44 736 ILE A O 1
ATOM 5712 N N . ASP A 1 737 ? 8.113 -9.587 6.882 1.00 85.69 737 ASP A N 1
ATOM 5713 C CA . ASP A 1 737 ? 7.305 -10.727 7.332 1.00 85.69 737 ASP A CA 1
ATOM 5714 C C . ASP A 1 737 ? 6.652 -11.492 6.167 1.00 85.69 737 ASP A C 1
ATOM 5716 O O . ASP A 1 737 ? 5.492 -11.900 6.206 1.00 85.69 737 ASP A O 1
ATOM 5720 N N . GLY A 1 738 ? 7.416 -11.662 5.082 1.00 77.31 738 GLY A N 1
ATOM 5721 C CA . GLY A 1 738 ? 6.982 -12.344 3.862 1.00 77.31 738 GLY A CA 1
ATOM 5722 C C . GLY A 1 738 ? 6.077 -11.521 2.937 1.00 77.31 738 GLY A C 1
ATOM 5723 O O . GLY A 1 738 ? 5.823 -11.956 1.811 1.00 77.31 738 GLY A O 1
ATOM 5724 N N . VAL A 1 739 ? 5.632 -10.328 3.345 1.00 78.44 739 VAL A N 1
ATOM 5725 C CA . VAL A 1 739 ? 4.848 -9.413 2.503 1.00 78.44 739 VAL A CA 1
ATOM 5726 C C . VAL A 1 739 ? 5.790 -8.578 1.645 1.00 78.44 739 VAL A C 1
ATOM 5728 O O . VAL A 1 739 ? 6.691 -7.916 2.155 1.00 78.44 739 VAL A O 1
ATOM 5731 N N . GLU A 1 740 ? 5.596 -8.616 0.328 1.00 81.38 740 GLU A N 1
ATOM 5732 C CA . GLU A 1 740 ? 6.391 -7.841 -0.623 1.00 81.38 740 GLU A CA 1
ATOM 5733 C C . GLU A 1 740 ? 6.050 -6.358 -0.510 1.00 81.38 740 GLU A C 1
ATOM 5735 O O . GLU A 1 740 ? 4.940 -5.935 -0.821 1.00 81.38 740 GLU A O 1
ATOM 5740 N N . VAL A 1 741 ? 7.016 -5.580 -0.036 1.00 77.88 741 VAL A N 1
ATOM 5741 C CA . VAL A 1 741 ? 6.857 -4.140 0.177 1.00 77.88 741 VAL A CA 1
ATOM 5742 C C . VAL A 1 741 ? 7.509 -3.321 -0.931 1.00 77.88 741 VAL A C 1
ATOM 5744 O O . VAL A 1 741 ? 7.152 -2.165 -1.144 1.00 77.88 741 VAL A O 1
ATOM 5747 N N . ALA A 1 742 ? 8.439 -3.925 -1.673 1.00 74.75 742 ALA A N 1
ATOM 5748 C CA . ALA A 1 742 ? 8.960 -3.369 -2.908 1.00 74.75 742 ALA A CA 1
ATOM 5749 C C . ALA A 1 742 ? 9.535 -4.470 -3.801 1.00 74.75 742 ALA A C 1
ATOM 5751 O O . ALA A 1 742 ? 10.207 -5.376 -3.318 1.00 74.75 742 ALA A O 1
ATOM 5752 N N . ASN A 1 743 ? 9.306 -4.360 -5.106 1.00 77.38 743 ASN A N 1
ATOM 5753 C CA . ASN A 1 743 ? 9.913 -5.209 -6.127 1.00 77.38 743 ASN A CA 1
ATOM 5754 C C . ASN A 1 743 ? 9.995 -4.416 -7.425 1.00 77.38 743 ASN A C 1
ATOM 5756 O O . ASN A 1 743 ? 9.071 -4.389 -8.238 1.00 77.38 743 ASN A O 1
ATOM 5760 N N . THR A 1 744 ? 11.059 -3.639 -7.553 1.00 71.12 744 THR A N 1
ATOM 5761 C CA . THR A 1 744 ? 11.164 -2.648 -8.616 1.00 71.12 744 THR A CA 1
ATOM 5762 C C . THR A 1 744 ? 12.596 -2.491 -9.082 1.00 71.12 744 THR A C 1
ATOM 5764 O O . THR A 1 744 ? 13.559 -2.771 -8.364 1.00 71.12 744 THR A O 1
ATOM 5767 N N . MET A 1 745 ? 12.735 -2.037 -10.320 1.00 69.25 745 MET A N 1
ATOM 5768 C CA . MET A 1 745 ? 14.021 -1.665 -10.873 1.00 69.25 745 MET A CA 1
ATOM 5769 C C . MET A 1 745 ? 14.417 -0.306 -10.297 1.00 69.25 745 MET A C 1
ATOM 5771 O O . MET A 1 745 ? 13.788 0.713 -10.583 1.00 69.25 745 MET A O 1
ATOM 5775 N N . VAL A 1 746 ? 15.468 -0.288 -9.490 1.00 63.44 746 VAL A N 1
ATOM 5776 C CA . VAL A 1 746 ? 16.011 0.929 -8.893 1.00 63.44 746 VAL A CA 1
ATOM 5777 C C . VAL A 1 746 ? 17.187 1.427 -9.728 1.00 63.44 746 VAL A C 1
ATOM 5779 O O . VAL A 1 746 ? 18.043 0.654 -10.152 1.00 63.44 746 VAL A O 1
ATOM 5782 N N . VAL A 1 747 ? 17.204 2.737 -9.985 1.00 60.22 747 VAL A N 1
ATOM 5783 C CA . VAL A 1 747 ? 18.245 3.437 -10.766 1.00 60.22 747 VAL A CA 1
ATOM 5784 C C . VAL A 1 747 ? 18.859 4.615 -9.985 1.00 60.22 747 VAL A C 1
ATOM 5786 O O . VAL A 1 747 ? 19.638 5.398 -10.529 1.00 60.22 747 VAL A O 1
ATOM 5789 N N . SER A 1 748 ? 18.482 4.785 -8.712 1.00 62.84 748 SER A N 1
ATOM 5790 C CA . SER A 1 748 ? 18.986 5.811 -7.784 1.00 62.84 748 SER A CA 1
ATOM 5791 C C . SER A 1 748 ? 18.689 5.446 -6.323 1.00 62.84 748 SER A C 1
ATOM 5793 O O . SER A 1 748 ? 17.911 4.527 -6.063 1.00 62.84 748 SER A O 1
ATOM 5795 N N . ASP A 1 749 ? 19.276 6.191 -5.379 1.00 66.62 749 ASP A N 1
ATOM 5796 C CA . ASP A 1 749 ? 19.000 6.086 -3.940 1.00 66.62 749 ASP A CA 1
ATOM 5797 C C . ASP A 1 749 ? 17.498 6.006 -3.641 1.00 66.62 749 ASP A C 1
ATOM 5799 O O . ASP A 1 749 ? 16.714 6.821 -4.128 1.00 66.62 749 ASP A O 1
ATOM 5803 N N . THR A 1 750 ? 17.108 5.027 -2.829 1.00 66.81 750 THR A N 1
ATOM 5804 C CA . THR A 1 750 ? 15.712 4.767 -2.461 1.00 66.81 750 THR A CA 1
ATOM 5805 C C . THR A 1 750 ? 15.639 4.447 -0.970 1.00 66.81 750 THR A C 1
ATOM 5807 O O . THR A 1 750 ? 16.406 3.626 -0.473 1.00 66.81 750 THR A O 1
ATOM 5810 N N . ASN A 1 751 ? 14.732 5.099 -0.243 1.00 70.94 751 ASN A N 1
ATOM 5811 C CA . ASN A 1 751 ? 14.482 4.840 1.176 1.00 70.94 751 ASN A CA 1
ATOM 5812 C C . ASN A 1 751 ? 13.176 4.064 1.334 1.00 70.94 751 ASN A C 1
ATOM 5814 O O . ASN A 1 751 ? 12.198 4.378 0.659 1.00 70.94 751 ASN A O 1
ATOM 5818 N N . TYR A 1 752 ? 13.151 3.120 2.265 1.00 72.44 752 TYR A N 1
ATOM 5819 C CA . TYR A 1 752 ? 11.941 2.460 2.724 1.00 72.44 752 TYR A CA 1
ATOM 5820 C C . TYR A 1 752 ? 11.842 2.582 4.243 1.00 72.44 752 TYR A C 1
ATOM 5822 O O . TYR A 1 752 ? 12.719 2.113 4.961 1.00 72.44 752 TYR A O 1
ATOM 5830 N N . ASP A 1 753 ? 10.788 3.220 4.734 1.00 73.88 753 ASP A N 1
ATOM 5831 C CA . ASP A 1 753 ? 10.591 3.467 6.160 1.00 73.88 753 ASP A CA 1
ATOM 5832 C C . ASP A 1 753 ? 9.615 2.443 6.740 1.00 73.88 753 ASP A C 1
ATOM 5834 O O . ASP A 1 753 ? 8.467 2.356 6.312 1.00 73.88 753 ASP A O 1
ATOM 5838 N N . LEU A 1 754 ? 10.077 1.664 7.717 1.00 74.44 754 LEU A N 1
ATOM 5839 C CA . LEU A 1 754 ? 9.281 0.695 8.460 1.00 74.44 754 LEU A CA 1
ATOM 5840 C C . LEU A 1 754 ? 9.010 1.232 9.865 1.00 74.44 754 LEU A C 1
ATOM 5842 O O . LEU A 1 754 ? 9.935 1.383 10.658 1.00 74.44 754 LEU A O 1
ATOM 5846 N N . THR A 1 755 ? 7.751 1.480 10.213 1.00 77.25 755 THR A N 1
ATOM 5847 C CA . THR A 1 755 ? 7.384 1.728 11.614 1.00 77.25 755 THR A CA 1
ATOM 5848 C C . THR A 1 755 ? 7.479 0.421 12.391 1.00 77.25 755 THR A C 1
ATOM 5850 O O . THR A 1 755 ? 6.799 -0.547 12.067 1.00 77.25 755 THR A O 1
ATOM 5853 N N . ILE A 1 756 ? 8.333 0.396 13.409 1.00 74.12 756 ILE A N 1
ATOM 5854 C CA . ILE A 1 756 ? 8.550 -0.747 14.288 1.00 74.12 756 ILE A CA 1
ATOM 5855 C C . ILE A 1 756 ? 7.970 -0.463 15.674 1.00 74.12 756 ILE A C 1
ATOM 5857 O O . ILE A 1 756 ? 8.065 0.651 16.187 1.00 74.12 756 ILE A O 1
ATOM 5861 N N . VAL A 1 757 ? 7.384 -1.491 16.283 1.00 79.19 757 VAL A N 1
ATOM 5862 C CA . VAL A 1 757 ? 6.756 -1.445 17.615 1.00 79.19 757 VAL A CA 1
ATOM 5863 C C . VAL A 1 757 ? 7.599 -2.233 18.612 1.00 79.19 757 VAL A C 1
ATOM 5865 O O . VAL A 1 757 ? 7.958 -3.378 18.343 1.00 79.19 757 VAL A O 1
ATOM 5868 N N . ASN A 1 758 ? 7.894 -1.639 19.765 1.00 82.06 758 ASN A N 1
ATOM 5869 C CA . ASN A 1 758 ? 8.641 -2.197 20.883 1.00 82.06 758 ASN A CA 1
ATOM 5870 C C . ASN A 1 758 ? 8.236 -3.642 21.195 1.00 82.06 758 ASN A C 1
ATOM 5872 O O . ASN A 1 758 ? 7.055 -3.963 21.302 1.00 82.06 758 ASN A O 1
ATOM 5876 N N . GLY A 1 759 ? 9.227 -4.510 21.372 1.00 77.38 759 GLY A N 1
ATOM 5877 C CA . GLY A 1 759 ? 9.055 -5.929 21.665 1.00 77.38 759 GLY A CA 1
ATOM 5878 C C . GLY A 1 759 ? 8.648 -6.779 20.461 1.00 77.38 759 GLY A C 1
ATOM 5879 O O . GLY A 1 759 ? 8.611 -7.999 20.588 1.00 77.38 759 GLY A O 1
ATOM 5880 N N . THR A 1 760 ? 8.369 -6.173 19.302 1.00 77.00 760 THR A N 1
ATOM 5881 C CA . THR A 1 760 ? 7.979 -6.896 18.084 1.00 77.00 760 THR A CA 1
ATOM 5882 C C . THR A 1 760 ? 9.206 -7.225 17.236 1.00 77.00 760 THR A C 1
ATOM 5884 O O . THR A 1 760 ? 10.073 -6.370 17.023 1.00 77.00 760 THR A O 1
ATOM 5887 N N . THR A 1 761 ? 9.273 -8.464 16.744 1.00 85.56 761 THR A N 1
ATOM 5888 C CA . THR A 1 761 ? 10.311 -8.938 15.820 1.00 85.56 761 THR A CA 1
ATOM 5889 C C . THR A 1 761 ? 9.764 -9.006 14.400 1.00 85.56 761 THR A C 1
ATOM 5891 O O . THR A 1 761 ? 8.735 -9.633 14.177 1.00 85.56 761 THR A O 1
ATOM 5894 N N . TYR A 1 762 ? 10.489 -8.413 13.456 1.00 81.00 762 TYR A N 1
ATOM 5895 C CA . TYR A 1 762 ? 10.171 -8.375 12.030 1.00 81.00 762 TYR A CA 1
ATOM 5896 C C . TYR A 1 762 ? 11.228 -9.156 11.249 1.00 81.00 762 TYR A C 1
ATOM 5898 O O . TYR A 1 762 ? 12.426 -8.986 11.489 1.00 81.00 762 TYR A O 1
ATOM 5906 N N . THR A 1 763 ? 10.817 -9.989 10.301 1.00 85.88 763 THR A N 1
ATOM 5907 C CA . THR A 1 763 ? 11.713 -10.687 9.368 1.00 85.88 763 THR A CA 1
ATOM 5908 C C . THR A 1 763 ? 11.847 -9.877 8.092 1.00 85.88 763 THR A C 1
ATOM 5910 O O . THR A 1 763 ? 10.853 -9.551 7.452 1.00 85.88 763 THR A O 1
ATOM 5913 N N . ILE A 1 764 ? 13.076 -9.554 7.709 1.00 83.00 764 ILE A N 1
ATOM 5914 C CA . ILE A 1 764 ? 13.384 -8.748 6.534 1.00 83.00 764 ILE A CA 1
ATOM 5915 C C . ILE A 1 764 ? 14.107 -9.626 5.517 1.00 83.00 764 ILE A C 1
ATOM 5917 O O . ILE A 1 764 ? 15.227 -10.072 5.773 1.00 83.00 764 ILE A O 1
ATOM 5921 N N . ASP A 1 765 ? 13.481 -9.833 4.360 1.00 83.56 765 ASP A N 1
ATOM 5922 C CA . ASP A 1 765 ? 14.089 -10.477 3.197 1.00 83.56 765 ASP A CA 1
ATOM 5923 C C . ASP A 1 765 ? 14.453 -9.419 2.164 1.00 83.56 765 ASP A C 1
ATOM 5925 O O . ASP A 1 765 ? 13.599 -8.676 1.675 1.00 83.56 765 ASP A O 1
ATOM 5929 N N . TYR A 1 766 ? 15.728 -9.365 1.808 1.00 78.75 766 TYR A N 1
ATOM 5930 C CA . TYR A 1 766 ? 16.258 -8.394 0.868 1.00 78.75 766 TYR A CA 1
ATOM 5931 C C . TYR A 1 766 ? 17.020 -9.108 -0.246 1.00 78.75 766 TYR A C 1
ATOM 5933 O O . TYR A 1 766 ? 17.959 -9.870 0.000 1.00 78.75 766 TYR A O 1
ATOM 5941 N N . GLU A 1 767 ? 16.661 -8.814 -1.491 1.00 78.19 767 GLU A N 1
ATOM 5942 C CA . GLU A 1 767 ? 17.281 -9.372 -2.689 1.00 78.19 767 GLU A CA 1
ATOM 5943 C C . GLU A 1 767 ? 17.644 -8.271 -3.687 1.00 78.19 767 GLU A C 1
ATOM 5945 O O . GLU A 1 767 ? 16.863 -7.356 -3.958 1.00 78.19 767 GLU A O 1
ATOM 5950 N N . LEU A 1 768 ? 18.849 -8.378 -4.250 1.00 72.81 768 LEU A N 1
ATOM 5951 C CA . LEU A 1 768 ? 19.357 -7.465 -5.266 1.00 72.81 768 LEU A CA 1
ATOM 5952 C C . LEU A 1 768 ? 19.919 -8.246 -6.451 1.00 72.81 768 LEU A C 1
ATOM 5954 O O . LEU A 1 768 ? 20.806 -9.084 -6.277 1.00 72.81 768 LEU A O 1
ATOM 5958 N N . THR A 1 769 ? 19.446 -7.926 -7.654 1.00 69.06 769 THR A N 1
ATOM 5959 C CA . THR A 1 769 ? 19.921 -8.533 -8.907 1.00 69.06 769 THR A CA 1
ATOM 5960 C C . THR A 1 769 ? 20.427 -7.471 -9.872 1.00 69.06 769 THR A C 1
ATOM 5962 O O . THR A 1 769 ? 19.702 -6.526 -10.183 1.00 69.06 769 THR A O 1
ATOM 5965 N N . THR A 1 770 ? 21.647 -7.623 -10.393 1.00 66.38 770 THR A N 1
ATOM 5966 C CA . THR A 1 770 ? 22.215 -6.707 -11.398 1.00 66.38 770 THR A CA 1
ATOM 5967 C C . THR A 1 770 ? 22.089 -7.284 -12.808 1.00 66.38 770 THR A C 1
ATOM 5969 O O . THR A 1 770 ? 22.358 -8.464 -13.034 1.00 66.38 770 THR A O 1
ATOM 5972 N N . THR A 1 771 ? 21.663 -6.462 -13.775 1.00 57.16 771 THR A N 1
ATOM 5973 C CA . THR A 1 771 ? 21.237 -6.954 -15.105 1.00 57.16 771 THR A CA 1
ATOM 5974 C C . THR A 1 771 ? 22.128 -6.553 -16.282 1.00 57.16 771 THR A C 1
ATOM 5976 O O . THR A 1 771 ? 21.843 -6.973 -17.399 1.00 57.16 771 THR A O 1
ATOM 5979 N N . ASN A 1 772 ? 23.217 -5.796 -16.084 1.00 52.59 772 ASN A N 1
ATOM 5980 C CA . ASN A 1 772 ? 24.043 -5.331 -17.205 1.00 52.59 772 ASN A CA 1
ATOM 5981 C C . ASN A 1 772 ? 25.556 -5.415 -16.984 1.00 52.59 772 ASN A C 1
ATOM 5983 O O . ASN A 1 772 ? 26.040 -5.337 -15.857 1.00 52.59 772 ASN A O 1
ATOM 5987 N N . GLN A 1 773 ? 26.256 -5.595 -18.112 1.00 52.00 773 GLN A N 1
ATOM 5988 C CA . GLN A 1 773 ? 27.709 -5.658 -18.234 1.00 52.00 773 GLN A CA 1
ATOM 5989 C C . GLN A 1 773 ? 28.317 -4.266 -18.090 1.00 52.00 773 GLN A C 1
ATOM 5991 O O . GLN A 1 773 ? 27.914 -3.347 -18.797 1.00 52.00 773 GLN A O 1
ATOM 5996 N N . ASP A 1 774 ? 29.338 -4.200 -17.241 1.00 49.38 774 ASP A N 1
ATOM 5997 C CA . ASP A 1 774 ? 30.209 -3.059 -16.962 1.00 49.38 774 ASP A CA 1
ATOM 5998 C C . ASP A 1 774 ? 29.679 -2.181 -15.816 1.00 49.38 774 ASP A C 1
ATOM 6000 O O . ASP A 1 774 ? 28.496 -1.890 -15.753 1.00 49.38 774 ASP A O 1
ATOM 6004 N N . TYR A 1 775 ? 30.596 -1.769 -14.928 1.00 46.31 775 TYR A N 1
ATOM 6005 C CA . TYR A 1 775 ? 30.459 -0.786 -13.835 1.00 46.31 775 TYR A CA 1
ATOM 6006 C C . TYR A 1 775 ? 30.344 -1.300 -12.380 1.00 46.31 775 TYR A C 1
ATOM 6008 O O . TYR A 1 775 ? 29.870 -2.388 -12.064 1.00 46.31 775 TYR A O 1
ATOM 6016 N N . SER A 1 776 ? 30.932 -0.497 -11.482 1.00 44.50 776 SER A N 1
ATOM 6017 C CA . SER A 1 776 ? 31.200 -0.765 -10.065 1.00 44.50 776 SER A CA 1
ATOM 6018 C C . SER A 1 776 ? 30.120 -0.159 -9.160 1.00 44.50 776 SER A C 1
ATOM 6020 O O . SER A 1 776 ? 30.275 0.975 -8.703 1.00 44.50 776 SER A O 1
ATOM 6022 N N . SER A 1 777 ? 29.044 -0.886 -8.867 1.00 46.00 777 SER A N 1
ATOM 6023 C CA . SER A 1 777 ? 27.996 -0.420 -7.948 1.00 46.00 777 SER A CA 1
ATOM 6024 C C . SER A 1 777 ? 28.207 -0.961 -6.523 1.00 46.00 777 SER A C 1
ATOM 6026 O O . SER A 1 777 ? 28.227 -2.177 -6.326 1.00 46.00 777 SER A O 1
ATOM 6028 N N . THR A 1 778 ? 28.324 -0.095 -5.508 1.00 48.94 778 THR A N 1
ATOM 6029 C CA . THR A 1 778 ? 27.990 -0.471 -4.113 1.00 48.94 778 THR A CA 1
ATOM 6030 C C . THR A 1 778 ? 26.536 -0.157 -3.849 1.00 48.94 778 THR A C 1
ATOM 6032 O O . THR A 1 778 ? 26.122 0.981 -4.069 1.00 48.94 778 THR A O 1
ATOM 6035 N N . ALA A 1 779 ? 25.830 -1.136 -3.295 1.00 52.44 779 ALA A N 1
ATOM 6036 C CA . ALA A 1 779 ? 24.633 -0.911 -2.504 1.00 52.44 779 ALA A CA 1
ATOM 6037 C C . ALA A 1 779 ? 25.027 -0.912 -1.022 1.00 52.44 779 ALA A C 1
ATOM 6039 O O . ALA A 1 779 ? 26.014 -1.534 -0.648 1.00 52.44 779 ALA A O 1
ATOM 6040 N N . THR A 1 780 ? 24.286 -0.257 -0.145 1.00 54.34 780 THR A N 1
ATOM 6041 C CA . THR A 1 780 ? 24.398 -0.484 1.302 1.00 54.34 780 THR A CA 1
ATOM 6042 C C . THR A 1 780 ? 23.004 -0.502 1.891 1.00 54.34 780 THR A C 1
ATOM 6044 O O . THR A 1 780 ? 22.180 0.289 1.445 1.00 54.34 780 THR A O 1
ATOM 6047 N N . ILE A 1 781 ? 22.744 -1.386 2.865 1.00 57.72 781 ILE A N 1
ATOM 6048 C CA . ILE A 1 781 ? 21.504 -1.371 3.646 1.00 57.72 781 ILE A CA 1
ATOM 6049 C C . ILE A 1 781 ? 21.810 -0.699 4.976 1.00 57.72 781 ILE A C 1
ATOM 6051 O O . ILE A 1 781 ? 22.506 -1.238 5.839 1.00 57.72 781 ILE A O 1
ATOM 6055 N N . HIS A 1 782 ? 21.321 0.521 5.137 1.00 60.44 782 HIS A N 1
ATOM 6056 C CA . HIS A 1 782 ? 21.417 1.204 6.421 1.00 60.44 782 HIS A CA 1
ATOM 6057 C C . HIS A 1 782 ? 20.120 0.986 7.176 1.00 60.44 782 HIS A C 1
ATOM 6059 O O . HIS A 1 782 ? 19.054 1.167 6.592 1.00 60.44 782 HIS A O 1
ATOM 6065 N N . LEU A 1 783 ? 20.246 0.624 8.452 1.00 58.16 783 LEU A N 1
ATOM 6066 C CA . LEU A 1 783 ? 19.161 0.657 9.420 1.00 58.16 783 LEU A CA 1
ATOM 6067 C C . LEU A 1 783 ? 19.431 1.846 10.338 1.00 58.16 783 LEU A C 1
ATOM 6069 O O . LEU A 1 783 ? 20.314 1.792 11.194 1.00 58.16 783 LEU A O 1
ATOM 6073 N N . CYS A 1 784 ? 18.746 2.963 10.101 1.00 52.19 784 CYS A N 1
ATOM 6074 C CA . CYS A 1 784 ? 18.990 4.205 10.833 1.00 52.19 784 CYS A CA 1
ATOM 6075 C C . CYS A 1 784 ? 17.699 4.885 11.289 1.00 52.19 784 CYS A C 1
ATOM 6077 O O . CYS A 1 784 ? 16.647 4.736 10.670 1.00 52.19 784 CYS A O 1
ATOM 6079 N N . ASN A 1 785 ? 17.820 5.701 12.335 1.00 53.31 785 ASN A N 1
ATOM 6080 C CA . ASN A 1 785 ? 16.805 6.672 12.725 1.00 53.31 785 ASN A CA 1
ATOM 6081 C C . ASN A 1 785 ? 16.819 7.881 11.764 1.00 53.31 785 ASN A C 1
ATOM 6083 O O . ASN A 1 785 ? 17.849 8.208 11.171 1.00 53.31 785 ASN A O 1
ATOM 6087 N N . THR A 1 786 ? 15.686 8.557 11.607 1.00 51.53 786 THR A N 1
ATOM 6088 C CA . THR A 1 786 ? 15.367 9.513 10.532 1.00 51.53 786 THR A CA 1
ATOM 6089 C C . THR A 1 786 ? 16.165 10.828 10.535 1.00 51.53 786 THR A C 1
ATOM 6091 O O . THR A 1 786 ? 16.013 11.612 9.601 1.00 51.53 786 THR A O 1
ATOM 6094 N N . SER A 1 787 ? 17.034 11.087 11.520 1.00 45.12 787 SER A N 1
ATOM 6095 C CA . SER A 1 787 ? 17.644 12.411 11.753 1.00 45.12 787 SER A CA 1
ATOM 6096 C C . SER A 1 787 ? 19.035 12.668 11.147 1.00 45.12 787 SER A C 1
ATOM 6098 O O . SER A 1 787 ? 19.509 13.799 11.230 1.00 45.12 787 SER A O 1
ATOM 6100 N N . ASN A 1 788 ? 19.697 11.696 10.507 1.00 46.62 788 ASN A N 1
ATOM 6101 C CA . ASN A 1 788 ? 21.038 11.893 9.927 1.00 46.62 788 ASN A CA 1
ATOM 6102 C C . ASN A 1 788 ? 21.050 11.717 8.400 1.00 46.62 788 ASN A C 1
ATOM 6104 O O . ASN A 1 788 ? 21.199 10.610 7.890 1.00 46.62 788 ASN A O 1
ATOM 6108 N N . ASP A 1 789 ? 20.991 12.829 7.667 1.00 49.06 789 ASP A N 1
ATOM 6109 C CA . ASP A 1 789 ? 21.085 12.879 6.197 1.00 49.06 789 ASP A CA 1
ATOM 6110 C C . ASP A 1 789 ? 22.541 12.935 5.674 1.00 49.06 789 ASP A C 1
ATOM 6112 O O . ASP A 1 789 ? 22.835 13.437 4.593 1.00 49.06 789 ASP A O 1
ATOM 6116 N N . GLY A 1 790 ? 23.513 12.448 6.454 1.00 46.34 790 GLY A N 1
ATOM 6117 C CA . GLY A 1 790 ? 24.928 12.625 6.128 1.00 46.34 790 GLY A CA 1
ATOM 6118 C C . GLY A 1 790 ? 25.807 11.448 6.515 1.00 46.34 790 GLY A C 1
ATOM 6119 O O . GLY A 1 790 ? 26.312 11.418 7.625 1.00 46.34 790 GLY A O 1
ATOM 6120 N N . SER A 1 791 ? 26.055 10.541 5.563 1.00 46.16 791 SER A N 1
ATOM 6121 C CA . SER A 1 791 ? 27.237 9.660 5.379 1.00 46.16 791 SER A CA 1
ATOM 6122 C C . SER A 1 791 ? 27.892 8.917 6.572 1.00 46.16 791 SER A C 1
ATOM 6124 O O . SER A 1 791 ? 28.883 8.219 6.368 1.00 46.16 791 SER A O 1
ATOM 6126 N N . LYS A 1 792 ? 27.360 8.976 7.797 1.00 44.78 792 LYS A N 1
ATOM 6127 C CA . LYS A 1 792 ? 27.831 8.234 8.975 1.00 44.78 792 LYS A CA 1
ATOM 6128 C C . LYS A 1 792 ? 26.626 7.706 9.752 1.00 44.78 792 LYS A C 1
ATOM 6130 O O . LYS A 1 792 ? 25.985 8.442 10.495 1.00 44.78 792 LYS A O 1
ATOM 6135 N N . ALA A 1 793 ? 26.313 6.428 9.558 1.00 44.75 793 ALA A N 1
ATOM 6136 C CA . ALA A 1 793 ? 25.295 5.729 10.329 1.00 44.75 793 ALA A CA 1
ATOM 6137 C C . ALA A 1 793 ? 25.745 5.638 11.799 1.00 44.75 793 ALA A C 1
ATOM 6139 O O . ALA A 1 793 ? 26.749 4.998 12.113 1.00 44.75 793 ALA A O 1
ATOM 6140 N N . VAL A 1 794 ? 25.036 6.332 12.689 1.00 42.47 794 VAL A N 1
ATOM 6141 C CA . VAL A 1 794 ? 25.265 6.274 14.136 1.00 42.47 794 VAL A CA 1
ATOM 6142 C C . VAL A 1 794 ? 24.485 5.083 14.688 1.00 42.47 794 VAL A C 1
ATOM 6144 O O . VAL A 1 794 ? 23.296 4.950 14.419 1.00 42.47 794 VAL A O 1
ATOM 6147 N N . VAL A 1 795 ? 25.191 4.225 15.427 1.00 42.22 795 VAL A N 1
ATOM 6148 C CA . VAL A 1 795 ? 24.699 3.045 16.155 1.00 42.22 795 VAL A CA 1
ATOM 6149 C C . VAL A 1 795 ? 23.388 3.362 16.877 1.00 42.22 795 VAL A C 1
ATOM 6151 O O . VAL A 1 795 ? 23.403 4.193 17.784 1.00 42.22 795 VAL A O 1
ATOM 6154 N N . ASP A 1 796 ? 22.283 2.689 16.533 1.00 52.12 796 ASP A N 1
ATOM 6155 C CA . ASP A 1 796 ? 21.062 2.791 17.335 1.00 52.12 796 ASP A CA 1
ATOM 6156 C C . ASP A 1 796 ? 20.887 1.562 18.238 1.00 52.12 796 ASP A C 1
ATOM 6158 O O . ASP A 1 796 ? 20.606 0.464 17.772 1.00 52.12 796 ASP A O 1
ATOM 6162 N N . ALA A 1 797 ? 21.062 1.720 19.552 1.00 51.06 797 ALA A N 1
ATOM 6163 C CA . ALA A 1 797 ? 20.954 0.642 20.546 1.00 51.06 797 ALA A CA 1
ATOM 6164 C C . ALA A 1 797 ? 19.501 0.155 20.786 1.00 51.06 797 ALA A C 1
ATOM 6166 O O . ALA A 1 797 ? 19.201 -0.421 21.830 1.00 51.06 797 ALA A O 1
ATOM 6167 N N . ARG A 1 798 ? 18.589 0.441 19.850 1.00 61.16 798 ARG A N 1
ATOM 6168 C CA . ARG A 1 798 ? 17.125 0.344 19.986 1.00 61.16 798 ARG A CA 1
ATOM 6169 C C . ARG A 1 798 ? 16.494 -0.754 19.140 1.00 61.16 798 ARG A C 1
ATOM 6171 O O . ARG A 1 798 ? 15.287 -0.956 19.221 1.00 61.16 798 ARG A O 1
ATOM 6178 N N . VAL A 1 799 ? 17.301 -1.454 18.350 1.00 64.56 799 VAL A N 1
ATOM 6179 C CA . VAL A 1 799 ? 16.925 -2.695 17.676 1.00 64.56 799 VAL A CA 1
ATOM 6180 C C . VAL A 1 799 ? 18.022 -3.731 17.884 1.00 64.56 799 VAL A C 1
ATOM 6182 O O . VAL A 1 799 ? 19.207 -3.385 17.877 1.00 64.56 799 VAL A O 1
ATOM 6185 N N . THR A 1 800 ? 17.652 -4.998 18.051 1.00 68.19 800 THR A N 1
ATOM 6186 C CA . THR A 1 800 ? 18.604 -6.110 17.926 1.00 68.19 800 THR A CA 1
ATOM 6187 C C . THR A 1 800 ? 18.440 -6.756 16.556 1.00 68.19 800 THR A C 1
ATOM 6189 O O . THR A 1 800 ? 17.321 -6.933 16.076 1.00 68.19 800 THR A O 1
ATOM 6192 N N . ILE A 1 801 ? 19.565 -7.052 15.900 1.00 70.31 801 ILE A N 1
ATOM 6193 C CA . ILE A 1 801 ? 19.589 -7.750 14.611 1.00 70.31 801 ILE A CA 1
ATOM 6194 C C . ILE A 1 801 ? 20.152 -9.139 14.848 1.00 70.31 801 ILE A C 1
ATOM 6196 O O . ILE A 1 801 ? 21.329 -9.276 15.201 1.00 70.31 801 ILE A O 1
ATOM 6200 N N . ASP A 1 802 ? 19.323 -10.136 14.584 1.00 67.62 802 ASP A N 1
ATOM 6201 C CA . ASP A 1 802 ? 19.618 -11.545 14.809 1.00 67.62 802 ASP A CA 1
ATOM 6202 C C . ASP A 1 802 ? 19.223 -12.377 13.576 1.00 67.62 802 ASP A C 1
ATOM 6204 O O . ASP A 1 802 ? 18.596 -11.872 12.641 1.00 67.62 802 ASP A O 1
ATOM 6208 N N . ASN A 1 803 ? 19.620 -13.654 13.548 1.00 74.19 803 ASN A N 1
ATOM 6209 C CA . ASN A 1 803 ? 19.312 -14.610 12.470 1.00 74.19 803 ASN A CA 1
ATOM 6210 C C . ASN A 1 803 ? 19.702 -14.139 11.054 1.00 74.19 803 ASN A C 1
ATOM 6212 O O . ASN A 1 803 ? 18.971 -14.363 10.093 1.00 74.19 803 ASN A O 1
ATOM 6216 N N . ILE A 1 804 ? 20.863 -13.488 10.920 1.00 71.25 804 ILE A N 1
ATOM 6217 C CA . ILE A 1 804 ? 21.380 -13.044 9.621 1.00 71.25 804 ILE A CA 1
ATOM 6218 C C . ILE A 1 804 ? 21.825 -14.260 8.800 1.00 71.25 804 ILE A C 1
ATOM 6220 O O . ILE A 1 804 ? 22.800 -14.930 9.149 1.00 71.25 804 ILE A O 1
ATOM 6224 N N . VAL A 1 805 ? 21.157 -14.501 7.676 1.00 69.88 805 VAL A N 1
ATOM 6225 C CA . VAL A 1 805 ? 21.518 -15.520 6.687 1.00 69.88 805 VAL A CA 1
ATOM 6226 C C . VAL A 1 805 ? 21.879 -14.821 5.381 1.00 69.88 805 VAL A C 1
ATOM 6228 O O . VAL A 1 805 ? 21.055 -14.134 4.780 1.00 69.88 805 VAL A O 1
ATOM 6231 N N . ILE A 1 806 ? 23.129 -14.990 4.946 1.00 69.62 806 ILE A N 1
ATOM 6232 C CA . ILE A 1 806 ? 23.668 -14.390 3.719 1.00 69.62 806 ILE A CA 1
ATOM 6233 C C . ILE A 1 806 ? 23.891 -15.493 2.691 1.00 69.62 806 ILE A C 1
ATOM 6235 O O . ILE A 1 806 ? 24.594 -16.468 2.965 1.00 69.62 806 ILE A O 1
ATOM 6239 N N . ALA A 1 807 ? 23.339 -15.319 1.493 1.00 65.12 807 ALA A N 1
ATOM 6240 C CA . ALA A 1 807 ? 23.648 -16.176 0.357 1.00 65.12 807 ALA A CA 1
ATOM 6241 C C . ALA A 1 807 ? 24.760 -15.527 -0.487 1.00 65.12 807 ALA A C 1
ATOM 6243 O O . ALA A 1 807 ? 24.522 -14.528 -1.168 1.00 65.12 807 ALA A O 1
ATOM 6244 N N . ASN A 1 808 ? 25.980 -16.081 -0.434 1.00 58.22 808 ASN A N 1
ATOM 6245 C CA . ASN A 1 808 ? 27.116 -15.595 -1.226 1.00 58.22 808 ASN A CA 1
ATOM 6246 C C . ASN A 1 808 ? 26.909 -15.865 -2.725 1.00 58.22 808 ASN A C 1
ATOM 6248 O O . ASN A 1 808 ? 26.577 -16.983 -3.118 1.00 58.22 808 ASN A O 1
ATOM 6252 N N . CYS A 1 809 ? 27.189 -14.863 -3.561 1.00 58.59 809 CYS A N 1
ATOM 6253 C CA . CYS A 1 809 ? 27.290 -15.018 -5.013 1.00 58.59 809 CYS A CA 1
ATOM 6254 C C . CYS A 1 809 ? 28.762 -15.228 -5.407 1.00 58.59 809 CYS A C 1
ATOM 6256 O O . CYS A 1 809 ? 29.659 -14.731 -4.733 1.00 58.59 809 CYS A O 1
ATOM 6258 N N . THR A 1 810 ? 29.046 -15.933 -6.502 1.00 55.81 810 THR A N 1
ATOM 6259 C CA . THR A 1 810 ? 30.394 -15.992 -7.104 1.00 55.81 810 THR A CA 1
ATOM 6260 C C . THR A 1 810 ? 30.381 -15.183 -8.390 1.00 55.81 810 THR A C 1
ATOM 6262 O O . THR A 1 810 ? 29.482 -15.374 -9.208 1.00 55.81 810 THR A O 1
ATOM 6265 N N . VAL A 1 811 ? 31.348 -14.282 -8.582 1.00 59.06 811 VAL A N 1
ATOM 6266 C CA . VAL A 1 811 ? 31.423 -13.469 -9.803 1.00 59.06 811 VAL A CA 1
ATOM 6267 C C . VAL A 1 811 ? 32.606 -13.891 -10.655 1.00 59.06 811 VAL A C 1
ATOM 6269 O O . VAL A 1 811 ? 33.736 -13.989 -10.184 1.00 59.06 811 VAL A O 1
ATOM 6272 N N . ARG A 1 812 ? 32.341 -14.103 -11.942 1.00 63.56 812 ARG A N 1
ATOM 6273 C CA . ARG A 1 812 ? 33.351 -14.420 -12.948 1.00 63.56 812 ARG A CA 1
ATOM 6274 C C . ARG A 1 812 ? 33.700 -13.156 -13.724 1.00 63.56 812 ARG A C 1
ATOM 6276 O O . ARG A 1 812 ? 32.866 -12.692 -14.491 1.00 63.56 812 ARG A O 1
ATOM 6283 N N . SER A 1 813 ? 34.917 -12.636 -13.568 1.00 61.97 813 SER A N 1
ATOM 6284 C CA . SER A 1 813 ? 35.414 -11.517 -14.383 1.00 61.97 813 SER A CA 1
ATOM 6285 C C . SER A 1 813 ? 36.673 -11.895 -15.151 1.00 61.97 813 SER A C 1
ATOM 6287 O O . SER A 1 813 ? 37.472 -12.718 -14.697 1.00 61.97 813 SER A O 1
ATOM 6289 N N . LEU A 1 814 ? 36.833 -11.326 -16.349 1.00 66.56 814 LEU A N 1
ATOM 6290 C CA . LEU A 1 814 ? 38.100 -11.397 -17.074 1.00 66.56 814 LEU A CA 1
ATOM 6291 C C . LEU A 1 814 ? 39.139 -10.610 -16.262 1.00 66.56 814 LEU A C 1
ATOM 6293 O O . LEU A 1 814 ? 38.787 -9.571 -15.717 1.00 66.56 814 LEU A O 1
ATOM 6297 N N . ASP A 1 815 ? 40.378 -11.073 -16.133 1.00 75.62 815 ASP A N 1
ATOM 6298 C CA . ASP A 1 815 ? 41.437 -10.335 -15.425 1.00 75.62 815 ASP A CA 1
ATOM 6299 C C . ASP A 1 815 ? 42.488 -9.831 -16.413 1.00 75.62 815 ASP A C 1
ATOM 6301 O O . ASP A 1 815 ? 42.595 -8.642 -16.721 1.00 75.62 815 ASP A O 1
ATOM 6305 N N . ASN A 1 816 ? 43.206 -10.781 -16.992 1.00 79.00 816 ASN A N 1
ATOM 6306 C CA . ASN A 1 816 ? 44.192 -10.587 -18.033 1.00 79.00 816 ASN A 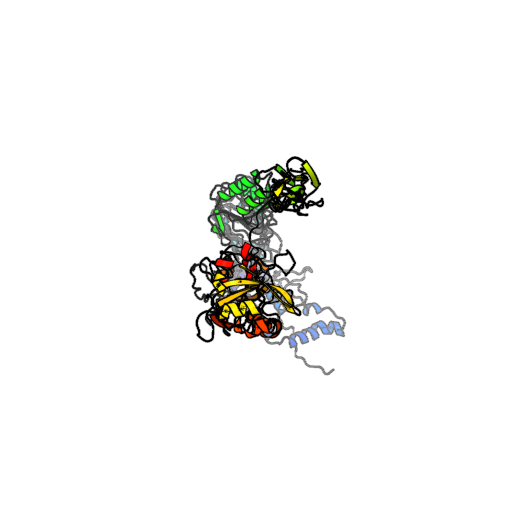CA 1
ATOM 6307 C C . ASN A 1 816 ? 44.253 -11.860 -18.887 1.00 79.00 816 ASN A C 1
ATOM 6309 O O . ASN A 1 816 ? 43.422 -12.768 -18.774 1.00 79.00 816 ASN A O 1
ATOM 6313 N N . TYR A 1 817 ? 45.237 -11.912 -19.768 1.00 85.69 817 TYR A N 1
ATOM 6314 C CA . TYR A 1 817 ? 45.540 -13.109 -20.532 1.00 85.69 817 TYR A CA 1
ATOM 6315 C C . TYR A 1 817 ? 46.824 -13.743 -20.020 1.00 85.69 817 TYR A C 1
ATOM 6317 O O . TYR A 1 817 ? 47.672 -13.062 -19.446 1.00 85.69 817 TYR A O 1
ATOM 6325 N N . GLU A 1 818 ? 46.981 -15.043 -20.221 1.00 85.38 818 GLU A N 1
ATOM 6326 C CA . GLU A 1 818 ? 48.244 -15.700 -19.907 1.00 85.38 818 GLU A CA 1
ATOM 6327 C C . GLU A 1 818 ? 49.370 -15.127 -20.786 1.00 85.38 818 GLU A C 1
ATOM 6329 O O . GLU A 1 818 ? 49.135 -14.750 -21.942 1.00 85.38 818 GLU A O 1
ATOM 6334 N N . LEU A 1 819 ? 50.584 -15.029 -20.230 1.00 85.19 819 LEU A N 1
ATOM 6335 C CA . LEU A 1 819 ? 51.766 -14.560 -20.954 1.00 85.19 819 LEU A CA 1
ATOM 6336 C C . LEU A 1 819 ? 51.895 -15.306 -22.288 1.00 85.19 819 LEU A C 1
ATOM 6338 O O . LEU A 1 819 ? 51.938 -16.531 -22.315 1.00 85.19 819 LEU A O 1
ATOM 6342 N N . GLY A 1 820 ? 51.962 -14.557 -23.386 1.00 78.06 820 GLY A N 1
ATOM 6343 C CA . GLY A 1 820 ? 52.123 -15.112 -24.730 1.00 78.06 820 GLY A CA 1
ATOM 6344 C C . GLY A 1 820 ? 50.844 -15.626 -25.397 1.00 78.06 820 GLY A C 1
ATOM 6345 O O . GLY A 1 820 ? 50.883 -15.956 -26.574 1.00 78.06 820 GLY A O 1
ATOM 6346 N N . THR A 1 821 ? 49.695 -15.636 -24.712 1.00 80.12 821 THR A N 1
ATOM 6347 C CA . THR A 1 821 ? 48.407 -16.047 -25.313 1.00 80.12 821 THR A CA 1
ATOM 6348 C C . THR A 1 821 ? 47.452 -14.872 -25.553 1.00 80.12 821 THR A C 1
ATOM 6350 O O . THR A 1 821 ? 46.473 -14.999 -26.275 1.00 80.12 821 THR A O 1
ATOM 6353 N N . GLY A 1 822 ? 47.731 -13.683 -25.012 1.00 86.50 822 GLY A N 1
ATOM 6354 C CA . GLY A 1 822 ? 46.950 -12.463 -25.247 1.00 86.50 822 GLY A CA 1
ATOM 6355 C C . GLY A 1 822 ? 47.833 -11.217 -25.341 1.00 86.50 822 GLY A C 1
ATOM 6356 O O . GLY A 1 822 ? 48.911 -11.254 -25.912 1.00 86.50 822 GLY A O 1
ATOM 6357 N N . THR A 1 823 ? 47.405 -10.079 -24.800 1.00 89.12 823 THR A N 1
ATOM 6358 C CA . THR A 1 823 ? 48.222 -8.851 -24.791 1.00 89.12 823 THR A CA 1
ATOM 6359 C C . THR A 1 823 ? 49.400 -8.900 -23.819 1.00 89.12 823 THR A C 1
ATOM 6361 O O . THR A 1 823 ? 50.288 -8.057 -23.920 1.00 89.12 823 THR A O 1
ATOM 6364 N N . ILE A 1 824 ? 49.402 -9.837 -22.863 1.00 91.12 824 ILE A N 1
ATOM 6365 C CA . ILE A 1 824 ? 50.447 -9.989 -21.844 1.00 91.12 824 ILE A CA 1
ATOM 6366 C C . ILE A 1 824 ? 51.713 -10.577 -22.472 1.00 91.12 824 ILE A C 1
ATOM 6368 O O . ILE A 1 824 ? 51.671 -11.632 -23.100 1.00 91.12 824 ILE A O 1
ATOM 6372 N N . GLY A 1 825 ? 52.834 -9.881 -22.295 1.00 88.56 825 GLY A N 1
ATOM 6373 C CA . GLY A 1 825 ? 54.074 -10.087 -23.049 1.00 88.56 825 GLY A CA 1
ATOM 6374 C C . GLY A 1 825 ? 54.146 -9.276 -24.348 1.00 88.56 825 GLY A C 1
ATOM 6375 O O . GLY A 1 825 ? 55.170 -9.300 -25.032 1.00 88.56 825 GLY A O 1
ATOM 6376 N N . GLY A 1 826 ? 53.083 -8.534 -24.680 1.00 91.81 826 GLY A N 1
ATOM 6377 C CA . GLY A 1 826 ? 53.035 -7.640 -25.830 1.00 91.81 826 GLY A CA 1
ATOM 6378 C C . GLY A 1 826 ? 53.270 -8.341 -27.165 1.00 91.81 826 GLY A C 1
ATOM 6379 O O . GLY A 1 826 ? 52.922 -9.503 -27.365 1.00 91.81 826 GLY A O 1
ATOM 6380 N N . TRP A 1 827 ? 53.869 -7.602 -28.093 1.00 94.31 827 TRP A N 1
ATOM 6381 C CA . TRP A 1 827 ? 54.231 -8.108 -29.412 1.00 94.31 827 TRP A CA 1
ATOM 6382 C C . TRP A 1 827 ? 55.324 -9.181 -29.336 1.00 94.31 827 TRP A C 1
ATOM 6384 O O . TRP A 1 827 ? 55.226 -10.192 -30.030 1.00 94.31 827 TRP A O 1
ATOM 6394 N N . GLU A 1 828 ? 56.326 -8.997 -28.469 1.00 93.44 828 GLU A N 1
ATOM 6395 C CA . GLU A 1 828 ? 57.495 -9.882 -28.332 1.00 93.44 828 GLU A CA 1
ATOM 6396 C C . GLU A 1 828 ? 57.133 -11.353 -28.124 1.00 93.44 828 GLU A C 1
ATOM 6398 O O . GLU A 1 828 ? 57.780 -12.234 -28.695 1.00 93.44 828 GLU A O 1
ATOM 6403 N N . HIS A 1 829 ? 56.086 -11.602 -27.342 1.00 91.50 829 HIS A N 1
ATOM 6404 C CA . HIS A 1 829 ? 55.616 -12.942 -27.006 1.00 91.50 829 HIS A CA 1
ATOM 6405 C C . HIS A 1 829 ? 54.359 -13.359 -27.774 1.00 91.50 829 HIS A C 1
ATOM 6407 O O . HIS A 1 829 ? 53.818 -14.424 -27.498 1.00 91.50 829 HIS A O 1
ATOM 6413 N N . SER A 1 830 ? 53.889 -12.547 -28.724 1.00 92.56 830 SER A N 1
ATOM 6414 C CA . SER A 1 830 ? 52.693 -12.880 -29.496 1.00 92.56 830 SER A CA 1
ATOM 6415 C C . SER A 1 830 ? 52.929 -14.070 -30.429 1.00 92.56 830 SER A C 1
ATOM 6417 O O . SER A 1 830 ? 53.971 -14.195 -31.084 1.00 92.56 830 SER A O 1
ATOM 6419 N N . GLU A 1 831 ? 51.922 -14.928 -30.546 1.00 93.62 831 GLU A N 1
ATOM 6420 C CA . GLU A 1 831 ? 51.929 -16.046 -31.487 1.00 93.62 831 GLU A CA 1
ATOM 6421 C C . GLU A 1 831 ? 51.957 -15.543 -32.932 1.00 93.62 831 GLU A C 1
ATOM 6423 O O . GLU A 1 831 ? 52.569 -16.184 -33.784 1.00 93.62 831 GLU A O 1
ATOM 6428 N N . MET A 1 832 ? 51.395 -14.358 -33.207 1.00 94.94 832 MET A N 1
ATOM 6429 C CA . MET A 1 832 ? 51.568 -13.669 -34.487 1.00 94.94 832 MET A CA 1
ATOM 6430 C C . MET A 1 832 ? 53.048 -13.432 -34.805 1.00 94.94 832 MET A C 1
ATOM 6432 O O . MET A 1 832 ? 53.506 -13.771 -35.894 1.00 94.94 832 MET A O 1
ATOM 6436 N N . ARG A 1 833 ? 53.833 -12.894 -33.866 1.00 94.00 833 ARG A N 1
ATOM 6437 C CA . ARG A 1 833 ? 55.273 -12.670 -34.069 1.00 94.00 833 ARG A CA 1
ATOM 6438 C C . ARG A 1 833 ? 56.034 -13.980 -34.266 1.00 94.00 833 ARG A C 1
ATOM 6440 O O . ARG A 1 833 ? 56.932 -14.045 -35.110 1.00 94.00 833 ARG A O 1
ATOM 6447 N N . TYR A 1 834 ? 55.673 -15.032 -33.530 1.00 93.31 834 TYR A N 1
ATOM 6448 C CA . TYR A 1 834 ? 56.248 -16.366 -33.725 1.00 93.31 834 TYR A CA 1
ATOM 6449 C C . TYR A 1 834 ? 55.915 -16.925 -35.113 1.00 93.31 834 TYR A C 1
ATOM 6451 O O . TYR A 1 834 ? 56.809 -17.417 -35.804 1.00 93.31 834 TYR A O 1
ATOM 6459 N N . TYR A 1 835 ? 54.656 -16.810 -35.538 1.00 93.94 835 TYR A N 1
ATOM 6460 C CA . TYR A 1 835 ? 54.180 -17.205 -36.859 1.00 93.94 835 TYR A CA 1
ATOM 6461 C C . TYR A 1 835 ? 54.949 -16.475 -37.963 1.00 93.94 835 TYR A C 1
ATOM 6463 O O . TYR A 1 835 ? 55.461 -17.119 -38.883 1.00 93.94 835 TYR A O 1
ATOM 6471 N N . LEU A 1 836 ? 55.138 -15.159 -37.830 1.00 94.69 836 LEU A N 1
ATOM 6472 C CA . LEU A 1 836 ? 55.925 -14.391 -38.789 1.00 94.69 836 LEU A CA 1
ATOM 6473 C C . LEU A 1 836 ? 57.371 -14.892 -38.878 1.00 94.69 836 LEU A C 1
ATOM 6475 O O . LEU A 1 836 ? 57.867 -15.113 -39.977 1.00 94.69 836 LEU A O 1
ATOM 6479 N N . ASN A 1 837 ? 58.044 -15.132 -37.753 1.00 93.81 837 ASN A N 1
ATOM 6480 C CA . ASN A 1 837 ? 59.460 -15.516 -37.761 1.00 93.81 837 ASN A CA 1
ATOM 6481 C C . ASN A 1 837 ? 59.718 -16.984 -38.136 1.00 93.81 837 ASN A C 1
ATOM 6483 O O . ASN A 1 837 ? 60.731 -17.281 -38.765 1.00 93.81 837 ASN A O 1
ATOM 6487 N N . ASN A 1 838 ? 58.825 -17.904 -37.769 1.00 94.06 838 ASN A N 1
ATOM 6488 C CA . ASN A 1 838 ? 59.058 -19.347 -37.919 1.00 94.06 838 ASN A CA 1
ATOM 6489 C C . ASN A 1 838 ? 58.267 -19.975 -39.065 1.00 94.06 838 ASN A C 1
ATOM 6491 O O . ASN A 1 838 ? 58.624 -21.058 -39.518 1.00 94.06 838 ASN A O 1
ATOM 6495 N N . THR A 1 839 ? 57.209 -19.313 -39.537 1.00 93.50 839 THR A N 1
ATOM 6496 C CA . THR A 1 839 ? 56.396 -19.802 -40.659 1.00 93.50 839 THR A CA 1
ATOM 6497 C C . THR A 1 839 ? 56.512 -18.883 -41.863 1.00 93.50 839 THR A C 1
ATOM 6499 O O . THR A 1 839 ? 56.847 -19.362 -42.937 1.00 93.50 839 THR A O 1
ATOM 6502 N N . VAL A 1 840 ? 56.329 -17.569 -41.705 1.00 93.75 840 VAL A N 1
ATOM 6503 C CA . VAL A 1 840 ? 56.333 -16.645 -42.855 1.00 93.75 840 VAL A CA 1
ATOM 6504 C C . VAL A 1 840 ? 57.751 -16.332 -43.341 1.00 93.75 840 VAL A C 1
ATOM 6506 O O . VAL A 1 840 ? 58.021 -16.418 -44.535 1.00 93.75 840 VAL A O 1
ATOM 6509 N N . LYS A 1 841 ? 58.701 -16.038 -42.445 1.00 93.50 841 LYS A N 1
ATOM 6510 C CA . LYS A 1 841 ? 60.086 -15.699 -42.814 1.00 93.50 841 LYS A CA 1
ATOM 6511 C C . LYS A 1 841 ? 60.790 -16.821 -43.592 1.00 93.50 841 LYS A C 1
ATOM 6513 O O . LYS A 1 841 ? 61.448 -16.501 -44.578 1.00 93.50 841 LYS A O 1
ATOM 6518 N N . PRO A 1 842 ? 60.664 -18.121 -43.252 1.00 95.00 842 PRO A N 1
ATOM 6519 C CA . PRO A 1 842 ? 61.240 -19.194 -44.069 1.00 95.00 842 PRO A CA 1
ATOM 6520 C C . PRO A 1 842 ? 60.640 -19.305 -45.474 1.00 95.00 842 PRO A C 1
ATOM 6522 O O . PRO A 1 842 ? 61.315 -19.808 -46.371 1.00 95.00 842 PRO A O 1
ATOM 6525 N N . LEU A 1 843 ? 59.408 -18.825 -45.673 1.00 93.56 843 LEU A N 1
ATOM 6526 C CA . LEU A 1 843 ? 58.761 -18.782 -46.985 1.00 93.56 843 LEU A CA 1
ATOM 6527 C C . LEU A 1 843 ? 59.274 -17.625 -47.852 1.00 93.56 843 LEU A C 1
ATOM 6529 O O . LEU A 1 843 ? 59.111 -17.677 -49.068 1.00 93.56 843 LEU A O 1
ATOM 6533 N N . ILE A 1 844 ? 59.929 -16.619 -47.257 1.00 92.69 844 ILE A N 1
ATOM 6534 C CA . ILE A 1 844 ? 60.608 -15.560 -48.010 1.00 92.69 844 ILE A CA 1
ATOM 6535 C C . ILE A 1 844 ? 61.760 -16.194 -48.817 1.00 92.69 844 ILE A C 1
ATOM 6537 O O . ILE A 1 844 ? 62.571 -16.931 -48.231 1.00 92.69 844 ILE A O 1
ATOM 6541 N N . PRO A 1 845 ? 61.867 -15.907 -50.134 1.00 91.62 845 PRO A N 1
ATOM 6542 C CA . PRO A 1 845 ? 62.956 -16.380 -50.983 1.00 91.62 845 PRO A CA 1
ATOM 6543 C C . PRO A 1 845 ? 64.323 -16.126 -50.349 1.00 91.62 845 PRO A C 1
ATOM 6545 O O . PRO A 1 845 ? 64.563 -15.061 -49.781 1.00 91.62 845 PRO A O 1
ATOM 6548 N N . SER A 1 846 ? 65.234 -17.098 -50.441 1.00 89.19 846 SER A N 1
ATOM 6549 C CA . SER A 1 846 ? 66.520 -17.049 -49.730 1.00 89.19 846 SER A CA 1
ATOM 6550 C C . SER A 1 846 ? 67.354 -15.812 -50.060 1.00 89.19 846 SER A C 1
ATOM 6552 O O . SER A 1 846 ? 68.041 -15.307 -49.181 1.00 89.19 846 SER A O 1
ATOM 6554 N N . GLU A 1 847 ? 67.276 -15.317 -51.296 1.00 86.25 847 GLU A N 1
ATOM 6555 C CA . GLU A 1 847 ? 67.957 -14.095 -51.745 1.00 86.25 847 GLU A CA 1
ATOM 6556 C C . GLU A 1 847 ? 67.523 -12.845 -50.966 1.00 86.25 847 GLU A C 1
ATOM 6558 O O . GLU A 1 847 ? 68.380 -12.094 -50.515 1.00 86.25 847 GLU A O 1
ATOM 6563 N N . VAL A 1 848 ? 66.221 -12.676 -50.711 1.00 88.81 848 VAL A N 1
ATOM 6564 C CA . VAL A 1 848 ? 65.678 -11.574 -49.900 1.00 88.81 848 VAL A CA 1
ATOM 6565 C C . VAL A 1 848 ? 65.897 -11.853 -48.423 1.00 88.81 848 VAL A C 1
ATOM 6567 O O . VAL A 1 848 ? 66.397 -11.012 -47.687 1.00 88.81 848 VAL A O 1
ATOM 6570 N N . ARG A 1 849 ? 65.566 -13.069 -47.982 1.00 93.69 849 ARG A N 1
ATOM 6571 C CA . ARG A 1 849 ? 65.612 -13.466 -46.572 1.00 93.69 849 ARG A CA 1
ATOM 6572 C C . ARG A 1 849 ? 66.998 -13.302 -45.956 1.00 93.69 849 ARG A C 1
ATOM 6574 O O . ARG A 1 849 ? 67.088 -12.956 -44.783 1.00 93.69 849 ARG A O 1
ATOM 6581 N N . ASN A 1 850 ? 68.057 -13.565 -46.723 1.00 92.44 850 ASN A N 1
ATOM 6582 C CA . ASN A 1 850 ? 69.440 -13.420 -46.264 1.00 92.44 850 ASN A CA 1
ATOM 6583 C C . ASN A 1 850 ? 69.874 -11.955 -46.118 1.00 92.44 850 ASN A C 1
ATOM 6585 O O . ASN A 1 850 ? 70.853 -11.693 -45.425 1.00 92.44 850 ASN A O 1
ATOM 6589 N N . ALA A 1 851 ? 69.176 -11.029 -46.773 1.00 89.94 851 ALA A N 1
ATOM 6590 C CA . ALA A 1 851 ? 69.434 -9.600 -46.683 1.00 89.94 851 ALA A CA 1
ATOM 6591 C C . ALA A 1 851 ? 68.550 -8.884 -45.656 1.00 89.94 851 ALA A C 1
ATOM 6593 O O . ALA A 1 851 ? 68.779 -7.711 -45.385 1.00 89.94 851 ALA A O 1
ATOM 6594 N N . ILE A 1 852 ? 67.556 -9.570 -45.081 1.00 95.94 852 ILE A N 1
ATOM 6595 C CA . ILE A 1 852 ? 66.693 -8.969 -44.067 1.00 95.94 852 ILE A CA 1
ATOM 6596 C C . ILE A 1 852 ? 67.525 -8.565 -42.852 1.00 95.94 852 ILE A C 1
ATOM 6598 O O . ILE A 1 852 ? 68.217 -9.390 -42.248 1.00 95.94 852 ILE A O 1
ATOM 6602 N N . LEU A 1 853 ? 67.401 -7.296 -42.483 1.00 93.88 853 LEU A N 1
ATOM 6603 C CA . LEU A 1 853 ? 68.041 -6.711 -41.318 1.00 93.88 853 LEU A CA 1
ATOM 6604 C C . LEU A 1 853 ? 67.082 -6.717 -40.128 1.00 93.88 853 LEU A C 1
ATOM 6606 O O . LEU A 1 853 ? 65.926 -6.307 -40.242 1.00 93.88 853 LEU A O 1
ATOM 6610 N N . GLY A 1 854 ? 67.597 -7.108 -38.964 1.00 94.81 854 GLY A N 1
ATOM 6611 C CA . GLY A 1 854 ? 66.895 -6.919 -37.702 1.00 94.81 854 GLY A CA 1
ATOM 6612 C C . GLY A 1 854 ? 66.841 -5.438 -37.348 1.00 94.81 854 GLY A C 1
ATOM 6613 O O . GLY A 1 854 ? 67.880 -4.776 -37.246 1.00 94.81 854 GLY A O 1
ATOM 6614 N N . VAL A 1 855 ? 65.639 -4.911 -37.142 1.00 95.06 855 VAL A N 1
ATOM 6615 C CA . VAL A 1 855 ? 65.415 -3.506 -36.784 1.00 95.06 855 VAL A CA 1
ATOM 6616 C C . VAL A 1 855 ? 64.779 -3.377 -35.412 1.00 95.06 855 VAL A C 1
ATOM 6618 O O . VAL A 1 855 ? 64.082 -4.268 -34.928 1.00 95.06 855 VAL A O 1
ATOM 6621 N N . THR A 1 856 ? 65.048 -2.245 -34.774 1.00 94.94 856 THR A N 1
ATOM 6622 C CA . THR A 1 856 ? 64.507 -1.898 -33.466 1.00 94.94 856 THR A CA 1
ATOM 6623 C C . THR A 1 856 ? 63.103 -1.340 -33.648 1.00 94.94 856 THR A C 1
ATOM 6625 O O . THR A 1 856 ? 62.921 -0.275 -34.236 1.00 94.94 856 THR A O 1
ATOM 6628 N N . LYS A 1 857 ? 62.106 -2.049 -33.127 1.00 94.94 857 LYS A N 1
ATOM 6629 C CA . LYS A 1 857 ? 60.695 -1.682 -33.192 1.00 94.94 857 LYS A CA 1
ATOM 6630 C C . LYS A 1 857 ? 60.170 -1.311 -31.827 1.00 94.94 857 LYS A C 1
ATOM 6632 O O . LYS A 1 857 ? 60.413 -2.014 -30.857 1.00 94.94 857 LYS A O 1
ATOM 6637 N N . THR A 1 858 ? 59.408 -0.225 -31.788 1.00 93.88 858 THR A N 1
ATOM 6638 C CA . THR A 1 858 ? 58.821 0.292 -30.555 1.00 93.88 858 THR A CA 1
ATOM 6639 C C . THR A 1 858 ? 57.302 0.295 -30.662 1.00 93.88 858 THR A C 1
ATOM 6641 O O . THR A 1 858 ? 56.738 0.773 -31.654 1.00 93.88 858 THR A O 1
ATOM 6644 N N . GLN A 1 859 ? 56.627 -0.232 -29.643 1.00 94.31 859 GLN A N 1
ATOM 6645 C CA . GLN A 1 859 ? 55.168 -0.310 -29.591 1.00 94.31 859 GLN A CA 1
ATOM 6646 C C . GLN A 1 859 ? 54.640 -0.241 -28.153 1.00 94.31 859 GLN A C 1
ATOM 6648 O O . GLN A 1 859 ? 55.335 -0.634 -27.215 1.00 94.31 859 GLN A O 1
ATOM 6653 N N . PRO A 1 860 ? 53.385 0.195 -27.965 1.00 95.69 860 PRO A N 1
ATOM 6654 C CA . PRO A 1 860 ? 52.653 -0.063 -26.732 1.00 95.69 860 PRO A CA 1
ATOM 6655 C C . PRO A 1 860 ? 52.491 -1.572 -26.487 1.00 95.69 860 PRO A C 1
ATOM 6657 O O . PRO A 1 860 ? 52.094 -2.311 -27.390 1.00 95.69 860 PRO A O 1
ATOM 6660 N N . ALA A 1 861 ? 52.760 -2.017 -25.264 1.00 93.88 861 ALA A N 1
ATOM 6661 C CA . ALA A 1 861 ? 52.704 -3.407 -24.822 1.00 93.88 861 ALA A CA 1
ATOM 6662 C C . ALA A 1 861 ? 52.158 -3.528 -23.390 1.00 93.88 861 ALA A C 1
ATOM 6664 O O . ALA A 1 861 ? 51.873 -2.529 -22.719 1.00 93.88 861 ALA A O 1
ATOM 6665 N N . ARG A 1 862 ? 51.998 -4.774 -22.926 1.00 91.12 862 ARG A N 1
ATOM 6666 C CA . ARG A 1 862 ? 51.632 -5.102 -21.545 1.00 91.12 862 ARG A CA 1
ATOM 6667 C C . ARG A 1 862 ? 52.625 -6.119 -20.986 1.00 91.12 862 ARG A C 1
ATOM 6669 O O . ARG A 1 862 ? 52.747 -7.197 -21.561 1.00 91.12 862 ARG A O 1
ATOM 6676 N N . ASN A 1 863 ? 53.284 -5.823 -19.869 1.00 88.06 863 ASN A N 1
ATOM 6677 C CA . ASN A 1 863 ? 54.159 -6.801 -19.203 1.00 88.06 863 ASN A CA 1
ATOM 6678 C C . ASN A 1 863 ? 53.362 -7.931 -18.534 1.00 88.06 863 ASN A C 1
ATOM 6680 O O . ASN A 1 863 ? 52.133 -7.904 -18.503 1.00 88.06 863 ASN A O 1
ATOM 6684 N N . THR A 1 864 ? 54.062 -8.909 -17.947 1.00 83.81 864 THR A N 1
ATOM 6685 C CA . THR A 1 864 ? 53.491 -10.031 -17.169 1.00 83.81 864 THR A CA 1
ATOM 6686 C C . THR A 1 864 ? 52.559 -9.601 -16.036 1.00 83.81 864 THR A C 1
ATOM 6688 O O . THR A 1 864 ? 51.697 -10.376 -15.635 1.00 83.81 864 THR A O 1
ATOM 6691 N N . ALA A 1 865 ? 52.687 -8.363 -15.549 1.00 80.56 865 ALA A N 1
ATOM 6692 C CA . ALA A 1 865 ? 51.804 -7.778 -14.543 1.00 80.56 865 ALA A CA 1
ATOM 6693 C C . ALA A 1 865 ? 50.575 -7.052 -15.136 1.00 80.56 865 ALA A C 1
ATOM 6695 O O . ALA A 1 865 ? 49.789 -6.470 -14.394 1.00 80.56 865 ALA A O 1
ATOM 6696 N N . GLY A 1 866 ? 50.399 -7.035 -16.462 1.00 77.56 866 GLY A N 1
ATOM 6697 C CA . GLY A 1 866 ? 49.284 -6.360 -17.140 1.00 77.56 866 GLY A CA 1
ATOM 6698 C C . GLY A 1 866 ? 49.414 -4.842 -17.268 1.00 77.56 866 GLY A C 1
ATOM 6699 O O . GLY A 1 866 ? 48.502 -4.184 -17.779 1.00 77.56 866 GLY A O 1
ATOM 6700 N N . THR A 1 867 ? 50.539 -4.261 -16.854 1.00 86.06 867 THR A N 1
ATOM 6701 C CA . THR A 1 867 ? 50.753 -2.807 -16.902 1.00 86.06 867 THR A CA 1
ATOM 6702 C C . THR A 1 867 ? 51.261 -2.355 -18.266 1.00 86.06 867 THR A C 1
ATOM 6704 O O . THR A 1 867 ? 51.945 -3.100 -18.962 1.00 86.06 867 THR A O 1
ATOM 6707 N N . GLY A 1 868 ? 50.852 -1.150 -18.677 1.00 87.94 868 GLY A N 1
ATOM 6708 C CA . GLY A 1 868 ? 51.231 -0.578 -19.967 1.00 87.94 868 GLY A CA 1
ATOM 6709 C C . GLY A 1 868 ? 52.701 -0.193 -19.983 1.00 87.94 868 GLY A C 1
ATOM 6710 O O . GLY A 1 868 ? 53.158 0.508 -19.084 1.00 87.94 868 GLY A O 1
ATOM 6711 N N . GLU A 1 869 ? 53.413 -0.615 -21.015 1.00 91.12 869 GLU A N 1
ATOM 6712 C CA . GLU A 1 869 ? 54.810 -0.263 -21.223 1.00 91.12 869 GLU A CA 1
ATOM 6713 C C . GLU A 1 869 ? 55.083 -0.007 -22.698 1.00 91.12 869 GLU A C 1
ATOM 6715 O O . GLU A 1 869 ? 54.331 -0.424 -23.580 1.00 91.12 869 GLU A O 1
ATOM 6720 N N . THR A 1 870 ? 56.175 0.694 -22.960 1.00 94.25 870 THR A N 1
ATOM 6721 C CA . THR A 1 870 ? 56.731 0.768 -24.301 1.00 94.25 870 THR A CA 1
ATOM 6722 C C . THR A 1 870 ? 57.681 -0.408 -24.450 1.00 94.25 870 THR A C 1
ATOM 6724 O O . THR A 1 870 ? 58.728 -0.435 -23.807 1.00 94.25 870 THR A O 1
ATOM 6727 N N . GLN A 1 871 ? 57.309 -1.381 -25.273 1.00 94.06 871 GLN A N 1
ATOM 6728 C CA . GLN A 1 871 ? 58.164 -2.515 -25.583 1.00 94.06 871 GLN A CA 1
ATOM 6729 C C . GLN A 1 871 ? 58.992 -2.190 -26.815 1.00 94.06 871 GLN A C 1
ATOM 6731 O O . GLN A 1 871 ? 58.459 -1.750 -27.838 1.00 94.06 871 GLN A O 1
ATOM 6736 N N . THR A 1 872 ? 60.288 -2.443 -26.687 1.00 94.62 872 THR A N 1
ATOM 6737 C CA . THR A 1 872 ? 61.236 -2.365 -27.784 1.00 94.62 872 THR A CA 1
ATOM 6738 C C . THR A 1 872 ? 61.673 -3.776 -28.142 1.00 94.62 872 THR A C 1
ATOM 6740 O O . THR A 1 872 ? 62.254 -4.465 -27.308 1.00 94.62 872 THR A O 1
ATOM 6743 N N . THR A 1 873 ? 61.394 -4.210 -29.366 1.00 95.06 873 THR A N 1
ATOM 6744 C CA . THR A 1 873 ? 61.796 -5.515 -29.899 1.00 95.06 873 THR A CA 1
ATOM 6745 C C . THR A 1 873 ? 62.811 -5.352 -31.016 1.00 95.06 873 THR A C 1
ATOM 6747 O O . THR A 1 873 ? 62.816 -4.353 -31.729 1.00 95.06 873 THR A O 1
ATOM 6750 N N . THR A 1 874 ? 63.655 -6.364 -31.191 1.00 95.00 874 THR A N 1
ATOM 6751 C CA . THR A 1 874 ? 64.404 -6.544 -32.435 1.00 95.00 874 THR A CA 1
ATOM 6752 C C . THR A 1 874 ? 63.625 -7.501 -33.317 1.00 95.00 874 THR A C 1
ATOM 6754 O O . THR A 1 874 ? 63.366 -8.635 -32.907 1.00 95.00 874 THR A O 1
ATOM 6757 N N . ASP A 1 875 ? 63.244 -7.045 -34.505 1.00 95.69 875 ASP A N 1
ATOM 6758 C CA . ASP A 1 875 ? 62.420 -7.807 -35.435 1.00 95.69 875 ASP A CA 1
ATOM 6759 C C . ASP A 1 875 ? 63.011 -7.787 -36.841 1.00 95.69 875 ASP A C 1
ATOM 6761 O O . ASP A 1 875 ? 63.304 -6.729 -37.392 1.00 95.69 875 ASP A O 1
ATOM 6765 N N . ASP A 1 876 ? 63.142 -8.973 -37.430 1.00 93.88 876 ASP A N 1
ATOM 6766 C CA . ASP A 1 876 ? 63.493 -9.142 -38.843 1.00 93.88 876 ASP A CA 1
ATOM 6767 C C . ASP A 1 876 ? 62.246 -8.992 -39.729 1.00 93.88 876 ASP A C 1
ATOM 6769 O O . ASP A 1 876 ? 62.291 -8.458 -40.833 1.00 93.88 876 ASP A O 1
ATOM 6773 N N . VAL A 1 877 ? 61.108 -9.473 -39.219 1.00 95.19 877 VAL A N 1
ATOM 6774 C CA . VAL A 1 877 ? 59.784 -9.352 -39.828 1.00 95.19 877 VAL A CA 1
ATOM 6775 C C . VAL A 1 877 ? 58.759 -8.941 -38.772 1.00 95.19 877 VAL A C 1
ATOM 6777 O O . VAL A 1 877 ? 58.779 -9.450 -37.649 1.00 95.19 877 VAL A O 1
ATOM 6780 N N . TRP A 1 878 ? 57.842 -8.037 -39.115 1.00 96.50 878 TRP A N 1
ATOM 6781 C CA . TRP A 1 878 ? 56.845 -7.501 -38.178 1.00 96.50 878 TRP A CA 1
ATOM 6782 C C . TRP A 1 878 ? 55.513 -7.159 -38.853 1.00 96.50 878 TRP A C 1
ATOM 6784 O O . TRP A 1 878 ? 55.392 -7.209 -40.072 1.00 96.50 878 TRP A O 1
ATOM 6794 N N . ILE A 1 879 ? 54.510 -6.782 -38.055 1.00 97.06 879 ILE A N 1
ATOM 6795 C CA . ILE A 1 879 ? 53.352 -5.997 -38.518 1.00 97.06 879 ILE A CA 1
ATOM 6796 C C . ILE A 1 879 ? 53.432 -4.576 -37.946 1.00 97.06 879 ILE A C 1
ATOM 6798 O O . ILE A 1 879 ? 53.987 -4.418 -36.856 1.00 97.06 879 ILE A O 1
ATOM 6802 N N . PRO A 1 880 ? 52.893 -3.539 -38.611 1.00 96.19 880 PRO A N 1
ATOM 6803 C CA . PRO A 1 880 ? 52.986 -2.156 -38.139 1.00 96.19 880 PRO A CA 1
ATOM 6804 C C . PRO A 1 880 ? 52.372 -1.894 -36.753 1.00 96.19 880 PRO A C 1
ATOM 6806 O O . PRO A 1 880 ? 51.451 -2.588 -36.318 1.00 96.19 880 PRO A O 1
ATOM 6809 N N . SER A 1 881 ? 52.858 -0.866 -36.053 1.00 95.94 881 SER A N 1
ATOM 6810 C CA . SER A 1 881 ? 52.241 -0.343 -34.828 1.00 95.94 881 SER A CA 1
ATOM 6811 C C . SER A 1 881 ? 51.334 0.850 -35.135 1.00 95.94 881 SER A C 1
ATOM 6813 O O . SER A 1 881 ? 51.431 1.487 -36.185 1.00 95.94 881 SER A O 1
ATOM 6815 N N . TYR A 1 882 ? 50.469 1.207 -34.185 1.00 94.38 882 TYR A N 1
ATOM 6816 C CA . TYR A 1 882 ? 49.646 2.417 -34.275 1.00 94.38 882 TYR A CA 1
ATOM 6817 C C . TYR A 1 882 ? 50.477 3.671 -34.598 1.00 94.38 882 TYR A C 1
ATOM 6819 O O . TYR A 1 882 ? 50.122 4.434 -35.496 1.00 94.38 882 TYR A O 1
ATOM 6827 N N . ALA A 1 883 ? 51.614 3.853 -33.920 1.00 92.56 883 ALA A N 1
ATOM 6828 C CA . ALA A 1 883 ? 52.470 5.028 -34.086 1.00 92.56 883 ALA A CA 1
ATOM 6829 C C . ALA A 1 883 ? 53.171 5.088 -35.455 1.00 92.56 883 ALA A C 1
ATOM 6831 O O . ALA A 1 883 ? 53.617 6.150 -35.876 1.00 92.56 883 ALA A O 1
ATOM 6832 N N . GLU A 1 884 ? 53.264 3.966 -36.167 1.00 94.94 884 GLU A N 1
ATOM 6833 C CA . GLU A 1 884 ? 53.873 3.902 -37.495 1.00 94.94 884 GLU A CA 1
ATOM 6834 C C . GLU A 1 884 ? 52.876 4.223 -38.616 1.00 94.94 884 GLU A C 1
ATOM 6836 O O . GLU A 1 884 ? 53.282 4.728 -39.662 1.00 94.94 884 GLU A O 1
ATOM 6841 N N . CYS A 1 885 ? 51.576 3.998 -38.398 1.00 92.69 885 CYS A N 1
ATOM 6842 C CA . CYS A 1 885 ? 50.531 4.151 -39.420 1.00 92.69 885 CYS A CA 1
ATOM 6843 C C . CYS A 1 885 ? 49.631 5.384 -39.249 1.00 92.69 885 CYS A C 1
ATOM 6845 O O . CYS A 1 885 ? 48.967 5.803 -40.208 1.00 92.69 885 CYS A O 1
ATOM 6847 N N . PHE A 1 886 ? 49.550 5.936 -38.037 1.00 92.25 886 PHE A N 1
ATOM 6848 C CA . PHE A 1 886 ? 48.596 6.986 -37.683 1.00 92.25 886 PHE A CA 1
ATOM 6849 C C . PHE A 1 886 ? 49.293 8.239 -37.147 1.00 92.25 886 PHE A C 1
ATOM 6851 O O . PHE A 1 886 ? 50.256 8.164 -36.388 1.00 92.25 886 PHE A O 1
ATOM 6858 N N . GLY A 1 887 ? 48.755 9.404 -37.517 1.00 86.00 887 GLY A N 1
ATOM 6859 C CA . GLY A 1 887 ? 49.272 10.715 -37.118 1.00 86.00 887 GLY A CA 1
ATOM 6860 C C . GLY A 1 887 ? 50.200 11.352 -38.155 1.00 86.00 887 GLY A C 1
ATOM 6861 O O . GLY A 1 887 ? 50.777 10.681 -39.005 1.00 86.00 887 GLY A O 1
ATOM 6862 N N . ASN A 1 888 ? 50.346 12.678 -38.088 1.00 82.00 888 ASN A N 1
ATOM 6863 C CA . ASN A 1 888 ? 51.195 13.438 -39.019 1.00 82.00 888 ASN A CA 1
ATOM 6864 C C . ASN A 1 888 ? 52.699 13.278 -38.737 1.00 82.00 888 ASN A C 1
ATOM 6866 O O . ASN A 1 888 ? 53.525 13.726 -39.523 1.00 82.00 888 ASN A O 1
ATOM 6870 N N . SER A 1 889 ? 53.041 12.650 -37.613 1.00 84.81 889 SER A N 1
ATOM 6871 C CA . SER A 1 889 ? 54.402 12.313 -37.194 1.00 84.81 889 SER A CA 1
ATOM 6872 C C . SER A 1 889 ? 54.662 10.803 -37.231 1.00 84.81 889 SER A C 1
ATOM 6874 O O . SER A 1 889 ? 55.572 10.336 -36.551 1.00 84.81 889 SER A O 1
ATOM 6876 N N . SER A 1 890 ? 53.827 10.027 -37.936 1.00 89.44 890 SER A N 1
ATOM 6877 C CA . SER A 1 890 ? 54.021 8.578 -38.040 1.00 89.44 890 SER A CA 1
ATOM 6878 C C . SER A 1 890 ? 55.263 8.265 -38.872 1.00 89.44 890 SER A C 1
ATOM 6880 O O . SER A 1 890 ? 55.582 8.982 -39.824 1.00 89.44 890 SER A O 1
ATOM 6882 N N . LEU A 1 891 ? 55.953 7.176 -38.527 1.00 91.25 891 LEU A N 1
ATOM 6883 C CA . LEU A 1 891 ? 57.194 6.782 -39.201 1.00 91.25 891 LEU A CA 1
ATOM 6884 C C . LEU A 1 891 ? 56.998 6.579 -40.713 1.00 91.25 891 LEU A C 1
ATOM 6886 O O . LEU A 1 891 ? 57.846 6.965 -41.510 1.00 91.25 891 LEU A O 1
ATOM 6890 N N . TYR A 1 892 ? 55.837 6.050 -41.107 1.00 94.25 892 TYR A N 1
ATOM 6891 C CA . TYR A 1 892 ? 55.475 5.800 -42.504 1.00 94.25 892 TYR A CA 1
ATOM 6892 C C . TYR A 1 892 ? 54.455 6.812 -43.038 1.00 94.25 892 TYR A C 1
ATOM 6894 O O . TYR A 1 892 ? 53.602 6.487 -43.872 1.00 94.25 892 TYR A O 1
ATOM 6902 N N . TYR A 1 893 ? 54.528 8.061 -42.567 1.00 91.50 893 TYR A N 1
ATOM 6903 C CA . TYR A 1 893 ? 53.612 9.116 -42.995 1.00 91.50 893 TYR A CA 1
ATOM 6904 C C . TYR A 1 893 ? 53.621 9.317 -44.515 1.00 91.50 893 TYR A C 1
ATOM 6906 O O . TYR A 1 893 ? 52.560 9.507 -45.097 1.00 91.50 893 TYR A O 1
ATOM 6914 N N . SER A 1 894 ? 54.768 9.235 -45.191 1.00 89.31 894 SER A N 1
ATOM 6915 C CA . SER A 1 894 ? 54.843 9.420 -46.651 1.00 89.31 894 SER A CA 1
ATOM 6916 C C . SER A 1 894 ? 54.034 8.379 -47.433 1.00 89.31 894 SER A C 1
ATOM 6918 O O . SER A 1 894 ? 53.427 8.721 -48.451 1.00 89.31 894 SER A O 1
ATOM 6920 N N . LEU A 1 895 ? 53.965 7.146 -46.922 1.00 91.12 895 LEU A N 1
ATOM 6921 C CA . LEU A 1 895 ? 53.170 6.064 -47.497 1.00 91.12 895 LEU A CA 1
ATOM 6922 C C . LEU A 1 895 ? 51.671 6.259 -47.214 1.00 91.12 895 LEU A C 1
ATOM 6924 O O . LEU A 1 895 ? 50.846 6.276 -48.129 1.00 91.12 895 LEU A O 1
ATOM 6928 N N . PHE A 1 896 ? 51.302 6.449 -45.943 1.00 90.75 896 PHE A N 1
ATOM 6929 C CA . PHE A 1 896 ? 49.892 6.492 -45.534 1.00 90.75 896 PHE A CA 1
ATOM 6930 C C . PHE A 1 896 ? 49.235 7.875 -45.689 1.00 90.75 896 PHE A C 1
ATOM 6932 O O . PHE A 1 896 ? 48.006 7.994 -45.690 1.00 90.75 896 PHE A O 1
ATOM 6939 N N . LYS A 1 897 ? 50.033 8.943 -45.782 1.00 86.50 897 LYS A N 1
ATOM 6940 C CA . LYS A 1 897 ? 49.649 10.373 -45.777 1.00 86.50 897 LYS A CA 1
ATOM 6941 C C . LYS A 1 897 ? 48.627 10.732 -44.692 1.00 86.50 897 LYS A C 1
ATOM 6943 O O . LYS A 1 897 ? 47.818 11.640 -44.851 1.00 86.50 897 LYS A O 1
ATOM 6948 N N . ASN A 1 898 ? 48.628 9.947 -43.613 1.00 79.12 898 ASN A N 1
ATOM 6949 C CA . ASN A 1 898 ? 47.618 9.903 -42.561 1.00 79.12 898 ASN A CA 1
ATOM 6950 C C . ASN A 1 898 ? 46.148 9.838 -43.055 1.00 79.12 898 ASN A C 1
ATOM 6952 O O . ASN A 1 898 ? 45.219 10.204 -42.334 1.00 79.12 898 ASN A O 1
ATOM 6956 N N . THR A 1 899 ? 45.907 9.328 -44.263 1.00 84.25 899 THR A N 1
ATOM 6957 C CA . THR A 1 899 ? 44.560 9.167 -44.824 1.00 84.25 899 THR A CA 1
ATOM 6958 C C . THR A 1 899 ? 44.054 7.745 -44.629 1.00 84.25 899 THR A C 1
ATOM 6960 O O . THR A 1 899 ? 44.800 6.775 -44.741 1.00 84.25 899 THR A O 1
ATOM 6963 N N . ASN A 1 900 ? 42.757 7.611 -44.369 1.00 89.38 900 ASN A N 1
ATOM 6964 C CA . ASN A 1 900 ? 42.126 6.305 -44.210 1.00 89.38 900 ASN A CA 1
ATOM 6965 C C . ASN A 1 900 ? 42.245 5.446 -45.481 1.00 89.38 900 ASN A C 1
ATOM 6967 O O . ASN A 1 900 ? 42.586 4.274 -45.386 1.00 89.38 900 ASN A O 1
ATOM 6971 N N . ALA A 1 901 ? 42.055 6.040 -46.665 1.00 88.81 901 ALA A N 1
ATOM 6972 C CA . ALA A 1 901 ? 42.098 5.325 -47.943 1.00 88.81 901 ALA A CA 1
ATOM 6973 C C . ALA A 1 901 ? 43.429 4.591 -48.184 1.00 88.81 901 ALA A C 1
ATOM 6975 O O . ALA A 1 901 ? 43.430 3.475 -48.688 1.00 88.81 901 ALA A O 1
ATOM 6976 N N . LYS A 1 902 ? 44.558 5.180 -47.771 1.00 89.19 902 LYS A N 1
ATOM 6977 C CA . LYS A 1 902 ? 45.894 4.585 -47.941 1.00 89.19 902 LYS A CA 1
ATOM 6978 C C . LYS A 1 902 ? 46.216 3.464 -46.949 1.00 89.19 902 LYS A C 1
ATOM 6980 O O . LYS A 1 902 ? 47.230 2.797 -47.100 1.00 89.19 902 LYS A O 1
ATOM 6985 N N . ARG A 1 903 ? 45.379 3.255 -45.929 1.00 93.50 903 ARG A N 1
ATOM 6986 C CA . ARG A 1 903 ? 45.523 2.169 -44.943 1.00 93.50 903 ARG A CA 1
ATOM 6987 C C . ARG A 1 903 ? 44.607 0.979 -45.227 1.00 93.50 903 ARG A C 1
ATOM 6989 O O . ARG A 1 903 ? 44.644 0.000 -44.483 1.00 93.50 903 ARG A O 1
ATOM 6996 N N . ILE A 1 904 ? 43.775 1.064 -46.263 1.00 94.19 904 ILE A N 1
ATOM 6997 C CA . ILE A 1 904 ? 42.930 -0.045 -46.702 1.00 94.19 904 ILE A CA 1
ATOM 6998 C C . ILE A 1 904 ? 43.828 -1.091 -47.363 1.00 94.19 904 ILE A C 1
ATOM 7000 O O . ILE A 1 904 ? 44.674 -0.745 -48.181 1.00 94.19 904 ILE A O 1
ATOM 7004 N N . LYS A 1 905 ? 43.655 -2.360 -46.986 1.00 92.69 905 LYS A N 1
ATOM 7005 C CA . LYS A 1 905 ? 44.428 -3.481 -47.530 1.00 92.69 905 LYS A CA 1
ATOM 7006 C C . LYS A 1 905 ? 43.517 -4.566 -48.073 1.00 92.69 905 LYS A C 1
ATOM 7008 O O . LYS A 1 905 ? 42.438 -4.818 -47.525 1.00 92.69 905 LYS A O 1
ATOM 7013 N N . HIS A 1 906 ? 43.985 -5.233 -49.118 1.00 91.19 906 HIS A N 1
ATOM 7014 C CA . HIS A 1 906 ? 43.266 -6.277 -49.841 1.00 91.19 906 HIS A CA 1
ATOM 7015 C C . HIS A 1 906 ? 44.030 -7.598 -49.780 1.00 91.19 906 HIS A C 1
ATOM 7017 O O . HIS A 1 906 ? 45.199 -7.630 -49.422 1.00 91.19 906 HIS A O 1
ATOM 7023 N N . THR A 1 907 ? 43.370 -8.714 -50.075 1.00 89.31 907 THR A N 1
ATOM 7024 C CA . THR A 1 907 ? 44.096 -9.962 -50.350 1.00 89.31 907 THR A CA 1
ATOM 7025 C C . THR A 1 907 ? 44.611 -9.898 -51.787 1.00 89.31 907 THR A C 1
ATOM 7027 O O . THR A 1 907 ? 43.875 -9.430 -52.658 1.00 89.31 907 THR A O 1
ATOM 7030 N N . TYR A 1 908 ? 45.826 -10.381 -52.049 1.00 86.81 908 TYR A N 1
ATOM 7031 C CA . TYR A 1 908 ? 46.452 -10.302 -53.373 1.00 86.81 908 TYR A CA 1
ATOM 7032 C C . TYR A 1 908 ? 45.530 -10.790 -54.503 1.00 86.81 908 TYR A C 1
ATOM 7034 O O . TYR A 1 908 ? 44.939 -11.871 -54.425 1.00 86.81 908 TYR A O 1
ATOM 7042 N N . GLY A 1 909 ? 45.397 -9.974 -55.553 1.00 82.50 909 GLY A N 1
ATOM 7043 C CA . GLY A 1 909 ? 44.531 -10.250 -56.706 1.00 82.50 909 GLY A CA 1
ATOM 7044 C C . GLY A 1 909 ? 43.027 -10.086 -56.443 1.00 82.50 909 GLY A C 1
ATOM 7045 O O . GLY A 1 909 ? 42.218 -10.464 -57.289 1.00 82.50 909 GLY A O 1
ATOM 7046 N N . THR A 1 910 ? 42.633 -9.534 -55.289 1.00 84.81 910 THR A N 1
ATOM 7047 C CA . THR A 1 910 ? 41.229 -9.284 -54.916 1.00 84.81 910 THR A CA 1
ATOM 7048 C C . THR A 1 910 ? 40.969 -7.804 -54.636 1.00 84.81 910 THR A C 1
ATOM 7050 O O . THR A 1 910 ? 41.884 -7.041 -54.352 1.00 84.81 910 THR A O 1
ATOM 7053 N N . THR A 1 911 ? 39.698 -7.396 -54.660 1.00 80.06 911 THR A N 1
ATOM 7054 C CA . THR A 1 911 ? 39.270 -6.004 -54.414 1.00 80.06 911 THR A CA 1
ATOM 7055 C C . THR A 1 911 ? 38.586 -5.796 -53.057 1.00 80.06 911 THR A C 1
ATOM 7057 O O . THR A 1 911 ? 38.161 -4.691 -52.730 1.00 80.06 911 THR A O 1
ATOM 7060 N N . SER A 1 912 ? 38.457 -6.841 -52.231 1.00 81.81 912 SER A N 1
ATOM 7061 C CA . SER A 1 912 ? 37.743 -6.763 -50.946 1.00 81.81 912 SER A CA 1
ATOM 7062 C C . SER A 1 912 ? 38.643 -6.227 -49.835 1.00 81.81 912 SER A C 1
ATOM 7064 O O . SER A 1 912 ? 39.727 -6.759 -49.606 1.00 81.81 912 SER A O 1
ATOM 7066 N N . ALA A 1 913 ? 38.212 -5.152 -49.168 1.00 88.06 913 ALA A N 1
ATOM 7067 C CA . ALA A 1 913 ? 38.947 -4.536 -48.065 1.00 88.06 913 ALA A CA 1
ATOM 7068 C C . ALA A 1 913 ? 38.902 -5.417 -46.811 1.00 88.06 913 ALA A C 1
ATOM 7070 O O . ALA A 1 913 ? 37.842 -5.917 -46.423 1.00 88.06 913 ALA A O 1
ATOM 7071 N N . ASN A 1 914 ? 40.043 -5.576 -46.148 1.00 91.06 914 ASN A N 1
ATOM 7072 C CA . ASN A 1 914 ? 40.177 -6.402 -44.957 1.00 91.06 914 ASN A CA 1
ATOM 7073 C C . ASN A 1 914 ? 40.477 -5.563 -43.714 1.00 91.06 914 ASN A C 1
ATOM 7075 O O . ASN A 1 914 ? 41.212 -4.580 -43.766 1.00 91.06 914 ASN A O 1
ATOM 7079 N N . PHE A 1 915 ? 39.946 -6.014 -42.577 1.00 96.25 915 PHE A N 1
ATOM 7080 C CA . PHE A 1 915 ? 40.491 -5.661 -41.270 1.00 96.25 915 PHE A CA 1
ATOM 7081 C C . PHE A 1 915 ? 41.893 -6.247 -41.144 1.00 96.25 915 PHE A C 1
ATOM 7083 O O . PHE A 1 915 ? 42.089 -7.396 -41.551 1.00 96.25 915 PHE A O 1
ATOM 7090 N N . TRP A 1 916 ? 42.842 -5.511 -40.572 1.00 96.25 916 TRP A N 1
ATOM 7091 C CA . TRP A 1 916 ? 44.197 -6.024 -40.372 1.00 96.25 916 TRP A CA 1
ATOM 7092 C C . TRP A 1 916 ? 44.829 -5.543 -39.068 1.00 96.25 916 TRP A C 1
ATOM 7094 O O . TRP A 1 916 ? 44.552 -4.443 -38.594 1.00 96.25 916 TRP A O 1
ATOM 7104 N N . TRP A 1 917 ? 45.640 -6.409 -38.467 1.00 97.44 917 TRP A N 1
ATOM 7105 C CA . TRP A 1 917 ? 46.184 -6.224 -37.123 1.00 97.44 917 TRP A CA 1
ATOM 7106 C C . TRP A 1 917 ? 47.294 -5.170 -37.039 1.00 97.44 917 TRP A C 1
ATOM 7108 O O . TRP A 1 917 ? 48.124 -5.066 -37.942 1.00 97.44 917 TRP A O 1
ATOM 7118 N N . LEU A 1 918 ? 47.361 -4.465 -35.904 1.00 97.06 918 LEU A N 1
ATOM 7119 C CA . LEU A 1 918 ? 48.534 -3.700 -35.479 1.00 97.06 918 LEU A CA 1
ATOM 7120 C C . LEU A 1 918 ? 49.170 -4.374 -34.261 1.00 97.06 918 LEU A C 1
ATOM 7122 O O . LEU A 1 918 ? 48.479 -4.948 -33.422 1.00 97.06 918 LEU A O 1
ATOM 7126 N N . ARG A 1 919 ? 50.490 -4.254 -34.108 1.00 95.69 919 ARG A N 1
ATOM 7127 C CA . ARG A 1 919 ? 51.206 -4.839 -32.957 1.00 95.69 919 ARG A CA 1
ATOM 7128 C C . ARG A 1 919 ? 51.057 -4.058 -31.642 1.00 95.69 919 ARG A C 1
ATOM 7130 O O . ARG A 1 919 ? 51.684 -4.413 -30.649 1.00 95.69 919 ARG A O 1
ATOM 7137 N N . SER A 1 920 ? 50.266 -2.984 -31.627 1.00 95.88 920 SER A N 1
ATOM 7138 C CA . SER A 1 920 ? 50.052 -2.148 -30.440 1.00 95.88 920 SER A CA 1
ATOM 7139 C C . SER A 1 920 ? 49.040 -2.782 -29.487 1.00 95.88 920 SER A C 1
ATOM 7141 O O . SER A 1 920 ? 47.877 -2.966 -29.847 1.00 95.88 920 SER A O 1
ATOM 7143 N N . ALA A 1 921 ? 49.448 -3.070 -28.252 1.00 93.62 921 ALA A N 1
ATOM 7144 C CA . ALA A 1 921 ? 48.521 -3.478 -27.202 1.00 93.62 921 ALA A CA 1
ATOM 7145 C C . ALA A 1 921 ? 47.805 -2.246 -26.625 1.00 93.62 921 ALA A C 1
ATOM 7147 O O . ALA A 1 921 ? 48.407 -1.425 -25.928 1.00 93.62 921 ALA A O 1
ATOM 7148 N N . TYR A 1 922 ? 46.503 -2.135 -26.882 1.00 90.62 922 TYR A N 1
ATOM 7149 C CA . TYR A 1 922 ? 45.691 -1.007 -26.434 1.00 90.62 922 TYR A CA 1
ATOM 7150 C C . TYR A 1 922 ? 45.372 -1.093 -24.935 1.00 90.62 922 TYR A C 1
ATOM 7152 O O . TYR A 1 922 ? 45.573 -0.130 -24.196 1.00 90.62 922 TYR A O 1
ATOM 7160 N N . SER A 1 923 ? 44.944 -2.262 -24.446 1.00 87.62 923 SER A N 1
ATOM 7161 C CA . SER A 1 923 ? 44.634 -2.538 -23.029 1.00 87.62 923 SER A CA 1
ATOM 7162 C C . SER A 1 923 ? 45.257 -3.863 -22.572 1.00 87.62 923 SER A C 1
ATOM 7164 O O . SER A 1 923 ? 45.885 -4.556 -23.365 1.00 87.62 923 SER A O 1
ATOM 7166 N N . GLY A 1 924 ? 45.062 -4.248 -21.304 1.00 80.88 924 GLY A N 1
ATOM 7167 C CA . GLY A 1 924 ? 45.374 -5.606 -20.827 1.00 80.88 924 GLY A CA 1
ATOM 7168 C C . GLY A 1 924 ? 44.525 -6.713 -21.472 1.00 80.88 924 GLY A C 1
ATOM 7169 O O . GLY A 1 924 ? 44.702 -7.881 -21.141 1.00 80.88 924 GLY A O 1
ATOM 7170 N N . THR A 1 925 ? 43.594 -6.344 -22.361 1.00 86.00 925 THR A N 1
ATOM 7171 C CA . THR A 1 925 ? 42.597 -7.234 -22.963 1.00 86.00 925 THR A CA 1
ATOM 7172 C C . THR A 1 925 ? 42.378 -7.010 -24.470 1.00 86.00 925 THR A C 1
ATOM 7174 O O . THR A 1 925 ? 41.533 -7.670 -25.068 1.00 86.00 925 THR A O 1
ATOM 7177 N N . SER A 1 926 ? 43.102 -6.097 -25.129 1.00 90.00 926 SER A N 1
ATOM 7178 C CA . SER A 1 926 ? 42.880 -5.789 -26.555 1.00 90.00 926 SER A CA 1
ATOM 7179 C C . SER A 1 926 ? 44.113 -5.252 -27.288 1.00 90.00 926 SER A C 1
ATOM 7181 O O . SER A 1 926 ? 44.945 -4.558 -26.698 1.00 90.00 926 SER A O 1
ATOM 7183 N N . PHE A 1 927 ? 44.193 -5.549 -28.589 1.00 94.12 927 PHE A N 1
ATOM 7184 C CA . PHE A 1 927 ? 45.160 -4.983 -29.536 1.00 94.12 927 PHE A CA 1
ATOM 7185 C C . PHE A 1 927 ? 44.475 -4.007 -30.491 1.00 94.12 927 PHE A C 1
ATOM 7187 O O . PHE A 1 927 ? 43.291 -4.164 -30.803 1.00 94.12 927 PHE A O 1
ATOM 7194 N N . ASP A 1 928 ? 45.232 -3.022 -30.969 1.00 96.75 928 ASP A N 1
ATOM 7195 C CA . ASP A 1 928 ? 44.792 -2.142 -32.046 1.00 96.75 928 ASP A CA 1
ATOM 7196 C C . ASP A 1 928 ? 44.758 -2.887 -33.396 1.00 96.75 928 ASP A C 1
ATOM 7198 O O . ASP A 1 928 ? 45.531 -3.810 -33.663 1.00 96.75 928 ASP A O 1
ATOM 7202 N N . TYR A 1 929 ? 43.863 -2.466 -34.279 1.00 97.00 929 TYR A N 1
ATOM 7203 C CA . TYR A 1 929 ? 43.731 -2.954 -35.646 1.00 97.00 929 TYR A CA 1
ATOM 7204 C C . TYR A 1 929 ? 43.151 -1.858 -36.543 1.00 97.00 929 TYR A C 1
ATOM 7206 O O . TYR A 1 929 ? 42.554 -0.881 -36.083 1.00 97.00 929 TYR A O 1
ATOM 7214 N N . VAL A 1 930 ? 43.307 -2.028 -37.851 1.00 96.69 930 VAL A N 1
ATOM 7215 C CA . VAL A 1 930 ? 42.777 -1.105 -38.851 1.00 96.69 930 VAL A CA 1
ATOM 7216 C C . VAL A 1 930 ? 41.485 -1.657 -39.446 1.00 96.69 930 VAL A C 1
ATOM 7218 O O . VAL A 1 930 ? 41.422 -2.799 -39.902 1.00 96.69 930 VAL A O 1
ATOM 7221 N N . GLY A 1 931 ? 40.452 -0.815 -39.443 1.00 93.69 931 GLY A N 1
ATOM 7222 C CA . GLY A 1 931 ? 39.151 -1.036 -40.064 1.00 93.69 931 GLY A CA 1
ATOM 7223 C C . GLY A 1 931 ? 39.230 -1.261 -41.578 1.00 93.69 931 GLY A C 1
ATOM 7224 O O . GLY A 1 931 ? 40.131 -0.753 -42.239 1.00 93.69 931 GLY A O 1
ATOM 7225 N N . ASN A 1 932 ? 38.221 -1.904 -42.169 1.00 90.12 932 ASN A N 1
ATOM 7226 C CA . ASN A 1 932 ? 38.060 -1.961 -43.633 1.00 90.12 932 ASN A CA 1
ATOM 7227 C C . ASN A 1 932 ? 37.902 -0.567 -44.288 1.00 90.12 932 ASN A C 1
ATOM 7229 O O . ASN A 1 932 ? 38.154 -0.414 -45.479 1.00 90.12 932 ASN A O 1
ATOM 7233 N N . GLY A 1 933 ? 37.521 0.447 -43.503 1.00 91.62 933 GLY A N 1
ATOM 7234 C CA . GLY A 1 933 ? 37.506 1.860 -43.878 1.00 91.62 933 GLY A CA 1
ATOM 7235 C C . GLY A 1 933 ? 38.782 2.626 -43.512 1.00 91.62 933 GLY A C 1
ATOM 7236 O O . GLY A 1 933 ? 38.770 3.849 -43.590 1.00 91.62 933 GLY A O 1
ATOM 7237 N N . GLY A 1 934 ? 39.855 1.957 -43.071 1.00 89.56 934 GLY A N 1
ATOM 7238 C CA . GLY A 1 934 ? 41.171 2.557 -42.812 1.00 89.56 934 GLY A CA 1
ATOM 7239 C C . GLY A 1 934 ? 41.347 3.288 -41.472 1.00 89.56 934 GLY A C 1
ATOM 7240 O O . GLY A 1 934 ? 42.380 3.931 -41.263 1.00 89.56 934 GLY A O 1
ATOM 7241 N N . ASN A 1 935 ? 40.359 3.223 -40.574 1.00 92.94 935 ASN A N 1
ATOM 7242 C CA . ASN A 1 935 ? 40.370 3.848 -39.243 1.00 92.94 935 ASN A CA 1
ATOM 7243 C C . ASN A 1 935 ? 40.949 2.920 -38.157 1.00 92.94 935 ASN A C 1
ATOM 7245 O O . ASN A 1 935 ? 40.817 1.706 -38.262 1.00 92.94 935 ASN A O 1
ATOM 7249 N N . ASN A 1 936 ? 41.528 3.480 -37.088 1.00 93.94 936 ASN A N 1
ATOM 7250 C CA . ASN A 1 936 ? 42.003 2.692 -35.942 1.00 93.94 936 ASN A CA 1
ATOM 7251 C C . ASN A 1 936 ? 40.841 2.241 -35.043 1.00 93.94 936 ASN A C 1
ATOM 7253 O O . ASN A 1 936 ? 39.935 3.032 -34.764 1.00 93.94 936 ASN A O 1
ATOM 7257 N N . GLN A 1 937 ? 40.892 1.001 -34.567 1.00 94.94 937 GLN A N 1
ATOM 7258 C CA . GLN A 1 937 ? 40.008 0.427 -33.548 1.00 94.94 937 GLN A CA 1
ATOM 7259 C C . GLN A 1 937 ? 40.800 -0.570 -32.693 1.00 94.94 937 GLN A C 1
ATOM 7261 O O . GLN A 1 937 ? 41.921 -0.915 -33.038 1.00 94.94 937 GLN A O 1
ATOM 7266 N N . ASN A 1 938 ? 40.228 -1.060 -31.594 1.00 92.56 938 ASN A N 1
ATOM 7267 C CA . ASN A 1 938 ? 40.835 -2.114 -30.780 1.00 92.56 938 ASN A CA 1
ATOM 7268 C C . ASN A 1 938 ? 39.845 -3.250 -30.537 1.00 92.56 938 ASN A C 1
ATOM 7270 O O . ASN A 1 938 ? 38.642 -3.017 -30.443 1.00 92.56 938 ASN A O 1
ATOM 7274 N N . ASN A 1 939 ? 40.351 -4.480 -30.487 1.00 91.69 939 ASN A N 1
ATOM 7275 C CA . ASN A 1 939 ? 39.554 -5.668 -30.198 1.00 91.69 939 ASN A CA 1
ATOM 7276 C C . ASN A 1 939 ? 40.393 -6.748 -29.495 1.00 91.69 939 ASN A C 1
ATOM 7278 O O . ASN A 1 939 ? 41.627 -6.713 -29.556 1.00 91.69 939 ASN A O 1
ATOM 7282 N N . PRO A 1 940 ? 39.745 -7.710 -28.813 1.00 89.00 940 PRO A N 1
ATOM 7283 C CA . PRO A 1 940 ? 40.436 -8.845 -28.216 1.00 89.00 940 PRO A CA 1
ATOM 7284 C C . PRO A 1 940 ? 41.269 -9.635 -29.242 1.00 89.00 940 PRO A C 1
ATOM 7286 O O . PRO A 1 940 ? 40.854 -9.770 -30.396 1.00 89.00 940 PRO A O 1
ATOM 7289 N N . PRO A 1 941 ? 42.412 -10.215 -28.834 1.00 88.12 941 PRO A N 1
ATOM 7290 C CA . PRO A 1 941 ? 43.326 -10.935 -29.730 1.00 88.12 941 PRO A CA 1
ATOM 7291 C C . PRO A 1 941 ? 42.734 -12.202 -30.373 1.00 88.12 941 PRO A C 1
ATOM 7293 O O . PRO A 1 941 ? 43.308 -12.706 -31.335 1.00 88.12 941 PRO A O 1
ATOM 7296 N N . SER A 1 942 ? 41.594 -12.698 -29.876 1.00 85.81 942 SER A N 1
ATOM 7297 C CA . SER A 1 942 ? 40.849 -13.837 -30.434 1.00 85.81 942 SER A CA 1
ATOM 7298 C C . SER A 1 942 ? 40.040 -13.513 -31.689 1.00 85.81 942 SER A C 1
ATOM 7300 O O . SER A 1 942 ? 39.418 -14.405 -32.263 1.00 85.81 942 SER A O 1
ATOM 7302 N N . TYR A 1 943 ? 39.997 -12.262 -32.138 1.00 89.88 943 TYR A N 1
ATOM 7303 C CA . TYR A 1 943 ? 39.342 -11.929 -33.401 1.00 89.88 943 TYR A CA 1
ATOM 7304 C C . TYR A 1 943 ? 40.242 -12.300 -34.584 1.00 89.88 943 TYR A C 1
ATOM 7306 O O . TYR A 1 943 ? 41.461 -12.258 -34.486 1.00 89.88 943 TYR A O 1
ATOM 7314 N N . THR A 1 944 ? 39.665 -12.684 -35.719 1.00 94.38 944 THR A N 1
ATOM 7315 C CA . THR A 1 944 ? 40.447 -13.146 -36.878 1.00 94.38 944 THR A CA 1
ATOM 7316 C C . THR A 1 944 ? 40.531 -12.050 -37.934 1.00 94.38 944 THR A C 1
ATOM 7318 O O . THR A 1 944 ? 39.534 -11.759 -38.599 1.00 94.38 944 THR A O 1
ATOM 7321 N N . TYR A 1 945 ? 41.720 -11.471 -38.128 1.00 95.75 945 TYR A N 1
ATOM 7322 C CA . TYR A 1 945 ? 41.961 -10.378 -39.080 1.00 95.75 945 TYR A CA 1
ATOM 7323 C C . TYR A 1 945 ? 43.141 -10.674 -40.018 1.00 95.75 945 TYR A C 1
ATOM 7325 O O . TYR A 1 945 ? 43.857 -11.663 -39.869 1.00 95.75 945 TYR A O 1
ATOM 7333 N N . GLY A 1 946 ? 43.302 -9.849 -41.051 1.00 94.56 946 GLY A N 1
ATOM 7334 C CA . GLY A 1 946 ? 44.420 -9.928 -41.988 1.00 94.56 946 GLY A CA 1
ATOM 7335 C C . GLY A 1 946 ? 45.751 -9.513 -41.356 1.00 94.56 946 GLY A C 1
ATOM 7336 O O . GLY A 1 946 ? 45.792 -8.785 -40.361 1.00 94.56 946 GLY A O 1
ATOM 7337 N N . VAL A 1 947 ? 46.847 -9.968 -41.960 1.00 95.25 947 VAL A N 1
ATOM 7338 C CA . VAL A 1 947 ? 48.220 -9.723 -41.499 1.00 95.25 947 VAL A CA 1
ATOM 7339 C C . VAL A 1 947 ? 48.971 -8.960 -42.583 1.00 95.25 947 VAL A C 1
ATOM 7341 O O . VAL A 1 947 ? 49.043 -9.432 -43.713 1.00 95.25 947 VAL A O 1
ATOM 7344 N N . ALA A 1 948 ? 49.515 -7.790 -42.249 1.00 94.38 948 ALA A N 1
ATOM 7345 C CA . ALA A 1 948 ? 50.316 -6.975 -43.161 1.00 94.38 948 ALA A CA 1
ATOM 7346 C C . ALA A 1 948 ? 51.792 -7.043 -42.748 1.00 94.38 948 ALA A C 1
ATOM 7348 O O . ALA A 1 948 ? 52.201 -6.365 -41.806 1.00 94.38 948 ALA A O 1
ATOM 7349 N N . LEU A 1 949 ? 52.560 -7.901 -43.423 1.00 94.94 949 LEU A N 1
ATOM 7350 C CA . LEU A 1 949 ? 53.975 -8.153 -43.141 1.00 94.94 949 LEU A CA 1
ATOM 7351 C C . LEU A 1 949 ? 54.838 -6.931 -43.498 1.00 94.94 949 LEU A C 1
ATOM 7353 O O . LEU A 1 949 ? 54.598 -6.275 -44.507 1.00 94.94 949 LEU A O 1
ATOM 7357 N N . GLY A 1 950 ? 55.875 -6.660 -42.713 1.00 95.88 950 GLY A N 1
ATOM 7358 C CA . GLY A 1 950 ? 56.944 -5.722 -43.040 1.00 95.88 950 GLY A CA 1
ATOM 7359 C C . GLY A 1 950 ? 58.327 -6.276 -42.703 1.00 95.88 950 GLY A C 1
ATOM 7360 O O . GLY A 1 950 ? 58.442 -7.135 -41.828 1.00 95.88 950 GLY A O 1
ATOM 7361 N N . PHE A 1 951 ? 59.347 -5.811 -43.428 1.00 96.81 951 PHE A N 1
ATOM 7362 C CA . PHE A 1 951 ? 60.768 -6.129 -43.222 1.00 96.81 951 PHE A CA 1
ATOM 7363 C C . PHE A 1 951 ? 61.672 -4.996 -43.737 1.00 96.81 951 PHE A C 1
ATOM 7365 O O . PHE A 1 951 ? 61.224 -4.130 -44.491 1.00 96.81 951 PHE A O 1
ATOM 7372 N N . CYS A 1 952 ? 62.949 -5.009 -43.348 1.00 96.25 952 CYS A N 1
ATOM 7373 C CA . CYS A 1 952 ? 63.967 -4.059 -43.806 1.00 96.25 952 CYS A CA 1
ATOM 7374 C C . CYS A 1 952 ? 65.120 -4.781 -44.503 1.00 96.25 952 CYS A C 1
ATOM 7376 O O . CYS A 1 952 ? 65.432 -5.913 -44.136 1.00 96.25 952 CYS A O 1
ATOM 7378 N N . ILE A 1 953 ? 65.757 -4.110 -45.465 1.00 92.50 953 ILE A N 1
ATOM 7379 C CA . ILE A 1 953 ? 66.974 -4.560 -46.167 1.00 92.50 953 ILE A CA 1
ATOM 7380 C C . ILE A 1 953 ? 68.035 -3.463 -46.214 1.00 92.50 953 ILE A C 1
ATOM 7382 O O . ILE A 1 953 ? 67.663 -2.264 -46.123 1.00 92.50 953 ILE A O 1
#

Foldseek 3Di:
DPPPPDPQDDPLPLFPCADPLLDNQRALLDDLQDAGPVRHGPHPCSVPPVNVCCCVPCVVVVLVVVQVCQVVVVDDLVVVLVVSCVSVVVDDVVSVVVVCCVPQVVCCVPVVDNSNVSNVPDDSSVVSSVSSVQNRQQVCQVSVHHPQVVLKKKWFFQAADWWKWAWQAFHFFWKDWAPDIFTDGHHHRDIDITHDPDPGGHRIIMIGTPLCGTQERPAQCRRLTQEIASQSNQNHAEDHNFDDDPRARQRHAYYHNHLNCNHAYDHDARNQNHQDAEECQSNQNHAEYYAENYQHQHYHHHQAHQHAADEAELNHQAAADHNDQNHQHYYYNDQLLASHQEDHAENYHVSPVPQSNLVSYDFAREAEEYADEEEAADLVRLVVSLVSQQSYWYADPVRDTGRGHHDAYEYEYAEDEPVSQVVSCVSPVRYHYYHVKYKAKEWEAEQQRPDTDDIDIDIDQAFDDDPDFDADDADLFWHKGWAEKDQDHAAQHHDPCQGGRCRYYGYIYTHIHTDTDWAKEWEEEVPRTQDIDGGATAQGFDDRDDDADDDPPPFHFPAWVVNRGRDSYHYYTYTDGDDDDDDLEDPDDLLVCVVCQVVVNNPVRHDFQRWYWFQLDVQGIFIKGFLDAQLFAFPVRPGGFGTKIWTLAFGNFWDQQFQLWDFDKDWDFDFWWDDPPPQFFWIWTDKDDDQFWDWFKWKKKKKWKKAFQAWAKWKWKWAKDDDDDFQWFKFKWKDKQNHTPDTDGDRHIDIDIDGDHHRDMIMMMIMIITGDIDDMIIIITGTAHPPDPDDDGDRDPGMGMDDMDIDITIIIGGDFIACLRWLEVFLVSTVNLVCCVPPRLVSGPPSNSVVFTFTWDWAWGAYNVFDTDIDIDTHSKDFAACQQQADCNHSSCVQNVNAQVSQFHHHPPDDQTWKEFHSHDPGSAWGWIADNSRDIDIDGSNDITTYIMMTGD

pLDDT: mean 86.31, std 14.01, range [37.84, 98.62]

Sequence (953 aa):
MSKKIVFLPYDMDTAIGINNEGALVFSYNLEDIDQTEGGADVYNGQDSVLWTNLRACFGDELQSMYQTLRSTGKLSYSKVEEMFETHQDKWPEAIFNEDAFYKYIDPLIEDNNSSYLSMAQGSKEEQRKWWLYNRFRYIDSKYNAGDALTDVITVRGYAKANITVTPYADIYASIKYGSYLVQTRAARNQAYELVCPLDNVNDTEIYIYSASQLKSVGDLSGLMVGYADFTNATKLQSLKLGEGGNYQNGNLTELYLGNNVLLGTLDVRNCVALAQAVDISGCTNIEHVYFEGTSITSITLPNGGILKTLHLPDTITNLTIRNQTAINDFTVANDDFSSITTLRLENVSAAVDSKSIVMGLAANSRVRLIGFYWTAADAAAISAILDKLDTMRGLDESGNNMENAQVSGTIHTTNLTGADIAAFNSRYPYVTVTADHVTANLYYYNYDGSTLIHTESITDGGNGGYTGTPSRSSTAQYNYSFVGWSKSKNATSADSDALTNVTADRTVYAAYTATVRTYTVKFYNGTTLLQTVPNVQYGGSATYTGSTPTDSSGNSFKGFEPTGQNITGDTNCYAQFEAPEPEHTITDTWAEILQHVQQGDYATRYAVGDTMSLNLGSEGYVNMQIAGFDVDTRADGQGAAHISWICEDVLKTKHQMNPGLVTNYKYEEGPSFTRASTSTTNLYYNKWTANNRYVANNTAKITFTVTAVKDETLRIRYVTAGGSRDKDRAFFSLKIDGVEVANTMVVSDTNYDLTIVNGTTYTIDYELTTTNQDYSSTATIHLCNTSNDGSKAVVDARVTIDNIVIANCTVRSLDNYELGTGTIGGWEHSEMRYYLNNTVKPLIPSEVRNAILGVTKTQPARNTAGTGETQTTTDDVWIPSYAECFGNSSLYYSLFKNTNAKRIKHTYGTTSANFWWLRSAYSGTSFDYVGNGGNNQNNPPSYTYGVALGFCI

Mean predicted aligned error: 19.69 Å

Secondary structure (DSSP, 8-state):
-------PPSS-S---S--TT------TT--TT-B-TTS-BSSTTTT-HHHHHHHHH-HHHHHHHHHHHHHTTSS-HHHHHHHHHHHHTTS-HHHHHHHHIIIIIHHHHHH---TTGGGGSS-HHHHHHHHHHHHHHHHHHHHT-GGGGTSEEEEEESS---EEEEESSSEEEEEEETTEEEEEEE-TT--EEE----S--SSEEEEEE-GGGEEEEEE-GGG--SEEE-TT-TT--EEES--STT---S---EEE--S-TT--EEE-TT-TT--SPEE-TT-TT--EEE-TT---SBEE--SSS---EEEE-TT--EEEEES-TT--EEEES-TT-TT-SEEEEES--TTS-HHHHHHHSPTT-EEEEEEEEEE-SSHHHHHHHHHHHHT-EEE-TTS-EESS-EEEEEEEEEEEEHHHHHHHHHH-TTEEEEEEEEEEEEEEE-TTSSSEEEEEEEETT--------------SSEEEEEEEEESSTT-SS--TTTTSS--S-EEEEEEEEEEE-EEEEEEEETTEEEEEEEEEETT------SPPP--TT--EEEEEES-S-S--SSEEEEEEEEPPPPP-B--S-HHHHHHHHHHT-HHHH--TT-EEEEE-GGG-EEEEEEEEEEEEEBTTSS-EEEEEEEESSB-SS-EES-TT--EEEEEEEPP-EEE-SSSSS-EEEPPP----S----EEEEEEEEEEESSSEEEEEEE------SS---EEEEEEETTEEEEEEEE-S-EEEEEEE-TT-EEEEEEEEEE-SSS--PPPEEEEE-TT--SS-----TTEEEEEEEEE--EEEEEEEE-TTTSSBTTTTT-HHHHHIIIIIHHHS-HHHHTTPBPEEEEEEEE-TT--EEEEEEEESEE---HHHHSSTT-TTHHHHTT-SGGG-EEBTT---EE-EEEEEEEETTEEEEE-TTS-EEEE-TTSEEB---EEE-

Nearest PDB structures (foldseek):
  3afg-assembly2_B  TM=4.904E-01  e=2.105E-02  Thermococcus kodakarensis
  3afg-assembly1_A  TM=4.823E-01  e=2.946E-02  Thermococcus kodakarensis
  6yg8-assembly1_D  TM=2.703E-01  e=1.694E-03  Escherichia coli
  7t6a-assembly2_B  TM=3.338E-01  e=1.423E-02  Fusarium oxysporum f. sp. lycopersici
  7vnn-assembly1_D  TM=1.598E-01  e=2.355E-02  Clostridioides difficile

Solvent-accessible surface area (backbone atoms only — not comparable to full-atom values): 49597 Å² total; per-residue (Å²): 129,83,82,75,85,70,90,65,76,80,86,71,85,68,79,65,42,50,50,98,47,32,43,84,74,45,62,59,74,69,48,68,83,38,58,45,99,87,68,47,63,68,35,90,66,42,84,35,67,67,56,49,48,46,56,74,73,38,51,69,58,52,37,52,50,51,36,50,33,32,73,69,62,77,45,47,59,70,60,54,50,51,52,51,50,64,57,54,68,77,53,59,68,71,58,54,51,52,47,44,37,62,70,28,45,40,42,32,72,79,69,68,40,68,72,32,43,45,61,67,58,73,60,58,65,61,49,32,53,54,41,46,55,49,28,50,53,22,52,17,30,64,55,68,17,53,68,24,72,75,27,38,26,44,35,25,24,48,31,73,48,54,44,35,36,20,26,63,41,51,30,26,49,32,39,28,56,65,91,47,77,47,73,45,87,36,52,49,77,40,80,45,78,47,74,56,88,62,93,75,35,63,81,30,51,31,39,37,43,39,16,54,40,22,29,29,53,47,66,40,36,63,19,35,40,27,35,39,36,33,50,41,25,47,40,25,33,45,46,32,55,28,42,72,88,89,49,74,27,77,48,21,45,48,68,44,42,45,64,16,45,46,21,29,35,42,32,38,17,20,21,45,43,25,44,54,68,39,59,38,46,43,22,49,46,30,28,37,39,37,31,38,54,23,44,29,34,38,56,41,59,31,86,28,53,56,34,29,35,45,35,34,21,53,51,34,28,40,49,58,49,37,46,32,53,52,31,68,45,60,49,48,71,42,90,57,35,55,57,33,47,31,40,35,42,30,42,53,21,81,48,56,51,61,65,63,44,61,72,30,35,47,77,62,20,26,30,24,40,36,62,48,79,45,81,34,85,36,66,66,52,47,49,53,52,52,56,54,45,71,43,22,14,7,35,48,97,89,66,47,83,39,81,52,46,36,58,29,31,38,42,36,31,54,57,42,40,49,65,54,46,53,54,50,30,69,76,39,75,53,35,48,69,47,50,80,37,44,33,16,44,40,35,36,23,39,32,80,61,85,43,84,74,47,76,46,84,28,52,72,36,33,59,68,79,86,81,80,79,73,86,58,83,59,58,70,49,30,41,51,44,70,62,46,40,8,72,47,67,69,26,62,51,43,44,94,56,53,47,45,62,33,68,43,71,41,64,33,13,41,6,35,38,76,42,77,31,60,25,42,37,33,37,24,52,80,93,42,80,74,49,78,46,74,71,34,39,46,63,32,64,53,79,89,85,73,82,84,69,81,64,98,82,78,46,50,63,67,44,39,50,57,67,41,56,60,29,66,53,73,40,74,17,32,58,40,64,43,83,90,81,87,77,62,57,59,85,67,50,73,69,51,51,51,50,30,54,76,71,69,51,40,80,83,75,54,54,72,58,31,26,38,80,45,61,32,64,94,44,37,58,34,38,32,19,30,35,37,67,56,73,49,40,32,58,86,69,79,47,50,29,57,39,33,33,33,34,56,21,21,47,68,62,64,44,31,48,11,77,73,54,41,75,40,65,44,77,45,85,20,55,33,72,44,72,53,65,94,66,72,49,42,42,35,34,46,67,47,83,59,99,40,69,60,43,70,66,55,56,29,41,38,34,32,33,40,34,23,70,45,69,45,56,45,31,46,30,46,42,66,56,76,98,60,97,71,62,62,59,28,41,39,35,35,23,52,71,83,44,77,77,41,75,44,76,42,63,62,66,45,79,43,78,42,80,39,48,49,78,42,71,44,41,40,41,40,37,42,34,40,69,58,62,60,79,51,58,28,48,35,44,44,59,38,66,93,85,71,97,60,103,64,90,68,78,57,96,46,49,48,69,44,78,74,47,68,47,75,28,78,35,64,32,55,70,42,32,41,73,33,17,30,26,12,40,15,48,84,40,18,45,44,48,50,43,38,61,72,55,50,45,73,32,36,52,67,80,56,50,74,49,45,38,44,24,54,43,72,32,43,15,14,42,87,83,48,46,82,41,82,42,75,41,76,38,47,54,46,50,56,28,58,63,36,63,44,51,92,81,13,77,27,25,87,48,26,67,55,41,32,78,59,54,40,25,23,39,61,99,52,87,57,60,37,39,30,54,28,46,18,26,74,46,44,65,17,27,29,28,34,35,53,75,23,44,85,47,71,44,48,35,74,49,75,27,25,41,37,52,27,41,28,68

Radius of gyration: 52.69 Å; Cα contacts (8 Å, |Δi|>4): 2262; chains: 1; bounding box: 120×84×152 Å